Protein AF-0000000080269666 (afdb_homodimer)

Sequence (1486 aa):
MLEKVKRIFARDCSRVKVPTILQMEATECGAAALAMVLAHYGLWIPLEKLRAECGVNRDGSKASCVIRAARNRKCQADGYRWSTDDLLELLPENPFPLIIHWEFNHFVVLEGIKNGKAYLNDPAMGRRTVPLEEFRTSYTGVSLYIEPGEDFVKAGHRYNVFKDLGKKLMEDHWAALFILILEFCAIIPGLAGPVMSQIFLDEILTRKHLNWMTSFCMAMTASFILSGIMTWLRAVVLTQWQRKLTLADSSSYFWHLLKLPMQFFHQRYAAEVAGRVGFNESIAGVLSGPAATAVLDFFVALFYLLLLLQYNVTLTIIGVLFSSVEIVLFLAMRRHLTDLNMRIQQDAGKAYGVAMNGLRMIETIKANGDESDFFTKWAGYQTKVLTASQETALWAMSVKMLPTLLSGINGALIMTIGGFSIMEGAMTAGMFMAFQHLMHSFEAPVNALVGLGSTLQTTEMQMQRLNDVRCYEVDSLNFPADEEEKSKKFPMDRLSGEVTLDDVSFGYSPLEPPLLEHFNLHASPGDWVAVVGASGSGKSTFAKIITGLYEEWSGTLAFDGTPRRQVPRQVITSSLAAVDQDIFLITGTVAENIALFDSTVRKSDIIAAAKDACIHEDILQLDGGYEAQVAEGGVNFSGGQRQRLEIARALAVNPSILVLDEATSALDPITEKKVLENIRHRGCTCLIVAHRLSTIRDCDEIIVLSHGKIVERGIHREMVQHDGPYRRLIEEREKEEMETMDEMLEKVKRIFARDCSRVKVPTILQMEATECGAAALAMVLAHYGLWIPLEKLRAECGVNRDGSKASCVIRAARNRKCQADGYRWSTDDLLELLPENPFPLIIHWEFNHFVVLEGIKNGKAYLNDPAMGRRTVPLEEFRTSYTGVSLYIEPGEDFVKAGHRYNVFKDLGKKLMEDHWAALFILILEFCAIIPGLAGPVMSQIFLDEILTRKHLNWMTSFCMAMTASFILSGIMTWLRAVVLTQWQRKLTLADSSSYFWHLLKLPMQFFHQRYAAEVAGRVGFNESIAGVLSGPAATAVLDFFVALFYLLLLLQYNVTLTIIGVLFSSVEIVLFLAMRRHLTDLNMRIQQDAGKAYGVAMNGLRMIETIKANGDESDFFTKWAGYQTKVLTASQETALWAMSVKMLPTLLSGINGALIMTIGGFSIMEGAMTAGMFMAFQHLMHSFEAPVNALVGLGSTLQTTEMQMQRLNDVRCYEVDSLNFPADEEEKSKKFPMDRLSGEVTLDDVSFGYSPLEPPLLEHFNLHASPGDWVAVVGASGSGKSTFAKIITGLYEEWSGTLAFDGTPRRQVPRQVITSSLAAVDQDIFLITGTVAENIALFDSTVRKSDIIAAAKDACIHEDILQLDGGYEAQVAEGGVNFSGGQRQRLEIARALAVNPSILVLDEATSALDPITEKKVLENIRHRGCTCLIVAHRLSTIRDCDEIIVLSHGKIVERGIHREMVQHDGPYRRLIEEREKEEMETMDE

Structure (mmCIF, N/CA/C/O backbone):
data_AF-0000000080269666-model_v1
#
loop_
_entity.id
_entity.type
_entity.pdbx_description
1 polymer 'NHLM bacteriocin system ABC transporter, peptidase/ATP-binding protein'
#
loop_
_atom_site.group_PDB
_atom_site.id
_atom_site.type_symbol
_atom_site.label_atom_id
_atom_site.label_alt_id
_atom_site.label_comp_id
_atom_site.label_asym_id
_atom_site.label_entity_id
_atom_site.label_seq_id
_atom_site.pdbx_PDB_ins_code
_atom_site.Cartn_x
_atom_site.Cartn_y
_atom_site.Cartn_z
_atom_site.occupancy
_atom_site.B_iso_or_equiv
_atom_site.auth_seq_id
_atom_site.auth_comp_id
_atom_site.auth_asym_id
_atom_site.auth_atom_id
_atom_site.pdbx_PDB_model_num
ATOM 1 N N . MET A 1 1 ? -31.109 5.383 -41.25 1 32.97 1 MET A N 1
ATOM 2 C CA . MET A 1 1 ? -31.125 5.316 -39.781 1 32.97 1 MET A CA 1
ATOM 3 C C . MET A 1 1 ? -30.906 6.695 -39.188 1 32.97 1 MET A C 1
ATOM 5 O O . MET A 1 1 ? -31.609 7.078 -38.25 1 32.97 1 MET A O 1
ATOM 9 N N . LEU A 1 2 ? -29.875 7.348 -39.844 1 42.03 2 LEU A N 1
ATOM 10 C CA . LEU A 1 2 ? -29.578 8.711 -39.406 1 42.03 2 LEU A CA 1
ATOM 11 C C . LEU A 1 2 ? -30.781 9.625 -39.656 1 42.03 2 LEU A C 1
ATOM 13 O O . LEU A 1 2 ? -31.062 10.508 -38.844 1 42.03 2 LEU A O 1
ATOM 17 N N . GLU A 1 3 ? -31.438 9.297 -40.75 1 44.5 3 GLU A N 1
ATOM 18 C CA . GLU A 1 3 ? -32.562 10.164 -41.125 1 44.5 3 GLU A CA 1
ATOM 19 C C . GLU A 1 3 ? -33.688 10.109 -40.094 1 44.5 3 GLU A C 1
ATOM 21 O O . GLU A 1 3 ? -34.344 11.117 -39.875 1 44.5 3 GLU A O 1
ATOM 26 N N . LYS A 1 4 ? -33.844 8.906 -39.594 1 42.91 4 LYS A N 1
ATOM 27 C CA . LYS A 1 4 ? -34.969 8.766 -38.656 1 42.91 4 LYS A CA 1
ATOM 28 C C . LYS A 1 4 ? -34.75 9.586 -37.375 1 42.91 4 LYS A C 1
ATOM 30 O O . LYS A 1 4 ? -35.688 10.133 -36.812 1 42.91 4 LYS A O 1
ATOM 35 N N . VAL A 1 5 ? -33.531 9.641 -37.031 1 44.91 5 VAL A N 1
ATOM 36 C CA . VAL A 1 5 ? -33.219 10.344 -35.781 1 44.91 5 VAL A CA 1
ATOM 37 C C . VAL A 1 5 ? -33.438 11.844 -35.969 1 44.91 5 VAL A C 1
ATOM 39 O O . VAL A 1 5 ? -33.844 12.547 -35.062 1 44.91 5 VAL A O 1
ATOM 42 N N . LYS A 1 6 ? -33.406 12.375 -37.281 1 48.12 6 LYS A N 1
ATOM 43 C CA . LYS A 1 6 ? -33.5 13.805 -37.562 1 48.12 6 LYS A CA 1
ATOM 44 C C . LYS A 1 6 ? -34.906 14.328 -37.281 1 48.12 6 LYS A C 1
ATOM 46 O O . LYS A 1 6 ? -35.062 15.484 -36.906 1 48.12 6 LYS A O 1
ATOM 51 N N . ARG A 1 7 ? -35.812 13.562 -37.781 1 40.69 7 ARG A N 1
ATOM 52 C CA . ARG A 1 7 ? -37.188 14.062 -37.719 1 40.69 7 ARG A CA 1
ATOM 53 C C . ARG A 1 7 ? -37.625 14.328 -36.25 1 40.69 7 ARG A C 1
ATOM 55 O O . ARG A 1 7 ? -38.531 15.109 -36 1 40.69 7 ARG A O 1
ATOM 62 N N . ILE A 1 8 ? -37.062 13.453 -35.375 1 39.69 8 ILE A N 1
ATOM 63 C CA . ILE A 1 8 ? -37.625 13.539 -34.031 1 39.69 8 ILE A CA 1
ATOM 64 C C . ILE A 1 8 ? -37 14.727 -33.312 1 39.69 8 ILE A C 1
ATOM 66 O O . ILE A 1 8 ? -37.625 15.289 -32.406 1 39.69 8 ILE A O 1
ATOM 70 N N . PHE A 1 9 ? -35.75 15.203 -33.719 1 43.53 9 PHE A N 1
ATOM 71 C CA . PHE A 1 9 ? -35 15.969 -32.75 1 43.53 9 PHE A CA 1
ATOM 72 C C . PHE A 1 9 ? -34.875 17.422 -33.156 1 43.53 9 PHE A C 1
ATOM 74 O O . PHE A 1 9 ? -33.875 17.828 -33.781 1 43.53 9 PHE A O 1
ATOM 81 N N . ALA A 1 10 ? -35.781 18.203 -33.531 1 36.75 10 ALA A N 1
ATOM 82 C CA . ALA A 1 10 ? -35.625 19.594 -33.938 1 36.75 10 ALA A CA 1
ATOM 83 C C . ALA A 1 10 ? -35.188 20.453 -32.781 1 36.75 10 ALA A C 1
ATOM 85 O O . ALA A 1 10 ? -35.281 21.688 -32.844 1 36.75 10 ALA A O 1
ATOM 86 N N . ARG A 1 11 ? -35 20 -31.484 1 41.25 11 ARG A N 1
ATOM 87 C CA . ARG A 1 11 ? -34.969 21.031 -30.453 1 41.25 11 ARG A CA 1
ATOM 88 C C . ARG A 1 11 ? -33.594 21.688 -30.359 1 41.25 11 ARG A C 1
ATOM 90 O O . ARG A 1 11 ? -32.625 21.125 -30.844 1 41.25 11 ARG A O 1
ATOM 97 N N . ASP A 1 12 ? -33.312 22.891 -29.547 1 44.03 12 ASP A N 1
ATOM 98 C CA . ASP A 1 12 ? -32.25 23.812 -29.234 1 44.03 12 ASP A CA 1
ATOM 99 C C . ASP A 1 12 ? -31.047 23.078 -28.625 1 44.03 12 ASP A C 1
ATOM 101 O O . ASP A 1 12 ? -31.234 22.172 -27.812 1 44.03 12 ASP A O 1
ATOM 105 N N . CYS A 1 13 ? -29.812 23.016 -29.141 1 51.44 13 CYS A N 1
ATOM 106 C CA . CYS A 1 13 ? -28.516 22.406 -28.891 1 51.44 13 CYS A CA 1
ATOM 107 C C . CYS A 1 13 ? -27.969 22.797 -27.516 1 51.44 13 CYS A C 1
ATOM 109 O O . CYS A 1 13 ? -26.844 23.266 -27.406 1 51.44 13 CYS A O 1
ATOM 111 N N . SER A 1 14 ? -28.656 23.094 -26.469 1 66.88 14 SER A N 1
ATOM 112 C CA . SER A 1 14 ? -28.141 23.578 -25.203 1 66.88 14 SER A CA 1
ATOM 113 C C . SER A 1 14 ? -27.688 22.438 -24.297 1 66.88 14 SER A C 1
ATOM 115 O O . SER A 1 14 ? -28.203 21.328 -24.406 1 66.88 14 SER A O 1
ATOM 117 N N . ARG A 1 15 ? -26.484 22.625 -23.609 1 81.06 15 ARG A N 1
ATOM 118 C CA . ARG A 1 15 ? -25.953 21.703 -22.594 1 81.06 15 ARG A CA 1
ATOM 119 C C . ARG A 1 15 ? -27.016 21.391 -21.547 1 81.06 15 ARG A C 1
ATOM 121 O O . ARG A 1 15 ? -27.688 22.281 -21.031 1 81.06 15 ARG A O 1
ATOM 128 N N . VAL A 1 16 ? -27.297 20.094 -21.406 1 87 16 VAL A N 1
ATOM 129 C CA . VAL A 1 16 ? -28.234 19.656 -20.375 1 87 16 VAL A CA 1
ATOM 130 C C . VAL A 1 16 ? -27.469 19.25 -19.109 1 87 16 VAL A C 1
ATOM 132 O O . VAL A 1 16 ? -26.484 18.516 -19.203 1 87 16 VAL A O 1
ATOM 135 N N . LYS A 1 17 ? -27.844 19.844 -18.047 1 87.38 17 LYS A N 1
ATOM 136 C CA . LYS A 1 17 ? -27.172 19.516 -16.781 1 87.38 17 LYS A CA 1
ATOM 137 C C . LYS A 1 17 ? -27.938 18.406 -16.047 1 87.38 17 LYS A C 1
ATOM 139 O O . LYS A 1 17 ? -29.078 18.594 -15.656 1 87.38 17 LYS A O 1
ATOM 144 N N . VAL A 1 18 ? -27.281 17.219 -16 1 90.19 18 VAL A N 1
ATOM 145 C CA . VAL A 1 18 ? -27.859 16.078 -15.289 1 90.19 18 VAL A CA 1
ATOM 146 C C . VAL A 1 18 ? -27.297 16.016 -13.875 1 90.19 18 VAL A C 1
ATOM 148 O O . VAL A 1 18 ? -26.156 16.422 -13.641 1 90.19 18 VAL A O 1
ATOM 151 N N . PRO A 1 19 ? -28.094 15.562 -12.945 1 87.38 19 PRO A N 1
ATOM 152 C CA . PRO A 1 19 ? -27.578 15.414 -11.586 1 87.38 19 PRO A CA 1
ATOM 153 C C . PRO A 1 19 ? -26.438 14.391 -11.508 1 87.38 19 PRO A C 1
ATOM 155 O O . PRO A 1 19 ? -26.453 13.383 -12.211 1 87.38 19 PRO A O 1
ATOM 158 N N . THR A 1 20 ? -25.5 14.758 -10.664 1 84.38 20 THR A N 1
ATOM 159 C CA . THR A 1 20 ? -24.344 13.875 -10.523 1 84.38 20 THR A CA 1
ATOM 160 C C . THR A 1 20 ? -24.609 12.812 -9.469 1 84.38 20 THR A C 1
ATOM 162 O O . THR A 1 20 ? -24.984 13.125 -8.336 1 84.38 20 THR A O 1
ATOM 165 N N . ILE A 1 21 ? -24.562 11.531 -9.906 1 81.12 21 ILE A N 1
ATOM 166 C CA . ILE A 1 21 ? -24.641 10.383 -9.008 1 81.12 21 ILE A CA 1
ATOM 167 C C . ILE A 1 21 ? -23.359 9.562 -9.102 1 81.12 21 ILE A C 1
ATOM 169 O O . ILE A 1 21 ? -23.078 8.977 -10.148 1 81.12 21 ILE A O 1
ATOM 173 N N . LEU A 1 22 ? -22.656 9.555 -8.094 1 73.88 22 LEU A N 1
ATOM 174 C CA . LEU A 1 22 ? -21.359 8.883 -8.117 1 73.88 22 LEU A CA 1
ATOM 175 C C . LEU A 1 22 ? -21.531 7.383 -7.883 1 73.88 22 LEU A C 1
ATOM 177 O O . LEU A 1 22 ? -22.375 6.965 -7.09 1 73.88 22 LEU A O 1
ATOM 181 N N . GLN A 1 23 ? -20.688 6.656 -8.594 1 75.19 23 GLN A N 1
ATOM 182 C CA . GLN A 1 23 ? -20.719 5.207 -8.422 1 75.19 23 GLN A CA 1
ATOM 183 C C . GLN A 1 23 ? -20.109 4.797 -7.086 1 75.19 23 GLN A C 1
ATOM 185 O O . GLN A 1 23 ? -19.25 5.504 -6.551 1 75.19 23 GLN A O 1
ATOM 190 N N . MET A 1 24 ? -20.688 3.723 -6.609 1 66.88 24 MET A N 1
ATOM 191 C CA . MET A 1 24 ? -20.188 3.217 -5.332 1 66.88 24 MET A CA 1
ATOM 192 C C . MET A 1 24 ? -19.172 2.104 -5.551 1 66.88 24 MET A C 1
ATOM 194 O O . MET A 1 24 ? -18.25 1.935 -4.746 1 66.88 24 MET A O 1
ATOM 198 N N . GLU A 1 25 ? -19.375 1.366 -6.594 1 64.88 25 GLU A N 1
ATOM 199 C CA . GLU A 1 25 ? -18.484 0.297 -7.016 1 64.88 25 GLU A CA 1
ATOM 200 C C . GLU A 1 25 ? -17.984 0.528 -8.438 1 64.88 25 GLU A C 1
ATOM 202 O O . GLU A 1 25 ? -18.656 1.156 -9.25 1 64.88 25 GLU A O 1
ATOM 207 N N . ALA A 1 26 ? -16.844 -0.005 -8.719 1 61.53 26 ALA A N 1
ATOM 208 C CA . ALA A 1 26 ? -16.234 0.201 -10.023 1 61.53 26 ALA A CA 1
ATOM 209 C C . ALA A 1 26 ? -17.094 -0.384 -11.141 1 61.53 26 ALA A C 1
ATOM 211 O O . ALA A 1 26 ? -17.094 0.123 -12.266 1 61.53 26 ALA A O 1
ATOM 212 N N . THR A 1 27 ? -17.844 -1.375 -10.773 1 64.81 27 THR A N 1
ATOM 213 C CA . THR A 1 27 ? -18.562 -2.104 -11.812 1 64.81 27 THR A CA 1
ATOM 214 C C . THR A 1 27 ? -19.938 -1.509 -12.023 1 64.81 27 THR A C 1
ATOM 216 O O . THR A 1 27 ? -20.688 -1.969 -12.891 1 64.81 27 THR A O 1
ATOM 219 N N . GLU A 1 28 ? -20.25 -0.4 -11.32 1 77.06 28 GLU A N 1
ATOM 220 C CA . GLU A 1 28 ? -21.625 0.077 -11.359 1 77.06 28 GLU A CA 1
ATOM 221 C C . GLU A 1 28 ? -21.75 1.34 -12.211 1 77.06 28 GLU A C 1
ATOM 223 O O . GLU A 1 28 ? -22.672 2.137 -12.023 1 77.06 28 GLU A O 1
ATOM 228 N N . CYS A 1 29 ? -20.812 1.573 -13.102 1 82.94 29 CYS A N 1
ATOM 229 C CA . CYS A 1 29 ? -20.828 2.814 -13.867 1 82.94 29 CYS A CA 1
ATOM 230 C C . CYS A 1 29 ? -22.062 2.895 -14.758 1 82.94 29 CYS A C 1
ATOM 232 O O . CYS A 1 29 ? -22.641 3.963 -14.914 1 82.94 29 CYS A O 1
ATOM 234 N N . GLY A 1 30 ? -22.484 1.762 -15.336 1 87.56 30 GLY A N 1
ATOM 235 C CA . GLY A 1 30 ? -23.672 1.752 -16.172 1 87.56 30 GLY A CA 1
ATOM 236 C C . GLY A 1 30 ? -24.938 2.084 -15.406 1 87.56 30 GLY A C 1
ATOM 237 O O . GLY A 1 30 ? -25.734 2.908 -15.844 1 87.56 30 GLY A O 1
ATOM 238 N N . ALA A 1 31 ? -25.062 1.508 -14.273 1 88.81 31 ALA A N 1
ATOM 239 C CA . ALA A 1 31 ? -26.219 1.754 -13.438 1 88.81 31 ALA A CA 1
ATOM 240 C C . ALA A 1 31 ? -26.25 3.195 -12.938 1 88.81 31 ALA A C 1
ATOM 242 O O . ALA A 1 31 ? -27.312 3.828 -12.891 1 88.81 31 ALA A O 1
ATOM 243 N N . ALA A 1 32 ? -25.094 3.672 -12.633 1 89 32 ALA A N 1
ATOM 244 C CA . ALA A 1 32 ? -24.984 5.043 -12.141 1 89 32 ALA A CA 1
ATOM 245 C C . ALA A 1 32 ? -25.328 6.043 -13.242 1 89 32 ALA A C 1
ATOM 247 O O . ALA A 1 32 ? -26.016 7.043 -12.992 1 89 32 ALA A O 1
ATOM 248 N N . ALA A 1 33 ? -24.891 5.82 -14.406 1 93.06 33 ALA A N 1
ATOM 249 C CA . ALA A 1 33 ? -25.219 6.68 -15.547 1 93.06 33 ALA A CA 1
ATOM 250 C C . ALA A 1 33 ? -26.719 6.688 -15.82 1 93.06 33 ALA A C 1
ATOM 252 O O . ALA A 1 33 ? -27.297 7.738 -16.078 1 93.06 33 ALA A O 1
ATOM 253 N N . LEU A 1 34 ? -27.266 5.512 -15.742 1 93.62 34 LEU A N 1
ATOM 254 C CA . LEU A 1 34 ? -28.703 5.418 -15.93 1 93.62 34 LEU A CA 1
ATOM 255 C C . LEU A 1 34 ? -29.453 6.188 -14.836 1 93.62 34 LEU A C 1
ATOM 257 O O . LEU A 1 34 ? -30.422 6.879 -15.117 1 93.62 34 LEU A O 1
ATOM 261 N N . ALA A 1 35 ? -28.984 6.027 -13.664 1 91.88 35 ALA A N 1
ATOM 262 C CA . ALA A 1 35 ? -29.594 6.742 -12.547 1 91.88 35 ALA A CA 1
ATOM 263 C C . ALA A 1 35 ? -29.547 8.25 -12.773 1 91.88 35 ALA A C 1
ATOM 265 O O . ALA A 1 35 ? -30.516 8.961 -12.469 1 91.88 35 ALA A O 1
ATOM 266 N N . MET A 1 36 ? -28.5 8.742 -13.289 1 92.94 36 MET A N 1
ATOM 267 C CA . MET A 1 36 ? -28.344 10.164 -13.57 1 92.94 36 MET A CA 1
ATOM 268 C C . MET A 1 36 ? -29.375 10.633 -14.594 1 92.94 36 MET A C 1
ATOM 270 O O . MET A 1 36 ? -30 11.672 -14.414 1 92.94 36 MET A O 1
ATOM 274 N N . VAL A 1 37 ? -29.531 9.898 -15.602 1 94.12 37 VAL A N 1
ATOM 275 C CA . VAL A 1 37 ? -30.453 10.266 -16.672 1 94.12 37 VAL A CA 1
ATOM 276 C C . VAL A 1 37 ? -31.891 10.188 -16.172 1 94.12 37 VAL A C 1
ATOM 278 O O . VAL A 1 37 ? -32.719 11.07 -16.469 1 94.12 37 VAL A O 1
ATOM 281 N N . LEU A 1 38 ? -32.188 9.156 -15.438 1 93.62 38 LEU A N 1
ATOM 282 C CA . LEU A 1 38 ? -33.531 9.031 -14.867 1 93.62 38 LEU A CA 1
ATOM 283 C C . LEU A 1 38 ? -33.844 10.18 -13.922 1 93.62 38 LEU A C 1
ATOM 285 O O . LEU A 1 38 ? -34.938 10.727 -13.922 1 93.62 38 LEU A O 1
ATOM 289 N N . ALA A 1 39 ? -32.875 10.477 -13.172 1 91.94 39 ALA A N 1
ATOM 290 C CA . ALA A 1 39 ? -33.031 11.586 -12.234 1 91.94 39 ALA A CA 1
ATOM 291 C C . ALA A 1 39 ? -33.281 12.891 -12.977 1 91.94 39 ALA A C 1
ATOM 293 O O . ALA A 1 39 ? -34.062 13.742 -12.508 1 91.94 39 ALA A O 1
ATOM 294 N N . HIS A 1 40 ? -32.625 13.086 -14.039 1 92.31 40 HIS A N 1
ATOM 295 C CA . HIS A 1 40 ? -32.844 14.258 -14.883 1 92.31 40 HIS A CA 1
ATOM 296 C C . HIS A 1 40 ? -34.281 14.367 -15.312 1 92.31 40 HIS A C 1
ATOM 298 O O . HIS A 1 40 ? -34.844 15.469 -15.383 1 92.31 40 HIS A O 1
ATOM 304 N N . TYR A 1 41 ? -34.875 13.266 -15.508 1 92.62 41 TYR A N 1
ATOM 305 C CA . TYR A 1 41 ? -36.281 13.25 -15.938 1 92.62 41 TYR A CA 1
ATOM 306 C C . TYR A 1 41 ? -37.219 13.195 -14.742 1 92.62 41 TYR A C 1
ATOM 308 O O . TYR A 1 41 ? -38.438 13.109 -14.906 1 92.62 41 TYR A O 1
ATOM 316 N N . GLY A 1 42 ? -36.562 13.109 -13.539 1 90.19 42 GLY A N 1
ATOM 317 C CA . GLY A 1 42 ? -37.375 13.266 -12.344 1 90.19 42 GLY A CA 1
ATOM 318 C C . GLY A 1 42 ? -37.562 11.969 -11.57 1 90.19 42 GLY A C 1
ATOM 319 O O . GLY A 1 42 ? -38.312 11.93 -10.586 1 90.19 42 GLY A O 1
ATOM 320 N N . LEU A 1 43 ? -37.031 10.945 -12.023 1 91.81 43 LEU A N 1
ATOM 321 C CA . LEU A 1 43 ? -37.125 9.672 -11.32 1 91.81 43 LEU A CA 1
ATOM 322 C C . LEU A 1 43 ? -35.844 9.391 -10.539 1 91.81 43 LEU A C 1
ATOM 324 O O . LEU A 1 43 ? -34.812 9.07 -11.133 1 91.81 43 LEU A O 1
ATOM 328 N N . TRP A 1 44 ? -36.031 9.445 -9.297 1 90.25 44 TRP A N 1
ATOM 329 C CA . TRP A 1 44 ? -34.875 9.203 -8.43 1 90.25 44 TRP A CA 1
ATOM 330 C C . TRP A 1 44 ? -34.906 7.797 -7.844 1 90.25 44 TRP A C 1
ATOM 332 O O . TRP A 1 44 ? -35.781 7.488 -7.023 1 90.25 44 TRP A O 1
ATOM 342 N N . ILE A 1 45 ? -34.031 6.973 -8.328 1 86.69 45 ILE A N 1
ATOM 343 C CA . ILE A 1 45 ? -33.938 5.594 -7.859 1 86.69 45 ILE A CA 1
ATOM 344 C C . ILE A 1 45 ? -32.594 5.355 -7.172 1 86.69 45 ILE A C 1
ATOM 346 O O . ILE A 1 45 ? -31.547 5.754 -7.691 1 86.69 45 ILE A O 1
ATOM 350 N N . PRO A 1 46 ? -32.719 4.75 -6.031 1 79.44 46 PRO A N 1
ATOM 351 C CA . PRO A 1 46 ? -31.453 4.402 -5.387 1 79.44 46 PRO A CA 1
ATOM 352 C C . PRO A 1 46 ? -30.594 3.459 -6.23 1 79.44 46 PRO A C 1
ATOM 354 O O . PRO A 1 46 ? -31.125 2.576 -6.906 1 79.44 46 PRO A O 1
ATOM 357 N N . LEU A 1 47 ? -29.297 3.674 -6.23 1 79.88 47 LEU A N 1
ATOM 358 C CA . LEU A 1 47 ? -28.359 2.943 -7.086 1 79.88 47 LEU A CA 1
ATOM 359 C C . LEU A 1 47 ? -28.406 1.45 -6.785 1 79.88 47 LEU A C 1
ATOM 361 O O . LEU A 1 47 ? -28.188 0.625 -7.676 1 79.88 47 LEU A O 1
ATOM 365 N N . GLU A 1 48 ? -28.781 1.127 -5.598 1 75.06 48 GLU A N 1
ATOM 366 C CA . GLU A 1 48 ? -28.828 -0.283 -5.223 1 75.06 48 GLU A CA 1
ATOM 367 C C . GLU A 1 48 ? -29.906 -1.026 -6.004 1 75.06 48 GLU A C 1
ATOM 369 O O . GLU A 1 48 ? -29.719 -2.18 -6.391 1 75.06 48 GLU A O 1
ATOM 374 N N . LYS A 1 49 ? -30.953 -0.389 -6.16 1 78.25 49 LYS A N 1
ATOM 375 C CA . LYS A 1 49 ? -32.062 -0.988 -6.914 1 78.25 49 LYS A CA 1
ATOM 376 C C . LYS A 1 49 ? -31.719 -1.077 -8.398 1 78.25 49 LYS A C 1
ATOM 378 O O . LYS A 1 49 ? -32 -2.088 -9.047 1 78.25 49 LYS A O 1
ATOM 383 N N . LEU A 1 50 ? -31.109 -0.079 -8.867 1 85 50 LEU A N 1
ATOM 384 C CA . LEU A 1 50 ? -30.781 -0.06 -10.289 1 85 50 LEU A CA 1
ATOM 385 C C . LEU A 1 50 ? -29.672 -1.057 -10.602 1 85 50 LEU A C 1
ATOM 387 O O . LEU A 1 50 ? -29.609 -1.598 -11.703 1 85 50 LEU A O 1
ATOM 391 N N . ARG A 1 51 ? -28.812 -1.287 -9.703 1 81.19 51 ARG A N 1
ATOM 392 C CA . ARG A 1 51 ? -27.766 -2.291 -9.875 1 81.19 51 ARG A CA 1
ATOM 393 C C . ARG A 1 51 ? -28.375 -3.674 -10.109 1 81.19 51 ARG A C 1
ATOM 395 O O . ARG A 1 51 ? -27.906 -4.426 -10.969 1 81.19 51 ARG A O 1
ATOM 402 N N . ALA A 1 52 ? -29.344 -3.893 -9.289 1 75.56 52 ALA A N 1
ATOM 403 C CA . ALA A 1 52 ? -30.031 -5.176 -9.414 1 75.56 52 ALA A CA 1
ATOM 404 C C . ALA A 1 52 ? -30.766 -5.281 -10.75 1 75.56 52 ALA A C 1
ATOM 406 O O . ALA A 1 52 ? -30.734 -6.324 -11.398 1 75.56 52 ALA A O 1
ATOM 407 N N . GLU A 1 53 ? -31.312 -4.223 -11.133 1 82.38 53 GLU A N 1
ATOM 408 C CA . GLU A 1 53 ? -32.094 -4.215 -12.367 1 82.38 53 GLU A CA 1
ATOM 409 C C . GLU A 1 53 ? -31.203 -4.309 -13.594 1 82.38 53 GLU A C 1
ATOM 411 O O . GLU A 1 53 ? -31.594 -4.879 -14.617 1 82.38 53 GLU A O 1
ATOM 416 N N . CYS A 1 54 ? -30.031 -3.756 -13.461 1 83 54 CYS A N 1
ATOM 417 C CA . CYS A 1 54 ? -29.109 -3.775 -14.586 1 83 54 CYS A CA 1
ATOM 418 C C . CYS A 1 54 ? -28.281 -5.062 -14.594 1 83 54 CYS A C 1
ATOM 420 O O . CYS A 1 54 ? -27.484 -5.289 -15.5 1 83 54 CYS A O 1
ATOM 422 N N . GLY A 1 55 ? -28.469 -5.867 -13.648 1 74.12 55 GLY A N 1
ATOM 423 C CA . GLY A 1 55 ? -27.75 -7.129 -13.578 1 74.12 55 GLY A CA 1
ATOM 424 C C . GLY A 1 55 ? -26.25 -6.961 -13.461 1 74.12 55 GLY A C 1
ATOM 425 O O . GLY A 1 55 ? -25.484 -7.645 -14.141 1 74.12 55 GLY A O 1
ATOM 426 N N . VAL A 1 56 ? -25.906 -5.961 -12.719 1 72.12 56 VAL A N 1
ATOM 427 C CA . VAL A 1 56 ? -24.484 -5.676 -12.562 1 72.12 56 VAL A CA 1
ATOM 428 C C . VAL A 1 56 ? -23.781 -6.836 -11.859 1 72.12 56 VAL A C 1
ATOM 430 O O . VAL A 1 56 ? -24.266 -7.305 -10.82 1 72.12 56 VAL A O 1
ATOM 433 N N . ASN A 1 57 ? -22.812 -7.453 -12.508 1 65.19 57 ASN A N 1
ATOM 434 C CA . ASN A 1 57 ? -21.969 -8.484 -11.906 1 65.19 57 ASN A CA 1
ATOM 435 C C . ASN A 1 57 ? -20.547 -7.996 -11.688 1 65.19 57 ASN A C 1
ATOM 437 O O . ASN A 1 57 ? -20.266 -6.809 -11.852 1 65.19 57 ASN A O 1
ATOM 441 N N . ARG A 1 58 ? -19.719 -8.883 -11.227 1 58.84 58 ARG A N 1
ATOM 442 C CA . ARG A 1 58 ? -18.328 -8.523 -10.945 1 58.84 58 ARG A CA 1
ATOM 443 C C . ARG A 1 58 ? -17.641 -8.008 -12.203 1 58.84 58 ARG A C 1
ATOM 445 O O . ARG A 1 58 ? -16.672 -7.238 -12.125 1 58.84 58 ARG A O 1
ATOM 452 N N . ASP A 1 59 ? -18.281 -8.398 -13.32 1 57.91 59 ASP A N 1
ATOM 453 C CA . ASP A 1 59 ? -17.688 -7.98 -14.586 1 57.91 59 ASP A CA 1
ATOM 454 C C . ASP A 1 59 ? -18.344 -6.703 -15.102 1 57.91 59 ASP A C 1
ATOM 456 O O . ASP A 1 59 ? -17.938 -6.18 -16.141 1 57.91 59 ASP A O 1
ATOM 460 N N . GLY A 1 60 ? -19.156 -6.184 -14.414 1 64.38 60 GLY A N 1
ATOM 461 C CA . GLY A 1 60 ? -19.859 -4.973 -14.812 1 64.38 60 GLY A CA 1
ATOM 462 C C . GLY A 1 60 ? -21.188 -5.242 -15.484 1 64.38 60 GLY A C 1
ATOM 463 O O . GLY A 1 60 ? -21.797 -6.289 -15.266 1 64.38 60 GLY A O 1
ATOM 464 N N . SER A 1 61 ? -21.75 -4.141 -16.078 1 71.81 61 SER A N 1
ATOM 465 C CA . SER A 1 61 ? -23.031 -4.242 -16.781 1 71.81 61 SER A CA 1
ATOM 466 C C . SER A 1 61 ? -22.859 -4.031 -18.281 1 71.81 61 SER A C 1
ATOM 468 O O . SER A 1 61 ? -22.062 -3.199 -18.719 1 71.81 61 SER A O 1
ATOM 470 N N . LYS A 1 62 ? -23.484 -4.926 -19.047 1 78 62 LYS A N 1
ATOM 471 C CA . LYS A 1 62 ? -23.5 -4.754 -20.5 1 78 62 LYS A CA 1
ATOM 472 C C . LYS A 1 62 ? -24.453 -3.629 -20.906 1 78 62 LYS A C 1
ATOM 474 O O . LYS A 1 62 ? -25.391 -3.303 -20.172 1 78 62 LYS A O 1
ATOM 479 N N . ALA A 1 63 ? -24.125 -2.994 -22.047 1 86.5 63 ALA A N 1
ATOM 480 C CA . ALA A 1 63 ? -24.984 -1.936 -22.578 1 86.5 63 ALA A CA 1
ATOM 481 C C . ALA A 1 63 ? -26.422 -2.428 -22.766 1 86.5 63 ALA A C 1
ATOM 483 O O . ALA A 1 63 ? -27.375 -1.69 -22.5 1 86.5 63 ALA A O 1
ATOM 484 N N . SER A 1 64 ? -26.5 -3.691 -23.078 1 86.31 64 SER A N 1
ATOM 485 C CA . SER A 1 64 ? -27.828 -4.273 -23.312 1 86.31 64 SER A CA 1
ATOM 486 C C . SER A 1 64 ? -28.625 -4.355 -22.016 1 86.31 64 SER A C 1
ATOM 488 O O . SER A 1 64 ? -29.844 -4.145 -22.031 1 86.31 64 SER A O 1
ATOM 490 N N . CYS A 1 65 ? -27.953 -4.57 -21 1 84.62 65 CYS A N 1
ATOM 491 C CA . CYS A 1 65 ? -28.625 -4.672 -19.719 1 84.62 65 CYS A CA 1
ATOM 492 C C . CYS A 1 65 ? -29.109 -3.309 -19.234 1 84.62 65 CYS A C 1
ATOM 494 O O . CYS A 1 65 ? -30.172 -3.199 -18.641 1 84.62 65 CYS A O 1
ATOM 496 N N . VAL A 1 66 ? -28.359 -2.324 -19.578 1 90.12 66 VAL A N 1
ATOM 497 C CA . VAL A 1 66 ? -28.734 -0.966 -19.188 1 90.12 66 VAL A CA 1
ATOM 498 C C . VAL A 1 66 ? -29.984 -0.545 -19.953 1 90.12 66 VAL A C 1
ATOM 500 O O . VAL A 1 66 ? -30.906 0.041 -19.375 1 90.12 66 VAL A O 1
ATOM 503 N N . ILE A 1 67 ? -30.047 -0.884 -21.203 1 92.25 67 ILE A N 1
ATOM 504 C CA . ILE A 1 67 ? -31.188 -0.548 -22.047 1 92.25 67 ILE A CA 1
ATOM 505 C C . ILE A 1 67 ? -32.438 -1.286 -21.547 1 92.25 67 ILE A C 1
ATOM 507 O O . ILE A 1 67 ? -33.531 -0.7 -21.453 1 92.25 67 ILE A O 1
ATOM 511 N N . ARG A 1 68 ? -32.25 -2.504 -21.234 1 89.44 68 ARG A N 1
ATOM 512 C CA . ARG A 1 68 ? -33.344 -3.297 -20.734 1 89.44 68 ARG A CA 1
ATOM 513 C C . ARG A 1 68 ? -33.875 -2.742 -19.422 1 89.44 68 ARG A C 1
ATOM 515 O O . ARG A 1 68 ? -35.094 -2.703 -19.188 1 89.44 68 ARG A O 1
ATOM 522 N N . ALA A 1 69 ? -32.969 -2.389 -18.625 1 90.12 69 ALA A N 1
ATOM 523 C CA . ALA A 1 69 ? -33.375 -1.803 -17.344 1 90.12 69 ALA A CA 1
ATOM 524 C C . ALA A 1 69 ? -34.156 -0.505 -17.547 1 90.12 69 ALA A C 1
ATOM 526 O O . ALA A 1 69 ? -35.125 -0.245 -16.844 1 90.12 69 ALA A O 1
ATOM 527 N N . ALA A 1 70 ? -33.75 0.311 -18.453 1 93.19 70 ALA A N 1
ATOM 528 C CA . ALA A 1 70 ? -34.438 1.559 -18.781 1 93.19 70 ALA A CA 1
ATOM 529 C C . ALA A 1 70 ? -35.844 1.289 -19.312 1 93.19 70 ALA A C 1
ATOM 531 O O . ALA A 1 70 ? -36.812 1.983 -18.953 1 93.19 70 ALA A O 1
ATOM 532 N N . ARG A 1 71 ? -35.969 0.28 -20.078 1 92 71 ARG A N 1
ATOM 533 C CA . ARG A 1 71 ? -37.25 -0.078 -20.641 1 92 71 ARG A CA 1
ATOM 534 C C . ARG A 1 71 ? -38.188 -0.603 -19.562 1 92 71 ARG A C 1
ATOM 536 O O . ARG A 1 71 ? -39.406 -0.348 -19.609 1 92 71 ARG A O 1
ATOM 543 N N . ASN A 1 72 ? -37.594 -1.25 -18.672 1 88.62 72 ASN A N 1
ATOM 544 C CA . ASN A 1 72 ? -38.375 -1.741 -17.547 1 88.62 72 ASN A CA 1
ATOM 545 C C . ASN A 1 72 ? -38.938 -0.594 -16.703 1 88.62 72 ASN A C 1
ATOM 547 O O . ASN A 1 72 ? -39.969 -0.739 -16.062 1 88.62 72 ASN A O 1
ATOM 551 N N . ARG A 1 73 ? -38.25 0.443 -16.781 1 91.25 73 ARG A N 1
ATOM 552 C CA . ARG A 1 73 ? -38.719 1.624 -16.047 1 91.25 73 ARG A CA 1
ATOM 553 C C . ARG A 1 73 ? -39.562 2.525 -16.953 1 91.25 73 ARG A C 1
ATOM 555 O O . ARG A 1 73 ? -39.656 3.73 -16.703 1 91.25 73 ARG A O 1
ATOM 562 N N . LYS A 1 74 ? -40.031 1.97 -17.953 1 92.25 74 LYS A N 1
ATOM 563 C CA . LYS A 1 74 ? -41 2.594 -18.844 1 92.25 74 LYS A CA 1
ATOM 564 C C . LYS A 1 74 ? -40.375 3.723 -19.641 1 92.25 74 LYS A C 1
ATOM 566 O O . LYS A 1 74 ? -41 4.758 -19.875 1 92.25 74 LYS A O 1
ATOM 571 N N . CYS A 1 75 ? -39.125 3.578 -19.922 1 93.12 75 CYS A N 1
ATOM 572 C CA . CYS A 1 75 ? -38.469 4.504 -20.828 1 93.12 75 CYS A CA 1
ATOM 573 C C . CYS A 1 75 ? -38.344 3.898 -22.219 1 93.12 75 CYS A C 1
ATOM 575 O O . CYS A 1 75 ? -38.469 2.688 -22.391 1 93.12 75 CYS A O 1
ATOM 577 N N . GLN A 1 76 ? -38.25 4.758 -23.125 1 92.62 76 GLN A N 1
ATOM 578 C CA . GLN A 1 76 ? -37.812 4.355 -24.453 1 92.62 76 GLN A CA 1
ATOM 579 C C . GLN A 1 76 ? -36.281 4.441 -24.578 1 92.62 76 GLN A C 1
ATOM 581 O O . GLN A 1 76 ? -35.719 5.531 -24.5 1 92.62 76 GLN A O 1
ATOM 586 N N . ALA A 1 77 ? -35.719 3.311 -24.609 1 92.88 77 ALA A N 1
ATOM 587 C CA . ALA A 1 77 ? -34.25 3.27 -24.609 1 92.88 77 ALA A CA 1
ATOM 588 C C . ALA A 1 77 ? -33.719 2.467 -25.781 1 92.88 77 ALA A C 1
ATOM 590 O O . ALA A 1 77 ? -34.219 1.377 -26.078 1 92.88 77 ALA A O 1
ATOM 591 N N . ASP A 1 78 ? -32.719 3.059 -26.516 1 91.88 78 ASP A N 1
ATOM 592 C CA . ASP A 1 78 ? -32.094 2.381 -27.641 1 91.88 78 ASP A CA 1
ATOM 593 C C . ASP A 1 78 ? -30.594 2.615 -27.656 1 91.88 78 ASP A C 1
ATOM 595 O O . ASP A 1 78 ? -30.125 3.646 -27.172 1 91.88 78 ASP A O 1
ATOM 599 N N . GLY A 1 79 ? -29.922 1.577 -28.062 1 91.31 79 GLY A N 1
ATOM 600 C CA . GLY A 1 79 ? -28.484 1.683 -28.234 1 91.31 79 GLY A CA 1
ATOM 601 C C . GLY A 1 79 ? -28.078 1.966 -29.672 1 91.31 79 GLY A C 1
ATOM 602 O O . GLY A 1 79 ? -28.688 1.438 -30.609 1 91.31 79 GLY A O 1
ATOM 603 N N . TYR A 1 80 ? -27.125 2.924 -29.812 1 88.94 80 TYR A N 1
ATOM 604 C CA . TYR A 1 80 ? -26.641 3.297 -31.125 1 88.94 80 TYR A CA 1
ATOM 605 C C . TYR A 1 80 ? -25.125 3.18 -31.203 1 88.94 80 TYR A C 1
ATOM 607 O O . TYR A 1 80 ? -24.422 3.338 -30.188 1 88.94 80 TYR A O 1
ATOM 615 N N . ARG A 1 81 ? -24.609 2.771 -32.312 1 88.94 81 ARG A N 1
ATOM 616 C CA . ARG A 1 81 ? -23.172 2.846 -32.625 1 88.94 81 ARG A CA 1
ATOM 617 C C . ARG A 1 81 ? -22.859 4.066 -33.469 1 88.94 81 ARG A C 1
ATOM 619 O O . ARG A 1 81 ? -22.984 4.027 -34.688 1 88.94 81 ARG A O 1
ATOM 626 N N . TRP A 1 82 ? -22.578 5.164 -32.812 1 87.38 82 TRP A N 1
ATOM 627 C CA . TRP A 1 82 ? -22.25 6.422 -33.469 1 87.38 82 TRP A CA 1
ATOM 628 C C . TRP A 1 82 ? -20.75 6.723 -33.375 1 87.38 82 TRP A C 1
ATOM 630 O O . TRP A 1 82 ? -20.172 6.582 -32.281 1 87.38 82 TRP A O 1
ATOM 640 N N . SER A 1 83 ? -20.141 7.023 -34.469 1 86.19 83 SER A N 1
ATOM 641 C CA . SER A 1 83 ? -18.781 7.566 -34.406 1 86.19 83 SER A CA 1
ATOM 642 C C . SER A 1 83 ? -18.781 8.992 -33.875 1 86.19 83 SER A C 1
ATOM 644 O O . SER A 1 83 ? -19.844 9.594 -33.688 1 86.19 83 SER A O 1
ATOM 646 N N . THR A 1 84 ? -17.641 9.477 -33.531 1 87.25 84 THR A N 1
ATOM 647 C CA . THR A 1 84 ? -17.547 10.844 -33.031 1 87.25 84 THR A CA 1
ATOM 648 C C . THR A 1 84 ? -18.109 11.836 -34.062 1 87.25 84 THR A C 1
ATOM 650 O O . THR A 1 84 ? -18.781 12.797 -33.688 1 87.25 84 THR A O 1
ATOM 653 N N . ASP A 1 85 ? -17.766 11.578 -35.281 1 84.44 85 ASP A N 1
ATOM 654 C CA . ASP A 1 85 ? -18.234 12.453 -36.344 1 84.44 85 ASP A CA 1
ATOM 655 C C . ASP A 1 85 ? -19.75 12.367 -36.469 1 84.44 85 ASP A C 1
ATOM 657 O O . ASP A 1 85 ? -20.406 13.375 -36.75 1 84.44 85 ASP A O 1
ATOM 661 N N . ASP A 1 86 ? -20.266 11.219 -36.312 1 85.88 86 ASP A N 1
ATOM 662 C CA . ASP A 1 86 ? -21.719 11.047 -36.344 1 85.88 86 ASP A CA 1
ATOM 663 C C . ASP A 1 86 ? -22.391 11.852 -35.219 1 85.88 86 ASP A C 1
ATOM 665 O O . ASP A 1 86 ? -23.422 12.477 -35.438 1 85.88 86 ASP A O 1
ATOM 669 N N . LEU A 1 87 ? -21.781 11.773 -34.094 1 85.81 87 LEU A N 1
ATOM 670 C CA . LEU A 1 87 ? -22.328 12.469 -32.938 1 85.81 87 LEU A CA 1
ATOM 671 C C . LEU A 1 87 ? -22.312 13.984 -33.156 1 85.81 87 LEU A C 1
ATOM 673 O O . LEU A 1 87 ? -23.234 14.68 -32.75 1 85.81 87 LEU A O 1
ATOM 677 N N . LEU A 1 88 ? -21.25 14.492 -33.812 1 84.19 88 LEU A N 1
ATOM 678 C CA . LEU A 1 88 ? -21.125 15.922 -34.062 1 84.19 88 LEU A CA 1
ATOM 679 C C . LEU A 1 88 ? -22.172 16.375 -35.062 1 84.19 88 LEU A C 1
ATOM 681 O O . LEU A 1 88 ? -22.641 17.516 -35.031 1 84.19 88 LEU A O 1
ATOM 685 N N . GLU A 1 89 ? -22.5 15.492 -35.969 1 80.75 89 GLU A N 1
ATOM 686 C CA . GLU A 1 89 ? -23.516 15.805 -36.969 1 80.75 89 GLU A CA 1
ATOM 687 C C . GLU A 1 89 ? -24.906 15.836 -36.344 1 80.75 89 GLU A C 1
ATOM 689 O O . GLU A 1 89 ? -25.812 16.531 -36.812 1 80.75 89 GLU A O 1
ATOM 694 N N . LEU A 1 90 ? -25 15.102 -35.281 1 80.12 90 LEU A N 1
ATOM 695 C CA . LEU A 1 90 ? -26.281 14.992 -34.594 1 80.12 90 LEU A CA 1
ATOM 696 C C . LEU A 1 90 ? -26.469 16.125 -33.562 1 80.12 90 LEU A C 1
ATOM 698 O O . LEU A 1 90 ? -27.531 16.25 -32.969 1 80.12 90 LEU A O 1
ATOM 702 N N . LEU A 1 91 ? -25.531 16.906 -33.406 1 77.38 91 LEU A N 1
ATOM 703 C CA . LEU A 1 91 ? -25.516 17.922 -32.344 1 77.38 91 LEU A CA 1
ATOM 704 C C . LEU A 1 91 ? -26.719 18.859 -32.5 1 77.38 91 LEU A C 1
ATOM 706 O O . LEU A 1 91 ? -27.344 19.219 -31.5 1 77.38 91 LEU A O 1
ATOM 710 N N . PRO A 1 92 ? -27.094 19.203 -33.75 1 72.5 92 PRO A N 1
ATOM 711 C CA . PRO A 1 92 ? -28.234 20.109 -33.906 1 72.5 92 PRO A CA 1
ATOM 712 C C . PRO A 1 92 ? -29.547 19.5 -33.406 1 72.5 92 PRO A C 1
ATOM 714 O O . PRO A 1 92 ? -30.484 20.234 -33.062 1 72.5 92 PRO A O 1
ATOM 717 N N . GLU A 1 93 ? -29.547 18.203 -33.156 1 75.38 93 GLU A N 1
ATOM 718 C CA . GLU A 1 93 ? -30.75 17.516 -32.719 1 75.38 93 GLU A CA 1
ATOM 719 C C . GLU A 1 93 ? -30.781 17.391 -31.188 1 75.38 93 GLU A C 1
ATOM 721 O O . GLU A 1 93 ? -31.766 16.938 -30.609 1 75.38 93 GLU A O 1
ATOM 726 N N . ASN A 1 94 ? -29.953 17.844 -30.516 1 75 94 ASN A N 1
ATOM 727 C CA . ASN A 1 94 ? -29.797 17.859 -29.062 1 75 94 ASN A CA 1
ATOM 728 C C . ASN A 1 94 ? -30.125 16.516 -28.438 1 75 94 ASN A C 1
ATOM 730 O O . ASN A 1 94 ? -31.062 16.391 -27.656 1 75 94 ASN A O 1
ATOM 734 N N . PRO A 1 95 ? -29.406 15.531 -28.766 1 79.75 95 PRO A N 1
ATOM 735 C CA . PRO A 1 95 ? -29.641 14.188 -28.234 1 79.75 95 PRO A CA 1
ATOM 736 C C . PRO A 1 95 ? -29.219 14.039 -26.781 1 79.75 95 PRO A C 1
ATOM 738 O O . PRO A 1 95 ? -29.047 12.922 -26.281 1 79.75 95 PRO A O 1
ATOM 741 N N . PHE A 1 96 ? -29.172 15.086 -26.094 1 87.5 96 PHE A N 1
ATOM 742 C CA . PHE A 1 96 ? -28.656 15.016 -24.734 1 87.5 96 PHE A CA 1
ATOM 743 C C . PHE A 1 96 ? -29.797 14.953 -23.719 1 87.5 96 PHE A C 1
ATOM 745 O O . PHE A 1 96 ? -30.891 15.445 -23.984 1 87.5 96 PHE A O 1
ATOM 752 N N . PRO A 1 97 ? -29.547 14.164 -22.625 1 92.19 97 PRO A N 1
ATOM 753 C CA . PRO A 1 97 ? -28.312 13.492 -22.172 1 92.19 97 PRO A CA 1
ATOM 754 C C . PRO A 1 97 ? -28.125 12.125 -22.812 1 92.19 97 PRO A C 1
ATOM 756 O O . PRO A 1 97 ? -29.109 11.43 -23.094 1 92.19 97 PRO A O 1
ATOM 759 N N . LEU A 1 98 ? -26.859 11.805 -23.078 1 92.88 98 LEU A N 1
ATOM 760 C CA . LEU A 1 98 ? -26.5 10.539 -23.688 1 92.88 98 LEU A CA 1
ATOM 761 C C . LEU A 1 98 ? -25.547 9.75 -22.797 1 92.88 98 LEU A C 1
ATOM 763 O O . LEU A 1 98 ? -24.578 10.305 -22.266 1 92.88 98 LEU A O 1
ATOM 767 N N . ILE A 1 99 ? -25.906 8.469 -22.594 1 94.88 99 ILE A N 1
ATOM 768 C CA . ILE A 1 99 ? -24.938 7.598 -21.938 1 94.88 99 ILE A CA 1
ATOM 769 C C . ILE A 1 99 ? -23.953 7.047 -22.969 1 94.88 99 ILE A C 1
ATOM 771 O O . ILE A 1 99 ? -24.375 6.469 -23.984 1 94.88 99 ILE A O 1
ATOM 775 N N . ILE A 1 100 ? -22.703 7.258 -22.75 1 93.5 100 ILE A N 1
ATOM 776 C CA . ILE A 1 100 ? -21.719 6.805 -23.719 1 93.5 100 ILE A CA 1
ATOM 777 C C . ILE A 1 100 ? -20.734 5.859 -23.062 1 93.5 100 ILE A C 1
ATOM 779 O O . ILE A 1 100 ? -20.516 5.93 -21.844 1 93.5 100 ILE A O 1
ATOM 783 N N . HIS A 1 101 ? -20.281 4.992 -23.828 1 90.38 101 HIS A N 1
ATOM 784 C CA . HIS A 1 101 ? -19.234 4.086 -23.375 1 90.38 101 HIS A CA 1
ATOM 785 C C . HIS A 1 101 ? -17.859 4.73 -23.5 1 90.38 101 HIS A C 1
ATOM 787 O O . HIS A 1 101 ? -17.531 5.309 -24.547 1 90.38 101 HIS A O 1
ATOM 793 N N . TRP A 1 102 ? -17.156 4.676 -22.391 1 85.31 102 TRP A N 1
ATOM 794 C CA . TRP A 1 102 ? -15.914 5.43 -22.234 1 85.31 102 TRP A CA 1
ATOM 795 C C . TRP A 1 102 ? -14.734 4.492 -22 1 85.31 102 TRP A C 1
ATOM 797 O O . TRP A 1 102 ? -14.781 3.656 -21.094 1 85.31 102 TRP A O 1
ATOM 807 N N . GLU A 1 103 ? -13.727 4.527 -22.797 1 75.56 103 GLU A N 1
ATOM 808 C CA . GLU A 1 103 ? -12.469 3.811 -22.656 1 75.56 103 GLU A CA 1
ATOM 809 C C . GLU A 1 103 ? -12.695 2.312 -22.484 1 75.56 103 GLU A C 1
ATOM 811 O O . GLU A 1 103 ? -12.039 1.668 -21.672 1 75.56 103 GLU A O 1
ATOM 816 N N . PHE A 1 104 ? -13.719 1.813 -23.062 1 65.62 104 PHE A N 1
ATOM 817 C CA . PHE A 1 104 ? -14.062 0.403 -23.203 1 65.62 104 PHE A CA 1
ATOM 818 C C . PHE A 1 104 ? -14.32 -0.231 -21.828 1 65.62 104 PHE A C 1
ATOM 820 O O . PHE A 1 104 ? -14.312 -1.457 -21.703 1 65.62 104 PHE A O 1
ATOM 827 N N . ASN A 1 105 ? -14.312 0.494 -20.812 1 68.88 105 ASN A N 1
ATOM 828 C CA . ASN A 1 105 ? -14.547 -0.137 -19.516 1 68.88 105 ASN A CA 1
ATOM 829 C C . ASN A 1 105 ? -15.383 0.751 -18.609 1 68.88 105 ASN A C 1
ATOM 831 O O . ASN A 1 105 ? -15.414 0.542 -17.391 1 68.88 105 ASN A O 1
ATOM 835 N N . HIS A 1 106 ? -15.969 1.783 -19.266 1 80.44 106 HIS A N 1
ATOM 836 C CA . HIS A 1 106 ? -16.625 2.771 -18.422 1 80.44 106 HIS A CA 1
ATOM 837 C C . HIS A 1 106 ? -17.797 3.418 -19.141 1 80.44 106 HIS A C 1
ATOM 839 O O . HIS A 1 106 ? -17.828 3.471 -20.375 1 80.44 106 HIS A O 1
ATOM 845 N N . PHE A 1 107 ? -18.906 3.691 -18.484 1 89.62 107 PHE A N 1
ATOM 846 C CA . PHE A 1 107 ? -20.016 4.465 -19.016 1 89.62 107 PHE A CA 1
ATOM 847 C C . PHE A 1 107 ? -20.047 5.859 -18.391 1 89.62 107 PHE A C 1
ATOM 849 O O . PHE A 1 107 ? -19.797 6.016 -17.188 1 89.62 107 PHE A O 1
ATOM 856 N N . VAL A 1 108 ? -20.266 6.828 -19.172 1 93.06 108 VAL A N 1
ATOM 857 C CA . VAL A 1 108 ? -20.391 8.211 -18.719 1 93.06 108 VAL A CA 1
ATOM 858 C C . VAL A 1 108 ? -21.578 8.883 -19.406 1 93.06 108 VAL A C 1
ATOM 860 O O . VAL A 1 108 ? -22.094 8.375 -20.391 1 93.06 108 VAL A O 1
ATOM 863 N N . VAL A 1 109 ? -22.047 10.008 -18.797 1 94.62 109 VAL A N 1
ATOM 864 C CA . VAL A 1 109 ? -23.156 10.758 -19.375 1 94.62 109 VAL A CA 1
ATOM 865 C C . VAL A 1 109 ? -22.625 11.992 -20.094 1 94.62 109 VAL A C 1
ATOM 867 O O . VAL A 1 109 ? -21.906 12.797 -19.5 1 94.62 109 VAL A O 1
ATOM 870 N N . LEU A 1 110 ? -22.938 12.039 -21.359 1 94 110 LEU A N 1
ATOM 871 C CA . LEU A 1 110 ? -22.609 13.211 -22.156 1 94 110 LEU A CA 1
ATOM 872 C C . LEU A 1 110 ? -23.703 14.266 -22.062 1 94 110 LEU A C 1
ATOM 874 O O . LEU A 1 110 ? -24.844 14.023 -22.469 1 94 110 LEU A O 1
ATOM 878 N N . GLU A 1 111 ? -23.297 15.375 -21.516 1 93.06 111 GLU A N 1
ATOM 879 C CA . GLU A 1 111 ? -24.266 16.438 -21.281 1 93.06 111 GLU A CA 1
ATOM 880 C C . GLU A 1 111 ? -24.344 17.391 -22.484 1 93.06 111 GLU A C 1
ATOM 882 O O . GLU A 1 111 ? -25.328 18.109 -22.641 1 93.06 111 GLU A O 1
ATOM 887 N N . GLY A 1 112 ? -23.312 17.516 -23.219 1 90.12 112 GLY A N 1
ATOM 888 C CA . GLY A 1 112 ? -23.297 18.391 -24.391 1 90.12 112 GLY A CA 1
ATOM 889 C C . GLY A 1 112 ? -21.906 18.641 -24.922 1 90.12 112 GLY A C 1
ATOM 890 O O . GLY A 1 112 ? -20.906 18.297 -24.266 1 90.12 112 GLY A O 1
ATOM 891 N N . ILE A 1 113 ? -21.812 19.016 -26.109 1 87.81 113 ILE A N 1
ATOM 892 C CA . ILE A 1 113 ? -20.562 19.422 -26.734 1 87.81 113 ILE A CA 1
ATOM 893 C C . ILE A 1 113 ? -20.672 20.875 -27.219 1 87.81 113 ILE A C 1
ATOM 895 O O . ILE A 1 113 ? -21.578 21.219 -27.969 1 87.81 113 ILE A O 1
ATOM 899 N N . LYS A 1 114 ? -19.812 21.703 -26.547 1 84.75 114 LYS A N 1
ATOM 900 C CA . LYS A 1 114 ? -19.828 23.109 -26.922 1 84.75 114 LYS A CA 1
ATOM 901 C C . LYS A 1 114 ? -18.406 23.672 -27.016 1 84.75 114 LYS A C 1
ATOM 903 O O . LYS A 1 114 ? -17.547 23.344 -26.188 1 84.75 114 LYS A O 1
ATOM 908 N N . ASN A 1 115 ? -18.094 24.5 -28.016 1 82.31 115 ASN A N 1
ATOM 909 C CA . ASN A 1 115 ? -16.844 25.219 -28.188 1 82.31 115 ASN A CA 1
ATOM 910 C C . ASN A 1 115 ? -15.641 24.281 -28.141 1 82.31 115 ASN A C 1
ATOM 912 O O . ASN A 1 115 ? -14.648 24.578 -27.484 1 82.31 115 ASN A O 1
ATOM 916 N N . GLY A 1 116 ? -15.805 23.141 -28.719 1 82.56 116 GLY A N 1
ATOM 917 C CA . GLY A 1 116 ? -14.688 22.203 -28.797 1 82.56 116 GLY A CA 1
ATOM 918 C C . GLY A 1 116 ? -14.43 21.453 -27.516 1 82.56 116 GLY A C 1
ATOM 919 O O . GLY A 1 116 ? -13.359 20.875 -27.328 1 82.56 116 GLY A O 1
ATOM 920 N N . LYS A 1 117 ? -15.406 21.594 -26.688 1 89.56 117 LYS A N 1
ATOM 921 C CA . LYS A 1 117 ? -15.289 20.875 -25.422 1 89.56 117 LYS A CA 1
ATOM 922 C C . LYS A 1 117 ? -16.516 20 -25.172 1 89.56 117 LYS A C 1
ATOM 924 O O . LYS A 1 117 ? -17.641 20.375 -25.516 1 89.56 117 LYS A O 1
ATOM 929 N N . ALA A 1 118 ? -16.219 18.828 -24.672 1 90.94 118 ALA A N 1
ATOM 930 C CA . ALA A 1 118 ? -17.297 17.922 -24.281 1 90.94 118 ALA A CA 1
ATOM 931 C C . ALA A 1 118 ? -17.516 17.938 -22.781 1 90.94 118 ALA A C 1
ATOM 933 O O . ALA A 1 118 ? -16.562 17.875 -22 1 90.94 118 ALA A O 1
ATOM 934 N N . TYR A 1 119 ? -18.797 18.109 -22.422 1 90.31 119 TYR A N 1
ATOM 935 C CA . TYR A 1 119 ? -19.172 18.125 -21.016 1 90.31 119 TYR A CA 1
ATOM 936 C C . TYR A 1 119 ? -19.672 16.75 -20.578 1 90.31 119 TYR A C 1
ATOM 938 O O . TYR A 1 119 ? -20.688 16.25 -21.062 1 90.31 119 TYR A O 1
ATOM 946 N N . LEU A 1 120 ? -18.891 16.156 -19.656 1 90.38 120 LEU A N 1
ATOM 947 C CA . LEU A 1 120 ? -19.188 14.797 -19.219 1 90.38 120 LEU A CA 1
ATOM 948 C C . LEU A 1 120 ? -19.562 14.789 -17.734 1 90.38 120 LEU A C 1
ATOM 950 O O . LEU A 1 120 ? -19.078 15.617 -16.953 1 90.38 120 LEU A O 1
ATOM 954 N N . ASN A 1 121 ? -20.5 13.969 -17.391 1 90.19 121 ASN A N 1
ATOM 955 C CA . ASN A 1 121 ? -20.797 13.609 -16.016 1 90.19 121 ASN A CA 1
ATOM 956 C C . ASN A 1 121 ? -20.391 12.164 -15.719 1 90.19 121 ASN A C 1
ATOM 958 O O . ASN A 1 121 ? -21.109 11.227 -16.078 1 90.19 121 ASN A O 1
ATOM 962 N N . ASP A 1 122 ? -19.281 12.062 -15.055 1 86.06 122 ASP A N 1
ATOM 963 C CA . ASP A 1 122 ? -18.641 10.773 -14.82 1 86.06 122 ASP A CA 1
ATOM 964 C C . ASP A 1 122 ? -19.047 10.195 -13.461 1 86.06 122 ASP A C 1
ATOM 966 O O . ASP A 1 122 ? -18.859 10.836 -12.43 1 86.06 122 ASP A O 1
ATOM 970 N N . PRO A 1 123 ? -19.641 8.961 -13.57 1 82.5 123 PRO A N 1
ATOM 971 C CA . PRO A 1 123 ? -20.016 8.32 -12.305 1 82.5 123 PRO A CA 1
ATOM 972 C C . PRO A 1 123 ? -18.828 8.141 -11.359 1 82.5 123 PRO A C 1
ATOM 974 O O . PRO A 1 123 ? -19.016 8.062 -10.141 1 82.5 123 PRO A O 1
ATOM 977 N N . ALA A 1 124 ? -17.781 8.062 -11.945 1 70.44 124 ALA A N 1
ATOM 978 C CA . ALA A 1 124 ? -16.594 7.84 -11.117 1 70.44 124 ALA A CA 1
ATOM 979 C C . ALA A 1 124 ? -16.016 9.164 -10.625 1 70.44 124 ALA A C 1
ATOM 981 O O . ALA A 1 124 ? -15.516 9.242 -9.5 1 70.44 124 ALA A O 1
ATOM 982 N N . MET A 1 125 ? -16.125 10.273 -11.5 1 68.31 125 MET A N 1
ATOM 983 C CA . MET A 1 125 ? -15.359 11.477 -11.234 1 68.31 125 MET A CA 1
ATOM 984 C C . MET A 1 125 ? -16.266 12.695 -11.117 1 68.31 125 MET A C 1
ATOM 986 O O . MET A 1 125 ? -15.836 13.766 -10.688 1 68.31 125 MET A O 1
ATOM 990 N N . GLY A 1 126 ? -17.438 12.547 -11.414 1 75.62 126 GLY A N 1
ATOM 991 C CA . GLY A 1 126 ? -18.328 13.695 -11.453 1 75.62 126 GLY A CA 1
ATOM 992 C C . GLY A 1 126 ? -18.25 14.469 -12.75 1 75.62 126 GLY A C 1
ATOM 993 O O . GLY A 1 126 ? -17.891 13.914 -13.789 1 75.62 126 GLY A O 1
ATOM 994 N N . ARG A 1 127 ? -18.578 15.758 -12.664 1 80.81 127 ARG A N 1
ATOM 995 C CA . ARG A 1 127 ? -18.641 16.578 -13.875 1 80.81 127 ARG A CA 1
ATOM 996 C C . ARG A 1 127 ? -17.234 16.984 -14.328 1 80.81 127 ARG A C 1
ATOM 998 O O . ARG A 1 127 ? -16.406 17.375 -13.508 1 80.81 127 ARG A O 1
ATOM 1005 N N . ARG A 1 128 ? -16.984 16.688 -15.5 1 77.81 128 ARG A N 1
ATOM 1006 C CA . ARG A 1 128 ? -15.688 17.094 -16.047 1 77.81 128 ARG A CA 1
ATOM 1007 C C . ARG A 1 128 ? -15.82 17.531 -17.5 1 77.81 128 ARG A C 1
ATOM 1009 O O . ARG A 1 128 ? -16.766 17.156 -18.188 1 77.81 128 ARG A O 1
ATOM 1016 N N . THR A 1 129 ? -14.922 18.391 -17.844 1 82.5 129 THR A N 1
ATOM 1017 C CA . THR A 1 129 ? -14.867 18.875 -19.219 1 82.5 129 THR A CA 1
ATOM 1018 C C . THR A 1 129 ? -13.625 18.344 -19.938 1 82.5 129 THR A C 1
ATOM 1020 O O . THR A 1 129 ? -12.523 18.375 -19.375 1 82.5 129 THR A O 1
ATOM 1023 N N . VAL A 1 130 ? -13.836 17.719 -21.047 1 84.56 130 VAL A N 1
ATOM 1024 C CA . VAL A 1 130 ? -12.719 17.156 -21.812 1 84.56 130 VAL A CA 1
ATOM 1025 C C . VAL A 1 130 ? -12.656 17.812 -23.188 1 84.56 130 VAL A C 1
ATOM 1027 O O . VAL A 1 130 ? -13.688 18.109 -23.781 1 84.56 130 VAL A O 1
ATOM 1030 N N . PRO A 1 131 ? -11.406 18.062 -23.594 1 85.19 131 PRO A N 1
ATOM 1031 C CA . PRO A 1 131 ? -11.281 18.562 -24.969 1 85.19 131 PRO A CA 1
ATOM 1032 C C . PRO A 1 131 ? -11.773 17.562 -26.016 1 85.19 131 PRO A C 1
ATOM 1034 O O . PRO A 1 131 ? -11.75 16.344 -25.766 1 85.19 131 PRO A O 1
ATOM 1037 N N . LEU A 1 132 ? -12.156 18.031 -27.156 1 88.12 132 LEU A N 1
ATOM 1038 C CA . LEU A 1 132 ? -12.734 17.203 -28.203 1 88.12 132 LEU A CA 1
ATOM 1039 C C . LEU A 1 132 ? -11.734 16.172 -28.688 1 88.12 132 LEU A C 1
ATOM 1041 O O . LEU A 1 132 ? -12.125 15.055 -29.062 1 88.12 132 LEU A O 1
ATOM 1045 N N . GLU A 1 133 ? -10.492 16.484 -28.547 1 84 133 GLU A N 1
ATOM 1046 C CA . GLU A 1 133 ? -9.469 15.539 -28.984 1 84 133 GLU A CA 1
ATOM 1047 C C . GLU A 1 133 ? -9.414 14.32 -28.062 1 84 133 GLU A C 1
ATOM 1049 O O . GLU A 1 133 ? -9.305 13.188 -28.531 1 84 133 GLU A O 1
ATOM 1054 N N . GLU A 1 134 ? -9.57 14.609 -26.922 1 84.38 134 GLU A N 1
ATOM 1055 C CA . GLU A 1 134 ? -9.594 13.516 -25.953 1 84.38 134 GLU A CA 1
ATOM 1056 C C . GLU A 1 134 ? -10.891 12.711 -26.062 1 84.38 134 GLU A C 1
ATOM 1058 O O . GLU A 1 134 ? -10.883 11.492 -25.891 1 84.38 134 GLU A O 1
ATOM 1063 N N . PHE A 1 135 ? -11.906 13.406 -26.359 1 89.25 135 PHE A N 1
ATOM 1064 C CA . PHE A 1 135 ? -13.195 12.75 -26.531 1 89.25 135 PHE A CA 1
ATOM 1065 C C . PHE A 1 135 ? -13.133 11.742 -27.688 1 89.25 135 PHE A C 1
ATOM 1067 O O . PHE A 1 135 ? -13.648 10.633 -27.562 1 89.25 135 PHE A O 1
ATOM 1074 N N . ARG A 1 136 ? -12.383 12.039 -28.672 1 84.88 136 ARG A N 1
ATOM 1075 C CA . ARG A 1 136 ? -12.289 11.188 -29.859 1 84.88 136 ARG A CA 1
ATOM 1076 C C . ARG A 1 136 ? -11.523 9.906 -29.547 1 84.88 136 ARG A C 1
ATOM 1078 O O . ARG A 1 136 ? -11.852 8.836 -30.078 1 84.88 136 ARG A O 1
ATOM 1085 N N . THR A 1 137 ? -10.711 10.047 -28.641 1 80.19 137 THR A N 1
ATOM 1086 C CA . THR A 1 137 ? -9.859 8.906 -28.328 1 80.19 137 THR A CA 1
ATOM 1087 C C . THR A 1 137 ? -10.516 8.008 -27.281 1 80.19 137 THR A C 1
ATOM 1089 O O . THR A 1 137 ? -10.375 6.785 -27.344 1 80.19 137 THR A O 1
ATOM 1092 N N . SER A 1 138 ? -11.258 8.602 -26.484 1 85.31 138 SER A N 1
ATOM 1093 C CA . SER A 1 138 ? -11.766 7.855 -25.328 1 85.31 138 SER A CA 1
ATOM 1094 C C . SER A 1 138 ? -13.172 7.32 -25.594 1 85.31 138 SER A C 1
ATOM 1096 O O . SER A 1 138 ? -13.562 6.301 -25.031 1 85.31 138 SER A O 1
ATOM 1098 N N . TYR A 1 139 ? -13.906 7.93 -26.516 1 89.69 139 TYR A N 1
ATOM 1099 C CA . TYR A 1 139 ? -15.25 7.496 -26.875 1 89.69 139 TYR A CA 1
ATOM 1100 C C . TYR A 1 139 ? -15.203 6.254 -27.766 1 89.69 139 TYR A C 1
ATOM 1102 O O . TYR A 1 139 ? -14.516 6.238 -28.781 1 89.69 139 TYR A O 1
ATOM 1110 N N . THR A 1 140 ? -15.875 5.129 -27.266 1 82.06 140 THR A N 1
ATOM 1111 C CA . THR A 1 140 ? -15.766 3.844 -27.953 1 82.06 140 THR A CA 1
ATOM 1112 C C . THR A 1 140 ? -16.734 3.768 -29.125 1 82.06 140 THR A C 1
ATOM 1114 O O . THR A 1 140 ? -16.625 2.887 -29.984 1 82.06 140 THR A O 1
ATOM 1117 N N . GLY A 1 141 ? -17.766 4.613 -29.266 1 85.75 141 GLY A N 1
ATOM 1118 C CA . GLY A 1 141 ? -18.719 4.586 -30.359 1 85.75 141 GLY A CA 1
ATOM 1119 C C . GLY A 1 141 ? -20.094 4.094 -29.938 1 85.75 141 GLY A C 1
ATOM 1120 O O . GLY A 1 141 ? -21.031 4.094 -30.734 1 85.75 141 GLY A O 1
ATOM 1121 N N . VAL A 1 142 ? -20.188 3.648 -28.719 1 90 142 VAL A N 1
ATOM 1122 C CA . VAL A 1 142 ? -21.469 3.137 -28.234 1 90 142 VAL A CA 1
ATOM 1123 C C . VAL A 1 142 ? -22.203 4.227 -27.453 1 90 142 VAL A C 1
ATOM 1125 O O . VAL A 1 142 ? -21.641 4.82 -26.531 1 90 142 VAL A O 1
ATOM 1128 N N . SER A 1 143 ? -23.375 4.496 -27.906 1 92.25 143 SER A N 1
ATOM 1129 C CA . SER A 1 143 ? -24.203 5.504 -27.25 1 92.25 143 SER A CA 1
ATOM 1130 C C . SER A 1 143 ? -25.594 4.945 -26.906 1 92.25 143 SER A C 1
ATOM 1132 O O . SER A 1 143 ? -26.172 4.199 -27.703 1 92.25 143 SER A O 1
ATOM 1134 N N . LEU A 1 144 ? -26 5.238 -25.734 1 93.69 144 LEU A N 1
ATOM 1135 C CA . LEU A 1 144 ? -27.328 4.844 -25.281 1 93.69 144 LEU A CA 1
ATOM 1136 C C . LEU A 1 144 ? -28.234 6.059 -25.156 1 93.69 144 LEU A C 1
ATOM 1138 O O . LEU A 1 144 ? -27.969 6.965 -24.359 1 93.69 144 LEU A O 1
ATOM 1142 N N . TYR A 1 145 ? -29.234 6.035 -25.922 1 92.5 145 TYR A N 1
ATOM 1143 C CA . TYR A 1 145 ? -30.234 7.109 -25.891 1 92.5 145 TYR A CA 1
ATOM 1144 C C . TYR A 1 145 ? -31.469 6.68 -25.125 1 92.5 145 TYR A C 1
ATOM 1146 O O . TYR A 1 145 ? -32.125 5.691 -25.469 1 92.5 145 TYR A O 1
ATOM 1154 N N . ILE A 1 146 ? -31.734 7.422 -24.078 1 93.5 146 ILE A N 1
ATOM 1155 C CA . ILE A 1 146 ? -32.844 7.082 -23.203 1 93.5 146 ILE A CA 1
ATOM 1156 C C . ILE A 1 146 ? -33.781 8.281 -23.078 1 93.5 146 ILE A C 1
ATOM 1158 O O . ILE A 1 146 ? -33.344 9.391 -22.797 1 93.5 146 ILE A O 1
ATOM 1162 N N . GLU A 1 147 ? -35.094 8.078 -23.297 1 91.62 147 GLU A N 1
ATOM 1163 C CA . GLU A 1 147 ? -36.125 9.094 -23.141 1 91.62 147 GLU A CA 1
ATOM 1164 C C . GLU A 1 147 ? -37.344 8.516 -22.422 1 91.62 147 GLU A C 1
ATOM 1166 O O . GLU A 1 147 ? -37.625 7.32 -22.516 1 91.62 147 GLU A O 1
ATOM 1171 N N . PRO A 1 148 ? -38 9.422 -21.641 1 93 148 PRO A N 1
ATOM 1172 C CA . PRO A 1 148 ? -39.188 8.938 -20.953 1 93 148 PRO A CA 1
ATOM 1173 C C . PRO A 1 148 ? -40.281 8.469 -21.922 1 93 148 PRO A C 1
ATOM 1175 O O . PRO A 1 148 ? -40.531 9.125 -22.938 1 93 148 PRO A O 1
ATOM 1178 N N . GLY A 1 149 ? -40.781 7.316 -21.625 1 89.81 149 GLY A N 1
ATOM 1179 C CA . GLY A 1 149 ? -41.938 6.82 -22.391 1 89.81 149 GLY A CA 1
ATOM 1180 C C . GLY A 1 149 ? -43.25 7.418 -21.953 1 89.81 149 GLY A C 1
ATOM 1181 O O . GLY A 1 149 ? -43.281 8.32 -21.109 1 89.81 149 GLY A O 1
ATOM 1182 N N . GLU A 1 150 ? -44.312 7 -22.547 1 88 150 GLU A N 1
ATOM 1183 C CA . GLU A 1 150 ? -45.656 7.512 -22.25 1 88 150 GLU A CA 1
ATOM 1184 C C . GLU A 1 150 ? -46.062 7.168 -20.828 1 88 150 GLU A C 1
ATOM 1186 O O . GLU A 1 150 ? -46.75 7.961 -20.156 1 88 150 GLU A O 1
ATOM 1191 N N . ASP A 1 151 ? -45.594 6.145 -20.281 1 90.12 151 ASP A N 1
ATOM 1192 C CA . ASP A 1 151 ? -46 5.68 -18.953 1 90.12 151 ASP A CA 1
ATOM 1193 C C . ASP A 1 151 ? -44.938 5.984 -17.906 1 90.12 151 ASP A C 1
ATOM 1195 O O . ASP A 1 151 ? -44.938 5.402 -16.828 1 90.12 151 ASP A O 1
ATOM 1199 N N . PHE A 1 152 ? -44.094 6.801 -18.281 1 92 152 PHE A N 1
ATOM 1200 C CA . PHE A 1 152 ? -43 7.145 -17.375 1 92 152 PHE A CA 1
ATOM 1201 C C . PHE A 1 152 ? -43.531 7.887 -16.156 1 92 152 PHE A C 1
ATOM 1203 O O . PHE A 1 152 ? -44.344 8.812 -16.281 1 92 152 PHE A O 1
ATOM 1210 N N . VAL A 1 153 ? -43.25 7.504 -14.914 1 89.25 153 VAL A N 1
ATOM 1211 C CA . VAL A 1 153 ? -43.719 8.109 -13.68 1 89.25 153 VAL A CA 1
ATOM 1212 C C . VAL A 1 153 ? -42.562 8.719 -12.906 1 89.25 153 VAL A C 1
ATOM 1214 O O . VAL A 1 153 ? -41.594 8.023 -12.602 1 89.25 153 VAL A O 1
ATOM 1217 N N . LYS A 1 154 ? -42.656 9.969 -12.688 1 89.5 154 LYS A N 1
ATOM 1218 C CA . LYS A 1 154 ? -41.656 10.633 -11.844 1 89.5 154 LYS A CA 1
ATOM 1219 C C . LYS A 1 154 ? -41.812 10.227 -10.383 1 89.5 154 LYS A C 1
ATOM 1221 O O . LYS A 1 154 ? -42.938 10.086 -9.891 1 89.5 154 LYS A O 1
ATOM 1226 N N . ALA A 1 155 ? -40.844 9.734 -9.781 1 86.5 155 ALA A N 1
ATOM 1227 C CA . ALA A 1 155 ? -40.906 9.297 -8.391 1 86.5 155 ALA A CA 1
ATOM 1228 C C . ALA A 1 155 ? -39.562 9.438 -7.711 1 86.5 155 ALA A C 1
ATOM 1230 O O . ALA A 1 155 ? -38.531 9.562 -8.383 1 86.5 155 ALA A O 1
ATOM 1231 N N . GLY A 1 156 ? -39.656 9.633 -6.418 1 80.25 156 GLY A N 1
ATOM 1232 C CA . GLY A 1 156 ? -38.438 9.633 -5.625 1 80.25 156 GLY A CA 1
ATOM 1233 C C . GLY A 1 156 ? -37.906 11.031 -5.344 1 80.25 156 GLY A C 1
ATOM 1234 O O . GLY A 1 156 ? -38.406 12.008 -5.895 1 80.25 156 GLY A O 1
ATOM 1235 N N . HIS A 1 157 ? -37.062 11.086 -4.324 1 79.5 157 HIS A N 1
ATOM 1236 C CA . HIS A 1 157 ? -36.406 12.352 -3.969 1 79.5 157 HIS A CA 1
ATOM 1237 C C . HIS A 1 157 ? -34.906 12.195 -3.852 1 79.5 157 HIS A C 1
ATOM 1239 O O . HIS A 1 157 ? -34.406 11.086 -3.633 1 79.5 157 HIS A O 1
ATOM 1245 N N . ARG A 1 158 ? -34.312 13.352 -4.121 1 77.38 158 ARG A N 1
ATOM 1246 C CA . ARG A 1 158 ? -32.875 13.383 -4 1 77.38 158 ARG A CA 1
ATOM 1247 C C . ARG A 1 158 ? -32.438 13.086 -2.57 1 77.38 158 ARG A C 1
ATOM 1249 O O . ARG A 1 158 ? -33.094 13.531 -1.616 1 77.38 158 ARG A O 1
ATOM 1256 N N . TYR A 1 159 ? -31.469 12.336 -2.473 1 75.19 159 TYR A N 1
ATOM 1257 C CA . TYR A 1 159 ? -30.922 12.031 -1.155 1 75.19 159 TYR A CA 1
ATOM 1258 C C . TYR A 1 159 ? -30.422 13.297 -0.469 1 75.19 159 TYR A C 1
ATOM 1260 O O . TYR A 1 159 ? -29.734 14.109 -1.089 1 75.19 159 TYR A O 1
ATOM 1268 N N . ASN A 1 160 ? -31 13.562 0.704 1 77.94 160 ASN A N 1
ATOM 1269 C CA . ASN A 1 160 ? -30.594 14.719 1.5 1 77.94 160 ASN A CA 1
ATOM 1270 C C . ASN A 1 160 ? -29.844 14.297 2.766 1 77.94 160 ASN A C 1
ATOM 1272 O O . ASN A 1 160 ? -30.469 13.805 3.715 1 77.94 160 ASN A O 1
ATOM 1276 N N . VAL A 1 161 ? -28.578 14.555 2.738 1 79.25 161 VAL A N 1
ATOM 1277 C CA . VAL A 1 161 ? -27.719 14.141 3.84 1 79.25 161 VAL A CA 1
ATOM 1278 C C . VAL A 1 161 ? -28.062 14.922 5.102 1 79.25 161 VAL A C 1
ATOM 1280 O O . VAL A 1 161 ? -28.016 14.391 6.211 1 79.25 161 VAL A O 1
ATOM 1283 N N . PHE A 1 162 ? -28.562 16.203 4.93 1 82.12 162 PHE A N 1
ATOM 1284 C CA . PHE A 1 162 ? -28.891 17.062 6.07 1 82.12 162 PHE A CA 1
ATOM 1285 C C . PHE A 1 162 ? -30.094 16.5 6.824 1 82.12 162 PHE A C 1
ATOM 1287 O O . PHE A 1 162 ? -30.109 16.516 8.055 1 82.12 162 PHE A O 1
ATOM 1294 N N . LYS A 1 163 ? -30.938 16.016 6.055 1 81.69 163 LYS A N 1
ATOM 1295 C CA . LYS A 1 163 ? -32.156 15.461 6.664 1 81.69 163 LYS A CA 1
ATOM 1296 C C . LYS A 1 163 ? -31.844 14.172 7.43 1 81.69 163 LYS A C 1
ATOM 1298 O O . LYS A 1 163 ? -32.312 13.977 8.547 1 81.69 163 LYS A O 1
ATOM 1303 N N . ASP A 1 164 ? -31 13.406 6.867 1 83.06 164 ASP A N 1
ATOM 1304 C CA . ASP A 1 164 ? -30.672 12.125 7.492 1 83.06 164 ASP A CA 1
ATOM 1305 C C . ASP A 1 164 ? -29.828 12.328 8.742 1 83.06 164 ASP A C 1
ATOM 1307 O O . ASP A 1 164 ? -30.047 11.656 9.758 1 83.06 164 ASP A O 1
ATOM 1311 N N . LEU A 1 165 ? -28.906 13.18 8.648 1 84.75 165 LEU A N 1
ATOM 1312 C CA . LEU A 1 165 ? -28.047 13.461 9.805 1 84.75 165 LEU A CA 1
ATOM 1313 C C . LEU A 1 165 ? -28.844 14.133 10.914 1 84.75 165 LEU A C 1
ATOM 1315 O O . LEU A 1 165 ? -28.625 13.852 12.094 1 84.75 165 LEU A O 1
ATOM 1319 N N . GLY A 1 166 ? -29.734 15.078 10.492 1 84.25 166 GLY A N 1
ATOM 1320 C CA . GLY A 1 166 ? -30.594 15.734 11.469 1 84.25 166 GLY A CA 1
ATOM 1321 C C . GLY A 1 166 ? -31.484 14.773 12.219 1 84.25 166 GLY A C 1
ATOM 1322 O O . GLY A 1 166 ? -31.672 14.898 13.43 1 84.25 166 GLY A O 1
ATOM 1323 N N . LYS A 1 167 ? -31.969 13.805 11.477 1 84 167 LYS A N 1
ATOM 1324 C CA . LYS A 1 167 ? -32.812 12.797 12.094 1 84 167 LYS A CA 1
ATOM 1325 C C . LYS A 1 167 ? -32.031 11.953 13.094 1 84 167 LYS A C 1
ATOM 1327 O O . LYS A 1 167 ? -32.531 11.664 14.188 1 84 167 LYS A O 1
ATOM 1332 N N . LYS A 1 168 ? -30.844 11.617 12.789 1 82.75 168 LYS A N 1
ATOM 1333 C CA . LYS A 1 168 ? -30.016 10.789 13.656 1 82.75 168 LYS A CA 1
ATOM 1334 C C . LYS A 1 168 ? -29.609 11.555 14.914 1 82.75 168 LYS A C 1
ATOM 1336 O O . LYS A 1 168 ? -29.5 10.977 16 1 82.75 168 LYS A O 1
ATOM 1341 N N . LEU A 1 169 ? -29.344 12.812 14.672 1 83.94 169 LEU A N 1
ATOM 1342 C CA . LEU A 1 169 ? -28.953 13.664 15.797 1 83.94 169 LEU A CA 1
ATOM 1343 C C . LEU A 1 169 ? -30.109 13.82 16.781 1 83.94 169 LEU A C 1
ATOM 1345 O O . LEU A 1 169 ? -29.891 13.867 18 1 83.94 169 LEU A O 1
ATOM 1349 N N . MET A 1 170 ? -31.344 13.797 16.25 1 82.44 170 MET A N 1
ATOM 1350 C CA . MET A 1 170 ? -32.531 14.023 17.078 1 82.44 170 MET A CA 1
ATOM 1351 C C . MET A 1 170 ? -32.969 12.734 17.734 1 82.44 170 MET A C 1
ATOM 1353 O O . MET A 1 170 ? -33.781 12.766 18.688 1 82.44 170 MET A O 1
ATOM 1357 N N . GLU A 1 171 ? -32.406 11.68 17.203 1 81.5 171 GLU A N 1
ATOM 1358 C CA . GLU A 1 171 ? -32.75 10.398 17.812 1 81.5 171 GLU A CA 1
ATOM 1359 C C . GLU A 1 171 ? -32.25 10.328 19.266 1 81.5 171 GLU A C 1
ATOM 1361 O O . GLU A 1 171 ? -32.938 9.805 20.141 1 81.5 171 GLU A O 1
ATOM 1366 N N . ASP A 1 172 ? -31.031 10.906 19.469 1 80.88 172 ASP A N 1
ATOM 1367 C CA . ASP A 1 172 ? -30.531 11.023 20.844 1 80.88 172 ASP A CA 1
ATOM 1368 C C . ASP A 1 172 ? -30.688 12.453 21.359 1 80.88 172 ASP A C 1
ATOM 1370 O O . ASP A 1 172 ? -29.688 13.156 21.547 1 80.88 172 ASP A O 1
ATOM 1374 N N . HIS A 1 173 ? -31.875 12.875 21.688 1 81.94 173 HIS A N 1
ATOM 1375 C CA . HIS A 1 173 ? -32.219 14.258 22 1 81.94 173 HIS A CA 1
ATOM 1376 C C . HIS A 1 173 ? -31.594 14.695 23.312 1 81.94 173 HIS A C 1
ATOM 1378 O O . HIS A 1 173 ? -31.219 15.859 23.469 1 81.94 173 HIS A O 1
ATOM 1384 N N . TRP A 1 174 ? -31.359 13.75 24.156 1 81.06 174 TRP A N 1
ATOM 1385 C CA . TRP A 1 174 ? -30.781 14.117 25.453 1 81.06 174 TRP A CA 1
ATOM 1386 C C . TRP A 1 174 ? -29.312 14.492 25.312 1 81.06 174 TRP A C 1
ATOM 1388 O O . TRP A 1 174 ? -28.859 15.461 25.922 1 81.06 174 TRP A O 1
ATOM 1398 N N . ALA A 1 175 ? -28.672 13.703 24.562 1 81.56 175 ALA A N 1
ATOM 1399 C CA . ALA A 1 175 ? -27.266 14.016 24.344 1 81.56 175 ALA A CA 1
ATOM 1400 C C . ALA A 1 175 ? -27.109 15.344 23.609 1 81.56 175 ALA A C 1
ATOM 1402 O O . ALA A 1 175 ? -26.25 16.156 23.953 1 81.56 175 ALA A O 1
ATOM 1403 N N . ALA A 1 176 ? -27.969 15.617 22.719 1 81.69 176 ALA A N 1
ATOM 1404 C CA . ALA A 1 176 ? -27.938 16.859 21.953 1 81.69 176 ALA A CA 1
ATOM 1405 C C . ALA A 1 176 ? -28.234 18.062 22.844 1 81.69 176 ALA A C 1
ATOM 1407 O O . ALA A 1 176 ? -27.578 19.109 22.75 1 81.69 176 ALA A O 1
ATOM 1408 N N . LEU A 1 177 ? -29.156 17.922 23.703 1 83.25 177 LEU A N 1
ATOM 1409 C CA . LEU A 1 177 ? -29.547 18.984 24.609 1 83.25 177 LEU A CA 1
ATOM 1410 C C . LEU A 1 177 ? -28.438 19.297 25.609 1 83.25 177 LEU A C 1
ATOM 1412 O O . LEU A 1 177 ? -28.172 20.453 25.922 1 83.25 177 LEU A O 1
ATOM 1416 N N . PHE A 1 178 ? -27.844 18.281 26.047 1 84.06 178 PHE A N 1
ATOM 1417 C CA . PHE A 1 178 ? -26.781 18.469 27.016 1 84.06 178 PHE A CA 1
ATOM 1418 C C . PHE A 1 178 ? -25.609 19.203 26.391 1 84.06 178 PHE A C 1
ATOM 1420 O O . PHE A 1 178 ? -25 20.078 27.016 1 84.06 178 PHE A O 1
ATOM 1427 N N . ILE A 1 179 ? -25.359 18.906 25.219 1 82.5 179 ILE A N 1
ATOM 1428 C CA . ILE A 1 179 ? -24.266 19.578 24.516 1 82.5 179 ILE A CA 1
ATOM 1429 C C . ILE A 1 179 ? -24.625 21.047 24.281 1 82.5 179 ILE A C 1
ATOM 1431 O O . ILE A 1 179 ? -23.781 21.922 24.391 1 82.5 179 ILE A O 1
ATOM 1435 N N . LEU A 1 180 ? -25.859 21.281 24.016 1 81.81 180 LEU A N 1
ATOM 1436 C CA . LEU A 1 180 ? -26.328 22.641 23.797 1 81.81 180 LEU A CA 1
ATOM 1437 C C . LEU A 1 180 ? -26.188 23.469 25.078 1 81.81 180 LEU A C 1
ATOM 1439 O O . LEU A 1 180 ? -25.75 24.625 25.016 1 81.81 180 LEU A O 1
ATOM 1443 N N . ILE A 1 181 ? -26.438 22.891 26.125 1 85.38 181 ILE A N 1
ATOM 1444 C CA . ILE A 1 181 ? -26.359 23.578 27.406 1 85.38 181 ILE A CA 1
ATOM 1445 C C . ILE A 1 181 ? -24.891 23.859 27.766 1 85.38 181 ILE A C 1
ATOM 1447 O O . ILE A 1 181 ? -24.547 24.953 28.203 1 85.38 181 ILE A O 1
ATOM 1451 N N . LEU A 1 182 ? -24.125 22.922 27.516 1 82 182 LEU A N 1
ATOM 1452 C CA . LEU A 1 182 ? -22.719 23.094 27.812 1 82 182 LEU A CA 1
ATOM 1453 C C . LEU A 1 182 ? -22.109 24.188 26.938 1 82 182 LEU A C 1
ATOM 1455 O O . LEU A 1 182 ? -21.266 24.953 27.406 1 82 182 LEU A O 1
ATOM 1459 N N . GLU A 1 183 ? -22.5 24.297 25.781 1 78.19 183 GLU A N 1
ATOM 1460 C CA . GLU A 1 183 ? -21.984 25.312 24.859 1 78.19 183 GLU A CA 1
ATOM 1461 C C . GLU A 1 183 ? -22.453 26.703 25.25 1 78.19 183 GLU A C 1
ATOM 1463 O O . GLU A 1 183 ? -21.703 27.672 25.109 1 78.19 183 GLU A O 1
ATOM 1468 N N . PHE A 1 184 ? -23.672 26.781 25.703 1 80.25 184 PHE A N 1
ATOM 1469 C CA . PHE A 1 184 ? -24.188 28.078 26.156 1 80.25 184 PHE A CA 1
ATOM 1470 C C . PHE A 1 184 ? -23.453 28.562 27.391 1 80.25 184 PHE A C 1
ATOM 1472 O O . PHE A 1 184 ? -23.172 29.75 27.531 1 80.25 184 PHE A O 1
ATOM 1479 N N . CYS A 1 185 ? -23.094 27.625 28.156 1 83 185 CYS A N 1
ATOM 1480 C CA . CYS A 1 185 ? -22.359 27.969 29.375 1 83 185 CYS A CA 1
ATOM 1481 C C . CYS A 1 185 ? -20.938 28.375 29.047 1 83 185 CYS A C 1
ATOM 1483 O O . CYS A 1 185 ? -20.344 29.188 29.766 1 83 185 CYS A O 1
ATOM 1485 N N . ALA A 1 186 ? -20.453 27.938 27.953 1 79.5 186 ALA A N 1
ATOM 1486 C CA . ALA A 1 186 ? -19.078 28.219 27.578 1 79.5 186 ALA A CA 1
ATOM 1487 C C . ALA A 1 186 ? -18.953 29.625 26.984 1 79.5 186 ALA A C 1
ATOM 1489 O O . ALA A 1 186 ? -17.859 30.172 26.906 1 79.5 186 ALA A O 1
ATOM 1490 N N . ILE A 1 187 ? -20.062 30.234 26.641 1 77.5 187 ILE A N 1
ATOM 1491 C CA . ILE A 1 187 ? -20.062 31.594 26.094 1 77.5 187 ILE A CA 1
ATOM 1492 C C . ILE A 1 187 ? -19.625 32.594 27.156 1 77.5 187 ILE A C 1
ATOM 1494 O O . ILE A 1 187 ? -18.891 33.531 26.875 1 77.5 187 ILE A O 1
ATOM 1498 N N . ILE A 1 188 ? -19.891 32.312 28.344 1 78.81 188 ILE A N 1
ATOM 1499 C CA . ILE A 1 188 ? -19.625 33.25 29.438 1 78.81 188 ILE A CA 1
ATOM 1500 C C . ILE A 1 188 ? -18.125 33.375 29.672 1 78.81 188 ILE A C 1
ATOM 1502 O O . ILE A 1 188 ? -17.578 34.469 29.625 1 78.81 188 ILE A O 1
ATOM 1506 N N . PRO A 1 189 ? -17.531 32.281 29.875 1 77.38 189 PRO A N 1
ATOM 1507 C CA . PRO A 1 189 ? -16.078 32.406 30.016 1 77.38 189 PRO A CA 1
ATOM 1508 C C . PRO A 1 189 ? -15.398 32.906 28.734 1 77.38 189 PRO A C 1
ATOM 1510 O O . PRO A 1 189 ? -14.352 33.531 28.797 1 77.38 189 PRO A O 1
ATOM 1513 N N . GLY A 1 190 ? -16.031 32.688 27.641 1 74.88 190 GLY A N 1
ATOM 1514 C CA . GLY A 1 190 ? -15.5 33.156 26.375 1 74.88 190 GLY A CA 1
ATOM 1515 C C . GLY A 1 190 ? -15.516 34.656 26.25 1 74.88 190 GLY A C 1
ATOM 1516 O O . GLY A 1 190 ? -14.672 35.219 25.547 1 74.88 190 GLY A O 1
ATOM 1517 N N . LEU A 1 191 ? -16.406 35.344 26.984 1 76.06 191 LEU A N 1
ATOM 1518 C CA . LEU A 1 191 ? -16.531 36.781 26.969 1 76.06 191 LEU A CA 1
ATOM 1519 C C . LEU A 1 191 ? -15.516 37.438 27.906 1 76.06 191 LEU A C 1
ATOM 1521 O O . LEU A 1 191 ? -15.32 38.656 27.875 1 76.06 191 LEU A O 1
ATOM 1525 N N . ALA A 1 192 ? -14.906 36.594 28.672 1 73.31 192 ALA A N 1
ATOM 1526 C CA . ALA A 1 192 ? -13.945 37.125 29.625 1 73.31 192 ALA A CA 1
ATOM 1527 C C . ALA A 1 192 ? -12.797 37.844 28.922 1 73.31 192 ALA A C 1
ATOM 1529 O O . ALA A 1 192 ? -12.367 38.938 29.359 1 73.31 192 ALA A O 1
ATOM 1530 N N . GLY A 1 193 ? -12.375 37.312 27.766 1 72.5 193 GLY A N 1
ATOM 1531 C CA . GLY A 1 193 ? -11.266 37.938 27.047 1 72.5 193 GLY A CA 1
ATOM 1532 C C . GLY A 1 193 ? -11.531 39.344 26.625 1 72.5 193 GLY A C 1
ATOM 1533 O O . GLY A 1 193 ? -10.875 40.281 27.125 1 72.5 193 GLY A O 1
ATOM 1534 N N . PRO A 1 194 ? -12.578 39.562 25.891 1 72.38 194 PRO A N 1
ATOM 1535 C CA . PRO A 1 194 ? -12.883 40.938 25.422 1 72.38 194 PRO A CA 1
ATOM 1536 C C . PRO A 1 194 ? -13.289 41.875 26.547 1 72.38 194 PRO A C 1
ATOM 1538 O O . PRO A 1 194 ? -12.82 43 26.609 1 72.38 194 PRO A O 1
ATOM 1541 N N . VAL A 1 195 ? -14.117 41.469 27.484 1 76 195 VAL A N 1
ATOM 1542 C CA . VAL A 1 195 ? -14.633 42.344 28.547 1 76 195 VAL A CA 1
ATOM 1543 C C . VAL A 1 195 ? -13.508 42.688 29.516 1 76 195 VAL A C 1
ATOM 1545 O O . VAL A 1 195 ? -13.391 43.844 29.938 1 76 195 VAL A O 1
ATOM 1548 N N . MET A 1 196 ? -12.766 41.719 29.734 1 76.94 196 MET A N 1
ATOM 1549 C CA . MET A 1 196 ? -11.688 41.969 30.688 1 76.94 196 MET A CA 1
ATOM 1550 C C . MET A 1 196 ? -10.617 42.875 30.094 1 76.94 196 MET A C 1
ATOM 1552 O O . MET A 1 196 ? -10.039 43.719 30.781 1 76.94 196 MET A O 1
ATOM 1556 N N . SER A 1 197 ? -10.344 42.719 28.844 1 75.62 197 SER A N 1
ATOM 1557 C CA . SER A 1 197 ? -9.398 43.594 28.172 1 75.62 197 SER A CA 1
ATOM 1558 C C . SER A 1 197 ? -9.883 45.031 28.188 1 75.62 197 SER A C 1
ATOM 1560 O O . SER A 1 197 ? -9.086 45.969 28.328 1 75.62 197 SER A O 1
ATOM 1562 N N . GLN A 1 198 ? -11.18 45.281 28.047 1 76.56 198 GLN A N 1
ATOM 1563 C CA . GLN A 1 198 ? -11.766 46.625 28.094 1 76.56 198 GLN A CA 1
ATOM 1564 C C . GLN A 1 198 ? -11.625 47.219 29.484 1 76.56 198 GLN A C 1
ATOM 1566 O O . GLN A 1 198 ? -11.203 48.375 29.625 1 76.56 198 GLN A O 1
ATOM 1571 N N . ILE A 1 199 ? -11.984 46.438 30.469 1 76.69 199 ILE A N 1
ATOM 1572 C CA . ILE A 1 199 ? -11.922 46.906 31.844 1 76.69 199 ILE A CA 1
ATOM 1573 C C . ILE A 1 199 ? -10.477 47.25 32.219 1 76.69 199 ILE A C 1
ATOM 1575 O O . ILE A 1 199 ? -10.211 48.219 32.875 1 76.69 199 ILE A O 1
ATOM 1579 N N . PHE A 1 200 ? -9.617 46.469 31.75 1 76.19 200 PHE A N 1
ATOM 1580 C CA . PHE A 1 200 ? -8.195 46.656 32.031 1 76.19 200 PHE A CA 1
ATOM 1581 C C . PHE A 1 200 ? -7.699 48 31.469 1 76.19 200 PHE A C 1
ATOM 1583 O O . PHE A 1 200 ? -7.082 48.781 32.188 1 76.19 200 PHE A O 1
ATOM 1590 N N . LEU A 1 201 ? -8.023 48.312 30.25 1 73.75 201 LEU A N 1
ATOM 1591 C CA . LEU A 1 201 ? -7.496 49.5 29.594 1 73.75 201 LEU A CA 1
ATOM 1592 C C . LEU A 1 201 ? -8.25 50.75 30.047 1 73.75 201 LEU A C 1
ATOM 1594 O O . LEU A 1 201 ? -7.645 51.781 30.312 1 73.75 201 LEU A O 1
ATOM 1598 N N . ASP A 1 202 ? -9.547 50.625 30.156 1 74.94 202 ASP A N 1
ATOM 1599 C CA . ASP A 1 202 ? -10.359 51.812 30.391 1 74.94 202 ASP A CA 1
ATOM 1600 C C . ASP A 1 202 ? -10.414 52.156 31.891 1 74.94 202 ASP A C 1
ATOM 1602 O O . ASP A 1 202 ? -10.469 53.312 32.25 1 74.94 202 ASP A O 1
ATOM 1606 N N . GLU A 1 203 ? -10.477 51.125 32.656 1 76.88 203 GLU A N 1
ATOM 1607 C CA . GLU A 1 203 ? -10.727 51.406 34.062 1 76.88 203 GLU A CA 1
ATOM 1608 C C . GLU A 1 203 ? -9.453 51.25 34.875 1 76.88 203 GLU A C 1
ATOM 1610 O O . GLU A 1 203 ? -9.07 52.156 35.625 1 76.88 203 GLU A O 1
ATOM 1615 N N . ILE A 1 204 ? -8.812 50.25 34.719 1 71.81 204 ILE A N 1
ATOM 1616 C CA . ILE A 1 204 ? -7.707 49.969 35.625 1 71.81 204 ILE A CA 1
ATOM 1617 C C . ILE A 1 204 ? -6.5 50.812 35.25 1 71.81 204 ILE A C 1
ATOM 1619 O O . ILE A 1 204 ? -5.891 51.438 36.125 1 71.81 204 ILE A O 1
ATOM 1623 N N . LEU A 1 205 ? -6.223 50.906 33.969 1 69.19 205 LEU A N 1
ATOM 1624 C CA . LEU A 1 205 ? -5.035 51.656 33.562 1 69.19 205 LEU A CA 1
ATOM 1625 C C . LEU A 1 205 ? -5.266 53.156 33.656 1 69.19 205 LEU A C 1
ATOM 1627 O O . LEU A 1 205 ? -4.367 53.906 34.062 1 69.19 205 LEU A O 1
ATOM 1631 N N . THR A 1 206 ? -6.441 53.531 33.281 1 67.12 206 THR A N 1
ATOM 1632 C CA . THR A 1 206 ? -6.719 54.969 33.281 1 67.12 206 THR A CA 1
ATOM 1633 C C . THR A 1 206 ? -6.887 55.5 34.688 1 67.12 206 THR A C 1
ATOM 1635 O O . THR A 1 206 ? -6.406 56.594 35 1 67.12 206 THR A O 1
ATOM 1638 N N . ARG A 1 207 ? -7.504 54.688 35.531 1 68.12 207 ARG A N 1
ATOM 1639 C CA . ARG A 1 207 ? -7.785 55.188 36.875 1 68.12 207 ARG A CA 1
ATOM 1640 C C . ARG A 1 207 ? -6.699 54.75 37.875 1 68.12 207 ARG A C 1
ATOM 1642 O O . ARG A 1 207 ? -6.699 55.188 39.031 1 68.12 207 ARG A O 1
ATOM 1649 N N . LYS A 1 208 ? -5.645 54.031 37.438 1 67.38 208 LYS A N 1
ATOM 1650 C CA . LYS A 1 208 ? -4.488 53.594 38.219 1 67.38 208 LYS A CA 1
ATOM 1651 C C . LYS A 1 208 ? -4.922 52.906 39.5 1 67.38 208 LYS A C 1
ATOM 1653 O O . LYS A 1 208 ? -4.398 53.188 40.562 1 67.38 208 LYS A O 1
ATOM 1658 N N . HIS A 1 209 ? -6.012 52.219 39.469 1 71.81 209 HIS A N 1
ATOM 1659 C CA . HIS A 1 209 ? -6.473 51.5 40.656 1 71.81 209 HIS A CA 1
ATOM 1660 C C . HIS A 1 209 ? -5.723 50.188 40.844 1 71.81 209 HIS A C 1
ATOM 1662 O O . HIS A 1 209 ? -6.113 49.156 40.25 1 71.81 209 HIS A O 1
ATOM 1668 N N . LEU A 1 210 ? -4.668 50.156 41.625 1 71.62 210 LEU A N 1
ATOM 1669 C CA . LEU A 1 210 ? -3.799 49 41.875 1 71.62 210 LEU A CA 1
ATOM 1670 C C . LEU A 1 210 ? -4.559 47.875 42.562 1 71.62 210 LEU A C 1
ATOM 1672 O O . LEU A 1 210 ? -4.312 46.688 42.281 1 71.62 210 LEU A O 1
ATOM 1676 N N . ASN A 1 211 ? -5.406 48.219 43.438 1 72.12 211 ASN A N 1
ATOM 1677 C CA . ASN A 1 211 ? -6.113 47.219 44.219 1 72.12 211 ASN A CA 1
ATOM 1678 C C . ASN A 1 211 ? -7 46.312 43.375 1 72.12 211 ASN A C 1
ATOM 1680 O O . ASN A 1 211 ? -7.246 45.156 43.719 1 72.12 211 ASN A O 1
ATOM 1684 N N . TRP A 1 212 ? -7.359 46.781 42.25 1 76.31 212 TRP A N 1
ATOM 1685 C CA . TRP A 1 212 ? -8.281 46.031 41.375 1 76.31 212 TRP A CA 1
ATOM 1686 C C . TRP A 1 212 ? -7.52 45.094 40.469 1 76.31 212 TRP A C 1
ATOM 1688 O O . TRP A 1 212 ? -8.102 44.156 39.875 1 76.31 212 TRP A O 1
ATOM 1698 N N . MET A 1 213 ? -6.191 45.281 40.5 1 79.44 213 MET A N 1
ATOM 1699 C CA . MET A 1 213 ? -5.387 44.5 39.562 1 79.44 213 MET A CA 1
ATOM 1700 C C . MET A 1 213 ? -5.328 43.062 39.969 1 79.44 213 MET A C 1
ATOM 1702 O O . MET A 1 213 ? -5.449 42.156 39.125 1 79.44 213 MET A O 1
ATOM 1706 N N . THR A 1 214 ? -5.156 42.844 41.25 1 76.75 214 THR A N 1
ATOM 1707 C CA . THR A 1 214 ? -5.07 41.469 41.719 1 76.75 214 THR A CA 1
ATOM 1708 C C . THR A 1 214 ? -6.41 40.75 41.562 1 76.75 214 THR A C 1
ATOM 1710 O O . THR A 1 214 ? -6.453 39.562 41.188 1 76.75 214 THR A O 1
ATOM 1713 N N . SER A 1 215 ? -7.457 41.469 41.875 1 79.12 215 SER A N 1
ATOM 1714 C CA . SER A 1 215 ? -8.789 40.906 41.688 1 79.12 215 SER A CA 1
ATOM 1715 C C . SER A 1 215 ? -9.094 40.625 40.219 1 79.12 215 SER A C 1
ATOM 1717 O O . SER A 1 215 ? -9.758 39.625 39.906 1 79.12 215 SER A O 1
ATOM 1719 N N . PHE A 1 216 ? -8.562 41.438 39.438 1 81 216 PHE A N 1
ATOM 1720 C CA . PHE A 1 216 ? -8.742 41.281 38 1 81 216 PHE A CA 1
ATOM 1721 C C . PHE A 1 216 ? -8.016 40.062 37.5 1 81 216 PHE A C 1
ATOM 1723 O O . PHE A 1 216 ? -8.57 39.281 36.75 1 81 216 PHE A O 1
ATOM 1730 N N . CYS A 1 217 ? -6.82 39.844 37.906 1 79.75 217 CYS A N 1
ATOM 1731 C CA . CYS A 1 217 ? -6.02 38.688 37.531 1 79.75 217 CYS A CA 1
ATOM 1732 C C . CYS A 1 217 ? -6.68 37.375 37.969 1 79.75 217 CYS A C 1
ATOM 1734 O O . CYS A 1 217 ? -6.699 36.406 37.219 1 79.75 217 CYS A O 1
ATOM 1736 N N . MET A 1 218 ? -7.18 37.375 39.125 1 82.88 218 MET A N 1
ATOM 1737 C CA . MET A 1 218 ? -7.824 36.188 39.656 1 82.88 218 MET A CA 1
ATOM 1738 C C . MET A 1 218 ? -9.102 35.875 38.875 1 82.88 218 MET A C 1
ATOM 1740 O O . MET A 1 218 ? -9.391 34.688 38.594 1 82.88 218 MET A O 1
ATOM 1744 N N . ALA A 1 219 ? -9.812 36.875 38.562 1 82.81 219 ALA A N 1
ATOM 1745 C CA . ALA A 1 219 ? -11.047 36.688 37.781 1 82.81 219 ALA A CA 1
ATOM 1746 C C . ALA A 1 219 ? -10.75 36.125 36.406 1 82.81 219 ALA A C 1
ATOM 1748 O O . ALA A 1 219 ? -11.477 35.281 35.875 1 82.81 219 ALA A O 1
ATOM 1749 N N . MET A 1 220 ? -9.75 36.625 35.812 1 81.38 220 MET A N 1
ATOM 1750 C CA . MET A 1 220 ? -9.375 36.188 34.469 1 81.38 220 MET A CA 1
ATOM 1751 C C . MET A 1 220 ? -8.898 34.719 34.5 1 81.38 220 MET A C 1
ATOM 1753 O O . MET A 1 220 ? -9.289 33.938 33.656 1 81.38 220 MET A O 1
ATOM 1757 N N . THR A 1 221 ? -8.031 34.469 35.469 1 83.12 221 THR A N 1
ATOM 1758 C CA . THR A 1 221 ? -7.516 33.094 35.625 1 83.12 221 THR A CA 1
ATOM 1759 C C . THR A 1 221 ? -8.656 32.125 35.875 1 83.12 221 THR A C 1
ATOM 1761 O O . THR A 1 221 ? -8.688 31.031 35.312 1 83.12 221 THR A O 1
ATOM 1764 N N . ALA A 1 222 ? -9.562 32.531 36.719 1 85.62 222 ALA A N 1
ATOM 1765 C CA . ALA A 1 222 ? -10.711 31.703 37.031 1 85.62 222 ALA A CA 1
ATOM 1766 C C . ALA A 1 222 ? -11.57 31.453 35.812 1 85.62 222 ALA A C 1
ATOM 1768 O O . ALA A 1 222 ? -12.102 30.344 35.625 1 85.62 222 ALA A O 1
ATOM 1769 N N . SER A 1 223 ? -11.727 32.438 34.938 1 84.94 223 SER A N 1
ATOM 1770 C CA . SER A 1 223 ? -12.523 32.281 33.75 1 84.94 223 SER A CA 1
ATOM 1771 C C . SER A 1 223 ? -11.883 31.312 32.75 1 84.94 223 SER A C 1
ATOM 1773 O O . SER A 1 223 ? -12.578 30.531 32.125 1 84.94 223 SER A O 1
ATOM 1775 N N . PHE A 1 224 ? -10.625 31.312 32.688 1 82.38 224 PHE A N 1
ATOM 1776 C CA . PHE A 1 224 ? -9.938 30.422 31.781 1 82.38 224 PHE A CA 1
ATOM 1777 C C . PHE A 1 224 ? -9.977 28.984 32.281 1 82.38 224 PHE A C 1
ATOM 1779 O O . PHE A 1 224 ? -10.094 28.047 31.516 1 82.38 224 PHE A O 1
ATOM 1786 N N . ILE A 1 225 ? -9.859 28.844 33.562 1 84.19 225 ILE A N 1
ATOM 1787 C CA . ILE A 1 225 ? -9.961 27.516 34.156 1 84.19 225 ILE A CA 1
ATOM 1788 C C . ILE A 1 225 ? -11.359 26.953 33.906 1 84.19 225 ILE A C 1
ATOM 1790 O O . ILE A 1 225 ? -11.516 25.781 33.562 1 84.19 225 ILE A O 1
ATOM 1794 N N . LEU A 1 226 ? -12.328 27.828 34.125 1 85.81 226 LEU A N 1
ATOM 1795 C CA . LEU A 1 226 ? -13.703 27.406 33.906 1 85.81 226 LEU A CA 1
ATOM 1796 C C . LEU A 1 226 ? -13.93 27.031 32.438 1 85.81 226 LEU A C 1
ATOM 1798 O O . LEU A 1 226 ? -14.609 26.047 32.156 1 85.81 226 LEU A O 1
ATOM 1802 N N . SER A 1 227 ? -13.398 27.812 31.594 1 82.5 227 SER A N 1
ATOM 1803 C CA . SER A 1 227 ? -13.492 27.5 30.172 1 82.5 227 SER A CA 1
ATOM 1804 C C . SER A 1 227 ? -12.828 26.172 29.844 1 82.5 227 SER A C 1
ATOM 1806 O O . SER A 1 227 ? -13.328 25.406 29.016 1 82.5 227 SER A O 1
ATOM 1808 N N . GLY A 1 228 ? -11.703 25.891 30.484 1 80.44 228 GLY A N 1
ATOM 1809 C CA . GLY A 1 228 ? -11.016 24.625 30.297 1 80.44 228 GLY A CA 1
ATOM 1810 C C . GLY A 1 228 ? -11.82 23.438 30.781 1 80.44 228 GLY A C 1
ATOM 1811 O O . GLY A 1 228 ? -11.883 22.406 30.094 1 80.44 228 GLY A O 1
ATOM 1812 N N . ILE A 1 229 ? -12.422 23.609 31.875 1 83.31 229 ILE A N 1
ATOM 1813 C CA . ILE A 1 229 ? -13.234 22.531 32.438 1 83.31 229 ILE A CA 1
ATOM 1814 C C . ILE A 1 229 ? -14.438 22.266 31.547 1 83.31 229 ILE A C 1
ATOM 1816 O O . ILE A 1 229 ? -14.789 21.094 31.297 1 83.31 229 ILE A O 1
ATOM 1820 N N . MET A 1 230 ? -15.023 23.281 31.109 1 83 230 MET A N 1
ATOM 1821 C CA . MET A 1 230 ? -16.188 23.125 30.25 1 83 230 MET A CA 1
ATOM 1822 C C . MET A 1 230 ? -15.812 22.453 28.938 1 83 230 MET A C 1
ATOM 1824 O O . MET A 1 230 ? -16.562 21.625 28.422 1 83 230 MET A O 1
ATOM 1828 N N . THR A 1 231 ? -14.758 22.828 28.422 1 80.19 231 THR A N 1
ATOM 1829 C CA . THR A 1 231 ? -14.281 22.219 27.172 1 80.19 231 THR A CA 1
ATOM 1830 C C . THR A 1 231 ? -13.969 20.75 27.391 1 80.19 231 THR A C 1
ATOM 1832 O O . THR A 1 231 ? -14.25 19.922 26.516 1 80.19 231 THR A O 1
ATOM 1835 N N . TRP A 1 232 ? -13.422 20.469 28.531 1 81.62 232 TRP A N 1
ATOM 1836 C CA . TRP A 1 232 ? -13.109 19.094 28.859 1 81.62 232 TRP A CA 1
ATOM 1837 C C . TRP A 1 232 ? -14.391 18.266 29.031 1 81.62 232 TRP A C 1
ATOM 1839 O O . TRP A 1 232 ? -14.477 17.141 28.547 1 81.62 232 TRP A O 1
ATOM 1849 N N . LEU A 1 233 ? -15.289 18.828 29.703 1 83.94 233 LEU A N 1
ATOM 1850 C CA . LEU A 1 233 ? -16.562 18.141 29.906 1 83.94 233 LEU A CA 1
ATOM 1851 C C . LEU A 1 233 ? -17.266 17.906 28.578 1 83.94 233 LEU A C 1
ATOM 1853 O O . LEU A 1 233 ? -17.859 16.844 28.359 1 83.94 233 LEU A O 1
ATOM 1857 N N . ARG A 1 234 ? -17.25 18.844 27.781 1 81.31 234 ARG A N 1
ATOM 1858 C CA . ARG A 1 234 ? -17.828 18.703 26.453 1 81.31 234 ARG A CA 1
ATOM 1859 C C . ARG A 1 234 ? -17.156 17.578 25.672 1 81.31 234 ARG A C 1
ATOM 1861 O O . ARG A 1 234 ? -17.828 16.781 25.016 1 81.31 234 ARG A O 1
ATOM 1868 N N . ALA A 1 235 ? -15.906 17.5 25.734 1 81.25 235 ALA A N 1
ATOM 1869 C CA . ALA A 1 235 ? -15.148 16.484 25.016 1 81.25 235 ALA A CA 1
ATOM 1870 C C . ALA A 1 235 ? -15.5 15.086 25.516 1 81.25 235 ALA A C 1
ATOM 1872 O O . ALA A 1 235 ? -15.625 14.148 24.719 1 81.25 235 ALA A O 1
ATOM 1873 N N . VAL A 1 236 ? -15.68 14.961 26.812 1 84 236 VAL A N 1
ATOM 1874 C CA . VAL A 1 236 ? -16.016 13.672 27.406 1 84 236 VAL A CA 1
ATOM 1875 C C . VAL A 1 236 ? -17.406 13.227 26.938 1 84 236 VAL A C 1
ATOM 1877 O O . VAL A 1 236 ? -17.594 12.062 26.578 1 84 236 VAL A O 1
ATOM 1880 N N . VAL A 1 237 ? -18.281 14.133 26.922 1 85.62 237 VAL A N 1
ATOM 1881 C CA . VAL A 1 237 ? -19.656 13.812 26.547 1 85.62 237 VAL A CA 1
ATOM 1882 C C . VAL A 1 237 ? -19.719 13.469 25.062 1 85.62 237 VAL A C 1
ATOM 1884 O O . VAL A 1 237 ? -20.391 12.508 24.672 1 85.62 237 VAL A O 1
ATOM 1887 N N . LEU A 1 238 ? -19.078 14.234 24.297 1 85.12 238 LEU A N 1
ATOM 1888 C CA . LEU A 1 238 ? -19.094 13.992 22.859 1 85.12 238 LEU A CA 1
ATOM 1889 C C . LEU A 1 238 ? -18.438 12.656 22.531 1 85.12 238 LEU A C 1
ATOM 1891 O O . LEU A 1 238 ? -18.922 11.93 21.656 1 85.12 238 LEU A O 1
ATOM 1895 N N . THR A 1 239 ? -17.391 12.32 23.203 1 85.56 239 THR A N 1
ATOM 1896 C CA . THR A 1 239 ? -16.688 11.062 22.953 1 85.56 239 THR A CA 1
ATOM 1897 C C . THR A 1 239 ? -17.547 9.875 23.375 1 85.56 239 THR A C 1
ATOM 1899 O O . THR A 1 239 ? -17.578 8.852 22.688 1 85.56 239 THR A O 1
ATOM 1902 N N . GLN A 1 240 ? -18.203 9.977 24.469 1 85.62 240 GLN A N 1
ATOM 1903 C CA . GLN A 1 240 ? -19.094 8.914 24.922 1 85.62 240 GLN A CA 1
ATOM 1904 C C . GLN A 1 240 ? -20.281 8.75 23.953 1 85.62 240 GLN A C 1
ATOM 1906 O O . GLN A 1 240 ? -20.734 7.633 23.703 1 85.62 240 GLN A O 1
ATOM 1911 N N . TRP A 1 241 ? -20.719 9.852 23.547 1 86.88 241 TRP A N 1
ATOM 1912 C CA . TRP A 1 241 ? -21.812 9.812 22.562 1 86.88 241 TRP A CA 1
ATOM 1913 C C . TRP A 1 241 ? -21.359 9.156 21.266 1 86.88 241 TRP A C 1
ATOM 1915 O O . TRP A 1 241 ? -22.109 8.383 20.656 1 86.88 241 TRP A O 1
ATOM 1925 N N . GLN A 1 242 ? -20.25 9.477 20.797 1 88 242 GLN A N 1
ATOM 1926 C CA . GLN A 1 242 ? -19.688 8.867 19.594 1 88 242 GLN A CA 1
ATOM 1927 C C . GLN A 1 242 ? -19.578 7.355 19.75 1 88 242 GLN A C 1
ATOM 1929 O O . GLN A 1 242 ? -19.875 6.605 18.812 1 88 242 GLN A O 1
ATOM 1934 N N . ARG A 1 243 ? -19.172 6.941 20.891 1 86.06 243 ARG A N 1
ATOM 1935 C CA . ARG A 1 243 ? -19.031 5.512 21.172 1 86.06 243 ARG A CA 1
ATOM 1936 C C . ARG A 1 243 ? -20.375 4.809 21.094 1 86.06 243 ARG A C 1
ATOM 1938 O O . ARG A 1 243 ? -20.484 3.746 20.469 1 86.06 243 ARG A O 1
ATOM 1945 N N . LYS A 1 244 ? -21.281 5.379 21.688 1 87.06 244 LYS A N 1
ATOM 1946 C CA . LYS A 1 244 ? -22.625 4.801 21.703 1 87.06 244 LYS A CA 1
ATOM 1947 C C . LYS A 1 244 ? -23.188 4.711 20.281 1 87.06 244 LYS A C 1
ATOM 1949 O O . LYS A 1 244 ? -23.734 3.678 19.891 1 87.06 244 LYS A O 1
ATOM 1954 N N . LEU A 1 245 ? -23.047 5.742 19.594 1 87.38 245 LEU A N 1
ATOM 1955 C CA . LEU A 1 245 ? -23.547 5.777 18.219 1 87.38 245 LEU A CA 1
ATOM 1956 C C . LEU A 1 245 ? -22.828 4.762 17.344 1 87.38 245 LEU A C 1
ATOM 1958 O O . LEU A 1 245 ? -23.453 4.059 16.547 1 87.38 245 LEU A O 1
ATOM 1962 N N . THR A 1 246 ? -21.531 4.715 17.453 1 87.88 246 THR A N 1
ATOM 1963 C CA . THR A 1 246 ? -20.734 3.814 16.641 1 87.88 246 THR A CA 1
ATOM 1964 C C . THR A 1 246 ? -21.109 2.359 16.922 1 87.88 246 THR A C 1
ATOM 1966 O O . THR A 1 246 ? -21.281 1.568 15.984 1 87.88 246 THR A O 1
ATOM 1969 N N . LEU A 1 247 ? -21.188 2.006 18.172 1 87.19 247 LEU A N 1
ATOM 1970 C CA . LEU A 1 247 ? -21.484 0.627 18.547 1 87.19 247 LEU A CA 1
ATOM 1971 C C . LEU A 1 247 ? -22.875 0.223 18.062 1 87.19 247 LEU A C 1
ATOM 1973 O O . LEU A 1 247 ? -23.047 -0.855 17.484 1 87.19 247 LEU A O 1
ATOM 1977 N N . ALA A 1 248 ? -23.781 1.029 18.266 1 87.69 248 ALA A N 1
ATOM 1978 C CA . ALA A 1 248 ? -25.156 0.732 17.875 1 87.69 248 ALA A CA 1
ATOM 1979 C C . ALA A 1 248 ? -25.281 0.623 16.359 1 87.69 248 ALA A C 1
ATOM 1981 O O . ALA A 1 248 ? -25.844 -0.343 15.836 1 87.69 248 ALA A O 1
ATOM 1982 N N . ASP A 1 249 ? -24.719 1.486 15.656 1 89.5 249 ASP A N 1
ATOM 1983 C CA . ASP A 1 249 ? -24.875 1.542 14.203 1 89.5 249 ASP A CA 1
ATOM 1984 C C . ASP A 1 249 ? -24.031 0.46 13.523 1 89.5 249 ASP A C 1
ATOM 1986 O O . ASP A 1 249 ? -24.484 -0.153 12.547 1 89.5 249 ASP A O 1
ATOM 1990 N N . SER A 1 250 ? -22.766 0.296 13.992 1 91.38 250 SER A N 1
ATOM 1991 C CA . SER A 1 250 ? -21.922 -0.727 13.383 1 91.38 250 SER A CA 1
ATOM 1992 C C . SER A 1 250 ? -22.5 -2.121 13.594 1 91.38 250 SER A C 1
ATOM 1994 O O . SER A 1 250 ? -22.484 -2.951 12.688 1 91.38 250 SER A O 1
ATOM 1996 N N . SER A 1 251 ? -23.016 -2.375 14.797 1 92.44 251 SER A N 1
ATOM 1997 C CA . SER A 1 251 ? -23.594 -3.68 15.102 1 92.44 251 SER A CA 1
ATOM 1998 C C . SER A 1 251 ? -24.875 -3.918 14.297 1 92.44 251 SER A C 1
ATOM 2000 O O . SER A 1 251 ? -25.047 -4.984 13.711 1 92.44 251 SER A O 1
ATOM 2002 N N . SER A 1 252 ? -25.719 -2.959 14.289 1 92.12 252 SER A N 1
ATOM 2003 C CA . SER A 1 252 ? -26.953 -3.09 13.531 1 92.12 252 SER A CA 1
ATOM 2004 C C . SER A 1 252 ? -26.688 -3.248 12.039 1 92.12 252 SER A C 1
ATOM 2006 O O . SER A 1 252 ? -27.344 -4.047 11.367 1 92.12 252 SER A O 1
ATOM 2008 N N . TYR A 1 253 ? -25.781 -2.516 11.609 1 91.94 253 TYR A N 1
ATOM 2009 C CA . TYR A 1 253 ? -25.406 -2.572 10.203 1 91.94 253 TYR A CA 1
ATOM 2010 C C . TYR A 1 253 ? -24.859 -3.947 9.844 1 91.94 253 TYR A C 1
ATOM 2012 O O . TYR A 1 253 ? -25.297 -4.551 8.852 1 91.94 253 TYR A O 1
ATOM 2020 N N . PHE A 1 254 ? -23.922 -4.406 10.633 1 93.12 254 PHE A N 1
ATOM 2021 C CA . PHE A 1 254 ? -23.281 -5.676 10.312 1 93.12 254 PHE A CA 1
ATOM 2022 C C . PHE A 1 254 ? -24.266 -6.832 10.43 1 93.12 254 PHE A C 1
ATOM 2024 O O . PHE A 1 254 ? -24.219 -7.777 9.641 1 93.12 254 PHE A O 1
ATOM 2031 N N . TRP A 1 255 ? -25.094 -6.801 11.367 1 93.5 255 TRP A N 1
ATOM 2032 C CA . TRP A 1 255 ? -26.125 -7.824 11.508 1 93.5 255 TRP A CA 1
ATOM 2033 C C . TRP A 1 255 ? -27.078 -7.812 10.312 1 93.5 255 TRP A C 1
ATOM 2035 O O . TRP A 1 255 ? -27.422 -8.867 9.781 1 93.5 255 TRP A O 1
ATOM 2045 N N . HIS A 1 256 ? -27.484 -6.637 9.922 1 93.75 256 HIS A N 1
ATOM 2046 C CA . HIS A 1 256 ? -28.328 -6.516 8.727 1 93.75 256 HIS A CA 1
ATOM 2047 C C . HIS A 1 256 ? -27.609 -7.051 7.496 1 93.75 256 HIS A C 1
ATOM 2049 O O . HIS A 1 256 ? -28.219 -7.719 6.66 1 93.75 256 HIS A O 1
ATOM 2055 N N . LEU A 1 257 ? -26.375 -6.773 7.434 1 93.62 257 LEU A N 1
ATOM 2056 C CA . LEU A 1 257 ? -25.547 -7.23 6.32 1 93.62 257 LEU A CA 1
ATOM 2057 C C . LEU A 1 257 ? -25.562 -8.75 6.219 1 93.62 257 LEU A C 1
ATOM 2059 O O . LEU A 1 257 ? -25.703 -9.305 5.125 1 93.62 257 LEU A O 1
ATOM 2063 N N . LEU A 1 258 ? -25.5 -9.445 7.336 1 93.69 258 LEU A N 1
ATOM 2064 C CA . LEU A 1 258 ? -25.438 -10.898 7.359 1 93.69 258 LEU A CA 1
ATOM 2065 C C . LEU A 1 258 ? -26.797 -11.5 6.98 1 93.69 258 LEU A C 1
ATOM 2067 O O . LEU A 1 258 ? -26.875 -12.664 6.582 1 93.69 258 LEU A O 1
ATOM 2071 N N . LYS A 1 259 ? -27.844 -10.719 7.035 1 93.88 259 LYS A N 1
ATOM 2072 C CA . LYS A 1 259 ? -29.188 -11.211 6.742 1 93.88 259 LYS A CA 1
ATOM 2073 C C . LYS A 1 259 ? -29.547 -11 5.277 1 93.88 259 LYS A C 1
ATOM 2075 O O . LYS A 1 259 ? -30.609 -11.422 4.824 1 93.88 259 LYS A O 1
ATOM 2080 N N . LEU A 1 260 ? -28.656 -10.43 4.562 1 92.81 260 LEU A N 1
ATOM 2081 C CA . LEU A 1 260 ? -28.938 -10.156 3.156 1 92.81 260 LEU A CA 1
ATOM 2082 C C . LEU A 1 260 ? -28.812 -11.422 2.316 1 92.81 260 LEU A C 1
ATOM 2084 O O . LEU A 1 260 ? -28.172 -12.391 2.734 1 92.81 260 LEU A O 1
ATOM 2088 N N . PRO A 1 261 ? -29.484 -11.453 1.186 1 91.81 261 PRO A N 1
ATOM 2089 C CA . PRO A 1 261 ? -29.422 -12.633 0.323 1 91.81 261 PRO A CA 1
ATOM 2090 C C . PRO A 1 261 ? -28.062 -12.82 -0.332 1 91.81 261 PRO A C 1
ATOM 2092 O O . PRO A 1 261 ? -27.297 -11.867 -0.452 1 91.81 261 PRO A O 1
ATOM 2095 N N . MET A 1 262 ? -27.812 -14.016 -0.756 1 89.5 262 MET A N 1
ATOM 2096 C CA . MET A 1 262 ? -26.531 -14.391 -1.349 1 89.5 262 MET A CA 1
ATOM 2097 C C . MET A 1 262 ? -26.266 -13.586 -2.615 1 89.5 262 MET A C 1
ATOM 2099 O O . MET A 1 262 ? -25.109 -13.336 -2.969 1 89.5 262 MET A O 1
ATOM 2103 N N . GLN A 1 263 ? -27.281 -13.195 -3.256 1 83.19 263 GLN A N 1
ATOM 2104 C CA . GLN A 1 263 ? -27.172 -12.414 -4.48 1 83.19 263 GLN A CA 1
ATOM 2105 C C . GLN A 1 263 ? -26.391 -11.125 -4.238 1 83.19 263 GLN A C 1
ATOM 2107 O O . GLN A 1 263 ? -25.609 -10.695 -5.082 1 83.19 263 GLN A O 1
ATOM 2112 N N . PHE A 1 264 ? -26.688 -10.555 -3.131 1 85.56 264 PHE A N 1
ATOM 2113 C CA . PHE A 1 264 ? -26 -9.32 -2.754 1 85.56 264 PHE A CA 1
ATOM 2114 C C . PHE A 1 264 ? -24.5 -9.539 -2.699 1 85.56 264 PHE A C 1
ATOM 2116 O O . PHE A 1 264 ? -23.719 -8.719 -3.203 1 85.56 264 PHE A O 1
ATOM 2123 N N . PHE A 1 265 ? -24.062 -10.625 -2.125 1 84.75 265 PHE A N 1
ATOM 2124 C CA . PHE A 1 265 ? -22.656 -10.891 -1.868 1 84.75 265 PHE A CA 1
ATOM 2125 C C . PHE A 1 265 ? -21.953 -11.344 -3.141 1 84.75 265 PHE A C 1
ATOM 2127 O O . PHE A 1 265 ? -20.75 -11.094 -3.318 1 84.75 265 PHE A O 1
ATOM 2134 N N . HIS A 1 266 ? -22.656 -11.984 -3.977 1 76.81 266 HIS A N 1
ATOM 2135 C CA . HIS A 1 266 ? -22.078 -12.469 -5.227 1 76.81 266 HIS A CA 1
ATOM 2136 C C . HIS A 1 266 ? -21.766 -11.312 -6.168 1 76.81 266 HIS A C 1
ATOM 2138 O O . HIS A 1 266 ? -20.875 -11.422 -7.016 1 76.81 266 HIS A O 1
ATOM 2144 N N . GLN A 1 267 ? -22.484 -10.273 -5.98 1 71 267 GLN A N 1
ATOM 2145 C CA . GLN A 1 267 ? -22.359 -9.133 -6.883 1 71 267 GLN A CA 1
ATOM 2146 C C . GLN A 1 267 ? -21.312 -8.141 -6.379 1 71 267 GLN A C 1
ATOM 2148 O O . GLN A 1 267 ? -20.969 -7.184 -7.074 1 71 267 GLN A O 1
ATOM 2153 N N . ARG A 1 268 ? -20.812 -8.461 -5.199 1 73.62 268 ARG A N 1
ATOM 2154 C CA . ARG A 1 268 ? -19.922 -7.484 -4.582 1 73.62 268 ARG A CA 1
ATOM 2155 C C . ARG A 1 268 ? -18.641 -8.148 -4.074 1 73.62 268 ARG A C 1
ATOM 2157 O O . ARG A 1 268 ? -18.625 -9.352 -3.805 1 73.62 268 ARG A O 1
ATOM 2164 N N . TYR A 1 269 ? -17.609 -7.324 -3.947 1 67.69 269 TYR A N 1
ATOM 2165 C CA . TYR A 1 269 ? -16.359 -7.824 -3.387 1 67.69 269 TYR A CA 1
ATOM 2166 C C . TYR A 1 269 ? -16.391 -7.797 -1.863 1 67.69 269 TYR A C 1
ATOM 2168 O O . TYR A 1 269 ? -16.812 -6.805 -1.262 1 67.69 269 TYR A O 1
ATOM 2176 N N . ALA A 1 270 ? -15.945 -8.945 -1.31 1 76.94 270 ALA A N 1
ATOM 2177 C CA . ALA A 1 270 ? -15.977 -9.102 0.142 1 76.94 270 ALA A CA 1
ATOM 2178 C C . ALA A 1 270 ? -15.188 -7.992 0.833 1 76.94 270 ALA A C 1
ATOM 2180 O O . ALA A 1 270 ? -15.625 -7.457 1.855 1 76.94 270 ALA A O 1
ATOM 2181 N N . ALA A 1 271 ? -14.07 -7.609 0.29 1 66.75 271 ALA A N 1
ATOM 2182 C CA . ALA A 1 271 ? -13.211 -6.594 0.891 1 66.75 271 ALA A CA 1
ATOM 2183 C C . ALA A 1 271 ? -13.898 -5.23 0.913 1 66.75 271 ALA A C 1
ATOM 2185 O O . ALA A 1 271 ? -13.789 -4.484 1.889 1 66.75 271 ALA A O 1
ATOM 2186 N N . GLU A 1 272 ? -14.617 -4.898 -0.093 1 71.88 272 GLU A N 1
ATOM 2187 C CA . GLU A 1 272 ? -15.328 -3.623 -0.178 1 71.88 272 GLU A CA 1
ATOM 2188 C C . GLU A 1 272 ? -16.469 -3.562 0.827 1 71.88 272 GLU A C 1
ATOM 2190 O O . GLU A 1 272 ? -16.688 -2.533 1.472 1 71.88 272 GLU A O 1
ATOM 2195 N N . VAL A 1 273 ? -17.141 -4.652 0.9 1 83.06 273 VAL A N 1
ATOM 2196 C CA . VAL A 1 273 ? -18.281 -4.711 1.822 1 83.06 273 VAL A CA 1
ATOM 2197 C C . VAL A 1 273 ? -17.766 -4.625 3.262 1 83.06 273 VAL A C 1
ATOM 2199 O O . VAL A 1 273 ? -18.359 -3.928 4.09 1 83.06 273 VAL A O 1
ATOM 2202 N N . ALA A 1 274 ? -16.672 -5.309 3.506 1 84.38 274 ALA A N 1
ATOM 2203 C CA . ALA A 1 274 ? -16.094 -5.281 4.844 1 84.38 274 ALA A CA 1
ATOM 2204 C C . ALA A 1 274 ? -15.586 -3.885 5.195 1 84.38 274 ALA A C 1
ATOM 2206 O O . ALA A 1 274 ? -15.711 -3.445 6.344 1 84.38 274 ALA A O 1
ATOM 2207 N N . GLY A 1 275 ? -15.031 -3.168 4.254 1 80.5 275 GLY A N 1
ATOM 2208 C CA . GLY A 1 275 ? -14.508 -1.83 4.469 1 80.5 275 GLY A CA 1
ATOM 2209 C C . GLY A 1 275 ? -15.586 -0.812 4.789 1 80.5 275 GLY A C 1
ATOM 2210 O O . GLY A 1 275 ? -15.336 0.16 5.504 1 80.5 275 GLY A O 1
ATOM 2211 N N . ARG A 1 276 ? -16.781 -0.988 4.348 1 82 276 ARG A N 1
ATOM 2212 C CA . ARG A 1 276 ? -17.875 -0.053 4.547 1 82 276 ARG A CA 1
ATOM 2213 C C . ARG A 1 276 ? -18.297 0 6.012 1 82 276 ARG A C 1
ATOM 2215 O O . ARG A 1 276 ? -18.922 0.969 6.449 1 82 276 ARG A O 1
ATOM 2222 N N . VAL A 1 277 ? -17.922 -1.062 6.734 1 85.19 277 VAL A N 1
ATOM 2223 C CA . VAL A 1 277 ? -18.281 -1.092 8.148 1 85.19 277 VAL A CA 1
ATOM 2224 C C . VAL A 1 277 ? -17.594 0.066 8.875 1 85.19 277 VAL A C 1
ATOM 2226 O O . VAL A 1 277 ? -18.172 0.643 9.805 1 85.19 277 VAL A O 1
ATOM 2229 N N . GLY A 1 278 ? -16.469 0.452 8.383 1 85.12 278 GLY A N 1
ATOM 2230 C CA . GLY A 1 278 ? -15.711 1.542 8.984 1 85.12 278 GLY A CA 1
ATOM 2231 C C . GLY A 1 278 ? -16.359 2.898 8.789 1 85.12 278 GLY A C 1
ATOM 2232 O O . GLY A 1 278 ? -16.125 3.828 9.555 1 85.12 278 GLY A O 1
ATOM 2233 N N . PHE A 1 279 ? -17.266 3.025 7.859 1 83.62 279 PHE A N 1
ATOM 2234 C CA . PHE A 1 279 ? -17.953 4.285 7.598 1 83.62 279 PHE A CA 1
ATOM 2235 C C . PHE A 1 279 ? -18.875 4.652 8.758 1 83.62 279 PHE A C 1
ATOM 2237 O O . PHE A 1 279 ? -19.141 5.832 9 1 83.62 279 PHE A O 1
ATOM 2244 N N . ASN A 1 280 ? -19.266 3.637 9.516 1 88 280 ASN A N 1
ATOM 2245 C CA . ASN A 1 280 ? -20.125 3.91 10.664 1 88 280 ASN A CA 1
ATOM 2246 C C . ASN A 1 280 ? -19.391 4.723 11.727 1 88 280 ASN A C 1
ATOM 2248 O O . ASN A 1 280 ? -19.969 5.625 12.336 1 88 280 ASN A O 1
ATOM 2252 N N . GLU A 1 281 ? -18.172 4.414 11.859 1 86.06 281 GLU A N 1
ATOM 2253 C CA . GLU A 1 281 ? -17.375 5.152 12.828 1 86.06 281 GLU A CA 1
ATOM 2254 C C . GLU A 1 281 ? -17.125 6.582 12.359 1 86.06 281 GLU A C 1
ATOM 2256 O O . GLU A 1 281 ? -17.172 7.523 13.156 1 86.06 281 GLU A O 1
ATOM 2261 N N . SER A 1 282 ? -16.828 6.742 11.172 1 85.88 282 SER A N 1
ATOM 2262 C CA . SER A 1 282 ? -16.594 8.062 10.602 1 85.88 282 SER A CA 1
ATOM 2263 C C . SER A 1 282 ? -17.828 8.945 10.711 1 85.88 282 SER A C 1
ATOM 2265 O O . SER A 1 282 ? -17.734 10.117 11.086 1 85.88 282 SER A O 1
ATOM 2267 N N . ILE A 1 283 ? -19 8.414 10.414 1 87.88 283 ILE A N 1
ATOM 2268 C CA . ILE A 1 283 ? -20.25 9.156 10.461 1 87.88 283 ILE A CA 1
ATOM 2269 C C . ILE A 1 283 ? -20.594 9.508 11.906 1 87.88 283 ILE A C 1
ATOM 2271 O O . ILE A 1 283 ? -21.047 10.617 12.195 1 87.88 283 ILE A O 1
ATOM 2275 N N . ALA A 1 284 ? -20.344 8.555 12.789 1 87.88 284 ALA A N 1
ATOM 2276 C CA . ALA A 1 284 ? -20.562 8.836 14.211 1 87.88 284 ALA A CA 1
ATOM 2277 C C . ALA A 1 284 ? -19.656 9.977 14.688 1 87.88 284 ALA A C 1
ATOM 2279 O O . ALA A 1 284 ? -20.078 10.789 15.516 1 87.88 284 ALA A O 1
ATOM 2280 N N . GLY A 1 285 ? -18.5 10.055 14.133 1 86.94 285 GLY A N 1
ATOM 2281 C CA . GLY A 1 285 ? -17.594 11.141 14.461 1 86.94 285 GLY A CA 1
ATOM 2282 C C . GLY A 1 285 ? -18.094 12.492 13.992 1 86.94 285 GLY A C 1
ATOM 2283 O O . GLY A 1 285 ? -17.922 13.5 14.688 1 86.94 285 GLY A O 1
ATOM 2284 N N . VAL A 1 286 ? -18.688 12.5 12.906 1 85.88 286 VAL A N 1
ATOM 2285 C CA . VAL A 1 286 ? -19.25 13.734 12.367 1 85.88 286 VAL A CA 1
ATOM 2286 C C . VAL A 1 286 ? -20.469 14.141 13.18 1 85.88 286 VAL A C 1
ATOM 2288 O O . VAL A 1 286 ? -20.641 15.312 13.516 1 85.88 286 VAL A O 1
ATOM 2291 N N . LEU A 1 287 ? -21.281 13.148 13.492 1 86.12 287 LEU A N 1
ATOM 2292 C CA . LEU A 1 287 ? -22.5 13.391 14.234 1 86.12 287 LEU A CA 1
ATOM 2293 C C . LEU A 1 287 ? -22.203 13.898 15.641 1 86.12 287 LEU A C 1
ATOM 2295 O O . LEU A 1 287 ? -22.875 14.797 16.141 1 86.12 287 LEU A O 1
ATOM 2299 N N . SER A 1 288 ? -21.156 13.336 16.219 1 85.81 288 SER A N 1
ATOM 2300 C CA . SER A 1 288 ? -20.812 13.695 17.594 1 85.81 288 SER A CA 1
ATOM 2301 C C . SER A 1 288 ? -19.703 14.75 17.625 1 85.81 288 SER A C 1
ATOM 2303 O O . SER A 1 288 ? -19.094 14.977 18.672 1 85.81 288 SER A O 1
ATOM 2305 N N . GLY A 1 289 ? -19.406 15.312 16.5 1 84.38 289 GLY A N 1
ATOM 2306 C CA . GLY A 1 289 ? -18.375 16.328 16.438 1 84.38 289 GLY A CA 1
ATOM 2307 C C . GLY A 1 289 ? -18.828 17.609 15.75 1 84.38 289 GLY A C 1
ATOM 2308 O O . GLY A 1 289 ? -19.547 18.406 16.344 1 84.38 289 GLY A O 1
ATOM 2309 N N . PRO A 1 290 ? -18.422 17.719 14.531 1 82.06 290 PRO A N 1
ATOM 2310 C CA . PRO A 1 290 ? -18.719 18.984 13.844 1 82.06 290 PRO A CA 1
ATOM 2311 C C . PRO A 1 290 ? -20.219 19.203 13.641 1 82.06 290 PRO A C 1
ATOM 2313 O O . PRO A 1 290 ? -20.703 20.328 13.734 1 82.06 290 PRO A O 1
ATOM 2316 N N . ALA A 1 291 ? -20.969 18.203 13.422 1 83.94 291 ALA A N 1
ATOM 2317 C CA . ALA A 1 291 ? -22.406 18.359 13.188 1 83.94 291 ALA A CA 1
ATOM 2318 C C . ALA A 1 291 ? -23.141 18.688 14.484 1 83.94 291 ALA A C 1
ATOM 2320 O O . ALA A 1 291 ? -24.094 19.469 14.477 1 83.94 291 ALA A O 1
ATOM 2321 N N . ALA A 1 292 ? -22.719 18.094 15.516 1 82.44 292 ALA A N 1
ATOM 2322 C CA . ALA A 1 292 ? -23.359 18.328 16.812 1 82.44 292 ALA A CA 1
ATOM 2323 C C . ALA A 1 292 ? -23.125 19.766 17.281 1 82.44 292 ALA A C 1
ATOM 2325 O O . ALA A 1 292 ? -23.984 20.359 17.938 1 82.44 292 ALA A O 1
ATOM 2326 N N . THR A 1 293 ? -21.969 20.312 16.891 1 82.25 293 THR A N 1
ATOM 2327 C CA . THR A 1 293 ? -21.609 21.625 17.391 1 82.25 293 THR A CA 1
ATOM 2328 C C . THR A 1 293 ? -22 22.719 16.391 1 82.25 293 THR A C 1
ATOM 2330 O O . THR A 1 293 ? -21.875 23.906 16.688 1 82.25 293 THR A O 1
ATOM 2333 N N . ALA A 1 294 ? -22.469 22.281 15.234 1 83.94 294 ALA A N 1
ATOM 2334 C CA . ALA A 1 294 ? -22.781 23.234 14.172 1 83.94 294 ALA A CA 1
ATOM 2335 C C . ALA A 1 294 ? -23.891 24.188 14.594 1 83.94 294 ALA A C 1
ATOM 2337 O O . ALA A 1 294 ? -23.812 25.391 14.367 1 83.94 294 ALA A O 1
ATOM 2338 N N . VAL A 1 295 ? -24.906 23.672 15.195 1 77.5 295 VAL A N 1
ATOM 2339 C CA . VAL A 1 295 ? -26.031 24.484 15.625 1 77.5 295 VAL A CA 1
ATOM 2340 C C . VAL A 1 295 ? -25.562 25.5 16.672 1 77.5 295 VAL A C 1
ATOM 2342 O O . VAL A 1 295 ? -25.953 26.672 16.625 1 77.5 295 VAL A O 1
ATOM 2345 N N . LEU A 1 296 ? -24.766 25.062 17.406 1 79.12 296 LEU A N 1
ATOM 2346 C CA . LEU A 1 296 ? -24.25 25.938 18.453 1 79.12 296 LEU A CA 1
ATOM 2347 C C . LEU A 1 296 ? -23.312 27 17.875 1 79.12 296 LEU A C 1
ATOM 2349 O O . LEU A 1 296 ? -23.375 28.156 18.281 1 79.12 296 LEU A O 1
ATOM 2353 N N . ASP A 1 297 ? -22.438 26.5 17.062 1 84.38 297 ASP A N 1
ATOM 2354 C CA . ASP A 1 297 ? -21.531 27.453 16.422 1 84.38 297 ASP A CA 1
ATOM 2355 C C . ASP A 1 297 ? -22.312 28.547 15.703 1 84.38 297 ASP A C 1
ATOM 2357 O O . ASP A 1 297 ? -21.875 29.703 15.688 1 84.38 297 ASP A O 1
ATOM 2361 N N . PHE A 1 298 ? -23.406 28.234 15.242 1 85 298 PHE A N 1
ATOM 2362 C CA . PHE A 1 298 ? -24.266 29.219 14.578 1 85 298 PHE A CA 1
ATOM 2363 C C . PHE A 1 298 ? -24.781 30.25 15.586 1 85 298 PHE A C 1
ATOM 2365 O O . PHE A 1 298 ? -24.719 31.453 15.336 1 85 298 PHE A O 1
ATOM 2372 N N . PHE A 1 299 ? -25.188 29.828 16.734 1 83.75 299 PHE A N 1
ATOM 2373 C CA . PHE A 1 299 ? -25.734 30.719 17.75 1 83.75 299 PHE A CA 1
ATOM 2374 C C . PHE A 1 299 ? -24.625 31.547 18.391 1 83.75 299 PHE A C 1
ATOM 2376 O O . PHE A 1 299 ? -24.828 32.719 18.703 1 83.75 299 PHE A O 1
ATOM 2383 N N . VAL A 1 300 ? -23.516 30.906 18.578 1 83.81 300 VAL A N 1
ATOM 2384 C CA . VAL A 1 300 ? -22.391 31.625 19.141 1 83.81 300 VAL A CA 1
ATOM 2385 C C . VAL A 1 300 ? -21.953 32.719 18.172 1 83.81 300 VAL A C 1
ATOM 2387 O O . VAL A 1 300 ? -21.672 33.875 18.594 1 83.81 300 VAL A O 1
ATOM 2390 N N . ALA A 1 301 ? -21.922 32.406 16.938 1 87.06 301 ALA A N 1
ATOM 2391 C CA . ALA A 1 301 ? -21.578 33.406 15.914 1 87.06 301 ALA A CA 1
ATOM 2392 C C . ALA A 1 301 ? -22.594 34.562 15.914 1 87.06 301 ALA A C 1
ATOM 2394 O O . ALA A 1 301 ? -22.219 35.719 15.82 1 87.06 301 ALA A O 1
ATOM 2395 N N . LEU A 1 302 ? -23.844 34.219 16.047 1 88.25 302 LEU A N 1
ATOM 2396 C CA . LEU A 1 302 ? -24.906 35.219 16.078 1 88.25 302 LEU A CA 1
ATOM 2397 C C . LEU A 1 302 ? -24.781 36.125 17.328 1 88.25 302 LEU A C 1
ATOM 2399 O O . LEU A 1 302 ? -24.969 37.344 17.25 1 88.25 302 LEU A O 1
ATOM 2403 N N . PHE A 1 303 ? -24.438 35.531 18.422 1 86.44 303 PHE A N 1
ATOM 2404 C CA . PHE A 1 303 ? -24.266 36.25 19.672 1 86.44 303 PHE A CA 1
ATOM 2405 C C . PHE A 1 303 ? -23.125 37.25 19.578 1 86.44 303 PHE A C 1
ATOM 2407 O O . PHE A 1 303 ? -23.281 38.438 19.922 1 86.44 303 PHE A O 1
ATOM 2414 N N . TYR A 1 304 ? -22 36.781 19.109 1 87.88 304 TYR A N 1
ATOM 2415 C CA . TYR A 1 304 ? -20.859 37.688 18.953 1 87.88 304 TYR A CA 1
ATOM 2416 C C . TYR A 1 304 ? -21.172 38.781 17.953 1 87.88 304 TYR A C 1
ATOM 2418 O O . TYR A 1 304 ? -20.734 39.938 18.109 1 87.88 304 TYR A O 1
ATOM 2426 N N . LEU A 1 305 ? -21.906 38.438 16.969 1 91.12 305 LEU A N 1
ATOM 2427 C CA . LEU A 1 305 ? -22.297 39.438 15.969 1 91.12 305 LEU A CA 1
ATOM 2428 C C . LEU A 1 305 ? -23.156 40.531 16.609 1 91.12 305 LEU A C 1
ATOM 2430 O O . LEU A 1 305 ? -22.953 41.719 16.344 1 91.12 305 LEU A O 1
ATOM 2434 N N . LEU A 1 306 ? -24.109 40.188 17.469 1 90.88 306 LEU A N 1
ATOM 2435 C CA . LEU A 1 306 ? -24.984 41.125 18.156 1 90.88 306 LEU A CA 1
ATOM 2436 C C . LEU A 1 306 ? -24.172 42.031 19.094 1 90.88 306 LEU A C 1
ATOM 2438 O O . LEU A 1 306 ? -24.422 43.219 19.172 1 90.88 306 LEU A O 1
ATOM 2442 N N . LEU A 1 307 ? -23.188 41.469 19.75 1 89.75 307 LEU A N 1
ATOM 2443 C CA . LEU A 1 307 ? -22.328 42.25 20.625 1 89.75 307 LEU A CA 1
ATOM 2444 C C . LEU A 1 307 ? -21.484 43.25 19.828 1 89.75 307 LEU A C 1
ATOM 2446 O O . LEU A 1 307 ? -21.281 44.375 20.25 1 89.75 307 LEU A O 1
ATOM 2450 N N . LEU A 1 308 ? -20.984 42.781 18.734 1 91.94 308 LEU A N 1
ATOM 2451 C CA . LEU A 1 308 ? -20.188 43.656 17.859 1 91.94 308 LEU A CA 1
ATOM 2452 C C . LEU A 1 308 ? -21.016 44.844 17.375 1 91.94 308 LEU A C 1
ATOM 2454 O O . LEU A 1 308 ? -20.516 45.969 17.328 1 91.94 308 LEU A O 1
ATOM 2458 N N . LEU A 1 309 ? -22.297 44.656 17.125 1 92.56 309 LEU A N 1
ATOM 2459 C CA . LEU A 1 309 ? -23.188 45.719 16.672 1 92.56 309 LEU A CA 1
ATOM 2460 C C . LEU A 1 309 ? -23.438 46.719 17.781 1 92.56 309 LEU A C 1
ATOM 2462 O O . LEU A 1 309 ? -23.641 47.906 17.516 1 92.56 309 LEU A O 1
ATOM 2466 N N . GLN A 1 310 ? -23.375 46.312 18.984 1 89.44 310 GLN A N 1
ATOM 2467 C CA . GLN A 1 310 ? -23.578 47.188 20.125 1 89.44 310 GLN A CA 1
ATOM 2468 C C . GLN A 1 310 ? -22.359 48.094 20.359 1 89.44 310 GLN A C 1
ATOM 2470 O O . GLN A 1 310 ? -22.5 49.219 20.828 1 89.44 310 GLN A O 1
ATOM 2475 N N . TYR A 1 311 ? -21.219 47.5 20.094 1 87.62 311 TYR A N 1
ATOM 2476 C CA . TYR A 1 311 ? -20 48.312 20.281 1 87.62 311 TYR A CA 1
ATOM 2477 C C . TYR A 1 311 ? -19.875 49.375 19.203 1 87.62 311 TYR A C 1
ATOM 2479 O O . TYR A 1 311 ? -19.766 50.562 19.5 1 87.62 311 TYR A O 1
ATOM 2487 N N . ASN A 1 312 ? -19.906 48.938 17.875 1 91 312 ASN A N 1
ATOM 2488 C CA . ASN A 1 312 ? -19.812 49.875 16.75 1 91 312 ASN A CA 1
ATOM 2489 C C . ASN A 1 312 ? -20.375 49.25 15.469 1 91 312 ASN A C 1
ATOM 2491 O O . ASN A 1 312 ? -19.812 48.281 14.953 1 91 312 ASN A O 1
ATOM 2495 N N . VAL A 1 313 ? -21.312 49.812 14.906 1 91.06 313 VAL A N 1
ATOM 2496 C CA . VAL A 1 313 ? -22.031 49.281 13.75 1 91.06 313 VAL A CA 1
ATOM 2497 C C . VAL A 1 313 ? -21.156 49.375 12.5 1 91.06 313 VAL A C 1
ATOM 2499 O O . VAL A 1 313 ? -21.125 48.469 11.68 1 91.06 313 VAL A O 1
ATOM 2502 N N . THR A 1 314 ? -20.469 50.5 12.406 1 90.62 314 THR A N 1
ATOM 2503 C CA . THR A 1 314 ? -19.656 50.719 11.219 1 90.62 314 THR A CA 1
ATOM 2504 C C . THR A 1 314 ? -18.531 49.688 11.133 1 90.62 314 THR A C 1
ATOM 2506 O O . THR A 1 314 ? -18.312 49.094 10.078 1 90.62 314 THR A O 1
ATOM 2509 N N . LEU A 1 315 ? -17.875 49.406 12.227 1 92.25 315 LEU A N 1
ATOM 2510 C CA . LEU A 1 315 ? -16.781 48.469 12.266 1 92.25 315 LEU A CA 1
ATOM 2511 C C . LEU A 1 315 ? -17.297 47.031 12.047 1 92.25 315 LEU A C 1
ATOM 2513 O O . LEU A 1 315 ? -16.641 46.219 11.414 1 92.25 315 LEU A O 1
ATOM 2517 N N . THR A 1 316 ? -18.422 46.75 12.531 1 93.25 316 THR A N 1
ATOM 2518 C CA . THR A 1 316 ? -19.031 45.438 12.398 1 93.25 316 THR A CA 1
ATOM 2519 C C . THR A 1 316 ? -19.359 45.125 10.945 1 93.25 316 THR A C 1
ATOM 2521 O O . THR A 1 316 ? -19.125 44.031 10.469 1 93.25 316 THR A O 1
ATOM 2524 N N . ILE A 1 317 ? -19.875 46.031 10.266 1 92.81 317 ILE A N 1
ATOM 2525 C CA . ILE A 1 317 ? -20.234 45.875 8.859 1 92.81 317 ILE A CA 1
ATOM 2526 C C . ILE A 1 317 ? -18.984 45.594 8.039 1 92.81 317 ILE A C 1
ATOM 2528 O O . ILE A 1 317 ? -18.984 44.719 7.156 1 92.81 317 ILE A O 1
ATOM 2532 N N . ILE A 1 318 ? -17.938 46.219 8.352 1 89.81 318 ILE A N 1
ATOM 2533 C CA . ILE A 1 318 ? -16.672 46 7.645 1 89.81 318 ILE A CA 1
ATOM 2534 C C . ILE A 1 318 ? -16.156 44.594 7.934 1 89.81 318 ILE A C 1
ATOM 2536 O O . ILE A 1 318 ? -15.75 43.875 7.016 1 89.81 318 ILE A O 1
ATOM 2540 N N . GLY A 1 319 ? -16.188 44.219 9.188 1 88.62 319 GLY A N 1
ATOM 2541 C CA . GLY A 1 319 ? -15.734 42.875 9.562 1 88.62 319 GLY A CA 1
ATOM 2542 C C . GLY A 1 319 ? -16.547 41.781 8.922 1 88.62 319 GLY A C 1
ATOM 2543 O O . GLY A 1 319 ? -15.992 40.781 8.422 1 88.62 319 GLY A O 1
ATOM 2544 N N . VAL A 1 320 ? -17.781 41.938 8.883 1 89.25 320 VAL A N 1
ATOM 2545 C CA . VAL A 1 320 ? -18.688 40.906 8.344 1 89.25 320 VAL A CA 1
ATOM 2546 C C . VAL A 1 320 ? -18.531 40.844 6.832 1 89.25 320 VAL A C 1
ATOM 2548 O O . VAL A 1 320 ? -18.609 39.75 6.246 1 89.25 320 VAL A O 1
ATOM 2551 N N . LEU A 1 321 ? -18.359 41.969 6.273 1 89.25 321 LEU A N 1
ATOM 2552 C CA . LEU A 1 321 ? -18.172 42 4.824 1 89.25 321 LEU A CA 1
ATOM 2553 C C . LEU A 1 321 ? -16.922 41.219 4.418 1 89.25 321 LEU A C 1
ATOM 2555 O O . LEU A 1 321 ? -16.969 40.406 3.492 1 89.25 321 LEU A O 1
ATOM 2559 N N . PHE A 1 322 ? -15.859 41.438 5.148 1 86.38 322 PHE A N 1
ATOM 2560 C CA . PHE A 1 322 ? -14.617 40.719 4.832 1 86.38 322 PHE A CA 1
ATOM 2561 C C . PHE A 1 322 ? -14.742 39.25 5.137 1 86.38 322 PHE A C 1
ATOM 2563 O O . PHE A 1 322 ? -14.234 38.406 4.391 1 86.38 322 PHE A O 1
ATOM 2570 N N . SER A 1 323 ? -15.422 38.906 6.191 1 84.56 323 SER A N 1
ATOM 2571 C CA . SER A 1 323 ? -15.656 37.531 6.523 1 84.56 323 SER A CA 1
ATOM 2572 C C . SER A 1 323 ? -16.5 36.812 5.457 1 84.56 323 SER A C 1
ATOM 2574 O O . SER A 1 323 ? -16.25 35.656 5.113 1 84.56 323 SER A O 1
ATOM 2576 N N . SER A 1 324 ? -17.484 37.5 4.969 1 87.69 324 SER A N 1
ATOM 2577 C CA . SER A 1 324 ? -18.344 36.969 3.93 1 87.69 324 SER A CA 1
ATOM 2578 C C . SER A 1 324 ? -17.578 36.719 2.637 1 87.69 324 SER A C 1
ATOM 2580 O O . SER A 1 324 ? -17.766 35.719 1.97 1 87.69 324 SER A O 1
ATOM 2582 N N . VAL A 1 325 ? -16.688 37.625 2.316 1 86.12 325 VAL A N 1
ATOM 2583 C CA . VAL A 1 325 ? -15.867 37.469 1.125 1 86.12 325 VAL A CA 1
ATOM 2584 C C . VAL A 1 325 ? -14.953 36.25 1.28 1 86.12 325 VAL A C 1
ATOM 2586 O O . VAL A 1 325 ? -14.75 35.5 0.331 1 86.12 325 VAL A O 1
ATOM 2589 N N . GLU A 1 326 ? -14.461 36.125 2.445 1 80.12 326 GLU A N 1
ATOM 2590 C CA . GLU A 1 326 ? -13.594 34.969 2.742 1 80.12 326 GLU A CA 1
ATOM 2591 C C . GLU A 1 326 ? -14.344 33.656 2.555 1 80.12 326 GLU A C 1
ATOM 2593 O O . GLU A 1 326 ? -13.805 32.719 1.974 1 80.12 326 GLU A O 1
ATOM 2598 N N . ILE A 1 327 ? -15.539 33.594 2.957 1 80.75 327 ILE A N 1
ATOM 2599 C CA . ILE A 1 327 ? -16.344 32.375 2.893 1 80.75 327 ILE A CA 1
ATOM 2600 C C . ILE A 1 327 ? -16.672 32.062 1.438 1 80.75 327 ILE A C 1
ATOM 2602 O O . ILE A 1 327 ? -16.594 30.906 1.015 1 80.75 327 ILE A O 1
ATOM 2606 N N . VAL A 1 328 ? -17.078 33.031 0.729 1 81.19 328 VAL A N 1
ATOM 2607 C CA . VAL A 1 328 ? -17.453 32.844 -0.666 1 81.19 328 VAL A CA 1
ATOM 2608 C C . VAL A 1 328 ? -16.25 32.375 -1.474 1 81.19 328 VAL A C 1
ATOM 2610 O O . VAL A 1 328 ? -16.375 31.469 -2.303 1 81.19 328 VAL A O 1
ATOM 2613 N N . LEU A 1 329 ? -15.141 32.969 -1.238 1 77.06 329 LEU A N 1
ATOM 2614 C CA . LEU A 1 329 ? -13.93 32.594 -1.938 1 77.06 329 LEU A CA 1
ATOM 2615 C C . LEU A 1 329 ? -13.523 31.156 -1.562 1 77.06 329 LEU A C 1
ATOM 2617 O O . LEU A 1 329 ? -13.086 30.391 -2.416 1 77.06 329 LEU A O 1
ATOM 2621 N N . PHE A 1 330 ? -13.711 30.859 -0.333 1 74.69 330 PHE A N 1
ATOM 2622 C CA . PHE A 1 330 ? -13.383 29.516 0.144 1 74.69 330 PHE A CA 1
ATOM 2623 C C . PHE A 1 330 ? -14.273 28.469 -0.515 1 74.69 330 PHE A C 1
ATOM 2625 O O . PHE A 1 330 ? -13.797 27.438 -0.974 1 74.69 330 PHE A O 1
ATOM 2632 N N . LEU A 1 331 ? -15.547 28.734 -0.629 1 73.5 331 LEU A N 1
ATOM 2633 C CA . LEU A 1 331 ? -16.5 27.797 -1.2 1 73.5 331 LEU A CA 1
ATOM 2634 C C . LEU A 1 331 ? -16.25 27.609 -2.693 1 73.5 331 LEU A C 1
ATOM 2636 O O . LEU A 1 331 ? -16.359 26.484 -3.209 1 73.5 331 LEU A O 1
ATOM 2640 N N . ALA A 1 332 ? -15.898 28.625 -3.336 1 73.56 332 ALA A N 1
ATOM 2641 C CA . ALA A 1 332 ? -15.617 28.562 -4.766 1 73.56 332 ALA A CA 1
ATOM 2642 C C . ALA A 1 332 ? -14.352 27.766 -5.043 1 73.56 332 ALA A C 1
ATOM 2644 O O . ALA A 1 332 ? -14.297 26.984 -5.992 1 73.56 332 ALA A O 1
ATOM 2645 N N . MET A 1 333 ? -13.391 27.938 -4.25 1 74.62 333 MET A N 1
ATOM 2646 C CA . MET A 1 333 ? -12.094 27.297 -4.457 1 74.62 333 MET A CA 1
ATOM 2647 C C . MET A 1 333 ? -12.141 25.828 -4.004 1 74.62 333 MET A C 1
ATOM 2649 O O . MET A 1 333 ? -11.422 24.984 -4.547 1 74.62 333 MET A O 1
ATOM 2653 N N . ARG A 1 334 ? -12.898 25.594 -3.098 1 70.38 334 ARG A N 1
ATOM 2654 C CA . ARG A 1 334 ? -12.992 24.25 -2.545 1 70.38 334 ARG A CA 1
ATOM 2655 C C . ARG A 1 334 ? -13.547 23.266 -3.58 1 70.38 334 ARG A C 1
ATOM 2657 O O . ARG A 1 334 ? -13.094 22.125 -3.662 1 70.38 334 ARG A O 1
ATOM 2664 N N . ARG A 1 335 ? -14.523 23.703 -4.359 1 66.06 335 ARG A N 1
ATOM 2665 C CA . ARG A 1 335 ? -15.086 22.844 -5.398 1 66.06 335 ARG A CA 1
ATOM 2666 C C . ARG A 1 335 ? -14.023 22.484 -6.43 1 66.06 335 ARG A C 1
ATOM 2668 O O . ARG A 1 335 ? -13.938 21.328 -6.848 1 66.06 335 ARG A O 1
ATOM 2675 N N . HIS A 1 336 ? -13.281 23.422 -6.734 1 70.44 336 HIS A N 1
ATOM 2676 C CA . HIS A 1 336 ? -12.219 23.188 -7.707 1 70.44 336 HIS A CA 1
ATOM 2677 C C . HIS A 1 336 ? -11.141 22.266 -7.129 1 70.44 336 HIS A C 1
ATOM 2679 O O . HIS A 1 336 ? -10.633 21.391 -7.82 1 70.44 336 HIS A O 1
ATOM 2685 N N . LEU A 1 337 ? -10.883 22.391 -5.945 1 72.69 337 LEU A N 1
ATOM 2686 C CA . LEU A 1 337 ? -9.867 21.578 -5.281 1 72.69 337 LEU A CA 1
ATOM 2687 C C . LEU A 1 337 ? -10.312 20.125 -5.18 1 72.69 337 LEU A C 1
ATOM 2689 O O . LEU A 1 337 ? -9.484 19.219 -5.305 1 72.69 337 LEU A O 1
ATOM 2693 N N . THR A 1 338 ? -11.516 19.984 -4.953 1 67.5 338 THR A N 1
ATOM 2694 C CA . THR A 1 338 ? -12.047 18.625 -4.859 1 67.5 338 THR A CA 1
ATOM 2695 C C . THR A 1 338 ? -11.906 17.906 -6.195 1 67.5 338 THR A C 1
ATOM 2697 O O . THR A 1 338 ? -11.547 16.719 -6.227 1 67.5 338 THR A O 1
ATOM 2700 N N . ASP A 1 339 ? -12.156 18.609 -7.258 1 62.94 339 ASP A N 1
ATOM 2701 C CA . ASP A 1 339 ? -12.023 18.031 -8.594 1 62.94 339 ASP A CA 1
ATOM 2702 C C . ASP A 1 339 ? -10.578 17.656 -8.891 1 62.94 339 ASP A C 1
ATOM 2704 O O . ASP A 1 339 ? -10.312 16.609 -9.477 1 62.94 339 ASP A O 1
ATOM 2708 N N . LEU A 1 340 ? -9.727 18.516 -8.555 1 70.62 340 LEU A N 1
ATOM 2709 C CA . LEU A 1 340 ? -8.305 18.266 -8.789 1 70.62 340 LEU A CA 1
ATOM 2710 C C . LEU A 1 340 ? -7.816 17.078 -7.957 1 70.62 340 LEU A C 1
ATOM 2712 O O . LEU A 1 340 ? -7.039 16.25 -8.445 1 70.62 340 LEU A O 1
ATOM 2716 N N . ASN A 1 341 ? -8.305 16.938 -6.801 1 73.5 341 ASN A N 1
ATOM 2717 C CA . ASN A 1 341 ? -7.906 15.844 -5.922 1 73.5 341 ASN A CA 1
ATOM 2718 C C . ASN A 1 341 ? -8.414 14.5 -6.441 1 73.5 341 ASN A C 1
ATOM 2720 O O . ASN A 1 341 ? -7.727 13.484 -6.312 1 73.5 341 ASN A O 1
ATOM 2724 N N . MET A 1 342 ? -9.555 14.547 -7.004 1 62.69 342 MET A N 1
ATOM 2725 C CA . MET A 1 342 ? -10.094 13.32 -7.602 1 62.69 342 MET A CA 1
ATOM 2726 C C . MET A 1 342 ? -9.234 12.867 -8.781 1 62.69 342 MET A C 1
ATOM 2728 O O . MET A 1 342 ? -9.008 11.672 -8.961 1 62.69 342 MET A O 1
ATOM 2732 N N . ARG A 1 343 ? -8.805 13.812 -9.492 1 67 343 ARG A N 1
ATOM 2733 C CA . ARG A 1 343 ? -7.922 13.508 -10.617 1 67 343 ARG A CA 1
ATOM 2734 C C . ARG A 1 343 ? -6.617 12.883 -10.133 1 67 343 ARG A C 1
ATOM 2736 O O . ARG A 1 343 ? -6.117 11.93 -10.727 1 67 343 ARG A O 1
ATOM 2743 N N . ILE A 1 344 ? -6.07 13.406 -9.125 1 78.88 344 ILE A N 1
ATOM 2744 C CA . ILE A 1 344 ? -4.836 12.875 -8.555 1 78.88 344 ILE A CA 1
ATOM 2745 C C . ILE A 1 344 ? -5.051 11.438 -8.094 1 78.88 344 ILE A C 1
ATOM 2747 O O . ILE A 1 344 ? -4.215 10.57 -8.336 1 78.88 344 ILE A O 1
ATOM 2751 N N . GLN A 1 345 ? -6.113 11.18 -7.461 1 70.75 345 GLN A N 1
ATOM 2752 C CA . GLN A 1 345 ? -6.398 9.844 -6.945 1 70.75 345 GLN A CA 1
ATOM 2753 C C . GLN A 1 345 ? -6.508 8.828 -8.078 1 70.75 345 GLN A C 1
ATOM 2755 O O . GLN A 1 345 ? -6.02 7.703 -7.957 1 70.75 345 GLN A O 1
ATOM 2760 N N . GLN A 1 346 ? -7.098 9.258 -9.164 1 64.56 346 GLN A N 1
ATOM 2761 C CA . GLN A 1 346 ? -7.238 8.375 -10.32 1 64.56 346 GLN A CA 1
ATOM 2762 C C . GLN A 1 346 ? -5.883 8.078 -10.953 1 64.56 346 GLN A C 1
ATOM 2764 O O . GLN A 1 346 ? -5.562 6.922 -11.227 1 64.56 346 GLN A O 1
ATOM 2769 N N . ASP A 1 347 ? -5.203 9.18 -11.156 1 75.75 347 ASP A N 1
ATOM 2770 C CA . ASP A 1 347 ? -3.887 9.031 -11.773 1 75.75 347 ASP A CA 1
ATOM 2771 C C . ASP A 1 347 ? -2.949 8.234 -10.859 1 75.75 347 ASP A C 1
ATOM 2773 O O . ASP A 1 347 ? -2.141 7.438 -11.344 1 75.75 347 ASP A O 1
ATOM 2777 N N . ALA A 1 348 ? -3.025 8.461 -9.633 1 81.06 348 ALA A N 1
ATOM 2778 C CA . ALA A 1 348 ? -2.211 7.723 -8.672 1 81.06 348 ALA A CA 1
ATOM 2779 C C . ALA A 1 348 ? -2.602 6.25 -8.633 1 81.06 348 ALA A C 1
ATOM 2781 O O . ALA A 1 348 ? -1.744 5.375 -8.477 1 81.06 348 ALA A O 1
ATOM 2782 N N . GLY A 1 349 ? -3.875 6.027 -8.781 1 73.19 349 GLY A N 1
ATOM 2783 C CA . GLY A 1 349 ? -4.344 4.652 -8.867 1 73.19 349 GLY A CA 1
A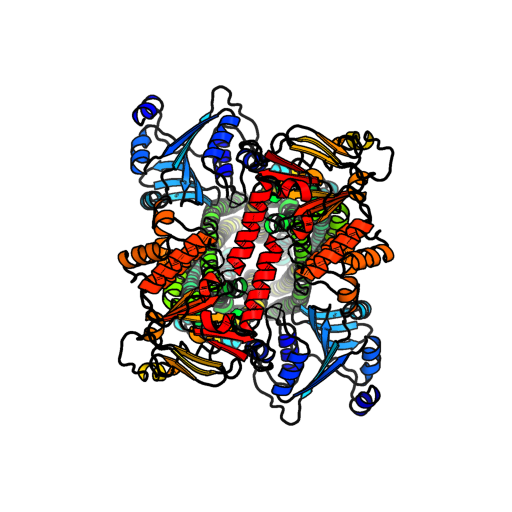TOM 2784 C C . GLY A 1 349 ? -3.787 3.908 -10.07 1 73.19 349 GLY A C 1
ATOM 2785 O O . GLY A 1 349 ? -3.387 2.748 -9.961 1 73.19 349 GLY A O 1
ATOM 2786 N N . LYS A 1 350 ? -3.803 4.574 -11.156 1 74.56 350 LYS A N 1
ATOM 2787 C CA . LYS A 1 350 ? -3.258 3.977 -12.375 1 74.56 350 LYS A CA 1
ATOM 2788 C C . LYS A 1 350 ? -1.765 3.697 -12.227 1 74.56 350 LYS A C 1
ATOM 2790 O O . LYS A 1 350 ? -1.285 2.635 -12.625 1 74.56 350 LYS A O 1
ATOM 2795 N N . ALA A 1 351 ? -1.064 4.711 -11.742 1 83.5 351 ALA A N 1
ATOM 2796 C CA . ALA A 1 351 ? 0.369 4.535 -11.531 1 83.5 351 ALA A CA 1
ATOM 2797 C C . ALA A 1 351 ? 0.64 3.369 -10.578 1 83.5 351 ALA A C 1
ATOM 2799 O O . ALA A 1 351 ? 1.546 2.566 -10.812 1 83.5 351 ALA A O 1
ATOM 2800 N N . TYR A 1 352 ? -0.078 3.205 -9.578 1 81.12 352 TYR A N 1
ATOM 2801 C CA . TYR A 1 352 ? 0.045 2.104 -8.625 1 81.12 352 TYR A CA 1
ATOM 2802 C C . TYR A 1 352 ? -0.295 0.774 -9.289 1 81.12 352 TYR A C 1
ATOM 2804 O O . TYR A 1 352 ? 0.383 -0.231 -9.062 1 81.12 352 TYR A O 1
ATOM 2812 N N . GLY A 1 353 ? -1.372 0.838 -10.047 1 75.44 353 GLY A N 1
ATOM 2813 C CA . GLY A 1 353 ? -1.754 -0.37 -10.758 1 75.44 353 GLY A CA 1
ATOM 2814 C C . GLY A 1 353 ? -0.666 -0.889 -11.68 1 75.44 353 GLY A C 1
ATOM 2815 O O . GLY A 1 353 ? -0.389 -2.09 -11.711 1 75.44 353 GLY A O 1
ATOM 2816 N N . VAL A 1 354 ? -0.069 0.022 -12.398 1 80.81 354 VAL A N 1
ATOM 2817 C CA . VAL A 1 354 ? 1.006 -0.348 -13.312 1 80.81 354 VAL A CA 1
ATOM 2818 C C . VAL A 1 354 ? 2.182 -0.922 -12.523 1 80.81 354 VAL A C 1
ATOM 2820 O O . VAL A 1 354 ? 2.754 -1.943 -12.914 1 80.81 354 VAL A O 1
ATOM 2823 N N . ALA A 1 355 ? 2.508 -0.288 -11.484 1 86.56 355 ALA A N 1
ATOM 2824 C CA . ALA A 1 355 ? 3.609 -0.772 -10.656 1 86.56 355 ALA A CA 1
ATOM 2825 C C . ALA A 1 355 ? 3.297 -2.148 -10.078 1 86.56 355 ALA A C 1
ATOM 2827 O O . ALA A 1 355 ? 4.137 -3.051 -10.109 1 86.56 355 ALA A O 1
ATOM 2828 N N . MET A 1 356 ? 2.205 -2.324 -9.594 1 81.25 356 MET A N 1
ATOM 2829 C CA . MET A 1 356 ? 1.789 -3.582 -8.984 1 81.25 356 MET A CA 1
ATOM 2830 C C . MET A 1 356 ? 1.773 -4.711 -10.008 1 81.25 356 MET A C 1
ATOM 2832 O O . MET A 1 356 ? 2.283 -5.801 -9.742 1 81.25 356 MET A O 1
ATOM 2836 N N . ASN A 1 357 ? 1.164 -4.453 -11.117 1 76.69 357 ASN A N 1
ATOM 2837 C CA . ASN A 1 357 ? 1.128 -5.449 -12.18 1 76.69 357 ASN A CA 1
ATOM 2838 C C . ASN A 1 357 ? 2.533 -5.824 -12.648 1 76.69 357 ASN A C 1
ATOM 2840 O O . ASN A 1 357 ? 2.818 -6.996 -12.891 1 76.69 357 ASN A O 1
ATOM 2844 N N . GLY A 1 358 ? 3.354 -4.816 -12.844 1 84.81 358 GLY A N 1
ATOM 2845 C CA . GLY A 1 358 ? 4.73 -5.082 -13.227 1 84.81 358 GLY A CA 1
ATOM 2846 C C . GLY A 1 358 ? 5.484 -5.918 -12.219 1 84.81 358 GLY A C 1
ATOM 2847 O O . GLY A 1 358 ? 6.242 -6.816 -12.586 1 84.81 358 GLY A O 1
ATOM 2848 N N . LEU A 1 359 ? 5.262 -5.715 -10.961 1 86.12 359 LEU A N 1
ATOM 2849 C CA . LEU A 1 359 ? 5.973 -6.449 -9.914 1 86.12 359 LEU A CA 1
ATOM 2850 C C . LEU A 1 359 ? 5.422 -7.867 -9.781 1 86.12 359 LEU A C 1
ATOM 2852 O O . LEU A 1 359 ? 6.16 -8.789 -9.43 1 86.12 359 LEU A O 1
ATOM 2856 N N . ARG A 1 360 ? 4.176 -7.988 -10.172 1 77.31 360 ARG A N 1
ATOM 2857 C CA . ARG A 1 360 ? 3.611 -9.336 -10.203 1 77.31 360 ARG A CA 1
ATOM 2858 C C . ARG A 1 360 ? 4.223 -10.156 -11.336 1 77.31 360 ARG A C 1
ATOM 2860 O O . ARG A 1 360 ? 4.371 -11.375 -11.211 1 77.31 360 ARG A O 1
ATOM 2867 N N . MET A 1 361 ? 4.613 -9.406 -12.297 1 82.19 361 MET A N 1
ATOM 2868 C CA . MET A 1 361 ? 5.207 -10.07 -13.453 1 82.19 361 MET A CA 1
ATOM 2869 C C . MET A 1 361 ? 6.719 -9.898 -13.461 1 82.19 361 MET A C 1
ATOM 2871 O O . MET A 1 361 ? 7.344 -9.906 -14.523 1 82.19 361 MET A O 1
ATOM 2875 N N . ILE A 1 362 ? 7.227 -9.664 -12.414 1 88.69 362 ILE A N 1
ATOM 2876 C CA . ILE A 1 362 ? 8.641 -9.305 -12.336 1 88.69 362 ILE A CA 1
ATOM 2877 C C . ILE A 1 362 ? 9.492 -10.438 -12.906 1 88.69 362 ILE A C 1
ATOM 2879 O O . ILE A 1 362 ? 10.539 -10.188 -13.516 1 88.69 362 ILE A O 1
ATOM 2883 N N . GLU A 1 363 ? 9.102 -11.727 -12.672 1 86.69 363 GLU A N 1
ATOM 2884 C CA . GLU A 1 363 ? 9.828 -12.867 -13.219 1 86.69 363 GLU A CA 1
ATOM 2885 C C . GLU A 1 363 ? 9.891 -12.812 -14.742 1 86.69 363 GLU A C 1
ATOM 2887 O O . GLU A 1 363 ? 10.953 -13.008 -15.336 1 86.69 363 GLU A O 1
ATOM 2892 N N . THR A 1 364 ? 8.789 -12.508 -15.359 1 83.5 364 THR A N 1
ATOM 2893 C CA . THR A 1 364 ? 8.711 -12.414 -16.812 1 83.5 364 THR A CA 1
ATOM 2894 C C . THR A 1 364 ? 9.516 -11.219 -17.328 1 83.5 364 THR A C 1
ATOM 2896 O O . THR A 1 364 ? 10.234 -11.32 -18.312 1 83.5 364 THR A O 1
ATOM 2899 N N . ILE A 1 365 ? 9.391 -10.141 -16.609 1 87.62 365 ILE A N 1
ATOM 2900 C CA . ILE A 1 365 ? 10.07 -8.914 -17.016 1 87.62 365 ILE A CA 1
ATOM 2901 C C . ILE A 1 365 ? 11.586 -9.117 -16.969 1 87.62 365 ILE A C 1
ATOM 2903 O O . ILE A 1 365 ? 12.297 -8.734 -17.891 1 87.62 365 ILE A O 1
ATOM 2907 N N . LYS A 1 366 ? 12.078 -9.758 -15.969 1 90.44 366 LYS A N 1
ATOM 2908 C CA . LYS A 1 366 ? 13.516 -9.977 -15.805 1 90.44 366 LYS A CA 1
ATOM 2909 C C . LYS A 1 366 ? 14.023 -11.047 -16.766 1 90.44 366 LYS A C 1
ATOM 2911 O O . LYS A 1 366 ? 15.125 -10.938 -17.297 1 90.44 366 LYS A O 1
ATOM 2916 N N . ALA A 1 367 ? 13.203 -12.109 -16.953 1 86.94 367 ALA A N 1
ATOM 2917 C CA . ALA A 1 367 ? 13.594 -13.18 -17.859 1 86.94 367 ALA A CA 1
ATOM 2918 C C . ALA A 1 367 ? 13.734 -12.664 -19.297 1 86.94 367 ALA A C 1
ATOM 2920 O O . ALA A 1 367 ? 14.625 -13.094 -20.031 1 86.94 367 ALA A O 1
ATOM 2921 N N . ASN A 1 368 ? 12.984 -11.633 -19.594 1 85.06 368 ASN A N 1
ATOM 2922 C CA . ASN A 1 368 ? 12.969 -11.102 -20.953 1 85.06 368 ASN A CA 1
ATOM 2923 C C . ASN A 1 368 ? 13.812 -9.836 -21.078 1 85.06 368 ASN A C 1
ATOM 2925 O O . ASN A 1 368 ? 14.016 -9.32 -22.172 1 85.06 368 ASN A O 1
ATOM 2929 N N . GLY A 1 369 ? 14.25 -9.273 -19.984 1 86.06 369 GLY A N 1
ATOM 2930 C CA . GLY A 1 369 ? 15.055 -8.062 -20.016 1 86.06 369 GLY A CA 1
ATOM 2931 C C . GLY A 1 369 ? 14.242 -6.82 -20.328 1 86.06 369 GLY A C 1
ATOM 2932 O O . GLY A 1 369 ? 14.719 -5.914 -21 1 86.06 369 GLY A O 1
ATOM 2933 N N . ASP A 1 370 ? 12.992 -6.75 -19.906 1 87.75 370 ASP A N 1
ATOM 2934 C CA . ASP A 1 370 ? 12.078 -5.66 -20.234 1 87.75 370 ASP A CA 1
ATOM 2935 C C . ASP A 1 370 ? 12.023 -4.633 -19.109 1 87.75 370 ASP A C 1
ATOM 2937 O O . ASP A 1 370 ? 11.062 -3.867 -19 1 87.75 370 ASP A O 1
ATOM 2941 N N . GLU A 1 371 ? 13.023 -4.551 -18.266 1 90.81 371 GLU A N 1
ATOM 2942 C CA . GLU A 1 371 ? 13.008 -3.646 -17.125 1 90.81 371 GLU A CA 1
ATOM 2943 C C . GLU A 1 371 ? 12.961 -2.189 -17.562 1 90.81 371 GLU A C 1
ATOM 2945 O O . GLU A 1 371 ? 12.219 -1.386 -17 1 90.81 371 GLU A O 1
ATOM 2950 N N . SER A 1 372 ? 13.695 -1.758 -18.609 1 88.62 372 SER A N 1
ATOM 2951 C CA . SER A 1 372 ? 13.781 -0.376 -19.062 1 88.62 372 SER A CA 1
ATOM 2952 C C . SER A 1 372 ? 12.461 0.09 -19.672 1 88.62 372 SER A C 1
ATOM 2954 O O . SER A 1 372 ? 12.023 1.214 -19.422 1 88.62 372 SER A O 1
ATOM 2956 N N . ASP A 1 373 ? 11.836 -0.808 -20.406 1 86.06 373 ASP A N 1
ATOM 2957 C CA . ASP A 1 373 ? 10.562 -0.461 -21.031 1 86.06 373 ASP A CA 1
ATOM 2958 C C . ASP A 1 373 ? 9.461 -0.319 -19.969 1 86.06 373 ASP A C 1
ATOM 2960 O O . ASP A 1 373 ? 8.633 0.59 -20.047 1 86.06 373 ASP A O 1
ATOM 2964 N N . PHE A 1 374 ? 9.531 -1.206 -19.141 1 89.06 374 PHE A N 1
ATOM 2965 C CA . PHE A 1 374 ? 8.57 -1.142 -18.047 1 89.06 374 PHE A CA 1
ATOM 2966 C C . PHE A 1 374 ? 8.758 0.132 -17.234 1 89.06 374 PHE A C 1
ATOM 2968 O O . PHE A 1 374 ? 7.785 0.781 -16.859 1 89.06 374 PHE A O 1
ATOM 2975 N N . PHE A 1 375 ? 9.953 0.477 -16.969 1 92.25 375 PHE A N 1
ATOM 2976 C CA . PHE A 1 375 ? 10.281 1.688 -16.234 1 92.25 375 PHE A CA 1
ATOM 2977 C C . PHE A 1 375 ? 9.742 2.924 -16.938 1 92.25 375 PHE A C 1
ATOM 2979 O O . PHE A 1 375 ? 9.18 3.818 -16.312 1 92.25 375 PHE A O 1
ATOM 2986 N N . THR A 1 376 ? 9.938 3.029 -18.188 1 89.12 376 THR A N 1
ATOM 2987 C CA . THR A 1 376 ? 9.516 4.184 -18.984 1 89.12 376 THR A CA 1
ATOM 2988 C C . THR A 1 376 ? 7.992 4.328 -18.953 1 89.12 376 THR A C 1
ATOM 2990 O O . THR A 1 376 ? 7.473 5.438 -18.844 1 89.12 376 THR A O 1
ATOM 2993 N N . LYS A 1 377 ? 7.309 3.172 -19 1 84.88 377 LYS A N 1
ATOM 2994 C CA . LYS A 1 377 ? 5.848 3.195 -18.938 1 84.88 377 LYS A CA 1
ATOM 2995 C C . LYS A 1 377 ? 5.375 3.684 -17.562 1 84.88 377 LYS A C 1
ATOM 2997 O O . LYS A 1 377 ? 4.496 4.547 -17.484 1 84.88 377 LYS A O 1
ATOM 3002 N N . TRP A 1 378 ? 5.965 3.156 -16.531 1 89.5 378 TRP A N 1
ATOM 3003 C CA . TRP A 1 378 ? 5.613 3.559 -15.164 1 89.5 378 TRP A CA 1
ATOM 3004 C C . TRP A 1 378 ? 5.938 5.031 -14.938 1 89.5 378 TRP A C 1
ATOM 3006 O O . TRP A 1 378 ? 5.145 5.758 -14.328 1 89.5 378 TRP A O 1
ATOM 3016 N N . ALA A 1 379 ? 7.105 5.445 -15.422 1 90.69 379 ALA A N 1
ATOM 3017 C CA . ALA A 1 379 ? 7.555 6.824 -15.25 1 90.69 379 ALA A CA 1
ATOM 3018 C C . ALA A 1 379 ? 6.574 7.805 -15.891 1 90.69 379 ALA A C 1
ATOM 3020 O O . ALA A 1 379 ? 6.375 8.906 -15.383 1 90.69 379 ALA A O 1
ATOM 3021 N N . GLY A 1 380 ? 6.023 7.402 -16.969 1 86.62 380 GLY A N 1
ATOM 3022 C CA . GLY A 1 380 ? 5.02 8.227 -17.609 1 86.62 380 GLY A CA 1
ATOM 3023 C C . GLY A 1 380 ? 3.787 8.453 -16.75 1 86.62 380 GLY A C 1
ATOM 3024 O O . GLY A 1 380 ? 3.309 9.578 -16.625 1 86.62 380 GLY A O 1
ATOM 3025 N N . TYR A 1 381 ? 3.311 7.418 -16.141 1 85 381 TYR A N 1
ATOM 3026 C CA . TYR A 1 381 ? 2.146 7.52 -15.258 1 85 381 TYR A CA 1
ATOM 3027 C C . TYR A 1 381 ? 2.48 8.305 -14 1 85 381 TYR A C 1
ATOM 3029 O O . TYR A 1 381 ? 1.673 9.109 -13.531 1 85 381 TYR A O 1
ATOM 3037 N N . GLN A 1 382 ? 3.617 8.102 -13.516 1 88.94 382 GLN A N 1
ATOM 3038 C CA . GLN A 1 382 ? 4.051 8.797 -12.312 1 88.94 382 GLN A CA 1
ATOM 3039 C C . GLN A 1 382 ? 4.199 10.297 -12.555 1 88.94 382 GLN A C 1
ATOM 3041 O O . GLN A 1 382 ? 3.896 11.109 -11.68 1 88.94 382 GLN A O 1
ATOM 3046 N N . THR A 1 383 ? 4.711 10.688 -13.688 1 86.94 383 THR A N 1
ATOM 3047 C CA . THR A 1 383 ? 4.867 12.094 -14.055 1 86.94 383 THR A CA 1
ATOM 3048 C C . THR A 1 383 ? 3.512 12.789 -14.125 1 86.94 383 THR A C 1
ATOM 3050 O O . THR A 1 383 ? 3.381 13.945 -13.719 1 86.94 383 THR A O 1
ATOM 3053 N N . LYS A 1 384 ? 2.547 12.094 -14.539 1 83.5 384 LYS A N 1
ATOM 3054 C CA . LYS A 1 384 ? 1.199 12.648 -14.602 1 83.5 384 LYS A CA 1
ATOM 3055 C C . LYS A 1 384 ? 0.648 12.922 -13.203 1 83.5 384 LYS A C 1
ATOM 3057 O O . LYS A 1 384 ? 0.001 13.945 -12.977 1 83.5 384 LYS A O 1
ATOM 3062 N N . VAL A 1 385 ? 0.888 12.008 -12.289 1 85.06 385 VAL A N 1
ATOM 3063 C CA . VAL A 1 385 ? 0.451 12.172 -10.906 1 85.06 385 VAL A CA 1
ATOM 3064 C C . VAL A 1 385 ? 1.132 13.398 -10.297 1 85.06 385 VAL A C 1
ATOM 3066 O O . VAL A 1 385 ? 0.483 14.211 -9.633 1 85.06 385 VAL A O 1
ATOM 3069 N N . LEU A 1 386 ? 2.352 13.555 -10.586 1 86.88 386 LEU A N 1
ATOM 3070 C CA . LEU A 1 386 ? 3.133 14.633 -9.984 1 86.88 386 LEU A CA 1
ATOM 3071 C C . LEU A 1 386 ? 2.719 15.984 -10.547 1 86.88 386 LEU A C 1
ATOM 3073 O O . LEU A 1 386 ? 2.682 16.984 -9.812 1 86.88 386 LEU A O 1
ATOM 3077 N N . THR A 1 387 ? 2.453 16.047 -11.773 1 83.88 387 THR A N 1
ATOM 3078 C CA . THR A 1 387 ? 2.004 17.297 -12.391 1 83.88 387 THR A CA 1
ATOM 3079 C C . THR A 1 387 ? 0.654 17.719 -11.828 1 83.88 387 THR A C 1
ATOM 3081 O O . THR A 1 387 ? 0.449 18.906 -11.516 1 83.88 387 THR A O 1
ATOM 3084 N N . ALA A 1 388 ? -0.198 16.766 -11.672 1 80.94 388 ALA A N 1
ATOM 3085 C CA . ALA A 1 388 ? -1.505 17.062 -11.086 1 80.94 388 ALA A CA 1
ATOM 3086 C C . ALA A 1 388 ? -1.375 17.469 -9.625 1 80.94 388 ALA A C 1
ATOM 3088 O O . ALA A 1 388 ? -2.084 18.359 -9.156 1 80.94 388 ALA A O 1
ATOM 3089 N N . SER A 1 389 ? -0.526 16.797 -8.906 1 85.31 389 SER A N 1
ATOM 3090 C CA . SER A 1 389 ? -0.29 17.094 -7.496 1 85.31 389 SER A CA 1
ATOM 3091 C C . SER A 1 389 ? 0.257 18.5 -7.316 1 85.31 389 SER A C 1
ATOM 3093 O O . SER A 1 389 ? -0.093 19.188 -6.355 1 85.31 389 SER A O 1
ATOM 3095 N N . GLN A 1 390 ? 1.063 18.984 -8.234 1 82.44 390 GLN A N 1
ATOM 3096 C CA . GLN A 1 390 ? 1.635 20.328 -8.18 1 82.44 390 GLN A CA 1
ATOM 3097 C C . GLN A 1 390 ? 0.571 21.391 -8.438 1 82.44 390 GLN A C 1
ATOM 3099 O O . GLN A 1 390 ? 0.54 22.422 -7.762 1 82.44 390 GLN A O 1
ATOM 3104 N N . GLU A 1 391 ? -0.207 21.141 -9.344 1 80.94 391 GLU A N 1
ATOM 3105 C CA . GLU A 1 391 ? -1.292 22.062 -9.633 1 80.94 391 GLU A CA 1
ATOM 3106 C C . GLU A 1 391 ? -2.236 22.203 -8.438 1 80.94 391 GLU A C 1
ATOM 3108 O O . GLU A 1 391 ? -2.641 23.312 -8.086 1 80.94 391 GLU A O 1
ATOM 3113 N N . THR A 1 392 ? -2.434 21.094 -7.859 1 82.44 392 THR A N 1
ATOM 3114 C CA . THR A 1 392 ? -3.338 21.078 -6.715 1 82.44 392 THR A CA 1
ATOM 3115 C C . THR A 1 392 ? -2.695 21.75 -5.508 1 82.44 392 THR A C 1
ATOM 3117 O O . THR A 1 392 ? -3.363 22.484 -4.766 1 82.44 392 THR A O 1
ATOM 3120 N N . ALA A 1 393 ? -1.467 21.547 -5.395 1 81.69 393 ALA A N 1
ATOM 3121 C CA . ALA A 1 393 ? -0.752 22.141 -4.273 1 81.69 393 ALA A CA 1
ATOM 3122 C C . ALA A 1 393 ? -0.75 23.672 -4.383 1 81.69 393 ALA A C 1
ATOM 3124 O O . ALA A 1 393 ? -0.927 24.375 -3.381 1 81.69 393 ALA A O 1
ATOM 3125 N N . LEU A 1 394 ? -0.538 24.234 -5.527 1 80.88 394 LEU A N 1
ATOM 3126 C CA . LEU A 1 394 ? -0.531 25.688 -5.742 1 80.88 394 LEU A CA 1
ATOM 3127 C C . LEU A 1 394 ? -1.918 26.266 -5.508 1 80.88 394 LEU A C 1
ATOM 3129 O O . LEU A 1 394 ? -2.051 27.344 -4.906 1 80.88 394 LEU A O 1
ATOM 3133 N N . TRP A 1 395 ? -2.922 25.516 -5.902 1 78.56 395 TRP A N 1
ATOM 3134 C CA . TRP A 1 395 ? -4.289 25.984 -5.676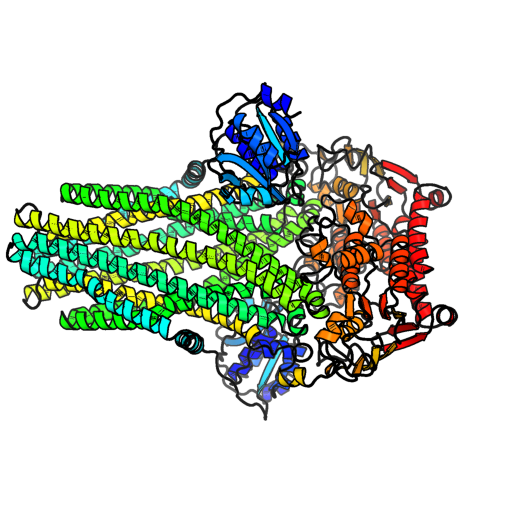 1 78.56 395 TRP A CA 1
ATOM 3135 C C . TRP A 1 395 ? -4.648 25.922 -4.195 1 78.56 395 TRP A C 1
ATOM 3137 O O . TRP A 1 395 ? -5.297 26.828 -3.668 1 78.56 395 TRP A O 1
ATOM 3147 N N . ALA A 1 396 ? -4.184 24.828 -3.574 1 77.62 396 ALA A N 1
ATOM 3148 C CA . ALA A 1 396 ? -4.457 24.672 -2.148 1 77.62 396 ALA A CA 1
ATOM 3149 C C . ALA A 1 396 ? -3.76 25.75 -1.331 1 77.62 396 ALA A C 1
ATOM 3151 O O . ALA A 1 396 ? -4.324 26.281 -0.365 1 77.62 396 ALA A O 1
ATOM 3152 N N . MET A 1 397 ? -2.678 26.125 -1.738 1 76.69 397 MET A N 1
ATOM 3153 C CA . MET A 1 397 ? -1.933 27.172 -1.05 1 76.69 397 MET A CA 1
ATOM 3154 C C . MET A 1 397 ? -2.598 28.531 -1.248 1 76.69 397 MET A C 1
ATOM 3156 O O . MET A 1 397 ? -2.641 29.344 -0.325 1 76.69 397 MET A O 1
ATOM 3160 N N . SER A 1 398 ? -3.074 28.75 -2.402 1 76.94 398 SER A N 1
ATOM 3161 C CA . SER A 1 398 ? -3.773 30 -2.678 1 76.94 398 SER A CA 1
ATOM 3162 C C . SER A 1 398 ? -5.035 30.125 -1.834 1 76.94 398 SER A C 1
ATOM 3164 O O . SER A 1 398 ? -5.355 31.203 -1.341 1 76.94 398 SER A O 1
ATOM 3166 N N . VAL A 1 399 ? -5.645 29.016 -1.641 1 74.31 399 VAL A N 1
ATOM 3167 C CA . VAL A 1 399 ? -6.867 29 -0.84 1 74.31 399 VAL A CA 1
ATOM 3168 C C . VAL A 1 399 ? -6.527 29.25 0.627 1 74.31 399 VAL A C 1
ATOM 3170 O O . VAL A 1 399 ? -7.285 29.906 1.343 1 74.31 399 VAL A O 1
ATOM 3173 N N . LYS A 1 400 ? -5.355 28.828 1.051 1 71.12 400 LYS A N 1
ATOM 3174 C CA . LYS A 1 400 ? -4.941 28.969 2.443 1 71.12 400 LYS A CA 1
ATOM 3175 C C . LYS A 1 400 ? -4.449 30.391 2.725 1 71.12 400 LYS A C 1
ATOM 3177 O O . LYS A 1 400 ? -4.621 30.906 3.832 1 71.12 400 LYS A O 1
ATOM 3182 N N . MET A 1 401 ? -3.93 31.094 1.731 1 74.56 401 MET A N 1
ATOM 3183 C CA . MET A 1 401 ? -3.303 32.406 1.908 1 74.56 401 MET A CA 1
ATOM 3184 C C . MET A 1 401 ? -4.34 33.531 1.828 1 74.56 401 MET A C 1
ATOM 3186 O O . MET A 1 401 ? -4.18 34.562 2.455 1 74.56 401 MET A O 1
ATOM 3190 N N . LEU A 1 402 ? -5.336 33.281 1.139 1 76.06 402 LEU A N 1
ATOM 3191 C CA . LEU A 1 402 ? -6.297 34.344 0.86 1 76.06 402 LEU A CA 1
ATOM 3192 C C . LEU A 1 402 ? -6.977 34.812 2.143 1 76.06 402 LEU A C 1
ATOM 3194 O O . LEU A 1 402 ? -7.113 36.031 2.375 1 76.06 402 LEU A O 1
ATOM 3198 N N . PRO A 1 403 ? -7.336 33.812 3.033 1 72.31 403 PRO A N 1
ATOM 3199 C CA . PRO A 1 403 ? -7.941 34.281 4.285 1 72.31 403 PRO A CA 1
ATOM 3200 C C . PRO A 1 403 ? -6.977 35.125 5.137 1 72.31 403 PRO A C 1
ATOM 3202 O O . PRO A 1 403 ? -7.383 36.094 5.758 1 72.31 403 PRO A O 1
ATOM 3205 N N . THR A 1 404 ? -5.766 34.781 5.125 1 71.31 404 THR A N 1
ATOM 3206 C CA . THR A 1 404 ? -4.777 35.5 5.906 1 71.31 404 THR A CA 1
ATOM 3207 C C . THR A 1 404 ? -4.605 36.938 5.363 1 71.31 404 THR A C 1
ATOM 3209 O O . THR A 1 404 ? -4.504 37.875 6.133 1 71.31 404 THR A O 1
ATOM 3212 N N . LEU A 1 405 ? -4.617 37.062 4.078 1 76.88 405 LEU A N 1
ATOM 3213 C CA . LEU A 1 405 ? -4.5 38.375 3.438 1 76.88 405 LEU A CA 1
ATOM 3214 C C . LEU A 1 405 ? -5.723 39.25 3.736 1 76.88 405 LEU A C 1
ATOM 3216 O O . LEU A 1 405 ? -5.586 40.406 4.102 1 76.88 405 LEU A O 1
ATOM 3220 N N . LEU A 1 406 ? -6.828 38.688 3.621 1 81 406 LEU A N 1
ATOM 3221 C CA . LEU A 1 406 ? -8.062 39.406 3.854 1 81 406 LEU A CA 1
ATOM 3222 C C . LEU A 1 406 ? -8.195 39.812 5.32 1 81 406 LEU A C 1
ATOM 3224 O O . LEU A 1 406 ? -8.672 40.906 5.641 1 81 406 LEU A O 1
ATOM 3228 N N . SER A 1 407 ? -7.738 38.906 6.199 1 77 407 SER A N 1
ATOM 3229 C CA . SER A 1 407 ? -7.777 39.188 7.625 1 77 407 SER A CA 1
ATOM 3230 C C . SER A 1 407 ? -6.824 40.344 7.977 1 77 407 SER A C 1
ATOM 3232 O O . SER A 1 407 ? -7.109 41.125 8.867 1 77 407 SER A O 1
ATOM 3234 N N . GLY A 1 408 ? -5.688 40.406 7.309 1 74.75 408 GLY A N 1
ATOM 3235 C CA . GLY A 1 408 ? -4.754 41.5 7.516 1 74.75 408 GLY A CA 1
ATOM 3236 C C . GLY A 1 408 ? -5.301 42.844 7.066 1 74.75 408 GLY A C 1
ATOM 3237 O O . GLY A 1 408 ? -5.195 43.844 7.785 1 74.75 408 GLY A O 1
ATOM 3238 N N . ILE A 1 409 ? -5.957 42.812 5.977 1 80.81 409 ILE A N 1
ATOM 3239 C CA . ILE A 1 409 ? -6.555 44.031 5.445 1 80.81 409 ILE A CA 1
ATOM 3240 C C . ILE A 1 409 ? -7.707 44.469 6.348 1 80.81 409 ILE A C 1
ATOM 3242 O O . ILE A 1 409 ? -7.855 45.656 6.637 1 80.81 409 ILE A O 1
ATOM 3246 N N . ASN A 1 410 ? -8.477 43.5 6.723 1 83.31 410 ASN A N 1
ATOM 3247 C CA . ASN A 1 410 ? -9.562 43.781 7.648 1 83.31 410 ASN A CA 1
ATOM 3248 C C . ASN A 1 410 ? -9.047 44.406 8.953 1 83.31 410 ASN A C 1
ATOM 3250 O O . ASN A 1 410 ? -9.617 45.375 9.461 1 83.31 410 ASN A O 1
ATOM 3254 N N . GLY A 1 411 ? -7.98 43.844 9.484 1 79.25 411 GLY A N 1
ATOM 3255 C CA . GLY A 1 411 ? -7.375 44.375 10.703 1 79.25 411 GLY A CA 1
ATOM 3256 C C . GLY A 1 411 ? -6.895 45.781 10.555 1 79.25 411 GLY A C 1
ATOM 3257 O O . GLY A 1 411 ? -7.086 46.625 11.453 1 79.25 411 GLY A O 1
ATOM 3258 N N . ALA A 1 412 ? -6.328 46.094 9.414 1 78.5 412 ALA A N 1
ATOM 3259 C CA . ALA A 1 412 ? -5.84 47.469 9.133 1 78.5 412 ALA A CA 1
ATOM 3260 C C . ALA A 1 412 ? -6.996 48.438 9.023 1 78.5 412 ALA A C 1
ATOM 3262 O O . ALA A 1 412 ? -6.914 49.562 9.531 1 78.5 412 ALA A O 1
ATOM 3263 N N . LEU A 1 413 ? -8 48.031 8.367 1 83.5 413 LEU A N 1
ATOM 3264 C CA . LEU A 1 413 ? -9.156 48.906 8.18 1 83.5 413 LEU A CA 1
ATOM 3265 C C . LEU A 1 413 ? -9.859 49.156 9.508 1 83.5 413 LEU A C 1
ATOM 3267 O O . LEU A 1 413 ? -10.273 50.312 9.781 1 83.5 413 LEU A O 1
ATOM 3271 N N . ILE A 1 414 ? -9.992 48.156 10.289 1 84.19 414 ILE A N 1
ATOM 3272 C CA . ILE A 1 414 ? -10.641 48.281 11.586 1 84.19 414 ILE A CA 1
ATOM 3273 C C . ILE A 1 414 ? -9.812 49.219 12.484 1 84.19 414 ILE A C 1
ATOM 3275 O O . ILE A 1 414 ? -10.359 50.031 13.211 1 84.19 414 ILE A O 1
ATOM 3279 N N . MET A 1 415 ? -8.586 49.031 12.438 1 80.62 415 MET A N 1
ATOM 3280 C CA . MET A 1 415 ? -7.711 49.875 13.242 1 80.62 415 MET A CA 1
ATOM 3281 C C . MET A 1 415 ? -7.82 51.344 12.812 1 80.62 415 MET A C 1
ATOM 3283 O O . MET A 1 415 ? -7.844 52.219 13.656 1 80.62 415 MET A O 1
ATOM 3287 N N . THR A 1 416 ? -7.895 51.625 11.516 1 81.38 416 THR A N 1
ATOM 3288 C CA . THR A 1 416 ? -7.953 53 10.992 1 81.38 416 THR A CA 1
ATOM 3289 C C . THR A 1 416 ? -9.297 53.625 11.32 1 81.38 416 THR A C 1
ATOM 3291 O O . THR A 1 416 ? -9.344 54.719 11.883 1 81.38 416 THR A O 1
ATOM 3294 N N . ILE A 1 417 ? -10.258 52.906 11.031 1 85.5 417 ILE A N 1
ATOM 3295 C CA . ILE A 1 417 ? -11.586 53.469 11.273 1 85.5 417 ILE A CA 1
ATOM 3296 C C . ILE A 1 417 ? -11.859 53.5 12.773 1 85.5 417 ILE A C 1
ATOM 3298 O O . ILE A 1 417 ? -12.477 54.438 13.266 1 85.5 417 ILE A O 1
ATOM 3302 N N . GLY A 1 418 ? -11.453 52.469 13.5 1 83.19 418 GLY A N 1
ATOM 3303 C CA . GLY A 1 418 ? -11.547 52.5 14.953 1 83.19 418 GLY A CA 1
ATOM 3304 C C . GLY A 1 418 ? -10.781 53.656 15.578 1 83.19 418 GLY A C 1
ATOM 3305 O O . GLY A 1 418 ? -11.25 54.281 16.531 1 83.19 418 GLY A O 1
ATOM 3306 N N . GLY A 1 419 ? -9.602 53.969 15.078 1 80.94 419 GLY A N 1
ATOM 3307 C CA . GLY A 1 419 ? -8.82 55.094 15.539 1 80.94 419 GLY A CA 1
ATOM 3308 C C . GLY A 1 419 ? -9.539 56.406 15.375 1 80.94 419 GLY A C 1
ATOM 3309 O O . GLY A 1 419 ? -9.508 57.25 16.266 1 80.94 419 GLY A O 1
ATOM 3310 N N . PHE A 1 420 ? -10.172 56.562 14.195 1 83.06 420 PHE A N 1
ATOM 3311 C CA . PHE A 1 420 ? -10.953 57.781 13.961 1 83.06 420 PHE A CA 1
ATOM 3312 C C . PHE A 1 420 ? -12.109 57.875 14.945 1 83.06 420 PHE A C 1
ATOM 3314 O O . PHE A 1 420 ? -12.414 58.969 15.445 1 83.06 420 PHE A O 1
ATOM 3321 N N . SER A 1 421 ? -12.664 56.781 15.281 1 84.94 421 SER A N 1
ATOM 3322 C CA . SER A 1 421 ? -13.789 56.781 16.219 1 84.94 421 SER A CA 1
ATOM 3323 C C . SER A 1 421 ? -13.336 57.094 17.625 1 84.94 421 SER A C 1
ATOM 3325 O O . SER A 1 421 ? -14.078 57.719 18.391 1 84.94 421 SER A O 1
ATOM 3327 N N . ILE A 1 422 ? -12.219 56.719 17.984 1 82.69 422 ILE A N 1
ATOM 3328 C CA . ILE A 1 422 ? -11.664 57 19.312 1 82.69 422 ILE A CA 1
ATOM 3329 C C . ILE A 1 422 ? -11.352 58.5 19.406 1 82.69 422 ILE A C 1
ATOM 3331 O O . ILE A 1 422 ? -11.648 59.156 20.406 1 82.69 422 ILE A O 1
ATOM 3335 N N . MET A 1 423 ? -10.75 59.094 18.375 1 81.31 423 MET A N 1
ATOM 3336 C CA . MET A 1 423 ? -10.359 60.5 18.375 1 81.31 423 MET A CA 1
ATOM 3337 C C . MET A 1 423 ? -11.586 61.438 18.391 1 81.31 423 MET A C 1
ATOM 3339 O O . MET A 1 423 ? -11.539 62.5 18.969 1 81.31 423 MET A O 1
ATOM 3343 N N . GLU A 1 424 ? -12.555 60.938 17.781 1 82.75 424 GLU A N 1
ATOM 3344 C CA . GLU A 1 424 ? -13.797 61.719 17.766 1 82.75 424 GLU A CA 1
ATOM 3345 C C . GLU A 1 424 ? -14.57 61.531 19.062 1 82.75 424 GLU A C 1
ATOM 3347 O O . GLU A 1 424 ? -15.523 62.25 19.344 1 82.75 424 GLU A O 1
ATOM 3352 N N . GLY A 1 425 ? -14.172 60.562 19.938 1 80.12 425 GLY A N 1
ATOM 3353 C CA . GLY A 1 425 ? -14.789 60.344 21.234 1 80.12 425 GLY A CA 1
ATOM 3354 C C . GLY A 1 425 ? -15.93 59.344 21.188 1 80.12 425 GLY A C 1
ATOM 3355 O O . GLY A 1 425 ? -16.641 59.156 22.188 1 80.12 425 GLY A O 1
ATOM 3356 N N . ALA A 1 426 ? -16.062 58.781 20.156 1 81.56 426 ALA A N 1
ATOM 3357 C CA . ALA A 1 426 ? -17.172 57.844 20 1 81.56 426 ALA A CA 1
ATOM 3358 C C . ALA A 1 426 ? -16.844 56.5 20.625 1 81.56 426 ALA A C 1
ATOM 3360 O O . ALA A 1 426 ? -17.734 55.719 20.984 1 81.56 426 ALA A O 1
ATOM 3361 N N . MET A 1 427 ? -15.57 56.156 20.703 1 83.56 427 MET A N 1
ATOM 3362 C CA . MET A 1 427 ? -15.117 54.875 21.266 1 83.56 427 MET A CA 1
ATOM 3363 C C . MET A 1 427 ? -13.875 55.094 22.141 1 83.56 427 MET A C 1
ATOM 3365 O O . MET A 1 427 ? -13.094 56.031 21.891 1 83.56 427 MET A O 1
ATOM 3369 N N . THR A 1 428 ? -13.844 54.312 23.188 1 81.12 428 THR A N 1
ATOM 3370 C CA . THR A 1 428 ? -12.641 54.375 24.016 1 81.12 428 THR A CA 1
ATOM 3371 C C . THR A 1 428 ? -11.609 53.344 23.547 1 81.12 428 THR A C 1
ATOM 3373 O O . THR A 1 428 ? -11.914 52.5 22.719 1 81.12 428 THR A O 1
ATOM 3376 N N . ALA A 1 429 ? -10.352 53.5 23.969 1 75.56 429 ALA A N 1
ATOM 3377 C CA . ALA A 1 429 ? -9.289 52.531 23.625 1 75.56 429 ALA A CA 1
ATOM 3378 C C . ALA A 1 429 ? -9.633 51.125 24.109 1 75.56 429 ALA A C 1
ATOM 3380 O O . ALA A 1 429 ? -9.312 50.156 23.438 1 75.56 429 ALA A O 1
ATOM 3381 N N . GLY A 1 430 ? -10.273 51.062 25.219 1 75.56 430 GLY A N 1
ATOM 3382 C CA . GLY A 1 430 ? -10.695 49.75 25.75 1 75.56 430 GLY A CA 1
ATOM 3383 C C . GLY A 1 430 ? -11.781 49.094 24.906 1 75.56 430 GLY A C 1
ATOM 3384 O O . GLY A 1 430 ? -11.75 47.906 24.688 1 75.56 430 GLY A O 1
ATOM 3385 N N . MET A 1 431 ? -12.672 49.969 24.453 1 81.62 431 MET A N 1
ATOM 3386 C CA . MET A 1 431 ? -13.742 49.469 23.609 1 81.62 431 MET A CA 1
ATOM 3387 C C . MET A 1 431 ? -13.188 48.938 22.281 1 81.62 431 MET A C 1
ATOM 3389 O O . MET A 1 431 ? -13.68 47.938 21.75 1 81.62 431 MET A O 1
ATOM 3393 N N . PHE A 1 432 ? -12.234 49.562 21.812 1 82.12 432 PHE A N 1
ATOM 3394 C CA . PHE A 1 432 ? -11.602 49.125 20.562 1 82.12 432 PHE A CA 1
ATOM 3395 C C . PHE A 1 432 ? -10.906 47.781 20.75 1 82.12 432 PHE A C 1
ATOM 3397 O O . PHE A 1 432 ? -11.016 46.906 19.891 1 82.12 432 PHE A O 1
ATOM 3404 N N . MET A 1 433 ? -10.156 47.562 21.781 1 75.62 433 MET A N 1
ATOM 3405 C CA . MET A 1 433 ? -9.484 46.312 22.062 1 75.62 433 MET A CA 1
ATOM 3406 C C . MET A 1 433 ? -10.5 45.188 22.219 1 75.62 433 MET A C 1
ATOM 3408 O O . MET A 1 433 ? -10.273 44.062 21.75 1 75.62 433 MET A O 1
ATOM 3412 N N . ALA A 1 434 ? -11.547 45.531 22.906 1 80.38 434 ALA A N 1
ATOM 3413 C CA . ALA A 1 434 ? -12.617 44.531 23.062 1 80.38 434 ALA A CA 1
ATOM 3414 C C . ALA A 1 434 ? -13.219 44.156 21.703 1 80.38 434 ALA A C 1
ATOM 3416 O O . ALA A 1 434 ? -13.531 43 21.469 1 80.38 434 ALA A O 1
ATOM 3417 N N . PHE A 1 435 ? -13.383 45.156 20.906 1 84.94 435 PHE A N 1
ATOM 3418 C CA . PHE A 1 435 ? -13.938 44.938 19.578 1 84.94 435 PHE A CA 1
ATOM 3419 C C . PHE A 1 435 ? -13.047 44 18.766 1 84.94 435 PHE A C 1
ATOM 3421 O O . PHE A 1 435 ? -13.531 43.094 18.094 1 84.94 435 PHE A O 1
ATOM 3428 N N . GLN A 1 436 ? -11.789 44.156 18.828 1 79.12 436 GLN A N 1
ATOM 3429 C CA . GLN A 1 436 ? -10.844 43.312 18.109 1 79.12 436 GLN A CA 1
ATOM 3430 C C . GLN A 1 436 ? -10.914 41.875 18.594 1 79.12 436 GLN A C 1
ATOM 3432 O O . GLN A 1 436 ? -10.891 40.938 17.797 1 79.12 436 GLN A O 1
ATOM 3437 N N . HIS A 1 437 ? -10.945 41.688 19.859 1 77.69 437 HIS A N 1
ATOM 3438 C CA . HIS A 1 437 ? -11.047 40.344 20.438 1 77.69 437 HIS A CA 1
ATOM 3439 C C . HIS A 1 437 ? -12.352 39.656 20.016 1 77.69 437 HIS A C 1
ATOM 3441 O O . HIS A 1 437 ? -12.367 38.469 19.719 1 77.69 437 HIS A O 1
ATOM 3447 N N . LEU A 1 438 ? -13.406 40.469 20.031 1 83.81 438 LEU A N 1
ATOM 3448 C CA . LEU A 1 438 ? -14.719 39.938 19.672 1 83.81 438 LEU A CA 1
ATOM 3449 C C . LEU A 1 438 ? -14.758 39.531 18.203 1 83.81 438 LEU A C 1
ATOM 3451 O O . LEU A 1 438 ? -15.406 38.562 17.844 1 83.81 438 LEU A O 1
ATOM 3455 N N . MET A 1 439 ? -14.094 40.344 17.453 1 84.69 439 MET A N 1
ATOM 3456 C CA . MET A 1 439 ? -14.031 40 16.031 1 84.69 439 MET A CA 1
ATOM 3457 C C . MET A 1 439 ? -13.336 38.656 15.812 1 84.69 439 MET A C 1
ATOM 3459 O O . MET A 1 439 ? -13.781 37.875 14.992 1 84.69 439 MET A O 1
ATOM 3463 N N . HIS A 1 440 ? -12.305 38.406 16.516 1 77.75 440 HIS A N 1
ATOM 3464 C CA . HIS A 1 440 ? -11.594 37.156 16.438 1 77.75 440 HIS A CA 1
ATOM 3465 C C . HIS A 1 440 ? -12.469 36 16.938 1 77.75 440 HIS A C 1
ATOM 3467 O O . HIS A 1 440 ? -12.469 34.906 16.344 1 77.75 440 HIS A O 1
ATOM 3473 N N . SER A 1 441 ? -13.195 36.219 18 1 81.12 441 SER A N 1
ATOM 3474 C CA . SER A 1 441 ? -14.094 35.219 18.562 1 81.12 441 SER A CA 1
ATOM 3475 C C . SER A 1 441 ? -15.234 34.906 17.609 1 81.12 441 SER A C 1
ATOM 3477 O O . SER A 1 441 ? -15.758 33.781 17.625 1 81.12 441 SER A O 1
ATOM 3479 N N . PHE A 1 442 ? -15.617 35.875 16.766 1 83.69 442 PHE A N 1
ATOM 3480 C CA . PHE A 1 442 ? -16.672 35.719 15.781 1 83.69 442 PHE A CA 1
ATOM 3481 C C . PHE A 1 442 ? -16.188 34.844 14.625 1 83.69 442 PHE A C 1
ATOM 3483 O O . PHE A 1 442 ? -16.953 34.031 14.086 1 83.69 442 PHE A O 1
ATOM 3490 N N . GLU A 1 443 ? -14.977 34.875 14.32 1 80.94 443 GLU A N 1
ATOM 3491 C CA . GLU A 1 443 ? -14.43 34.188 13.164 1 80.94 443 GLU A CA 1
ATOM 3492 C C . GLU A 1 443 ? -14.328 32.688 13.422 1 80.94 443 GLU A C 1
ATOM 3494 O O . GLU A 1 443 ? -14.484 31.875 12.5 1 80.94 443 GLU A O 1
ATOM 3499 N N . ALA A 1 444 ? -14.078 32.25 14.633 1 80 444 ALA A N 1
ATOM 3500 C CA . ALA A 1 444 ? -13.836 30.859 14.961 1 80 444 ALA A CA 1
ATOM 3501 C C . ALA A 1 444 ? -15.062 30 14.641 1 80 444 ALA A C 1
ATOM 3503 O O . ALA A 1 444 ? -14.969 29.016 13.906 1 80 444 ALA A O 1
ATOM 3504 N N . PRO A 1 445 ? -16.266 30.391 15.148 1 81.94 445 PRO A N 1
ATOM 3505 C CA . PRO A 1 445 ? -17.453 29.609 14.812 1 81.94 445 PRO A CA 1
ATOM 3506 C C . PRO A 1 445 ? -17.797 29.672 13.328 1 81.94 445 PRO A C 1
ATOM 3508 O O . PRO A 1 445 ? -18.312 28.703 12.766 1 81.94 445 PRO A O 1
ATOM 3511 N N . VAL A 1 446 ? -17.578 30.734 12.695 1 81.81 446 VAL A N 1
ATOM 3512 C CA . VAL A 1 446 ? -17.875 30.875 11.273 1 81.81 446 VAL A CA 1
ATOM 3513 C C . VAL A 1 446 ? -16.984 29.922 10.477 1 81.81 446 VAL A C 1
ATOM 3515 O O . VAL A 1 446 ? -17.453 29.25 9.555 1 81.81 446 VAL A O 1
ATOM 3518 N N . ASN A 1 447 ? -15.742 29.859 10.844 1 78.06 447 ASN A N 1
ATOM 3519 C CA . ASN A 1 447 ? -14.82 28.938 10.18 1 78.06 447 ASN A CA 1
ATOM 3520 C C . ASN A 1 447 ? -15.195 27.484 10.414 1 78.06 447 ASN A C 1
ATOM 3522 O O . ASN A 1 447 ? -15.031 26.641 9.531 1 78.06 447 ASN A O 1
ATOM 3526 N N . ALA A 1 448 ? -15.602 27.188 11.57 1 82.06 448 ALA A N 1
ATOM 3527 C CA . ALA A 1 448 ? -16.062 25.844 11.891 1 82.06 448 ALA A CA 1
ATOM 3528 C C . ALA A 1 448 ? -17.234 25.422 11.008 1 82.06 448 ALA A C 1
ATOM 3530 O O . ALA A 1 448 ? -17.297 24.281 10.547 1 82.06 448 ALA A O 1
ATOM 3531 N N . LEU A 1 449 ? -18.109 26.359 10.734 1 80.25 449 LEU A N 1
ATOM 3532 C CA . LEU A 1 449 ? -19.281 26.094 9.914 1 80.25 449 LEU A CA 1
ATOM 3533 C C . LEU A 1 449 ? -18.891 25.875 8.453 1 80.25 449 LEU A C 1
ATOM 3535 O O . LEU A 1 449 ? -19.438 25 7.777 1 80.25 449 LEU A O 1
ATOM 3539 N N . VAL A 1 450 ? -18.016 26.609 8.047 1 75.06 450 VAL A N 1
ATOM 3540 C CA . VAL A 1 450 ? -17.531 26.453 6.68 1 75.06 450 VAL A CA 1
ATOM 3541 C C . VAL A 1 450 ? -16.828 25.109 6.527 1 75.06 450 VAL A C 1
ATOM 3543 O O . VAL A 1 450 ? -16.969 24.438 5.504 1 75.06 450 VAL A O 1
ATOM 3546 N N . GLY A 1 451 ? -16.078 24.688 7.527 1 74.88 451 GLY A N 1
ATOM 3547 C CA . GLY A 1 451 ? -15.406 23.391 7.535 1 74.88 451 GLY A CA 1
ATOM 3548 C C . GLY A 1 451 ? -16.375 22.234 7.523 1 74.88 451 GLY A C 1
ATOM 3549 O O . GLY A 1 451 ? -16.109 21.203 6.895 1 74.88 451 GLY A O 1
ATOM 3550 N N . LEU A 1 452 ? -17.453 22.344 8.156 1 78.88 452 LEU A N 1
ATOM 3551 C CA . LEU A 1 452 ? -18.5 21.328 8.188 1 78.88 452 LEU A CA 1
ATOM 3552 C C . LEU A 1 452 ? -19.016 21.047 6.781 1 78.88 452 LEU A C 1
ATOM 3554 O O . LEU A 1 452 ? -19.344 19.906 6.453 1 78.88 452 LEU A O 1
ATOM 3558 N N . GLY A 1 453 ? -19.062 22.047 6.008 1 73.25 453 GLY A N 1
ATOM 3559 C CA . GLY A 1 453 ? -19.516 21.844 4.641 1 73.25 453 GLY A CA 1
ATOM 3560 C C . GLY A 1 453 ? -18.688 20.844 3.871 1 73.25 453 GLY A C 1
ATOM 3561 O O . GLY A 1 453 ? -19.234 19.984 3.168 1 73.25 453 GLY A O 1
ATOM 3562 N N . SER A 1 454 ? -17.453 20.891 4.066 1 69.94 454 SER A N 1
ATOM 3563 C CA . SER A 1 454 ? -16.547 19.953 3.393 1 69.94 454 SER A CA 1
ATOM 3564 C C . SER A 1 454 ? -16.688 18.547 3.959 1 69.94 454 SER A C 1
ATOM 3566 O O . SER A 1 454 ? -16.688 17.562 3.211 1 69.94 454 SER A O 1
ATOM 3568 N N . THR A 1 455 ? -16.766 18.453 5.223 1 76.75 455 THR A N 1
ATOM 3569 C CA . THR A 1 455 ? -16.922 17.172 5.895 1 76.75 455 THR A CA 1
ATOM 3570 C C . THR A 1 455 ? -18.234 16.5 5.496 1 76.75 455 THR A C 1
ATOM 3572 O O . THR A 1 455 ? -18.297 15.281 5.352 1 76.75 455 THR A O 1
ATOM 3575 N N . LEU A 1 456 ? -19.219 17.281 5.215 1 78.38 456 LEU A N 1
ATOM 3576 C CA . LEU A 1 456 ? -20.547 16.75 4.898 1 78.38 456 LEU A CA 1
ATOM 3577 C C . LEU A 1 456 ? -20.547 16.109 3.518 1 78.38 456 LEU A C 1
ATOM 3579 O O . LEU A 1 456 ? -21.297 15.148 3.279 1 78.38 456 LEU A O 1
ATOM 3583 N N . GLN A 1 457 ? -19.844 16.625 2.656 1 68.31 457 GLN A N 1
ATOM 3584 C CA . GLN A 1 457 ? -19.781 16.016 1.331 1 68.31 457 GLN A CA 1
ATOM 3585 C C . GLN A 1 457 ? -19.234 14.586 1.403 1 68.31 457 GLN A C 1
ATOM 3587 O O . GLN A 1 457 ? -19.797 13.672 0.792 1 68.31 457 GLN A O 1
ATOM 3592 N N . THR A 1 458 ? -18.172 14.422 2.139 1 70.56 458 THR A N 1
ATOM 3593 C CA . THR A 1 458 ? -17.609 13.086 2.324 1 70.56 458 THR A CA 1
ATOM 3594 C C . THR A 1 458 ? -18.578 12.195 3.086 1 70.56 458 THR A C 1
ATOM 3596 O O . THR A 1 458 ? -18.734 11.016 2.764 1 70.56 458 THR A O 1
ATOM 3599 N N . THR A 1 459 ? -19.188 12.773 4.055 1 81 459 THR A N 1
ATOM 3600 C CA . THR A 1 459 ? -20.156 12.031 4.855 1 81 459 THR A CA 1
ATOM 3601 C C . THR A 1 459 ? -21.328 11.578 3.998 1 81 459 THR A C 1
ATOM 3603 O O . THR A 1 459 ? -21.859 10.484 4.195 1 81 459 THR A O 1
ATOM 3606 N N . GLU A 1 460 ? -21.719 12.398 3.113 1 77.75 460 GLU A N 1
ATOM 3607 C CA . GLU A 1 460 ? -22.812 12.047 2.213 1 77.75 460 GLU A CA 1
ATOM 3608 C C . GLU A 1 460 ? -22.469 10.82 1.373 1 77.75 460 GLU A C 1
ATOM 3610 O O . GLU A 1 460 ? -23.297 9.922 1.208 1 77.75 460 GLU A O 1
ATOM 3615 N N . MET A 1 461 ? -21.344 10.742 0.877 1 69.06 461 MET A N 1
ATOM 3616 C CA . MET A 1 461 ? -20.891 9.602 0.084 1 69.06 461 MET A CA 1
ATOM 3617 C C . MET A 1 461 ? -20.859 8.328 0.926 1 69.06 461 MET A C 1
ATOM 3619 O O . MET A 1 461 ? -21.297 7.27 0.472 1 69.06 461 MET A O 1
ATOM 3623 N N . GLN A 1 462 ? -20.312 8.469 2.152 1 79.19 462 GLN A N 1
ATOM 3624 C CA . GLN A 1 462 ? -20.25 7.32 3.047 1 79.19 462 GLN A CA 1
ATOM 3625 C C . GLN A 1 462 ? -21.641 6.836 3.434 1 79.19 462 GLN A C 1
ATOM 3627 O O . GLN A 1 462 ? -21.891 5.629 3.492 1 79.19 462 GLN A O 1
ATOM 3632 N N . MET A 1 463 ? -22.516 7.75 3.648 1 82.19 463 MET A N 1
ATOM 3633 C CA . MET A 1 463 ? -23.875 7.414 4.039 1 82.19 463 MET A CA 1
ATOM 3634 C C . MET A 1 463 ? -24.609 6.707 2.9 1 82.19 463 MET A C 1
ATOM 3636 O O . MET A 1 463 ? -25.391 5.785 3.137 1 82.19 463 MET A O 1
ATOM 3640 N N . GLN A 1 464 ? -24.391 7.109 1.753 1 74.56 464 GLN A N 1
ATOM 3641 C CA . GLN A 1 464 ? -25.016 6.461 0.601 1 74.56 464 GLN A CA 1
ATOM 3642 C C . GLN A 1 464 ? -24.562 5.012 0.469 1 74.56 464 GLN A C 1
ATOM 3644 O O . GLN A 1 464 ? -25.359 4.129 0.148 1 74.56 464 GLN A O 1
ATOM 3649 N N . ARG A 1 465 ? -23.281 4.836 0.707 1 75.31 465 ARG A N 1
ATOM 3650 C CA . ARG A 1 465 ? -22.75 3.477 0.651 1 75.31 465 ARG A CA 1
ATOM 3651 C C . ARG A 1 465 ? -23.344 2.611 1.76 1 75.31 465 ARG A C 1
ATOM 3653 O O . ARG A 1 465 ? -23.625 1.431 1.548 1 75.31 465 ARG A O 1
ATOM 3660 N N . LEU A 1 466 ? -23.5 3.184 2.861 1 84.62 466 LEU A N 1
ATOM 3661 C CA . LEU A 1 466 ? -24.109 2.449 3.967 1 84.62 466 LEU A CA 1
ATOM 3662 C C . LEU A 1 466 ? -25.578 2.164 3.682 1 84.62 466 LEU A C 1
ATOM 3664 O O . LEU A 1 466 ? -26.078 1.085 4.004 1 84.62 466 LEU A O 1
ATOM 3668 N N . ASN A 1 467 ? -26.281 3.115 3.082 1 80 467 ASN A N 1
ATOM 3669 C CA . ASN A 1 467 ? -27.703 2.975 2.793 1 80 467 ASN A CA 1
ATOM 3670 C C . ASN A 1 467 ? -27.953 1.907 1.731 1 80 467 ASN A C 1
ATOM 3672 O O . ASN A 1 467 ? -29.016 1.294 1.705 1 80 467 ASN A O 1
ATOM 3676 N N . ASP A 1 468 ? -26.984 1.725 0.922 1 76.25 468 ASP A N 1
ATOM 3677 C CA . ASP A 1 468 ? -27.078 0.648 -0.059 1 76.25 468 ASP A CA 1
ATOM 3678 C C . ASP A 1 468 ? -27.328 -0.697 0.623 1 76.25 468 ASP A C 1
ATOM 3680 O O . ASP A 1 468 ? -28.109 -1.517 0.131 1 76.25 468 ASP A O 1
ATOM 3684 N N . VAL A 1 469 ? -26.656 -0.862 1.72 1 85.31 469 VAL A N 1
ATOM 3685 C CA . VAL A 1 469 ? -26.797 -2.1 2.48 1 85.31 469 VAL A CA 1
ATOM 3686 C C . VAL A 1 469 ? -28.062 -2.031 3.344 1 85.31 469 VAL A C 1
ATOM 3688 O O . VAL A 1 469 ? -28.859 -2.967 3.355 1 85.31 469 VAL A O 1
ATOM 3691 N N . ARG A 1 470 ? -28.312 -0.949 3.988 1 86.44 470 ARG A N 1
ATOM 3692 C CA . ARG A 1 470 ? -29.391 -0.799 4.953 1 86.44 470 ARG A CA 1
ATOM 3693 C C . ARG A 1 470 ? -30.75 -0.888 4.266 1 86.44 470 ARG A C 1
ATOM 3695 O O . ARG A 1 470 ? -31.719 -1.403 4.844 1 86.44 470 ARG A O 1
ATOM 3702 N N . CYS A 1 471 ? -30.812 -0.443 3.006 1 81.44 471 CYS A N 1
ATOM 3703 C CA . CYS A 1 471 ? -32.094 -0.395 2.307 1 81.44 471 CYS A CA 1
ATOM 3704 C C . CYS A 1 471 ? -32.312 -1.654 1.477 1 81.44 471 CYS A C 1
ATOM 3706 O O . CYS A 1 471 ? -33.375 -1.857 0.919 1 81.44 471 CYS A O 1
ATOM 3708 N N . TYR A 1 472 ? -31.266 -2.484 1.429 1 85.25 472 TYR A N 1
ATOM 3709 C CA . TYR A 1 472 ? -31.438 -3.746 0.716 1 85.25 472 TYR A CA 1
ATOM 3710 C C . TYR A 1 472 ? -32.375 -4.684 1.479 1 85.25 472 TYR A C 1
ATOM 3712 O O . TYR A 1 472 ? -32.312 -4.766 2.707 1 85.25 472 TYR A O 1
ATOM 3720 N N . GLU A 1 473 ? -33.25 -5.281 0.759 1 86.75 473 GLU A N 1
ATOM 3721 C CA . GLU A 1 473 ? -34.219 -6.156 1.394 1 86.75 473 GLU A CA 1
ATOM 3722 C C . GLU A 1 473 ? -33.562 -7.414 1.956 1 86.75 473 GLU A C 1
ATOM 3724 O O . GLU A 1 473 ? -32.656 -7.977 1.336 1 86.75 473 GLU A O 1
ATOM 3729 N N . VAL A 1 474 ? -33.969 -7.844 3.129 1 91.31 474 VAL A N 1
ATOM 3730 C CA . VAL A 1 474 ? -33.438 -9.016 3.814 1 91.31 474 VAL A CA 1
ATOM 3731 C C . VAL A 1 474 ? -33.875 -10.281 3.092 1 91.31 474 VAL A C 1
ATOM 3733 O O . VAL A 1 474 ? -34.844 -10.266 2.342 1 91.31 474 VAL A O 1
ATOM 3736 N N . ASP A 1 475 ? -33.062 -11.367 3.264 1 92.69 475 ASP A N 1
ATOM 3737 C CA . ASP A 1 475 ? -33.375 -12.68 2.715 1 92.69 475 ASP A CA 1
ATOM 3738 C C . ASP A 1 475 ? -34.656 -13.234 3.348 1 92.69 475 ASP A C 1
ATOM 3740 O O . ASP A 1 475 ? -34.625 -13.781 4.449 1 92.69 475 ASP A O 1
ATOM 3744 N N . SER A 1 476 ? -35.781 -13.195 2.592 1 90.38 476 SER A N 1
ATOM 3745 C CA . SER A 1 476 ? -37.062 -13.609 3.143 1 90.38 476 SER A CA 1
ATOM 3746 C C . SER A 1 476 ? -37.125 -15.125 3.297 1 90.38 476 SER A C 1
ATOM 3748 O O . SER A 1 476 ? -37.938 -15.633 4.07 1 90.38 476 SER A O 1
ATOM 3750 N N . LEU A 1 477 ? -36.281 -15.797 2.543 1 90.12 477 LEU A N 1
ATOM 3751 C CA . LEU A 1 477 ? -36.281 -17.25 2.609 1 90.12 477 LEU A CA 1
ATOM 3752 C C . LEU A 1 477 ? -35.75 -17.75 3.945 1 90.12 477 LEU A C 1
ATOM 3754 O O . LEU A 1 477 ? -36.344 -18.594 4.594 1 90.12 477 LEU A O 1
ATOM 3758 N N . ASN A 1 478 ? -34.656 -17.188 4.359 1 90.44 478 ASN A N 1
ATOM 3759 C CA . ASN A 1 478 ? -33.969 -17.656 5.559 1 90.44 478 ASN A CA 1
ATOM 3760 C C . ASN A 1 478 ? -34.281 -16.781 6.766 1 90.44 478 ASN A C 1
ATOM 3762 O O . ASN A 1 478 ? -34.094 -17.203 7.91 1 90.44 478 ASN A O 1
ATOM 3766 N N . PHE A 1 479 ? -34.656 -15.57 6.484 1 90 479 PHE A N 1
ATOM 3767 C CA . PHE A 1 479 ? -35.031 -14.648 7.551 1 90 479 PHE A CA 1
ATOM 3768 C C . PHE A 1 479 ? -36.406 -14.055 7.289 1 90 479 PHE A C 1
ATOM 3770 O O . PHE A 1 479 ? -36.531 -12.852 7.062 1 90 479 PHE A O 1
ATOM 3777 N N . PRO A 1 480 ? -37.344 -14.906 7.445 1 87.12 480 PRO A N 1
ATOM 3778 C CA . PRO A 1 480 ? -38.688 -14.414 7.242 1 87.12 480 PRO A CA 1
ATOM 3779 C C . PRO A 1 480 ? -39.156 -13.484 8.359 1 87.12 480 PRO A C 1
ATOM 3781 O O . PRO A 1 480 ? -38.5 -13.383 9.398 1 87.12 480 PRO A O 1
ATOM 3784 N N . ALA A 1 481 ? -40.25 -12.805 8.039 1 85.75 481 ALA A N 1
ATOM 3785 C CA . ALA A 1 481 ? -40.844 -11.938 9.055 1 85.75 481 ALA A CA 1
ATOM 3786 C C . ALA A 1 481 ? -41.25 -12.742 10.289 1 85.75 481 ALA A C 1
ATOM 3788 O O . ALA A 1 481 ? -41.531 -13.938 10.188 1 85.75 481 ALA A O 1
ATOM 3789 N N . ASP A 1 482 ? -41.156 -12.172 11.383 1 82.5 482 ASP A N 1
ATOM 3790 C CA . ASP A 1 482 ? -41.438 -12.828 12.664 1 82.5 482 ASP A CA 1
ATOM 3791 C C . ASP A 1 482 ? -42.75 -13.57 12.625 1 82.5 482 ASP A C 1
ATOM 3793 O O . ASP A 1 482 ? -42.875 -14.703 13.109 1 82.5 482 ASP A O 1
ATOM 3797 N N . GLU A 1 483 ? -43.719 -13.023 11.992 1 77.94 483 GLU A N 1
ATOM 3798 C CA . GLU A 1 483 ? -45.031 -13.633 11.938 1 77.94 483 GLU A CA 1
ATOM 3799 C C . GLU A 1 483 ? -45.031 -14.906 11.094 1 77.94 483 GLU A C 1
ATOM 3801 O O . GLU A 1 483 ? -45.688 -15.891 11.438 1 77.94 483 GLU A O 1
ATOM 3806 N N . GLU A 1 484 ? -44.25 -14.922 10.07 1 81.75 484 GLU A N 1
ATOM 3807 C CA . GLU A 1 484 ? -44.156 -16.078 9.18 1 81.75 484 GLU A CA 1
ATOM 3808 C C . GLU A 1 484 ? -43.375 -17.203 9.82 1 81.75 484 GLU A C 1
ATOM 3810 O O . GLU A 1 484 ? -43.719 -18.375 9.656 1 81.75 484 GLU A O 1
ATOM 3815 N N . GLU A 1 485 ? -42.406 -16.922 10.547 1 83.38 485 GLU A N 1
ATOM 3816 C CA . GLU A 1 485 ? -41.562 -17.938 11.18 1 83.38 485 GLU A CA 1
ATOM 3817 C C . GLU A 1 485 ? -42.312 -18.672 12.297 1 83.38 485 GLU A C 1
ATOM 3819 O O . GLU A 1 485 ? -42.188 -19.891 12.445 1 83.38 485 GLU A O 1
ATOM 3824 N N . LYS A 1 486 ? -43.156 -17.953 13.047 1 78.06 486 LYS A N 1
ATOM 3825 C CA . LYS A 1 486 ? -43.906 -18.531 14.156 1 78.06 486 LYS A CA 1
ATOM 3826 C C . LYS A 1 486 ? -44.969 -19.469 13.641 1 78.06 486 LYS A C 1
ATOM 3828 O O . LYS A 1 486 ? -45.375 -20.422 14.344 1 78.06 486 LYS A O 1
ATOM 3833 N N . SER A 1 487 ? -45.344 -19.219 12.43 1 80 487 SER A N 1
ATOM 3834 C CA . SER A 1 487 ? -46.406 -20.031 11.859 1 80 487 SER A CA 1
ATOM 3835 C C . SER A 1 487 ? -45.906 -21.359 11.32 1 80 487 SER A C 1
ATOM 3837 O O . SER A 1 487 ? -46.656 -22.297 11.125 1 80 487 SER A O 1
ATOM 3839 N N . LYS A 1 488 ? -44.625 -21.438 11.242 1 81.19 488 LYS A N 1
ATOM 3840 C CA . LYS A 1 488 ? -44.031 -22.656 10.695 1 81.19 488 LYS A CA 1
ATOM 3841 C C . LYS A 1 488 ? -44 -23.766 11.758 1 81.19 488 LYS A C 1
ATOM 3843 O O . LYS A 1 488 ? -43.562 -23.531 12.891 1 81.19 488 LYS A O 1
ATOM 3848 N N . LYS A 1 489 ? -44.719 -24.875 11.555 1 78.88 489 LYS A N 1
ATOM 3849 C CA . LYS A 1 489 ? -44.719 -26.016 12.469 1 78.88 489 LYS A CA 1
ATOM 3850 C C . LYS A 1 489 ? -44.156 -27.266 11.797 1 78.88 489 LYS A C 1
ATOM 3852 O O . LYS A 1 489 ? -44.531 -27.594 10.672 1 78.88 489 LYS A O 1
ATOM 3857 N N . PHE A 1 490 ? -43.062 -27.719 12.242 1 82.56 490 PHE A N 1
ATOM 3858 C CA . PHE A 1 490 ? -42.5 -28.984 11.812 1 82.56 490 PHE A CA 1
ATOM 3859 C C . PHE A 1 490 ? -42.469 -29.984 12.953 1 82.56 490 PHE A C 1
ATOM 3861 O O . PHE A 1 490 ? -42.094 -29.641 14.078 1 82.56 490 PHE A O 1
ATOM 3868 N N . PRO A 1 491 ? -42.969 -31.078 12.672 1 79.19 491 PRO A N 1
ATOM 3869 C CA . PRO A 1 491 ? -43.188 -32.031 13.758 1 79.19 491 PRO A CA 1
ATOM 3870 C C . PRO A 1 491 ? -41.906 -32.531 14.406 1 79.19 491 PRO A C 1
ATOM 3872 O O . PRO A 1 491 ? -41.906 -32.875 15.586 1 79.19 491 PRO A O 1
ATOM 3875 N N . MET A 1 492 ? -40.844 -32.562 13.734 1 84.62 492 MET A N 1
ATOM 3876 C CA . MET A 1 492 ? -39.594 -33.125 14.258 1 84.62 492 MET A CA 1
ATOM 3877 C C . MET A 1 492 ? -38.531 -32.031 14.398 1 84.62 492 MET A C 1
ATOM 3879 O O . MET A 1 492 ? -38.625 -30.984 13.766 1 84.62 492 MET A O 1
ATOM 3883 N N . ASP A 1 493 ? -37.562 -32.344 15.273 1 87.94 493 ASP A N 1
ATOM 3884 C CA . ASP A 1 493 ? -36.5 -31.391 15.508 1 87.94 493 ASP A CA 1
ATOM 3885 C C . ASP A 1 493 ? -35.406 -31.484 14.422 1 87.94 493 ASP A C 1
ATOM 3887 O O . ASP A 1 493 ? -34.625 -30.547 14.227 1 87.94 493 ASP A O 1
ATOM 3891 N N . ARG A 1 494 ? -35.438 -32.594 13.688 1 93.12 494 ARG A N 1
ATOM 3892 C CA . ARG A 1 494 ? -34.469 -32.812 12.625 1 93.12 494 ARG A CA 1
ATOM 3893 C C . ARG A 1 494 ? -35.125 -33.438 11.398 1 93.12 494 ARG A C 1
ATOM 3895 O O . ARG A 1 494 ? -36.188 -34.094 11.508 1 93.12 494 ARG A O 1
ATOM 3902 N N . LEU A 1 495 ? -34.562 -33.25 10.352 1 95.44 495 LEU A N 1
ATOM 3903 C CA . LEU A 1 495 ? -35.031 -33.875 9.117 1 95.44 495 LEU A CA 1
ATOM 3904 C C . LEU A 1 495 ? -34.656 -35.344 9.055 1 95.44 495 LEU A C 1
ATOM 3906 O O . LEU A 1 495 ? -33.625 -35.75 9.586 1 95.44 495 LEU A O 1
ATOM 3910 N N . SER A 1 496 ? -35.5 -36.094 8.438 1 94.62 496 SER A N 1
ATOM 3911 C CA . SER A 1 496 ? -35.219 -37.5 8.258 1 94.62 496 SER A CA 1
ATOM 3912 C C . SER A 1 496 ? -34.188 -37.719 7.141 1 94.62 496 SER A C 1
ATOM 3914 O O . SER A 1 496 ? -33.469 -38.719 7.152 1 94.62 496 SER A O 1
ATOM 3916 N N . GLY A 1 497 ? -34.156 -36.812 6.184 1 95.31 497 GLY A N 1
ATOM 3917 C CA . GLY A 1 497 ? -33.188 -36.938 5.125 1 95.31 497 GLY A CA 1
ATOM 3918 C C . GLY A 1 497 ? -33.781 -37.062 3.742 1 95.31 497 GLY A C 1
ATOM 3919 O O . GLY A 1 497 ? -33.062 -37.188 2.748 1 95.31 497 GLY A O 1
ATOM 3920 N N . GLU A 1 498 ? -35.094 -37 3.645 1 97.19 498 GLU A N 1
ATOM 3921 C CA . GLU A 1 498 ? -35.75 -37.031 2.346 1 97.19 498 GLU A CA 1
ATOM 3922 C C . GLU A 1 498 ? -35.688 -35.688 1.644 1 97.19 498 GLU A C 1
ATOM 3924 O O . GLU A 1 498 ? -35.938 -34.656 2.26 1 97.19 498 GLU A O 1
ATOM 3929 N N . VAL A 1 499 ? -35.312 -35.656 0.407 1 97.62 499 VAL A N 1
ATOM 3930 C CA . VAL A 1 499 ? -35.188 -34.438 -0.396 1 97.62 499 VAL A CA 1
ATOM 3931 C C . VAL A 1 499 ? -35.969 -34.625 -1.709 1 97.62 499 VAL A C 1
ATOM 3933 O O . VAL A 1 499 ? -35.781 -35.625 -2.404 1 97.62 499 VAL A O 1
ATOM 3936 N N . THR A 1 500 ? -36.812 -33.688 -2.041 1 97.69 500 THR A N 1
ATOM 3937 C CA . THR A 1 500 ? -37.594 -33.75 -3.277 1 97.69 500 THR A CA 1
ATOM 3938 C C . THR A 1 500 ? -37.531 -32.406 -4.02 1 97.69 500 THR A C 1
ATOM 3940 O O . THR A 1 500 ? -37.844 -31.375 -3.436 1 97.69 500 THR A O 1
ATOM 3943 N N . LEU A 1 501 ? -37.125 -32.438 -5.207 1 97.19 501 LEU A N 1
ATOM 3944 C CA . LEU A 1 501 ? -37.25 -31.328 -6.141 1 97.19 501 LEU A CA 1
ATOM 3945 C C . LEU A 1 501 ? -38.281 -31.641 -7.207 1 97.19 501 LEU A C 1
ATOM 3947 O O . LEU A 1 501 ? -38.156 -32.625 -7.941 1 97.19 501 LEU A O 1
ATOM 3951 N N . ASP A 1 502 ? -39.281 -30.781 -7.227 1 96.56 502 ASP A N 1
ATOM 3952 C CA . ASP A 1 502 ? -40.375 -30.969 -8.172 1 96.56 502 ASP A CA 1
ATOM 3953 C C . ASP A 1 502 ? -40.406 -29.844 -9.211 1 96.56 502 ASP A C 1
ATOM 3955 O O . ASP A 1 502 ? -40.844 -28.719 -8.906 1 96.56 502 ASP A O 1
ATOM 3959 N N . ASP A 1 503 ? -39.938 -30.141 -10.422 1 96.38 503 ASP A N 1
ATOM 3960 C CA . ASP A 1 503 ? -40 -29.25 -11.57 1 96.38 503 ASP A CA 1
ATOM 3961 C C . ASP A 1 503 ? -39.344 -27.906 -11.258 1 96.38 503 ASP A C 1
ATOM 3963 O O . ASP A 1 503 ? -39.938 -26.844 -11.477 1 96.38 503 ASP A O 1
ATOM 3967 N N . VAL A 1 504 ? -38.219 -28 -10.727 1 95.69 504 VAL A N 1
ATOM 3968 C CA . VAL A 1 504 ? -37.531 -26.797 -10.25 1 95.69 504 VAL A CA 1
ATOM 3969 C C . VAL A 1 504 ? -36.812 -26.125 -11.398 1 95.69 504 VAL A C 1
ATOM 3971 O O . VAL A 1 504 ? -36.094 -26.797 -12.164 1 95.69 504 VAL A O 1
ATOM 3974 N N . SER A 1 505 ? -37.031 -24.828 -11.547 1 96 505 SER A N 1
ATOM 3975 C CA . SER A 1 505 ? -36.281 -23.984 -12.484 1 96 505 SER A CA 1
ATOM 3976 C C . SER A 1 505 ? -35.625 -22.797 -11.773 1 96 505 SER A C 1
ATOM 3978 O O . SER A 1 505 ? -36.219 -22.234 -10.852 1 96 505 SER A O 1
ATOM 3980 N N . PHE A 1 506 ? -34.438 -22.516 -12.156 1 93.75 506 PHE A N 1
ATOM 3981 C CA . PHE A 1 506 ? -33.688 -21.453 -11.5 1 93.75 506 PHE A CA 1
ATOM 3982 C C . PHE A 1 506 ? -32.688 -20.828 -12.445 1 93.75 506 PHE A C 1
ATOM 3984 O O . PHE A 1 506 ? -32.125 -21.516 -13.305 1 93.75 506 PHE A O 1
ATOM 3991 N N . GLY A 1 507 ? -32.5 -19.5 -12.219 1 87.44 507 GLY A N 1
ATOM 3992 C CA . GLY A 1 507 ? -31.453 -18.719 -12.859 1 87.44 507 GLY A CA 1
ATOM 3993 C C . GLY A 1 507 ? -30.938 -17.594 -11.992 1 87.44 507 GLY A C 1
ATOM 3994 O O . GLY A 1 507 ? -31.531 -17.25 -10.977 1 87.44 507 GLY A O 1
ATOM 3995 N N . TYR A 1 508 ? -29.734 -17.078 -12.312 1 77.31 508 TYR A N 1
ATOM 3996 C CA . TYR A 1 508 ? -29.125 -16.016 -11.516 1 77.31 508 TYR A CA 1
ATOM 3997 C C . TYR A 1 508 ? -29.641 -14.641 -11.953 1 77.31 508 TYR A C 1
ATOM 3999 O O . TYR A 1 508 ? -29.688 -13.711 -11.148 1 77.31 508 TYR A O 1
ATOM 4007 N N . SER A 1 509 ? -29.859 -14.508 -13.211 1 72.81 509 SER A N 1
ATOM 4008 C CA . SER A 1 509 ? -30.422 -13.266 -13.734 1 72.81 509 SER A CA 1
ATOM 4009 C C . SER A 1 509 ? -31.797 -13.484 -14.328 1 72.81 509 SER A C 1
ATOM 4011 O O . SER A 1 509 ? -32 -14.398 -15.133 1 72.81 509 SER A O 1
ATOM 4013 N N . PRO A 1 510 ? -32.688 -12.664 -13.883 1 71.62 510 PRO A N 1
ATOM 4014 C CA . PRO A 1 510 ? -34.031 -12.812 -14.422 1 71.62 510 PRO A CA 1
ATOM 4015 C C . PRO A 1 510 ? -34.125 -12.469 -15.906 1 71.62 510 PRO A C 1
ATOM 4017 O O . PRO A 1 510 ? -35.094 -12.82 -16.578 1 71.62 510 PRO A O 1
ATOM 4020 N N . LEU A 1 511 ? -33.062 -11.781 -16.328 1 66.38 511 LEU A N 1
ATOM 4021 C CA . LEU A 1 511 ? -33.062 -11.352 -17.719 1 66.38 511 LEU A CA 1
ATOM 4022 C C . LEU A 1 511 ? -32.469 -12.422 -18.625 1 66.38 511 LEU A C 1
ATOM 4024 O O . LEU A 1 511 ? -32.562 -12.328 -19.844 1 66.38 511 LEU A O 1
ATOM 4028 N N . GLU A 1 512 ? -32 -13.516 -18.047 1 71.81 512 GLU A N 1
ATOM 4029 C CA . GLU A 1 512 ? -31.391 -14.617 -18.797 1 71.81 512 GLU A CA 1
ATOM 4030 C C . GLU A 1 512 ? -32.188 -15.906 -18.609 1 71.81 512 GLU A C 1
ATOM 4032 O O . GLU A 1 512 ? -33 -16.016 -17.672 1 71.81 512 GLU A O 1
ATOM 4037 N N . PRO A 1 513 ? -32.031 -16.781 -19.609 1 81.12 513 PRO A N 1
ATOM 4038 C CA . PRO A 1 513 ? -32.688 -18.078 -19.422 1 81.12 513 PRO A CA 1
ATOM 4039 C C . PRO A 1 513 ? -32.25 -18.797 -18.156 1 81.12 513 PRO A C 1
ATOM 4041 O O . PRO A 1 513 ? -31.125 -18.562 -17.672 1 81.12 513 PRO A O 1
ATOM 4044 N N . PRO A 1 514 ? -33.156 -19.609 -17.672 1 88.56 514 PRO A N 1
ATOM 4045 C CA . PRO A 1 514 ? -32.781 -20.344 -16.453 1 88.56 514 PRO A CA 1
ATOM 4046 C C . PRO A 1 514 ? -31.609 -21.281 -16.672 1 88.56 514 PRO A C 1
ATOM 4048 O O . PRO A 1 514 ? -31.453 -21.859 -17.75 1 88.56 514 PRO A O 1
ATOM 4051 N N . LEU A 1 515 ? -30.812 -21.328 -15.719 1 86.94 515 LEU A N 1
ATOM 4052 C CA . LEU A 1 515 ? -29.656 -22.219 -15.742 1 86.94 515 LEU A CA 1
ATOM 4053 C C . LEU A 1 515 ? -30.078 -23.656 -15.492 1 86.94 515 LEU A C 1
ATOM 4055 O O . LEU A 1 515 ? -29.5 -24.594 -16.062 1 86.94 515 LEU A O 1
ATOM 4059 N N . LEU A 1 516 ? -31.016 -23.906 -14.586 1 92.44 516 LEU A N 1
ATOM 4060 C CA . LEU A 1 516 ? -31.656 -25.188 -14.352 1 92.44 516 LEU A CA 1
ATOM 4061 C C . LEU A 1 516 ? -33.125 -25.141 -14.805 1 92.44 516 LEU A C 1
ATOM 4063 O O . LEU A 1 516 ? -33.875 -24.25 -14.414 1 92.44 516 LEU A O 1
ATOM 4067 N N . GLU A 1 517 ? -33.406 -26.125 -15.641 1 94 517 GLU A N 1
ATOM 4068 C CA . GLU A 1 517 ? -34.75 -26.141 -16.188 1 94 517 GLU A CA 1
ATOM 4069 C C . GLU A 1 517 ? -35.469 -27.453 -15.859 1 94 517 GLU A C 1
ATOM 4071 O O . GLU A 1 517 ? -35 -28.531 -16.219 1 94 517 GLU A O 1
ATOM 4076 N N . HIS A 1 518 ? -36.594 -27.312 -15.273 1 94.06 518 HIS A N 1
ATOM 4077 C CA . HIS A 1 518 ? -37.5 -28.406 -14.969 1 94.06 518 HIS A CA 1
ATOM 4078 C C . HIS A 1 518 ? -36.75 -29.578 -14.336 1 94.06 518 HIS A C 1
ATOM 4080 O O . HIS A 1 518 ? -36.844 -30.719 -14.812 1 94.06 518 HIS A O 1
ATOM 4086 N N . PHE A 1 519 ? -36.031 -29.328 -13.312 1 95.12 519 PHE A N 1
ATOM 4087 C CA . PHE A 1 519 ? -35.188 -30.328 -12.617 1 95.12 519 PHE A CA 1
ATOM 4088 C C . PHE A 1 519 ? -36.031 -31.109 -11.609 1 95.12 519 PHE A C 1
ATOM 4090 O O . PHE A 1 519 ? -36.656 -30.516 -10.734 1 95.12 519 PHE A O 1
ATOM 4097 N N . ASN A 1 520 ? -36.062 -32.406 -11.766 1 96.19 520 ASN A N 1
ATOM 4098 C CA . ASN A 1 520 ? -36.781 -33.281 -10.859 1 96.19 520 ASN A CA 1
ATOM 4099 C C . ASN A 1 520 ? -35.812 -34.281 -10.164 1 96.19 520 ASN A C 1
ATOM 4101 O O . ASN A 1 520 ? -34.906 -34.812 -10.789 1 96.19 520 ASN A O 1
ATOM 4105 N N . LEU A 1 521 ? -36.031 -34.406 -8.828 1 95.81 521 LEU A N 1
ATOM 4106 C CA . LEU A 1 521 ? -35.188 -35.312 -8.039 1 95.81 521 LEU A CA 1
ATOM 4107 C C . LEU A 1 521 ? -35.938 -35.781 -6.797 1 95.81 521 LEU A C 1
ATOM 4109 O O . LEU A 1 521 ? -36.656 -35 -6.164 1 95.81 521 LEU A O 1
ATOM 4113 N N . HIS A 1 522 ? -35.844 -37.031 -6.559 1 96.62 522 HIS A N 1
ATOM 4114 C CA . HIS A 1 522 ? -36.344 -37.594 -5.301 1 96.62 522 HIS A CA 1
ATOM 4115 C C . HIS A 1 522 ? -35.281 -38.5 -4.652 1 96.62 522 HIS A C 1
ATOM 4117 O O . HIS A 1 522 ? -34.844 -39.469 -5.238 1 96.62 522 HIS A O 1
ATOM 4123 N N . ALA A 1 523 ? -34.844 -38.125 -3.475 1 97.06 523 ALA A N 1
ATOM 4124 C CA . ALA A 1 523 ? -33.875 -38.906 -2.688 1 97.06 523 ALA A CA 1
ATOM 4125 C C . ALA A 1 523 ? -34.5 -39.344 -1.356 1 97.06 523 ALA A C 1
ATOM 4127 O O . ALA A 1 523 ? -34.938 -38.5 -0.562 1 97.06 523 ALA A O 1
ATOM 4128 N N . SER A 1 524 ? -34.469 -40.625 -1.155 1 96.88 524 SER A N 1
ATOM 4129 C CA . SER A 1 524 ? -34.969 -41.188 0.115 1 96.88 524 SER A CA 1
ATOM 4130 C C . SER A 1 524 ? -33.875 -41.062 1.193 1 96.88 524 SER A C 1
ATOM 4132 O O . SER A 1 524 ? -32.688 -40.906 0.886 1 96.88 524 SER A O 1
ATOM 4134 N N . PRO A 1 525 ? -34.344 -41.156 2.465 1 96.88 525 PRO A N 1
ATOM 4135 C CA . PRO A 1 525 ? -33.344 -41.062 3.539 1 96.88 525 PRO A CA 1
ATOM 4136 C C . PRO A 1 525 ? -32.25 -42.125 3.387 1 96.88 525 PRO A C 1
ATOM 4138 O O . PRO A 1 525 ? -32.531 -43.312 3.193 1 96.88 525 PRO A O 1
ATOM 4141 N N . GLY A 1 526 ? -30.953 -41.594 3.359 1 95.31 526 GLY A N 1
ATOM 4142 C CA . GLY A 1 526 ? -29.812 -42.5 3.275 1 95.31 526 GLY A CA 1
ATOM 4143 C C . GLY A 1 526 ? -29.312 -42.688 1.858 1 95.31 526 GLY A C 1
ATOM 4144 O O . GLY A 1 526 ? -28.234 -43.25 1.647 1 95.31 526 GLY A O 1
ATOM 4145 N N . ASP A 1 527 ? -30.078 -42.156 0.875 1 96 527 ASP A N 1
ATOM 4146 C CA . ASP A 1 527 ? -29.703 -42.312 -0.53 1 96 527 ASP A CA 1
ATOM 4147 C C . ASP A 1 527 ? -28.469 -41.5 -0.872 1 96 527 ASP A C 1
ATOM 4149 O O . ASP A 1 527 ? -28.281 -40.406 -0.314 1 96 527 ASP A O 1
ATOM 4153 N N . TRP A 1 528 ? -27.703 -42.031 -1.777 1 96.5 528 TRP A N 1
ATOM 4154 C CA . TRP A 1 528 ? -26.594 -41.312 -2.385 1 96.5 528 TRP A CA 1
ATOM 4155 C C . TRP A 1 528 ? -26.891 -40.969 -3.842 1 96.5 528 TRP A C 1
ATOM 4157 O O . TRP A 1 528 ? -27.047 -41.875 -4.672 1 96.5 528 TRP A O 1
ATOM 4167 N N . VAL A 1 529 ? -27.047 -39.719 -4.082 1 96.19 529 VAL A N 1
ATOM 4168 C CA . VAL A 1 529 ? -27.359 -39.281 -5.438 1 96.19 529 VAL A CA 1
ATOM 4169 C C . VAL A 1 529 ? -26.203 -38.438 -5.973 1 96.19 529 VAL A C 1
ATOM 4171 O O . VAL A 1 529 ? -25.766 -37.5 -5.312 1 96.19 529 VAL A O 1
ATOM 4174 N N . ALA A 1 530 ? -25.719 -38.75 -7.168 1 94.81 530 ALA A N 1
ATOM 4175 C CA . ALA A 1 530 ? -24.641 -38 -7.797 1 94.81 530 ALA A CA 1
ATOM 4176 C C . ALA A 1 530 ? -25.156 -37.188 -8.992 1 94.81 530 ALA A C 1
ATOM 4178 O O . ALA A 1 530 ? -26 -37.688 -9.758 1 94.81 530 ALA A O 1
ATOM 4179 N N . VAL A 1 531 ? -24.766 -36.031 -9.055 1 92.94 531 VAL A N 1
ATOM 4180 C CA . VAL A 1 531 ? -25.031 -35.156 -10.203 1 92.94 531 VAL A CA 1
ATOM 4181 C C . VAL A 1 531 ? -23.734 -34.906 -10.977 1 92.94 531 VAL A C 1
ATOM 4183 O O . VAL A 1 531 ? -22.766 -34.375 -10.422 1 92.94 531 VAL A O 1
ATOM 4186 N N . VAL A 1 532 ? -23.719 -35.344 -12.242 1 89.81 532 VAL A N 1
ATOM 4187 C CA . VAL A 1 532 ? -22.516 -35.219 -13.062 1 89.81 532 VAL A CA 1
ATOM 4188 C C . VAL A 1 532 ? -22.844 -34.469 -14.344 1 89.81 532 VAL A C 1
ATOM 4190 O O . VAL A 1 532 ? -24 -34.344 -14.727 1 89.81 532 VAL A O 1
ATOM 4193 N N . GLY A 1 533 ? -21.844 -33.938 -14.875 1 83.94 533 GLY A N 1
ATOM 4194 C CA . GLY A 1 533 ? -22 -33.156 -16.094 1 83.94 533 GLY A CA 1
ATOM 4195 C C . GLY A 1 533 ? -20.781 -32.312 -16.438 1 83.94 533 GLY A C 1
ATOM 4196 O O . GLY A 1 533 ? -19.828 -32.281 -15.656 1 83.94 533 GLY A O 1
ATOM 4197 N N . ALA A 1 534 ? -20.922 -31.719 -17.562 1 75.88 534 ALA A N 1
ATOM 4198 C CA . ALA A 1 534 ? -19.828 -30.844 -18 1 75.88 534 ALA A CA 1
ATOM 4199 C C . ALA A 1 534 ? -19.766 -29.578 -17.156 1 75.88 534 ALA A C 1
ATOM 4201 O O . ALA A 1 534 ? -20.688 -29.281 -16.391 1 75.88 534 ALA A O 1
ATOM 4202 N N . SER A 1 535 ? -18.625 -28.922 -17.156 1 70.38 535 SER A N 1
ATOM 4203 C CA . SER A 1 535 ? -18.484 -27.656 -16.453 1 70.38 535 SER A CA 1
ATOM 4204 C C . SER A 1 535 ? -19.531 -26.641 -16.922 1 70.38 535 SER A C 1
ATOM 4206 O O . SER A 1 535 ? -19.797 -26.531 -18.109 1 70.38 535 SER A O 1
ATOM 4208 N N . GLY A 1 536 ? -20.188 -26.062 -16.031 1 72.62 536 GLY A N 1
ATOM 4209 C CA . GLY A 1 536 ? -21.203 -25.062 -16.375 1 72.62 536 GLY A CA 1
ATOM 4210 C C . GLY A 1 536 ? -22.578 -25.656 -16.578 1 72.62 536 GLY A C 1
ATOM 4211 O O . GLY A 1 536 ? -23.516 -24.938 -16.922 1 72.62 536 GLY A O 1
ATOM 4212 N N . SER A 1 537 ? -22.672 -26.891 -16.359 1 78.44 537 SER A N 1
ATOM 4213 C CA . SER A 1 537 ? -23.953 -27.547 -16.625 1 78.44 537 SER A CA 1
ATOM 4214 C C . SER A 1 537 ? -24.953 -27.25 -15.523 1 78.44 537 SER A C 1
ATOM 4216 O O . SER A 1 537 ? -26.141 -27.547 -15.664 1 78.44 537 SER A O 1
ATOM 4218 N N . GLY A 1 538 ? -24.516 -26.625 -14.43 1 83.69 538 GLY A N 1
ATOM 4219 C CA . GLY A 1 538 ? -25.438 -26.234 -13.375 1 83.69 538 GLY A CA 1
ATOM 4220 C C . GLY A 1 538 ? -25.297 -27.078 -12.117 1 83.69 538 GLY A C 1
ATOM 4221 O O . GLY A 1 538 ? -26.109 -26.984 -11.195 1 83.69 538 GLY A O 1
ATOM 4222 N N . LYS A 1 539 ? -24.344 -27.844 -12 1 87.56 539 LYS A N 1
ATOM 4223 C CA . LYS A 1 539 ? -24.125 -28.75 -10.875 1 87.56 539 LYS A CA 1
ATOM 4224 C C . LYS A 1 539 ? -24.031 -27.984 -9.555 1 87.56 539 LYS A C 1
ATOM 4226 O O . LYS A 1 539 ? -24.734 -28.312 -8.594 1 87.56 539 LYS A O 1
ATOM 4231 N N . SER A 1 540 ? -23.219 -26.953 -9.539 1 86.75 540 SER A N 1
ATOM 4232 C CA . SER A 1 540 ? -23.031 -26.188 -8.32 1 86.75 540 SER A CA 1
ATOM 4233 C C . SER A 1 540 ? -24.281 -25.406 -7.949 1 86.75 540 SER A C 1
ATOM 4235 O O . SER A 1 540 ? -24.578 -25.203 -6.77 1 86.75 540 SER A O 1
ATOM 4237 N N . THR A 1 541 ? -25.016 -25 -8.969 1 89.75 541 THR A N 1
ATOM 4238 C CA . THR A 1 541 ? -26.281 -24.297 -8.75 1 89.75 541 THR A CA 1
ATOM 4239 C C . THR A 1 541 ? -27.281 -25.219 -8.031 1 89.75 541 THR A C 1
ATOM 4241 O O . THR A 1 541 ? -28.016 -24.766 -7.156 1 89.75 541 THR A O 1
ATOM 4244 N N . PHE A 1 542 ? -27.219 -26.469 -8.461 1 92.12 542 PHE A N 1
ATOM 4245 C CA . PHE A 1 542 ? -28.031 -27.5 -7.809 1 92.12 542 PHE A CA 1
ATOM 4246 C C . PHE A 1 542 ? -27.719 -27.562 -6.32 1 92.12 542 PHE A C 1
ATOM 4248 O O . PHE A 1 542 ? -28.625 -27.516 -5.484 1 92.12 542 PHE A O 1
ATOM 4255 N N . ALA A 1 543 ? -26.516 -27.562 -5.938 1 92.19 543 ALA A N 1
ATOM 4256 C CA . ALA A 1 543 ? -26.078 -27.625 -4.543 1 92.19 543 ALA A CA 1
ATOM 4257 C C . ALA A 1 543 ? -26.516 -26.359 -3.785 1 92.19 543 ALA A C 1
ATOM 4259 O O . ALA A 1 543 ? -26.953 -26.453 -2.639 1 92.19 543 ALA A O 1
ATOM 4260 N N . LYS A 1 544 ? -26.484 -25.234 -4.398 1 92.75 544 LYS A N 1
ATOM 4261 C CA . LYS A 1 544 ? -26.797 -23.953 -3.766 1 92.75 544 LYS A CA 1
ATOM 4262 C C . LYS A 1 544 ? -28.297 -23.812 -3.508 1 92.75 544 LYS A C 1
ATOM 4264 O O . LYS A 1 544 ? -28.703 -23.203 -2.525 1 92.75 544 LYS A O 1
ATOM 4269 N N . ILE A 1 545 ? -29.062 -24.422 -4.328 1 94.25 545 ILE A N 1
ATOM 4270 C CA . ILE A 1 545 ? -30.5 -24.391 -4.145 1 94.25 545 ILE A CA 1
ATOM 4271 C C . ILE A 1 545 ? -30.891 -25.281 -2.961 1 94.25 545 ILE A C 1
ATOM 4273 O O . ILE A 1 545 ? -31.688 -24.875 -2.115 1 94.25 545 ILE A O 1
ATOM 4277 N N . ILE A 1 546 ? -30.281 -26.391 -2.891 1 95 546 ILE A N 1
ATOM 4278 C CA . ILE A 1 546 ? -30.609 -27.328 -1.831 1 95 546 ILE A CA 1
ATOM 4279 C C . ILE A 1 546 ? -30.234 -26.734 -0.474 1 95 546 ILE A C 1
ATOM 4281 O O . ILE A 1 546 ? -30.953 -26.938 0.511 1 95 546 ILE A O 1
ATOM 4285 N N . THR A 1 547 ? -29.156 -25.984 -0.451 1 94.12 547 THR A N 1
ATOM 4286 C CA . THR A 1 547 ? -28.656 -25.438 0.804 1 94.12 547 THR A CA 1
ATOM 4287 C C . THR A 1 547 ? -29.391 -24.141 1.159 1 94.12 547 THR A C 1
ATOM 4289 O O . THR A 1 547 ? -29.188 -23.578 2.24 1 94.12 547 THR A O 1
ATOM 4292 N N . GLY A 1 548 ? -30.141 -23.625 0.335 1 93.38 548 GLY A N 1
ATOM 4293 C CA . GLY A 1 548 ? -30.969 -22.453 0.624 1 93.38 548 GLY A CA 1
ATOM 4294 C C . GLY A 1 548 ? -30.25 -21.156 0.335 1 93.38 548 GLY A C 1
ATOM 4295 O O . GLY A 1 548 ? -30.688 -20.094 0.787 1 93.38 548 GLY A O 1
ATOM 4296 N N . LEU A 1 549 ? -29.172 -21.219 -0.341 1 92.81 549 LEU A N 1
ATOM 4297 C CA . LEU A 1 549 ? -28.469 -20 -0.723 1 92.81 549 LEU A CA 1
ATOM 4298 C C . LEU A 1 549 ? -29.25 -19.219 -1.77 1 92.81 549 LEU A C 1
ATOM 4300 O O . LEU A 1 549 ? -29.156 -18 -1.834 1 92.81 549 LEU A O 1
ATOM 4304 N N . TYR A 1 550 ? -29.984 -19.969 -2.605 1 92.88 550 TYR A N 1
ATOM 4305 C CA . TYR A 1 550 ? -30.875 -19.375 -3.596 1 92.88 550 TYR A CA 1
ATOM 4306 C C . TYR A 1 550 ? -32.25 -20.047 -3.557 1 92.88 550 TYR A C 1
ATOM 4308 O O . TYR A 1 550 ? -32.344 -21.234 -3.244 1 92.88 550 TYR A O 1
ATOM 4316 N N . GLU A 1 551 ? -33.188 -19.219 -3.867 1 93.38 551 GLU A N 1
ATOM 4317 C CA . GLU A 1 551 ? -34.562 -19.75 -3.973 1 93.38 551 GLU A CA 1
ATOM 4318 C C . GLU A 1 551 ? -34.938 -20.031 -5.426 1 93.38 551 GLU A C 1
ATOM 4320 O O . GLU A 1 551 ? -34.594 -19.25 -6.32 1 93.38 551 GLU A O 1
ATOM 4325 N N . GLU A 1 552 ? -35.625 -21.125 -5.594 1 93.38 552 GLU A N 1
ATOM 4326 C CA . GLU A 1 552 ? -36.062 -21.5 -6.934 1 93.38 552 GLU A CA 1
ATOM 4327 C C . GLU A 1 552 ? -37.031 -20.469 -7.508 1 93.38 552 GLU A C 1
ATOM 4329 O O . GLU A 1 552 ? -37.781 -19.844 -6.766 1 93.38 552 GLU A O 1
ATOM 4334 N N . TRP A 1 553 ? -37 -20.375 -8.859 1 92.56 553 TRP A N 1
ATOM 4335 C CA . TRP A 1 553 ? -37.906 -19.5 -9.562 1 92.56 553 TRP A CA 1
ATOM 4336 C C . TRP A 1 553 ? -39.312 -20.125 -9.648 1 92.56 553 TRP A C 1
ATOM 4338 O O . TRP A 1 553 ? -40.312 -19.438 -9.477 1 92.56 553 TRP A O 1
ATOM 4348 N N . SER A 1 554 ? -39.281 -21.266 -10.086 1 94.25 554 SER A N 1
ATOM 4349 C CA . SER A 1 554 ? -40.5 -22.062 -10.188 1 94.25 554 SER A CA 1
ATOM 4350 C C . SER A 1 554 ? -40.25 -23.5 -9.727 1 94.25 554 SER A C 1
ATOM 4352 O O . SER A 1 554 ? -39.094 -23.938 -9.625 1 94.25 554 SER A O 1
ATOM 4354 N N . GLY A 1 555 ? -41.312 -24.156 -9.367 1 95.25 555 GLY A N 1
ATOM 4355 C CA . GLY A 1 555 ? -41.188 -25.484 -8.766 1 95.25 555 GLY A CA 1
ATOM 4356 C C . GLY A 1 555 ? -41.094 -25.438 -7.254 1 95.25 555 GLY A C 1
ATOM 4357 O O . GLY A 1 555 ? -41.344 -24.406 -6.637 1 95.25 555 GLY A O 1
ATOM 4358 N N . THR A 1 556 ? -40.812 -26.672 -6.742 1 95.75 556 THR A N 1
ATOM 4359 C CA . THR A 1 556 ? -40.812 -26.688 -5.285 1 95.75 556 THR A CA 1
ATOM 4360 C C . THR A 1 556 ? -39.688 -27.609 -4.77 1 95.75 556 THR A C 1
ATOM 4362 O O . THR A 1 556 ? -39.5 -28.703 -5.297 1 95.75 556 THR A O 1
ATOM 4365 N N . LEU A 1 557 ? -39 -27.078 -3.84 1 96.12 557 LEU A N 1
ATOM 4366 C CA . LEU A 1 557 ? -38.062 -27.859 -3.045 1 96.12 557 LEU A CA 1
ATOM 4367 C C . LEU A 1 557 ? -38.656 -28.25 -1.702 1 96.12 557 LEU A C 1
ATOM 4369 O O . LEU A 1 557 ? -39.125 -27.375 -0.955 1 96.12 557 LEU A O 1
ATOM 4373 N N . ALA A 1 558 ? -38.688 -29.562 -1.457 1 96.62 558 ALA A N 1
ATOM 4374 C CA . ALA A 1 558 ? -39.312 -30.031 -0.222 1 96.62 558 ALA A CA 1
ATOM 4375 C C . ALA A 1 558 ? -38.375 -30.969 0.545 1 96.62 558 ALA A C 1
ATOM 4377 O O . ALA A 1 558 ? -37.594 -31.703 -0.057 1 96.62 558 ALA A O 1
ATOM 4378 N N . PHE A 1 559 ? -38.5 -30.891 1.853 1 96.06 559 PHE A N 1
ATOM 4379 C CA . PHE A 1 559 ? -37.844 -31.797 2.775 1 96.06 559 PHE A CA 1
ATOM 4380 C C . PHE A 1 559 ? -38.844 -32.625 3.555 1 96.06 559 PHE A C 1
ATOM 4382 O O . PHE A 1 559 ? -39.719 -32.062 4.211 1 96.06 559 PHE A O 1
ATOM 4389 N N . ASP A 1 560 ? -38.688 -33.938 3.49 1 95.88 560 ASP A N 1
ATOM 4390 C CA . ASP A 1 560 ? -39.625 -34.812 4.176 1 95.88 560 ASP A CA 1
ATOM 4391 C C . ASP A 1 560 ? -41.062 -34.5 3.818 1 95.88 560 ASP A C 1
ATOM 4393 O O . ASP A 1 560 ? -41.938 -34.406 4.699 1 95.88 560 ASP A O 1
ATOM 4397 N N . GLY A 1 561 ? -41.219 -34.094 2.621 1 93.38 561 GLY A N 1
ATOM 4398 C CA . GLY A 1 561 ? -42.562 -33.875 2.107 1 93.38 561 GLY A CA 1
ATOM 4399 C C . GLY A 1 561 ? -43.062 -32.438 2.369 1 93.38 561 GLY A C 1
ATOM 4400 O O . GLY A 1 561 ? -44.125 -32.062 1.9 1 93.38 561 GLY A O 1
ATOM 4401 N N . THR A 1 562 ? -42.406 -31.672 3.096 1 94.12 562 THR A N 1
ATOM 4402 C CA . THR A 1 562 ? -42.781 -30.297 3.414 1 94.12 562 THR A CA 1
ATOM 4403 C C . THR A 1 562 ? -41.969 -29.297 2.609 1 94.12 562 THR A C 1
ATOM 4405 O O . THR A 1 562 ? -40.75 -29.359 2.596 1 94.12 562 THR A O 1
ATOM 4408 N N . PRO A 1 563 ? -42.688 -28.375 1.998 1 93.94 563 PRO A N 1
ATOM 4409 C CA . PRO A 1 563 ? -41.938 -27.359 1.271 1 93.94 563 PRO A CA 1
ATOM 4410 C C . PRO A 1 563 ? -40.938 -26.594 2.166 1 93.94 563 PRO A C 1
ATOM 4412 O O . PRO A 1 563 ? -41.25 -26.312 3.326 1 93.94 563 PRO A O 1
ATOM 4415 N N . ARG A 1 564 ? -39.781 -26.281 1.635 1 93.44 564 ARG A N 1
ATOM 4416 C CA . ARG A 1 564 ? -38.719 -25.672 2.404 1 93.44 564 ARG A CA 1
ATOM 4417 C C . ARG A 1 564 ? -39.219 -24.422 3.148 1 93.44 564 ARG A C 1
ATOM 4419 O O . ARG A 1 564 ? -38.844 -24.219 4.312 1 93.44 564 ARG A O 1
ATOM 4426 N N . ARG A 1 565 ? -40 -23.609 2.521 1 91.31 565 ARG A N 1
ATOM 4427 C CA . ARG A 1 565 ? -40.469 -22.344 3.078 1 91.31 565 ARG A CA 1
ATOM 4428 C C . ARG A 1 565 ? -41.312 -22.578 4.332 1 91.31 565 ARG A C 1
ATOM 4430 O O . ARG A 1 565 ? -41.438 -21.672 5.16 1 91.31 565 ARG A O 1
ATOM 4437 N N . GLN A 1 566 ? -41.812 -23.719 4.465 1 91.5 566 GLN A N 1
ATOM 4438 C CA . GLN A 1 566 ? -42.656 -24.031 5.598 1 91.5 566 GLN A CA 1
ATOM 4439 C C . GLN A 1 566 ? -41.875 -24.75 6.703 1 91.5 566 GLN A C 1
ATOM 4441 O O . GLN A 1 566 ? -42.406 -24.984 7.789 1 91.5 566 GLN A O 1
ATOM 4446 N N . VAL A 1 567 ? -40.688 -25.062 6.492 1 93.31 567 VAL A N 1
ATOM 4447 C CA . VAL A 1 567 ? -39.844 -25.688 7.496 1 93.31 567 VAL A CA 1
ATOM 4448 C C . VAL A 1 567 ? -39.031 -24.609 8.242 1 93.31 567 VAL A C 1
ATOM 4450 O O . VAL A 1 567 ? -38.438 -23.734 7.617 1 93.31 567 VAL A O 1
ATOM 4453 N N . PRO A 1 568 ? -39.125 -24.625 9.523 1 91.44 568 PRO A N 1
ATOM 4454 C CA . PRO A 1 568 ? -38.312 -23.656 10.266 1 91.44 568 PRO A CA 1
ATOM 4455 C C . PRO A 1 568 ? -36.844 -23.75 9.93 1 91.44 568 PRO A C 1
ATOM 4457 O O . PRO A 1 568 ? -36.312 -24.859 9.75 1 91.44 568 PRO A O 1
ATOM 4460 N N . ARG A 1 569 ? -36.156 -22.672 9.836 1 90.12 569 ARG A N 1
ATOM 4461 C CA . ARG A 1 569 ? -34.75 -22.594 9.414 1 90.12 569 ARG A CA 1
ATOM 4462 C C . ARG A 1 569 ? -33.875 -23.375 10.352 1 90.12 569 ARG A C 1
ATOM 4464 O O . ARG A 1 569 ? -32.906 -24.031 9.914 1 90.12 569 ARG A O 1
ATOM 4471 N N . GLN A 1 570 ? -34.219 -23.328 11.648 1 88.88 570 GLN A N 1
ATOM 4472 C CA . GLN A 1 570 ? -33.406 -24.031 12.641 1 88.88 570 GLN A CA 1
ATOM 4473 C C . GLN A 1 570 ? -33.375 -25.531 12.383 1 88.88 570 GLN A C 1
ATOM 4475 O O . GLN A 1 570 ? -32.344 -26.188 12.586 1 88.88 570 GLN A O 1
ATOM 4480 N N . VAL A 1 571 ? -34.469 -26.031 11.938 1 92.5 571 VAL A N 1
ATOM 4481 C CA . VAL A 1 571 ? -34.562 -27.453 11.641 1 92.5 571 VAL A CA 1
ATOM 4482 C C . VAL A 1 571 ? -33.688 -27.797 10.438 1 92.5 571 VAL A C 1
ATOM 4484 O O . VAL A 1 571 ? -33 -28.812 10.43 1 92.5 571 VAL A O 1
ATOM 4487 N N . ILE A 1 572 ? -33.656 -26.969 9.516 1 93.38 572 ILE A N 1
ATOM 4488 C CA . ILE A 1 572 ? -32.875 -27.203 8.297 1 93.38 572 ILE A CA 1
ATOM 4489 C C . ILE A 1 572 ? -31.391 -27.094 8.594 1 93.38 572 ILE A C 1
ATOM 4491 O O . ILE A 1 572 ? -30.609 -27.984 8.219 1 93.38 572 ILE A O 1
ATOM 4495 N N . THR A 1 573 ? -31.031 -26.078 9.297 1 90.31 573 THR A N 1
ATOM 4496 C CA . THR A 1 573 ? -29.609 -25.812 9.508 1 90.31 573 THR A CA 1
ATOM 4497 C C . THR A 1 573 ? -29.016 -26.812 10.492 1 90.31 573 THR A C 1
ATOM 4499 O O . THR A 1 573 ? -27.797 -27.047 10.492 1 90.31 573 THR A O 1
ATOM 4502 N N . SER A 1 574 ? -29.844 -27.422 11.305 1 90.19 574 SER A N 1
ATOM 4503 C CA . SER A 1 574 ? -29.359 -28.453 12.227 1 90.19 574 SER A CA 1
ATOM 4504 C C . SER A 1 574 ? -29.281 -29.812 11.547 1 90.19 574 SER A C 1
ATOM 4506 O O . SER A 1 574 ? -28.672 -30.75 12.086 1 90.19 574 SER A O 1
ATOM 4508 N N . SER A 1 575 ? -29.812 -29.906 10.352 1 94.88 575 SER A N 1
ATOM 4509 C CA . SER A 1 575 ? -29.938 -31.203 9.711 1 94.88 575 SER A CA 1
ATOM 4510 C C . SER A 1 575 ? -29.156 -31.25 8.406 1 94.88 575 SER A C 1
ATOM 4512 O O . SER A 1 575 ? -28.844 -32.344 7.898 1 94.88 575 SER A O 1
ATOM 4514 N N . LEU A 1 576 ? -28.922 -30.141 7.871 1 95.12 576 LEU A N 1
ATOM 4515 C CA . LEU A 1 576 ? -28.297 -30.062 6.555 1 95.12 576 LEU A CA 1
ATOM 4516 C C . LEU A 1 576 ? -26.906 -29.422 6.645 1 95.12 576 LEU A C 1
ATOM 4518 O O . LEU A 1 576 ? -26.75 -28.375 7.273 1 95.12 576 LEU A O 1
ATOM 4522 N N . ALA A 1 577 ? -25.906 -30.094 6.113 1 93.5 577 ALA A N 1
ATOM 4523 C CA . ALA A 1 577 ? -24.547 -29.562 6.043 1 93.5 577 ALA A CA 1
ATOM 4524 C C . ALA A 1 577 ? -24.016 -29.578 4.609 1 93.5 577 ALA A C 1
ATOM 4526 O O . ALA A 1 577 ? -24.453 -30.406 3.799 1 93.5 577 ALA A O 1
ATOM 4527 N N . ALA A 1 578 ? -23.188 -28.625 4.336 1 93.25 578 ALA A N 1
ATOM 4528 C CA . ALA A 1 578 ? -22.672 -28.531 2.977 1 93.25 578 ALA A CA 1
ATOM 4529 C C . ALA A 1 578 ? -21.156 -28.328 2.98 1 93.25 578 ALA A C 1
ATOM 4531 O O . ALA A 1 578 ? -20.609 -27.688 3.877 1 93.25 578 ALA A O 1
ATOM 4532 N N . VAL A 1 579 ? -20.531 -28.984 2.055 1 91.12 579 VAL A N 1
ATOM 4533 C CA . VAL A 1 579 ? -19.125 -28.766 1.765 1 91.12 579 VAL A CA 1
ATOM 4534 C C . VAL A 1 579 ? -18.969 -28.125 0.388 1 91.12 579 VAL A C 1
ATOM 4536 O O . VAL A 1 579 ? -19.375 -28.703 -0.623 1 91.12 579 VAL A O 1
ATOM 4539 N N . ASP A 1 580 ? -18.406 -26.984 0.411 1 84.31 580 ASP A N 1
ATOM 4540 C CA . ASP A 1 580 ? -18.297 -26.203 -0.813 1 84.31 580 ASP A CA 1
ATOM 4541 C C . ASP A 1 580 ? -17.031 -26.547 -1.582 1 84.31 580 ASP A C 1
ATOM 4543 O O . ASP A 1 580 ? -16.125 -27.203 -1.049 1 84.31 580 ASP A O 1
ATOM 4547 N N . GLN A 1 581 ? -17.094 -26.156 -2.793 1 75.19 581 GLN A N 1
ATOM 4548 C CA . GLN A 1 581 ? -15.93 -26.359 -3.666 1 75.19 581 GLN A CA 1
ATOM 4549 C C . GLN A 1 581 ? -14.734 -25.547 -3.184 1 75.19 581 GLN A C 1
ATOM 4551 O O . GLN A 1 581 ? -13.602 -26.031 -3.184 1 75.19 581 GLN A O 1
ATOM 4556 N N . ASP A 1 582 ? -15.031 -24.328 -2.805 1 74.56 582 ASP A N 1
ATOM 4557 C CA . ASP A 1 582 ? -13.969 -23.453 -2.299 1 74.56 582 ASP A CA 1
ATOM 4558 C C . ASP A 1 582 ? -13.844 -23.578 -0.781 1 74.56 582 ASP A C 1
ATOM 4560 O O . ASP A 1 582 ? -14.781 -23.266 -0.046 1 74.56 582 ASP A O 1
ATOM 4564 N N . ILE A 1 583 ? -12.648 -24.047 -0.422 1 76.75 583 ILE A N 1
ATOM 4565 C CA . ILE A 1 583 ? -12.422 -24.328 0.992 1 76.75 583 ILE A CA 1
ATOM 4566 C C . ILE A 1 583 ? -11.875 -23.078 1.681 1 76.75 583 ILE A C 1
ATOM 4568 O O . ILE A 1 583 ? -10.953 -22.438 1.176 1 76.75 583 ILE A O 1
ATOM 4572 N N . PHE A 1 584 ? -12.531 -22.781 2.744 1 77.44 584 PHE A N 1
ATOM 4573 C CA . PHE A 1 584 ? -12.039 -21.641 3.512 1 77.44 584 PHE A CA 1
ATOM 4574 C C . PHE A 1 584 ? -11.93 -22 4.992 1 77.44 584 PHE A C 1
ATOM 4576 O O . PHE A 1 584 ? -12.891 -22.5 5.586 1 77.44 584 PHE A O 1
ATOM 4583 N N . LEU A 1 585 ? -10.797 -21.844 5.52 1 83.75 585 LEU A N 1
ATOM 4584 C CA . LEU A 1 585 ? -10.555 -22.047 6.941 1 83.75 585 LEU A CA 1
ATOM 4585 C C . LEU A 1 585 ? -10.289 -20.719 7.652 1 83.75 585 LEU A C 1
ATOM 4587 O O . LEU A 1 585 ? -9.727 -19.797 7.062 1 83.75 585 LEU A O 1
ATOM 4591 N N . ILE A 1 586 ? -10.75 -20.609 8.852 1 76.88 586 ILE A N 1
ATOM 4592 C CA . ILE A 1 586 ? -10.594 -19.375 9.617 1 76.88 586 ILE A CA 1
ATOM 4593 C C . ILE A 1 586 ? -9.352 -19.469 10.5 1 76.88 586 ILE A C 1
ATOM 4595 O O . ILE A 1 586 ? -8.875 -20.562 10.797 1 76.88 586 ILE A O 1
ATOM 4599 N N . THR A 1 587 ? -8.898 -18.312 10.906 1 73.88 587 THR A N 1
ATOM 4600 C CA . THR A 1 587 ? -7.812 -18.281 11.875 1 73.88 587 THR A CA 1
ATOM 4601 C C . THR A 1 587 ? -8.305 -18.703 13.258 1 73.88 587 THR A C 1
ATOM 4603 O O . THR A 1 587 ? -9.32 -18.203 13.742 1 73.88 587 THR A O 1
ATOM 4606 N N . GLY A 1 588 ? -7.746 -19.656 13.812 1 75.88 588 GLY A N 1
ATOM 4607 C CA . GLY A 1 588 ? -8.117 -20.25 15.086 1 75.88 588 GLY A CA 1
ATOM 4608 C C . GLY A 1 588 ? -7.57 -21.656 15.281 1 75.88 588 GLY A C 1
ATOM 4609 O O . GLY A 1 588 ? -6.605 -22.047 14.617 1 75.88 588 GLY A O 1
ATOM 4610 N N . THR A 1 589 ? -8.164 -22.312 16.188 1 84.81 589 THR A N 1
ATOM 4611 C CA . THR A 1 589 ? -7.715 -23.672 16.438 1 84.81 589 THR A CA 1
ATOM 4612 C C . THR A 1 589 ? -8.383 -24.656 15.477 1 84.81 589 THR A C 1
ATOM 4614 O O . THR A 1 589 ? -9.367 -24.312 14.82 1 84.81 589 THR A O 1
ATOM 4617 N N . VAL A 1 590 ? -7.793 -25.828 15.422 1 91.06 590 VAL A N 1
ATOM 4618 C CA . VAL A 1 590 ? -8.375 -26.891 14.609 1 91.06 590 VAL A CA 1
ATOM 4619 C C . VAL A 1 590 ? -9.789 -27.203 15.102 1 91.06 590 VAL A C 1
ATOM 4621 O O . VAL A 1 590 ? -10.711 -27.359 14.297 1 91.06 590 VAL A O 1
ATOM 4624 N N . ALA A 1 591 ? -9.922 -27.203 16.391 1 91.69 591 ALA A N 1
ATOM 4625 C CA . ALA A 1 591 ? -11.227 -27.5 16.984 1 91.69 591 ALA A CA 1
ATOM 4626 C C . ALA A 1 591 ? -12.25 -26.422 16.609 1 91.69 591 ALA A C 1
ATOM 4628 O O . ALA A 1 591 ? -13.398 -26.734 16.312 1 91.69 591 ALA A O 1
ATOM 4629 N N . GLU A 1 592 ? -11.844 -25.203 16.578 1 87.12 592 GLU A N 1
ATOM 4630 C CA . GLU A 1 592 ? -12.727 -24.094 16.234 1 87.12 592 GLU A CA 1
ATOM 4631 C C . GLU A 1 592 ? -13.133 -24.141 14.773 1 87.12 592 GLU A C 1
ATOM 4633 O O . GLU A 1 592 ? -14.242 -23.75 14.414 1 87.12 592 GLU A O 1
ATOM 4638 N N . ASN A 1 593 ? -12.195 -24.594 13.961 1 89.88 593 ASN A N 1
ATOM 4639 C CA . ASN A 1 593 ? -12.492 -24.703 12.539 1 89.88 593 ASN A CA 1
ATOM 4640 C C . ASN A 1 593 ? -13.492 -25.812 12.258 1 89.88 593 ASN A C 1
ATOM 4642 O O . ASN A 1 593 ? -14.32 -25.703 11.352 1 89.88 593 ASN A O 1
ATOM 4646 N N . ILE A 1 594 ? -13.398 -26.859 13.047 1 93.25 594 ILE A N 1
ATOM 4647 C CA . ILE A 1 594 ? -14.32 -27.969 12.859 1 93.25 594 ILE A CA 1
ATOM 4648 C C . ILE A 1 594 ? -15.688 -27.609 13.438 1 93.25 594 ILE A C 1
ATOM 4650 O O . ILE A 1 594 ? -16.719 -27.922 12.844 1 93.25 594 ILE A O 1
ATOM 4654 N N . ALA A 1 595 ? -15.648 -26.828 14.461 1 89.25 595 ALA A N 1
ATOM 4655 C CA . ALA A 1 595 ? -16.906 -26.422 15.094 1 89.25 595 ALA A CA 1
ATOM 4656 C C . ALA A 1 595 ? -17.453 -25.141 14.484 1 89.25 595 ALA A C 1
ATOM 4658 O O . ALA A 1 595 ? -18.625 -24.797 14.672 1 89.25 595 ALA A O 1
ATOM 4659 N N . LEU A 1 596 ? -16.812 -24.391 13.594 1 79.44 596 LEU A N 1
ATOM 4660 C CA . LEU A 1 596 ? -17.094 -23.141 12.883 1 79.44 596 LEU A CA 1
ATOM 4661 C C . LEU A 1 596 ? -17.828 -22.156 13.797 1 79.44 596 LEU A C 1
ATOM 4663 O O . LEU A 1 596 ? -18.953 -21.75 13.508 1 79.44 596 LEU A O 1
ATOM 4667 N N . PHE A 1 597 ? -17.578 -21.797 14.906 1 73 597 PHE A N 1
ATOM 4668 C CA . PHE A 1 597 ? -18.047 -20.766 15.836 1 73 597 PHE A CA 1
ATOM 4669 C C . PHE A 1 597 ? -19.094 -21.328 16.781 1 73 597 PHE A C 1
ATOM 4671 O O . PHE A 1 597 ? -19.578 -20.625 17.672 1 73 597 PHE A O 1
ATOM 4678 N N . ASP A 1 598 ? -19.609 -22.594 16.469 1 78.06 598 ASP A N 1
ATOM 4679 C CA . ASP A 1 598 ? -20.641 -23.219 17.297 1 78.06 598 ASP A CA 1
ATOM 4680 C C . ASP A 1 598 ? -20.031 -23.844 18.547 1 78.06 598 ASP A C 1
ATOM 4682 O O . ASP A 1 598 ? -19.469 -24.938 18.5 1 78.06 598 ASP A O 1
ATOM 4686 N N . SER A 1 599 ? -20.281 -23.203 19.609 1 75.88 599 SER A N 1
ATOM 4687 C CA . SER A 1 599 ? -19.719 -23.672 20.875 1 75.88 599 SER A CA 1
ATOM 4688 C C . SER A 1 599 ? -20.516 -24.844 21.438 1 75.88 599 SER A C 1
ATOM 4690 O O . SER A 1 599 ? -20.062 -25.516 22.359 1 75.88 599 SER A O 1
ATOM 4692 N N . THR A 1 600 ? -21.594 -25.188 20.797 1 79.88 600 THR A N 1
ATOM 4693 C CA . THR A 1 600 ? -22.453 -26.234 21.328 1 79.88 600 THR A CA 1
ATOM 4694 C C . THR A 1 600 ? -22 -27.609 20.828 1 79.88 600 THR A C 1
ATOM 4696 O O . THR A 1 600 ? -22.438 -28.641 21.344 1 79.88 600 THR A O 1
ATOM 4699 N N . VAL A 1 601 ? -21.078 -27.625 19.844 1 88 601 VAL A N 1
ATOM 4700 C CA . VAL A 1 601 ? -20.594 -28.906 19.312 1 88 601 VAL A CA 1
ATOM 4701 C C . VAL A 1 601 ? -19.719 -29.594 20.359 1 88 601 VAL A C 1
ATOM 4703 O O . VAL A 1 601 ? -18.766 -28.984 20.875 1 88 601 VAL A O 1
ATOM 4706 N N . ARG A 1 602 ? -20.125 -30.891 20.781 1 85.69 602 ARG A N 1
ATOM 4707 C CA . ARG A 1 602 ? -19.391 -31.656 21.781 1 85.69 602 ARG A CA 1
ATOM 4708 C C . ARG A 1 602 ? -18.016 -32.062 21.266 1 85.69 602 ARG A C 1
ATOM 4710 O O . ARG A 1 602 ? -17.859 -32.375 20.078 1 85.69 602 ARG A O 1
ATOM 4717 N N . LYS A 1 603 ? -17.031 -32.094 21.984 1 91.75 603 LYS A N 1
ATOM 4718 C CA . LYS A 1 603 ? -15.664 -32.5 21.641 1 91.75 603 LYS A CA 1
ATOM 4719 C C . LYS A 1 603 ? -15.656 -33.906 21.031 1 91.75 603 LYS A C 1
ATOM 4721 O O . LYS A 1 603 ? -14.883 -34.188 20.109 1 91.75 603 LYS A O 1
ATOM 4726 N N . SER A 1 604 ? -16.5 -34.719 21.578 1 93.31 604 SER A N 1
ATOM 4727 C CA . SER A 1 604 ? -16.594 -36.094 21.078 1 93.31 604 SER A CA 1
ATOM 4728 C C . SER A 1 604 ? -17.031 -36.094 19.609 1 93.31 604 SER A C 1
ATOM 4730 O O . SER A 1 604 ? -16.531 -36.906 18.812 1 93.31 604 SER A O 1
ATOM 4732 N N . ASP A 1 605 ? -17.969 -35.219 19.281 1 94.88 605 ASP A N 1
ATOM 4733 C CA . ASP A 1 605 ? -18.453 -35.156 17.906 1 94.88 605 ASP A CA 1
ATOM 4734 C C . ASP A 1 605 ? -17.359 -34.625 16.984 1 94.88 605 ASP A C 1
ATOM 4736 O O . ASP A 1 605 ? -17.266 -35.031 15.82 1 94.88 605 ASP A O 1
ATOM 4740 N N . ILE A 1 606 ? -16.562 -33.688 17.484 1 95.56 606 ILE A N 1
ATOM 4741 C CA . ILE A 1 606 ? -15.453 -33.156 16.719 1 95.56 606 ILE A CA 1
ATOM 4742 C C . ILE A 1 606 ? -14.445 -34.25 16.391 1 95.56 606 ILE A C 1
ATOM 4744 O O . ILE A 1 606 ? -14.016 -34.375 15.242 1 95.56 606 ILE A O 1
ATOM 4748 N N . ILE A 1 607 ? -14.18 -35.094 17.359 1 96 607 ILE A N 1
ATOM 4749 C CA . ILE A 1 607 ? -13.195 -36.125 17.172 1 96 607 ILE A CA 1
ATOM 4750 C C . ILE A 1 607 ? -13.734 -37.188 16.219 1 96 607 ILE A C 1
ATOM 4752 O O . ILE A 1 607 ? -13.023 -37.656 15.336 1 96 607 ILE A O 1
ATOM 4756 N N . ALA A 1 608 ? -14.961 -37.562 16.438 1 96.31 608 ALA A N 1
ATOM 4757 C CA . ALA A 1 608 ? -15.594 -38.562 15.562 1 96.31 608 ALA A CA 1
ATOM 4758 C C . ALA A 1 608 ? -15.609 -38.062 14.117 1 96.31 608 ALA A C 1
ATOM 4760 O O . ALA A 1 608 ? -15.328 -38.844 13.195 1 96.31 608 ALA A O 1
ATOM 4761 N N . ALA A 1 609 ? -15.984 -36.844 13.945 1 96.88 609 ALA A N 1
ATOM 4762 C CA . ALA A 1 609 ? -16.016 -36.25 12.609 1 96.88 609 ALA A CA 1
ATOM 4763 C C . ALA A 1 609 ? -14.633 -36.219 11.984 1 96.88 609 ALA A C 1
ATOM 4765 O O . ALA A 1 609 ? -14.477 -36.5 10.797 1 96.88 609 ALA A O 1
ATOM 4766 N N . ALA A 1 610 ? -13.656 -35.906 12.781 1 97 610 ALA A N 1
ATOM 4767 C CA . ALA A 1 610 ? -12.281 -35.875 12.297 1 97 610 ALA A CA 1
ATOM 4768 C C . ALA A 1 610 ? -11.812 -37.281 11.883 1 97 610 ALA A C 1
ATOM 4770 O O . ALA A 1 610 ? -11.078 -37.438 10.906 1 97 610 ALA A O 1
ATOM 4771 N N . LYS A 1 611 ? -12.203 -38.25 12.641 1 96.69 611 LYS A N 1
ATOM 4772 C CA . LYS A 1 611 ? -11.867 -39.625 12.305 1 96.69 611 LYS A CA 1
ATOM 4773 C C . LYS A 1 611 ? -12.531 -40.062 10.992 1 96.69 611 LYS A C 1
ATOM 4775 O O . LYS A 1 611 ? -11.883 -40.656 10.125 1 96.69 611 LYS A O 1
ATOM 4780 N N . ASP A 1 612 ? -13.75 -39.719 10.852 1 96.62 612 ASP A N 1
ATOM 4781 C CA . ASP A 1 612 ? -14.484 -40.062 9.641 1 96.62 612 ASP A CA 1
ATOM 4782 C C . ASP A 1 612 ? -13.922 -39.344 8.414 1 96.62 612 ASP A C 1
ATOM 4784 O O . ASP A 1 612 ? -13.938 -39.906 7.309 1 96.62 612 ASP A O 1
ATOM 4788 N N . ALA A 1 613 ? -13.477 -38.156 8.633 1 96.06 613 ALA A N 1
ATOM 4789 C CA . ALA A 1 613 ? -12.883 -37.375 7.543 1 96.06 613 ALA A CA 1
ATOM 4790 C C . ALA A 1 613 ? -11.414 -37.781 7.348 1 96.06 613 ALA A C 1
ATOM 4792 O O . ALA A 1 613 ? -10.719 -37.188 6.516 1 96.06 613 ALA A O 1
ATOM 4793 N N . CYS A 1 614 ? -10.906 -38.688 8.141 1 95.25 614 CYS A N 1
ATOM 4794 C CA . CYS A 1 614 ? -9.555 -39.219 8.047 1 95.25 614 CYS A CA 1
ATOM 4795 C C . CYS A 1 614 ? -8.516 -38.125 8.266 1 95.25 614 CYS A C 1
ATOM 4797 O O . CYS A 1 614 ? -7.508 -38.062 7.555 1 95.25 614 CYS A O 1
ATOM 4799 N N . ILE A 1 615 ? -8.766 -37.25 9.109 1 94.31 615 ILE A N 1
ATOM 4800 C CA . ILE A 1 615 ? -7.805 -36.188 9.359 1 94.31 615 ILE A CA 1
ATOM 4801 C C . ILE A 1 615 ? -7.355 -36.219 10.82 1 94.31 615 ILE A C 1
ATOM 4803 O O . ILE A 1 615 ? -6.438 -35.5 11.219 1 94.31 615 ILE A O 1
ATOM 4807 N N . HIS A 1 616 ? -7.926 -37.125 11.602 1 95.25 616 HIS A N 1
ATOM 4808 C CA . HIS A 1 616 ? -7.648 -37.25 13.031 1 95.25 616 HIS A CA 1
ATOM 4809 C C . HIS A 1 616 ? -6.164 -37.469 13.289 1 95.25 616 HIS A C 1
ATOM 4811 O O . HIS A 1 616 ? -5.57 -36.781 14.141 1 95.25 616 HIS A O 1
ATOM 4817 N N . GLU A 1 617 ? -5.594 -38.312 12.562 1 90.75 617 GLU A N 1
ATOM 4818 C CA . GLU A 1 617 ? -4.184 -38.625 12.758 1 90.75 617 GLU A CA 1
ATOM 4819 C C . GLU A 1 617 ? -3.293 -37.438 12.406 1 90.75 617 GLU A C 1
ATOM 4821 O O . GLU A 1 617 ? -2.285 -37.188 13.07 1 90.75 617 GLU A O 1
ATOM 4826 N N . ASP A 1 618 ? -3.637 -36.812 11.328 1 91.62 618 ASP A N 1
ATOM 4827 C CA . ASP A 1 618 ? -2.885 -35.594 10.945 1 91.62 618 ASP A CA 1
ATOM 4828 C C . ASP A 1 618 ? -2.936 -34.531 12.039 1 91.62 618 ASP A C 1
ATOM 4830 O O . ASP A 1 618 ? -1.941 -33.875 12.297 1 91.62 618 ASP A O 1
ATOM 4834 N N . ILE A 1 619 ? -4.086 -34.406 12.672 1 92.62 619 ILE A N 1
ATOM 4835 C CA . ILE A 1 619 ? -4.305 -33.406 13.711 1 92.62 619 ILE A CA 1
ATOM 4836 C C . ILE A 1 619 ? -3.461 -33.719 14.938 1 92.62 619 ILE A C 1
ATOM 4838 O O . ILE A 1 619 ? -2.869 -32.844 15.562 1 92.62 619 ILE A O 1
ATOM 4842 N N . LEU A 1 620 ? -3.393 -34.969 15.195 1 87.56 620 LEU A N 1
ATOM 4843 C CA . LEU A 1 620 ? -2.645 -35.406 16.359 1 87.56 620 LEU A CA 1
ATOM 4844 C C . LEU A 1 620 ? -1.151 -35.156 16.188 1 87.56 620 LEU A C 1
ATOM 4846 O O . LEU A 1 620 ? -0.416 -35.031 17.172 1 87.56 620 LEU A O 1
ATOM 4850 N N . GLN A 1 621 ? -0.745 -35.062 15 1 81.75 621 GLN A N 1
ATOM 4851 C CA . GLN A 1 621 ? 0.667 -34.812 14.703 1 81.75 621 GLN A CA 1
ATOM 4852 C C . GLN A 1 621 ? 1.018 -33.344 14.82 1 81.75 621 GLN A C 1
ATOM 4854 O O . GLN A 1 621 ? 2.193 -32.969 14.93 1 81.75 621 GLN A O 1
ATOM 4859 N N . LEU A 1 622 ? 0.075 -32.594 14.797 1 81.06 622 LEU A N 1
ATOM 4860 C CA . LEU A 1 622 ? 0.306 -31.156 14.945 1 81.06 622 LEU A CA 1
ATOM 4861 C C . LEU A 1 622 ? 0.63 -30.812 16.391 1 81.06 622 LEU A C 1
ATOM 4863 O O . LEU A 1 622 ? 0.111 -31.438 17.312 1 81.06 622 LEU A O 1
ATOM 4867 N N . ASP A 1 623 ? 1.459 -29.797 16.562 1 73 623 ASP A N 1
ATOM 4868 C CA . ASP A 1 623 ? 1.716 -29.297 17.906 1 73 623 ASP A CA 1
ATOM 4869 C C . ASP A 1 623 ? 0.45 -28.703 18.516 1 73 623 ASP A C 1
ATOM 4871 O O . ASP A 1 623 ? -0.099 -27.719 18 1 73 623 ASP A O 1
ATOM 4875 N N . GLY A 1 624 ? -0.054 -29.344 19.609 1 80.69 624 GLY A N 1
ATOM 4876 C CA . GLY A 1 624 ? -1.266 -28.875 20.266 1 80.69 624 GLY A CA 1
ATOM 4877 C C . GLY A 1 624 ? -2.498 -29.672 19.859 1 80.69 624 GLY A C 1
ATOM 4878 O O . GLY A 1 624 ? -3.566 -29.5 20.453 1 80.69 624 GLY A O 1
ATOM 4879 N N . GLY A 1 625 ? -2.287 -30.469 18.812 1 88.69 625 GLY A N 1
ATOM 4880 C CA . GLY A 1 625 ? -3.404 -31.297 18.391 1 88.69 625 GLY A CA 1
ATOM 4881 C C . GLY A 1 625 ? -4.586 -30.484 17.891 1 88.69 625 GLY A C 1
ATOM 4882 O O . GLY A 1 625 ? -4.434 -29.641 17.016 1 88.69 625 GLY A O 1
ATOM 4883 N N . TYR A 1 626 ? -5.688 -30.688 18.625 1 90.81 626 TYR A N 1
ATOM 4884 C CA . TYR A 1 626 ? -6.914 -30 18.234 1 90.81 626 TYR A CA 1
ATOM 4885 C C . TYR A 1 626 ? -6.855 -28.531 18.609 1 90.81 626 TYR A C 1
ATOM 4887 O O . TYR A 1 626 ? -7.656 -27.734 18.109 1 90.81 626 TYR A O 1
ATOM 4895 N N . GLU A 1 627 ? -5.926 -28.234 19.328 1 85.25 627 GLU A N 1
ATOM 4896 C CA . GLU A 1 627 ? -5.754 -26.844 19.734 1 85.25 627 GLU A CA 1
ATOM 4897 C C . GLU A 1 627 ? -4.672 -26.156 18.891 1 85.25 627 GLU A C 1
ATOM 4899 O O . GLU A 1 627 ? -4.34 -25 19.125 1 85.25 627 GLU A O 1
ATOM 4904 N N . ALA A 1 628 ? -4.281 -26.922 17.922 1 82.06 628 ALA A N 1
ATOM 4905 C CA . ALA A 1 628 ? -3.295 -26.344 17.031 1 82.06 628 ALA A CA 1
ATOM 4906 C C . ALA A 1 628 ? -3.887 -25.172 16.25 1 82.06 628 ALA A C 1
ATOM 4908 O O . ALA A 1 628 ? -5.086 -25.156 15.961 1 82.06 628 ALA A O 1
ATOM 4909 N N . GLN A 1 629 ? -3.109 -24.266 15.969 1 75.62 629 GLN A N 1
ATOM 4910 C CA . GLN A 1 629 ? -3.568 -23.031 15.32 1 75.62 629 GLN A CA 1
ATOM 4911 C C . GLN A 1 629 ? -3.613 -23.203 13.805 1 75.62 629 GLN A C 1
ATOM 4913 O O . GLN A 1 629 ? -2.723 -23.812 13.219 1 75.62 629 GLN A O 1
ATOM 4918 N N . VAL A 1 630 ? -4.691 -22.719 13.242 1 80.62 630 VAL A N 1
ATOM 4919 C CA . VAL A 1 630 ? -4.879 -22.656 11.797 1 80.62 630 VAL A CA 1
ATOM 4920 C C . VAL A 1 630 ? -4.641 -21.234 11.312 1 80.62 630 VAL A C 1
ATOM 4922 O O . VAL A 1 630 ? -5.207 -20.281 11.859 1 80.62 630 VAL A O 1
ATOM 4925 N N . ALA A 1 631 ? -3.762 -21.188 10.398 1 67.62 631 ALA A N 1
ATOM 4926 C CA . ALA A 1 631 ? -3.455 -19.875 9.828 1 67.62 631 ALA A CA 1
ATOM 4927 C C . ALA A 1 631 ? -4.574 -19.391 8.906 1 67.62 631 ALA A C 1
ATOM 4929 O O . ALA A 1 631 ? -5.469 -20.172 8.555 1 67.62 631 ALA A O 1
ATOM 4930 N N . GLU A 1 632 ? -4.453 -18.125 8.555 1 67.12 632 GLU A N 1
ATOM 4931 C CA . GLU A 1 632 ? -5.465 -17.547 7.68 1 67.12 632 GLU A CA 1
ATOM 4932 C C . GLU A 1 632 ? -5.543 -18.297 6.352 1 67.12 632 GLU A C 1
ATOM 4934 O O . GLU A 1 632 ? -4.523 -18.484 5.684 1 67.12 632 GLU A O 1
ATOM 4939 N N . GLY A 1 633 ? -6.727 -18.719 6.047 1 69.44 633 GLY A N 1
ATOM 4940 C CA . GLY A 1 633 ? -6.91 -19.453 4.805 1 69.44 633 GLY A CA 1
ATOM 4941 C C . GLY A 1 633 ? -6.395 -20.875 4.875 1 69.44 633 GLY A C 1
ATOM 4942 O O . GLY A 1 633 ? -6.43 -21.594 3.881 1 69.44 633 GLY A O 1
ATOM 4943 N N . GLY A 1 634 ? -5.918 -21.281 6.008 1 73.5 634 GLY A N 1
ATOM 4944 C CA . GLY A 1 634 ? -5.398 -22.625 6.176 1 73.5 634 GLY A CA 1
ATOM 4945 C C . GLY A 1 634 ? -4.113 -22.875 5.406 1 73.5 634 GLY A C 1
ATOM 4946 O O . GLY A 1 634 ? -3.859 -23.984 4.949 1 73.5 634 GLY A O 1
ATOM 4947 N N . VAL A 1 635 ? -3.385 -21.812 5.273 1 62 635 VAL A N 1
ATOM 4948 C CA . VAL A 1 635 ? -2.199 -21.891 4.43 1 62 635 VAL A CA 1
ATOM 4949 C C . VAL A 1 635 ? -1.201 -22.875 5.031 1 62 635 VAL A C 1
ATOM 4951 O O . VAL A 1 635 ? -0.383 -23.453 4.312 1 62 635 VAL A O 1
ATOM 4954 N N . ASN A 1 636 ? -1.31 -23.172 6.309 1 65.56 636 ASN A N 1
ATOM 4955 C CA . ASN A 1 636 ? -0.386 -24.078 6.973 1 65.56 636 ASN A CA 1
ATOM 4956 C C . ASN A 1 636 ? -0.843 -25.531 6.844 1 65.56 636 ASN A C 1
ATOM 4958 O O . ASN A 1 636 ? -0.242 -26.438 7.434 1 65.56 636 ASN A O 1
ATOM 4962 N N . PHE A 1 637 ? -1.869 -25.766 6.074 1 79 637 PHE A N 1
ATOM 4963 C CA . PHE A 1 637 ? -2.365 -27.094 5.773 1 79 637 PHE A CA 1
ATOM 4964 C C . PHE A 1 637 ? -2.279 -27.391 4.281 1 79 637 PHE A C 1
ATOM 4966 O O . PHE A 1 637 ? -2.363 -26.469 3.459 1 79 637 PHE A O 1
ATOM 4973 N N . SER A 1 638 ? -2.119 -28.641 3.975 1 73.94 638 SER A N 1
ATOM 4974 C CA . SER A 1 638 ? -2.162 -29.031 2.57 1 73.94 638 SER A CA 1
ATOM 4975 C C . SER A 1 638 ? -3.578 -28.953 2.014 1 73.94 638 SER A C 1
ATOM 4977 O O . SER A 1 638 ? -4.543 -28.844 2.773 1 73.94 638 SER A O 1
ATOM 4979 N N . GLY A 1 639 ? -3.699 -28.891 0.717 1 78.44 639 GLY A N 1
ATOM 4980 C CA . GLY A 1 639 ? -5.008 -28.844 0.082 1 78.44 639 GLY A CA 1
ATOM 4981 C C . GLY A 1 639 ? -5.918 -29.984 0.53 1 78.44 639 GLY A C 1
ATOM 4982 O O . GLY A 1 639 ? -7.098 -29.766 0.802 1 78.44 639 GLY A O 1
ATOM 4983 N N . GLY A 1 640 ? -5.352 -31.188 0.602 1 83.38 640 GLY A N 1
ATOM 4984 C CA . GLY A 1 640 ? -6.117 -32.344 1.051 1 83.38 640 GLY A CA 1
ATOM 4985 C C . GLY A 1 640 ? -6.539 -32.25 2.506 1 83.38 640 GLY A C 1
ATOM 4986 O O . GLY A 1 640 ? -7.648 -32.656 2.865 1 83.38 640 GLY A O 1
ATOM 4987 N N . GLN A 1 641 ? -5.645 -31.75 3.309 1 88.06 641 GLN A N 1
ATOM 4988 C CA . GLN A 1 641 ? -5.965 -31.578 4.723 1 88.06 641 GLN A CA 1
ATOM 4989 C C . GLN A 1 641 ? -7.086 -30.562 4.91 1 88.06 641 GLN A C 1
ATOM 4991 O O . GLN A 1 641 ? -7.977 -30.766 5.738 1 88.06 641 GLN A O 1
ATOM 4996 N N . ARG A 1 642 ? -7 -29.5 4.145 1 89.94 642 ARG A N 1
ATOM 4997 C CA . ARG A 1 642 ? -8.031 -28.469 4.234 1 89.94 642 ARG A CA 1
ATOM 4998 C C . ARG A 1 642 ? -9.398 -29.031 3.871 1 89.94 642 ARG A C 1
ATOM 5000 O O . ARG A 1 642 ? -10.398 -28.734 4.523 1 89.94 642 ARG A O 1
ATOM 5007 N N . GLN A 1 643 ? -9.398 -29.844 2.861 1 90 643 GLN A N 1
ATOM 5008 C CA . GLN A 1 643 ? -10.648 -30.469 2.428 1 90 643 GLN A CA 1
ATOM 5009 C C . GLN A 1 643 ? -11.195 -31.406 3.492 1 90 643 GLN A C 1
ATOM 5011 O O . GLN A 1 643 ? -12.398 -31.422 3.758 1 90 643 GLN A O 1
ATOM 5016 N N . ARG A 1 644 ? -10.305 -32.188 4.047 1 94 644 ARG A N 1
ATOM 5017 C CA . ARG A 1 644 ? -10.727 -33.125 5.07 1 94 644 ARG A CA 1
ATOM 5018 C C . ARG A 1 644 ? -11.195 -32.406 6.328 1 94 644 ARG A C 1
ATOM 5020 O O . ARG A 1 644 ? -12.125 -32.844 7.004 1 94 644 ARG A O 1
ATOM 5027 N N . LEU A 1 645 ? -10.609 -31.281 6.59 1 93.56 645 LEU A N 1
ATOM 5028 C CA . LEU A 1 645 ? -11.062 -30.469 7.707 1 93.56 645 LEU A CA 1
ATOM 5029 C C . LEU A 1 645 ? -12.469 -29.922 7.445 1 93.56 645 LEU A C 1
ATOM 5031 O O . LEU A 1 645 ? -13.289 -29.859 8.359 1 93.56 645 LEU A O 1
ATOM 5035 N N . GLU A 1 646 ? -12.672 -29.516 6.242 1 92.44 646 GLU A N 1
ATOM 5036 C CA . GLU A 1 646 ? -14 -29.016 5.887 1 92.44 646 GLU A CA 1
ATOM 5037 C C . GLU A 1 646 ? -15.047 -30.125 5.965 1 92.44 646 GLU A C 1
ATOM 5039 O O . GLU A 1 646 ? -16.172 -29.891 6.406 1 92.44 646 GLU A O 1
ATOM 5044 N N . ILE A 1 647 ? -14.664 -31.266 5.508 1 94.69 647 ILE A N 1
ATOM 5045 C CA . ILE A 1 647 ? -15.57 -32.406 5.594 1 94.69 647 ILE A CA 1
ATOM 5046 C C . ILE A 1 647 ? -15.875 -32.719 7.059 1 94.69 647 ILE A C 1
ATOM 5048 O O . ILE A 1 647 ? -17.031 -32.969 7.418 1 94.69 647 ILE A O 1
ATOM 5052 N N . ALA A 1 648 ? -14.82 -32.656 7.863 1 95.5 648 ALA A N 1
ATOM 5053 C CA . ALA A 1 648 ? -15.023 -32.875 9.297 1 95.5 648 ALA A CA 1
ATOM 5054 C C . ALA A 1 648 ? -15.984 -31.828 9.867 1 95.5 648 ALA A C 1
ATOM 5056 O O . ALA A 1 648 ? -16.812 -32.156 10.727 1 95.5 648 ALA A O 1
ATOM 5057 N N . ARG A 1 649 ? -15.859 -30.641 9.43 1 93.31 649 ARG A N 1
ATOM 5058 C CA . ARG A 1 649 ? -16.75 -29.562 9.859 1 93.31 649 ARG A CA 1
ATOM 5059 C C . ARG A 1 649 ? -18.203 -29.906 9.547 1 93.31 649 ARG A C 1
ATOM 5061 O O . ARG A 1 649 ? -19.078 -29.75 10.398 1 93.31 649 ARG A O 1
ATOM 5068 N N . ALA A 1 650 ? -18.438 -30.328 8.375 1 93.31 650 ALA A N 1
ATOM 5069 C CA . ALA A 1 650 ? -19.781 -30.672 7.949 1 93.31 650 ALA A CA 1
ATOM 5070 C C . ALA A 1 650 ? -20.328 -31.875 8.742 1 93.31 650 ALA A C 1
ATOM 5072 O O . ALA A 1 650 ? -21.516 -31.922 9.07 1 93.31 650 ALA A O 1
ATOM 5073 N N . LEU A 1 651 ? -19.453 -32.781 9.094 1 95.62 651 LEU A N 1
ATOM 5074 C CA . LEU A 1 651 ? -19.859 -34.031 9.758 1 95.62 651 LEU A CA 1
ATOM 5075 C C . LEU A 1 651 ? -20.047 -33.812 11.25 1 95.62 651 LEU A C 1
ATOM 5077 O O . LEU A 1 651 ? -20.75 -34.594 11.914 1 95.62 651 LEU A O 1
ATOM 5081 N N . ALA A 1 652 ? -19.406 -32.812 11.766 1 94.12 652 ALA A N 1
ATOM 5082 C CA . ALA A 1 652 ? -19.422 -32.594 13.211 1 94.12 652 ALA A CA 1
ATOM 5083 C C . ALA A 1 652 ? -20.828 -32.281 13.711 1 94.12 652 ALA A C 1
ATOM 5085 O O . ALA A 1 652 ? -21.141 -32.531 14.875 1 94.12 652 ALA A O 1
ATOM 5086 N N . VAL A 1 653 ? -21.688 -31.812 12.867 1 91.25 653 VAL A N 1
ATOM 5087 C CA . VAL A 1 653 ? -23.047 -31.453 13.281 1 91.25 653 VAL A CA 1
ATOM 5088 C C . VAL A 1 653 ? -23.984 -32.656 13.078 1 91.25 653 VAL A C 1
ATOM 5090 O O . VAL A 1 653 ? -25.188 -32.531 13.32 1 91.25 653 VAL A O 1
ATOM 5093 N N . ASN A 1 654 ? -23.438 -33.812 12.641 1 92.75 654 ASN A N 1
ATOM 5094 C CA . ASN A 1 654 ? -24.203 -35.031 12.43 1 92.75 654 ASN A CA 1
ATOM 5095 C C . ASN A 1 654 ? -25.422 -34.781 11.547 1 92.75 654 ASN A C 1
ATOM 5097 O O . ASN A 1 654 ? -26.562 -35.031 11.961 1 92.75 654 ASN A O 1
ATOM 5101 N N . PRO A 1 655 ? -25.188 -34.406 10.352 1 95.38 655 PRO A N 1
ATOM 5102 C CA . PRO A 1 655 ? -26.281 -34.062 9.453 1 95.38 655 PRO A CA 1
ATOM 5103 C C . PRO A 1 655 ? -27.062 -35.281 8.961 1 95.38 655 PRO A C 1
ATOM 5105 O O . PRO A 1 655 ? -26.5 -36.375 8.891 1 95.38 655 PRO A O 1
ATOM 5108 N N . SER A 1 656 ? -28.359 -35.094 8.664 1 97 656 SER A N 1
ATOM 5109 C CA . SER A 1 656 ? -29.172 -36.094 8 1 97 656 SER A CA 1
ATOM 5110 C C . SER A 1 656 ? -29.062 -36 6.484 1 97 656 SER A C 1
ATOM 5112 O O . SER A 1 656 ? -29.344 -36.938 5.766 1 97 656 SER A O 1
ATOM 5114 N N . ILE A 1 657 ? -28.719 -34.844 6.062 1 97.12 657 ILE A N 1
ATOM 5115 C CA . ILE A 1 657 ? -28.5 -34.562 4.648 1 97.12 657 ILE A CA 1
ATOM 5116 C C . ILE A 1 657 ? -27.141 -33.906 4.449 1 97.12 657 ILE A C 1
ATOM 5118 O O . ILE A 1 657 ? -26.812 -32.938 5.121 1 97.12 657 ILE A O 1
ATOM 5122 N N . LEU A 1 658 ? -26.359 -34.406 3.594 1 96.56 658 LEU A N 1
ATOM 5123 C CA . LEU A 1 658 ? -25.031 -33.906 3.309 1 96.56 658 LEU A CA 1
ATOM 5124 C C . LEU A 1 658 ? -24.875 -33.562 1.827 1 96.56 658 LEU A C 1
ATOM 5126 O O . LEU A 1 658 ? -25.156 -34.406 0.966 1 96.56 658 LEU A O 1
ATOM 5130 N N . VAL A 1 659 ? -24.562 -32.312 1.565 1 95.94 659 VAL A N 1
ATOM 5131 C CA . VAL A 1 659 ? -24.328 -31.875 0.196 1 95.94 659 VAL A CA 1
ATOM 5132 C C . VAL A 1 659 ? -22.828 -31.719 -0.038 1 95.94 659 VAL A C 1
ATOM 5134 O O . VAL A 1 659 ? -22.172 -30.938 0.659 1 95.94 659 VAL A O 1
ATOM 5137 N N . LEU A 1 660 ? -22.312 -32.438 -0.998 1 93.5 660 LEU A N 1
ATOM 5138 C CA . LEU A 1 660 ? -20.875 -32.375 -1.312 1 93.5 660 LEU A CA 1
ATOM 5139 C C . LEU A 1 660 ? -20.656 -31.812 -2.705 1 93.5 660 LEU A C 1
ATOM 5141 O O . LEU A 1 660 ? -20.875 -32.5 -3.707 1 93.5 660 LEU A O 1
ATOM 5145 N N . ASP A 1 661 ? -20.156 -30.641 -2.783 1 90.38 661 ASP A N 1
ATOM 5146 C CA . ASP A 1 661 ? -19.844 -30 -4.062 1 90.38 661 ASP A CA 1
ATOM 5147 C C . ASP A 1 661 ? -18.359 -30.078 -4.371 1 90.38 661 ASP A C 1
ATOM 5149 O O . ASP A 1 661 ? -17.594 -29.188 -4.012 1 90.38 661 ASP A O 1
ATOM 5153 N N . GLU A 1 662 ? -17.953 -31.094 -5.074 1 82.81 662 GLU A N 1
ATOM 5154 C CA . GLU A 1 662 ? -16.562 -31.391 -5.414 1 82.81 662 GLU A CA 1
ATOM 5155 C C . GLU A 1 662 ? -15.68 -31.391 -4.172 1 82.81 662 GLU A C 1
ATOM 5157 O O . GLU A 1 662 ? -14.594 -30.812 -4.18 1 82.81 662 GLU A O 1
ATOM 5162 N N . ALA A 1 663 ? -16.125 -31.984 -3.178 1 84.25 663 ALA A N 1
ATOM 5163 C CA . ALA A 1 663 ? -15.555 -31.891 -1.837 1 84.25 663 ALA A CA 1
ATOM 5164 C C . ALA A 1 663 ? -14.336 -32.812 -1.7 1 84.25 663 ALA A C 1
ATOM 5166 O O . ALA A 1 663 ? -13.609 -32.719 -0.708 1 84.25 663 ALA A O 1
ATOM 5167 N N . THR A 1 664 ? -14.086 -33.656 -2.658 1 78.75 664 THR A N 1
ATOM 5168 C CA . THR A 1 664 ? -12.984 -34.594 -2.527 1 78.75 664 THR A CA 1
ATOM 5169 C C . THR A 1 664 ? -12.008 -34.438 -3.688 1 78.75 664 THR A C 1
ATOM 5171 O O . THR A 1 664 ? -11.242 -35.375 -3.988 1 78.75 664 THR A O 1
ATOM 5174 N N . SER A 1 665 ? -12.102 -33.344 -4.285 1 73.69 665 SER A N 1
ATOM 5175 C CA . SER A 1 665 ? -11.32 -33.125 -5.496 1 73.69 665 SER A CA 1
ATOM 5176 C C . SER A 1 665 ? -9.828 -33.062 -5.188 1 73.69 665 SER A C 1
ATOM 5178 O O . SER A 1 665 ? -9 -33.406 -6.035 1 73.69 665 SER A O 1
ATOM 5180 N N . ALA A 1 666 ? -9.484 -32.656 -3.988 1 70.94 666 ALA A N 1
ATOM 5181 C CA . ALA A 1 666 ? -8.078 -32.5 -3.639 1 70.94 666 ALA A CA 1
ATOM 5182 C C . ALA A 1 666 ? -7.539 -33.719 -2.887 1 70.94 666 ALA A C 1
ATOM 5184 O O . ALA A 1 666 ? -6.375 -33.719 -2.48 1 70.94 666 ALA A O 1
ATOM 5185 N N . LEU A 1 667 ? -8.328 -34.75 -2.76 1 78 667 LEU A N 1
ATOM 5186 C CA . LEU A 1 667 ? -7.918 -35.938 -2.002 1 78 667 LEU A CA 1
ATOM 5187 C C . LEU A 1 667 ? -7.316 -37 -2.922 1 78 667 LEU A C 1
ATOM 5189 O O . LEU A 1 667 ? -7.699 -37.094 -4.09 1 78 667 LEU A O 1
ATOM 5193 N N . ASP A 1 668 ? -6.344 -37.688 -2.352 1 72.25 668 ASP A N 1
ATOM 5194 C CA . ASP A 1 668 ? -5.863 -38.875 -3.055 1 72.25 668 ASP A CA 1
ATOM 5195 C C . ASP A 1 668 ? -6.922 -39.969 -3.066 1 72.25 668 ASP A C 1
ATOM 5197 O O . ASP A 1 668 ? -7.777 -40.031 -2.18 1 72.25 668 ASP A O 1
ATOM 5201 N N . PRO A 1 669 ? -6.824 -40.844 -4.023 1 72.25 669 PRO A N 1
ATOM 5202 C CA . PRO A 1 669 ? -7.879 -41.844 -4.234 1 72.25 669 PRO A CA 1
ATOM 5203 C C . PRO A 1 669 ? -8.086 -42.75 -3.025 1 72.25 669 PRO A C 1
ATOM 5205 O O . PRO A 1 669 ? -9.219 -43.125 -2.701 1 72.25 669 PRO A O 1
ATOM 5208 N N . ILE A 1 670 ? -7.031 -43.062 -2.391 1 76.62 670 ILE A N 1
ATOM 5209 C CA . ILE A 1 670 ? -7.141 -43.969 -1.254 1 76.62 670 ILE A CA 1
ATOM 5210 C C . ILE A 1 670 ? -7.863 -43.281 -0.102 1 76.62 670 ILE A C 1
ATOM 5212 O O . ILE A 1 670 ? -8.789 -43.844 0.491 1 76.62 670 ILE A O 1
ATOM 5216 N N . THR A 1 671 ? -7.406 -42.156 0.185 1 85.06 671 THR A N 1
ATOM 5217 C CA . THR A 1 671 ? -8.031 -41.375 1.253 1 85.06 671 THR A CA 1
ATOM 5218 C C . THR A 1 671 ? -9.477 -41.031 0.899 1 85.06 671 THR A C 1
ATOM 5220 O O . THR A 1 671 ? -10.352 -41.062 1.767 1 85.06 671 THR A O 1
ATOM 5223 N N . GLU A 1 672 ? -9.633 -40.719 -0.356 1 86.56 672 GLU A N 1
ATOM 5224 C CA . GLU A 1 672 ? -10.977 -40.406 -0.825 1 86.56 672 GLU A CA 1
ATOM 5225 C C . GLU A 1 672 ? -11.93 -41.594 -0.582 1 86.56 672 GLU A C 1
ATOM 5227 O O . GLU A 1 672 ? -13.031 -41.406 -0.065 1 86.56 672 GLU A O 1
ATOM 5232 N N . LYS A 1 673 ? -11.508 -42.75 -0.958 1 84.62 673 LYS A N 1
ATOM 5233 C CA . LYS A 1 673 ? -12.328 -43.938 -0.787 1 84.62 673 LYS A CA 1
ATOM 5234 C C . LYS A 1 673 ? -12.664 -44.188 0.683 1 84.62 673 LYS A C 1
ATOM 5236 O O . LYS A 1 673 ? -13.812 -44.469 1.022 1 84.62 673 LYS A O 1
ATOM 5241 N N . LYS A 1 674 ? -11.695 -44.031 1.506 1 90.62 674 LYS A N 1
ATOM 5242 C CA . LYS A 1 674 ? -11.898 -44.219 2.938 1 90.62 674 LYS A CA 1
ATOM 5243 C C . LYS A 1 674 ? -12.891 -43.219 3.504 1 90.62 674 LYS A C 1
ATOM 5245 O O . LYS A 1 674 ? -13.75 -43.562 4.309 1 90.62 674 LYS A O 1
ATOM 5250 N N . VAL A 1 675 ? -12.695 -41.969 3.172 1 93.88 675 VAL A N 1
ATOM 5251 C CA . VAL A 1 675 ? -13.562 -40.906 3.648 1 93.88 675 VAL A CA 1
ATOM 5252 C C . VAL A 1 675 ? -15 -41.156 3.201 1 93.88 675 VAL A C 1
ATOM 5254 O O . VAL A 1 675 ? -15.938 -41.031 3.992 1 93.88 675 VAL A O 1
ATOM 5257 N N . LEU A 1 676 ? -15.156 -41.562 1.991 1 92.06 676 LEU A N 1
ATOM 5258 C CA . LEU A 1 676 ? -16.484 -41.812 1.446 1 92.06 676 LEU A CA 1
ATOM 5259 C C . LEU A 1 676 ? -17.141 -43.031 2.123 1 92.06 676 LEU A C 1
ATOM 5261 O O . LEU A 1 676 ? -18.344 -43.031 2.381 1 92.06 676 LEU A O 1
ATOM 5265 N N . 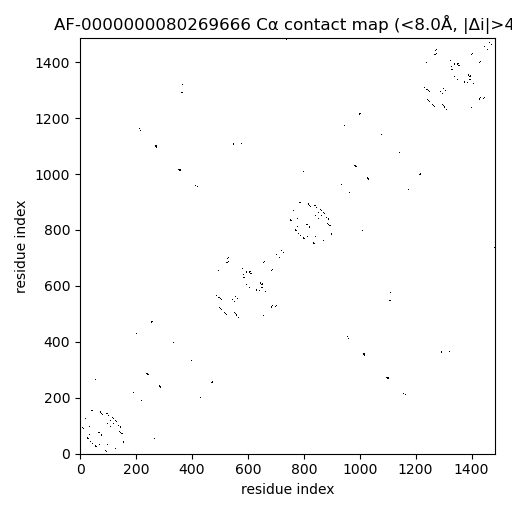GLU A 1 677 ? -16.344 -44 2.371 1 92.25 677 GLU A N 1
ATOM 5266 C CA . GLU A 1 677 ? -16.859 -45.188 3.08 1 92.25 677 GLU A CA 1
ATOM 5267 C C . GLU A 1 677 ? -17.344 -44.812 4.48 1 92.25 677 GLU A C 1
ATOM 5269 O O . GLU A 1 677 ? -18.391 -45.281 4.926 1 92.25 677 GLU A O 1
ATOM 5274 N N . ASN A 1 678 ? -16.531 -44.031 5.098 1 95.25 678 ASN A N 1
ATOM 5275 C CA . ASN A 1 678 ? -16.906 -43.594 6.438 1 95.25 678 ASN A CA 1
ATOM 5276 C C . ASN A 1 678 ? -18.188 -42.781 6.418 1 95.25 678 ASN A C 1
ATOM 5278 O O . ASN A 1 678 ? -19.016 -42.906 7.32 1 95.25 678 ASN A O 1
ATOM 5282 N N . ILE A 1 679 ? -18.328 -41.938 5.465 1 94.88 679 ILE A N 1
ATOM 5283 C CA . ILE A 1 679 ? -19.531 -41.094 5.336 1 94.88 679 ILE A CA 1
ATOM 5284 C C . ILE A 1 679 ? -20.75 -42 5.078 1 94.88 679 ILE A C 1
ATOM 5286 O O . ILE A 1 679 ? -21.828 -41.75 5.613 1 94.88 679 ILE A O 1
ATOM 5290 N N . ARG A 1 680 ? -20.578 -43.031 4.297 1 93.69 680 ARG A N 1
ATOM 5291 C CA . ARG A 1 680 ? -21.656 -43.938 3.986 1 93.69 680 ARG A CA 1
ATOM 5292 C C . ARG A 1 680 ? -22.141 -44.656 5.242 1 93.69 680 ARG A C 1
ATOM 5294 O O . ARG A 1 680 ? -23.344 -44.906 5.395 1 93.69 680 ARG A O 1
ATOM 5301 N N . HIS A 1 681 ? -21.219 -44.938 6.078 1 94.19 681 HIS A N 1
ATOM 5302 C CA . HIS A 1 681 ? -21.547 -45.656 7.312 1 94.19 681 HIS A CA 1
ATOM 5303 C C . HIS A 1 681 ? -22.391 -44.781 8.227 1 94.19 681 HIS A C 1
ATOM 5305 O O . HIS A 1 681 ? -23.125 -45.281 9.07 1 94.19 681 HIS A O 1
ATOM 5311 N N . ARG A 1 682 ? -22.297 -43.531 8.055 1 94 682 ARG A N 1
ATOM 5312 C CA . ARG A 1 682 ? -23.078 -42.625 8.883 1 94 682 ARG A CA 1
ATOM 5313 C C . ARG A 1 682 ? -24.562 -42.656 8.5 1 94 682 ARG A C 1
ATOM 5315 O O . ARG A 1 682 ? -25.422 -42.312 9.305 1 94 682 ARG A O 1
ATOM 5322 N N . GLY A 1 683 ? -24.844 -43.031 7.281 1 93.31 683 GLY A N 1
ATOM 5323 C CA . GLY A 1 683 ? -26.219 -43.281 6.871 1 93.31 683 GLY A CA 1
ATOM 5324 C C . GLY A 1 683 ? -26.969 -42.031 6.484 1 93.31 683 GLY A C 1
ATOM 5325 O O . GLY A 1 683 ? -28.203 -42 6.484 1 93.31 683 GLY A O 1
ATOM 5326 N N . CYS A 1 684 ? -26.344 -40.969 6.32 1 95 684 CYS A N 1
ATOM 5327 C CA . CYS A 1 684 ? -27.016 -39.719 5.93 1 95 684 CYS A CA 1
ATOM 5328 C C . CYS A 1 684 ? -27.281 -39.688 4.43 1 95 684 CYS A C 1
ATOM 5330 O O . CYS A 1 684 ? -26.641 -40.438 3.672 1 95 684 CYS A O 1
ATOM 5332 N N . THR A 1 685 ? -28.312 -38.938 3.98 1 97 685 THR A N 1
ATOM 5333 C CA . THR A 1 685 ? -28.562 -38.719 2.564 1 97 685 THR A CA 1
ATOM 5334 C C . THR A 1 685 ? -27.469 -37.844 1.968 1 97 685 THR A C 1
ATOM 5336 O O . THR A 1 685 ? -27.125 -36.781 2.52 1 97 685 THR A O 1
ATOM 5339 N N . CYS A 1 686 ? -26.891 -38.281 0.892 1 96.38 686 CYS A N 1
ATOM 5340 C CA . CYS A 1 686 ? -25.75 -37.562 0.326 1 96.38 686 CYS A CA 1
ATOM 5341 C C . CYS A 1 686 ? -26.047 -37.094 -1.103 1 96.38 686 CYS A C 1
ATOM 5343 O O . CYS A 1 686 ? -26.391 -37.938 -1.953 1 96.38 686 CYS A O 1
ATOM 5345 N N . LEU A 1 687 ? -26 -35.875 -1.313 1 96.31 687 LEU A N 1
ATOM 5346 C CA . LEU A 1 687 ? -26.062 -35.281 -2.648 1 96.31 687 LEU A CA 1
ATOM 5347 C C . LEU A 1 687 ? -24.688 -34.844 -3.111 1 96.31 687 LEU A C 1
ATOM 5349 O O . LEU A 1 687 ? -24.141 -33.844 -2.598 1 96.31 687 LEU A O 1
ATOM 5353 N N . ILE A 1 688 ? -24.203 -35.469 -4.148 1 94.25 688 ILE A N 1
ATOM 5354 C CA . ILE A 1 688 ? -22.797 -35.281 -4.5 1 94.25 688 ILE A CA 1
ATOM 5355 C C . ILE A 1 688 ? -22.672 -34.719 -5.906 1 94.25 688 ILE A C 1
ATOM 5357 O O . ILE A 1 688 ? -23.266 -35.25 -6.855 1 94.25 688 ILE A O 1
ATOM 5361 N N . VAL A 1 689 ? -22.047 -33.594 -5.965 1 90.19 689 VAL A N 1
ATOM 5362 C CA . VAL A 1 689 ? -21.594 -33.062 -7.242 1 90.19 689 VAL A CA 1
ATOM 5363 C C . VAL A 1 689 ? -20.141 -33.406 -7.484 1 90.19 689 VAL A C 1
ATOM 5365 O O . VAL A 1 689 ? -19.25 -33 -6.742 1 90.19 689 VAL A O 1
ATOM 5368 N N . ALA A 1 690 ? -19.844 -34.281 -8.375 1 80.62 690 ALA A N 1
ATOM 5369 C CA . ALA A 1 690 ? -18.469 -34.781 -8.539 1 80.62 690 ALA A CA 1
ATOM 5370 C C . ALA A 1 690 ? -18.094 -34.906 -10.008 1 80.62 690 ALA A C 1
ATOM 5372 O O . ALA A 1 690 ? -18.969 -34.938 -10.875 1 80.62 690 ALA A O 1
ATOM 5373 N N . HIS A 1 691 ? -16.859 -34.938 -10.164 1 69.56 691 HIS A N 1
ATOM 5374 C CA . HIS A 1 691 ? -16.281 -35.188 -11.484 1 69.56 691 HIS A CA 1
ATOM 5375 C C . HIS A 1 691 ? -15.594 -36.531 -11.539 1 69.56 691 HIS A C 1
ATOM 5377 O O . HIS A 1 691 ? -15.391 -37.094 -12.625 1 69.56 691 HIS A O 1
ATOM 5383 N N . ARG A 1 692 ? -15.289 -37 -10.461 1 72.06 692 ARG A N 1
ATOM 5384 C CA . ARG A 1 692 ? -14.492 -38.219 -10.406 1 72.06 692 ARG A CA 1
ATOM 5385 C C . ARG A 1 692 ? -15.391 -39.469 -10.383 1 72.06 692 ARG A C 1
ATOM 5387 O O . ARG A 1 692 ? -16.406 -39.469 -9.695 1 72.06 692 ARG A O 1
ATOM 5394 N N . LEU A 1 693 ? -14.938 -40.469 -11.055 1 74.19 693 LEU A N 1
ATOM 5395 C CA . LEU A 1 693 ? -15.695 -41.719 -11.18 1 74.19 693 LEU A CA 1
ATOM 5396 C C . LEU A 1 693 ? -15.734 -42.469 -9.859 1 74.19 693 LEU A C 1
ATOM 5398 O O . LEU A 1 693 ? -16.734 -43.125 -9.531 1 74.19 693 LEU A O 1
ATOM 5402 N N . SER A 1 694 ? -14.703 -42.406 -9.148 1 73.25 694 SER A N 1
ATOM 5403 C CA . SER A 1 694 ? -14.617 -43.125 -7.891 1 73.25 694 SER A CA 1
ATOM 5404 C C . SER A 1 694 ? -15.703 -42.688 -6.914 1 73.25 694 SER A C 1
ATOM 5406 O O . SER A 1 694 ? -16.203 -43.5 -6.133 1 73.25 694 SER A O 1
ATOM 5408 N N . THR A 1 695 ? -16.094 -41.531 -6.996 1 79.06 695 THR A N 1
ATOM 5409 C CA . THR A 1 695 ? -17.094 -40.969 -6.094 1 79.06 695 THR A CA 1
ATOM 5410 C C . THR A 1 695 ? -18.5 -41.281 -6.582 1 79.06 695 THR A C 1
ATOM 5412 O O . THR A 1 695 ? -19.438 -41.375 -5.777 1 79.06 695 THR A O 1
ATOM 5415 N N . ILE A 1 696 ? -18.625 -41.531 -7.859 1 85.06 696 ILE A N 1
ATOM 5416 C CA . ILE A 1 696 ? -19.953 -41.594 -8.445 1 85.06 696 ILE A CA 1
ATOM 5417 C C . ILE A 1 696 ? -20.375 -43.031 -8.633 1 85.06 696 ILE A C 1
ATOM 5419 O O . ILE A 1 696 ? -21.562 -43.344 -8.695 1 85.06 696 ILE A O 1
ATOM 5423 N N . ARG A 1 697 ? -19.484 -43.938 -8.742 1 84.38 697 ARG A N 1
ATOM 5424 C CA . ARG A 1 697 ? -19.719 -45.344 -9.141 1 84.38 697 ARG A CA 1
ATOM 5425 C C . ARG A 1 697 ? -20.688 -46.031 -8.188 1 84.38 697 ARG A C 1
ATOM 5427 O O . ARG A 1 697 ? -21.562 -46.781 -8.617 1 84.38 697 ARG A O 1
ATOM 5434 N N . ASP A 1 698 ? -20.594 -45.75 -6.938 1 84.94 698 ASP A N 1
ATOM 5435 C CA . ASP A 1 698 ? -21.344 -46.531 -5.941 1 84.94 698 ASP A CA 1
ATOM 5436 C C . ASP A 1 698 ? -22.609 -45.75 -5.52 1 84.94 698 ASP A C 1
ATOM 5438 O O . ASP A 1 698 ? -23.25 -46.125 -4.531 1 84.94 698 ASP A O 1
ATOM 5442 N N . CYS A 1 699 ? -23 -44.781 -6.195 1 93.19 699 CYS A N 1
ATOM 5443 C CA . CYS A 1 699 ? -24.188 -44 -5.852 1 93.19 699 CYS A CA 1
ATOM 5444 C C . CYS A 1 699 ? -25.453 -44.75 -6.258 1 93.19 699 CYS A C 1
ATOM 5446 O O . CYS A 1 699 ? -25.438 -45.562 -7.188 1 93.19 699 CYS A O 1
ATOM 5448 N N . ASP A 1 700 ? -26.562 -44.469 -5.508 1 94.69 700 ASP A N 1
ATOM 5449 C CA . ASP A 1 700 ? -27.844 -45.094 -5.77 1 94.69 700 ASP A CA 1
ATOM 5450 C C . ASP A 1 700 ? -28.469 -44.562 -7.055 1 94.69 700 ASP A C 1
ATOM 5452 O O . ASP A 1 700 ? -29.234 -45.25 -7.719 1 94.69 700 ASP A O 1
ATOM 5456 N N . GLU A 1 701 ? -28.188 -43.375 -7.309 1 95.25 701 GLU A N 1
ATOM 5457 C CA . GLU A 1 701 ? -28.656 -42.75 -8.539 1 95.25 701 GLU A CA 1
ATOM 5458 C C . GLU A 1 701 ? -27.625 -41.75 -9.062 1 95.25 701 GLU A C 1
ATOM 5460 O O . GLU A 1 701 ? -27 -41.031 -8.281 1 95.25 701 GLU A O 1
ATOM 5465 N N . ILE A 1 702 ? -27.469 -41.781 -10.375 1 94.69 702 ILE A N 1
ATOM 5466 C CA . ILE A 1 702 ? -26.609 -40.812 -11.055 1 94.69 702 ILE A CA 1
ATOM 5467 C C . ILE A 1 702 ? -27.422 -40 -12.055 1 94.69 702 ILE A C 1
ATOM 5469 O O . ILE A 1 702 ? -28.156 -40.562 -12.875 1 94.69 702 ILE A O 1
ATOM 5473 N N . ILE A 1 703 ? -27.297 -38.75 -11.922 1 94.69 703 ILE A N 1
ATOM 5474 C CA . ILE A 1 703 ? -28 -37.812 -12.812 1 94.69 703 ILE A CA 1
ATOM 5475 C C . ILE A 1 703 ? -26.984 -37.062 -13.672 1 94.69 703 ILE A C 1
ATOM 5477 O O . ILE A 1 703 ? -26.078 -36.438 -13.156 1 94.69 703 ILE A O 1
ATOM 5481 N N . VAL A 1 704 ? -27.188 -37.156 -14.969 1 93.69 704 VAL A N 1
ATOM 5482 C CA . VAL A 1 704 ? -26.297 -36.469 -15.906 1 93.69 704 VAL A CA 1
ATOM 5483 C C . VAL A 1 704 ? -26.969 -35.156 -16.359 1 93.69 704 VAL A C 1
ATOM 5485 O O . VAL A 1 704 ? -28.062 -35.188 -16.906 1 93.69 704 VAL A O 1
ATOM 5488 N N . LEU A 1 705 ? -26.25 -34.125 -16.062 1 91.06 705 LEU A N 1
ATOM 5489 C CA . LEU A 1 705 ? -26.75 -32.781 -16.422 1 91.06 705 LEU A CA 1
ATOM 5490 C C . LEU A 1 705 ? -26.016 -32.25 -17.641 1 91.06 705 LEU A C 1
ATOM 5492 O O . LEU A 1 705 ? -24.797 -32.406 -17.766 1 91.06 705 LEU A O 1
ATOM 5496 N N . SER A 1 706 ? -26.781 -31.75 -18.562 1 88.75 706 SER A N 1
ATOM 5497 C CA . SER A 1 706 ? -26.25 -31.062 -19.734 1 88.75 706 SER A CA 1
ATOM 5498 C C . SER A 1 706 ? -27.016 -29.781 -20.016 1 88.75 706 SER A C 1
ATOM 5500 O O . SER A 1 706 ? -28.25 -29.812 -20.172 1 88.75 706 SER A O 1
ATOM 5502 N N . HIS A 1 707 ? -26.344 -28.719 -20.062 1 85.81 707 HIS A N 1
ATOM 5503 C CA . HIS A 1 707 ? -26.906 -27.391 -20.328 1 85.81 707 HIS A CA 1
ATOM 5504 C C . HIS A 1 707 ? -28.156 -27.156 -19.469 1 85.81 707 HIS A C 1
ATOM 5506 O O . HIS A 1 707 ? -29.188 -26.734 -19.984 1 85.81 707 HIS A O 1
ATOM 5512 N N . GLY A 1 708 ? -28.125 -27.609 -18.281 1 89 708 GLY A N 1
ATOM 5513 C CA . GLY A 1 708 ? -29.172 -27.281 -17.312 1 89 708 GLY A CA 1
ATOM 5514 C C . GLY A 1 708 ? -30.312 -28.266 -17.328 1 89 708 GLY A C 1
ATOM 5515 O O . GLY A 1 708 ? -31.281 -28.125 -16.562 1 89 708 GLY A O 1
ATOM 5516 N N . LYS A 1 709 ? -30.234 -29.281 -18.203 1 92.94 709 LYS A N 1
ATOM 5517 C CA . LYS A 1 709 ? -31.312 -30.266 -18.297 1 92.94 709 LYS A CA 1
ATOM 5518 C C . LYS A 1 709 ? -30.797 -31.672 -17.984 1 92.94 709 LYS A C 1
ATOM 5520 O O . LYS A 1 709 ? -29.625 -31.969 -18.234 1 92.94 709 LYS A O 1
ATOM 5525 N N . ILE A 1 710 ? -31.719 -32.438 -17.438 1 94.12 710 ILE A N 1
ATOM 5526 C CA . ILE A 1 710 ? -31.375 -33.844 -17.203 1 94.12 710 ILE A CA 1
ATOM 5527 C C . ILE A 1 710 ? -31.438 -34.625 -18.516 1 94.12 710 ILE A C 1
ATOM 5529 O O . ILE A 1 710 ? -32.5 -34.719 -19.156 1 94.12 710 ILE A O 1
ATOM 5533 N N . VAL A 1 711 ? -30.344 -35.25 -18.844 1 93.31 711 VAL A N 1
ATOM 5534 C CA . VAL A 1 711 ? -30.281 -35.938 -20.125 1 93.31 711 VAL A CA 1
ATOM 5535 C C . VAL A 1 711 ? -30.312 -37.438 -19.906 1 93.31 711 VAL A C 1
ATOM 5537 O O . VAL A 1 711 ? -30.641 -38.219 -20.812 1 93.31 711 VAL A O 1
ATOM 5540 N N . GLU A 1 712 ? -29.75 -37.875 -18.812 1 93.75 712 GLU A N 1
ATOM 5541 C CA . GLU A 1 712 ? -29.734 -39.312 -18.484 1 93.75 712 GLU A CA 1
ATOM 5542 C C . GLU A 1 712 ? -29.75 -39.531 -16.969 1 93.75 712 GLU A C 1
ATOM 5544 O O . GLU A 1 712 ? -29.281 -38.688 -16.219 1 93.75 712 GLU A O 1
ATOM 5549 N N . ARG A 1 713 ? -30.438 -40.531 -16.484 1 93.94 713 ARG A N 1
ATOM 5550 C CA . ARG A 1 713 ? -30.469 -40.906 -15.07 1 93.94 713 ARG A CA 1
ATOM 5551 C C . ARG A 1 713 ? -30.438 -42.438 -14.906 1 93.94 713 ARG A C 1
ATOM 5553 O O . ARG A 1 713 ? -31 -43.156 -15.734 1 93.94 713 ARG A O 1
ATOM 5560 N N . GLY A 1 714 ? -29.734 -42.875 -13.914 1 93.62 714 GLY A N 1
ATOM 5561 C CA . GLY A 1 714 ? -29.641 -44.312 -13.648 1 93.62 714 GLY A CA 1
ATOM 5562 C C . GLY A 1 714 ? -28.484 -44.688 -12.734 1 93.62 714 GLY A C 1
ATOM 5563 O O . GLY A 1 714 ? -28.094 -43.875 -11.875 1 93.62 714 GLY A O 1
ATOM 5564 N N . ILE A 1 715 ? -28.125 -45.875 -12.773 1 93 715 ILE A N 1
ATOM 5565 C CA . ILE A 1 715 ? -27.016 -46.375 -11.969 1 93 715 ILE A CA 1
ATOM 5566 C C . ILE A 1 715 ? -25.797 -46.656 -12.859 1 93 715 ILE A C 1
ATOM 5568 O O . ILE A 1 715 ? -25.938 -46.844 -14.062 1 93 715 ILE A O 1
ATOM 5572 N N . HIS A 1 716 ? -24.625 -46.656 -12.25 1 90.69 716 HIS A N 1
ATOM 5573 C CA . HIS A 1 716 ? -23.375 -46.781 -12.977 1 90.69 716 HIS A CA 1
ATOM 5574 C C . HIS A 1 716 ? -23.344 -48.031 -13.844 1 90.69 716 HIS A C 1
ATOM 5576 O O . HIS A 1 716 ? -23.047 -47.969 -15.039 1 90.69 716 HIS A O 1
ATOM 5582 N N . ARG A 1 717 ? -23.719 -49.156 -13.273 1 87.12 717 ARG A N 1
ATOM 5583 C CA . ARG A 1 717 ? -23.609 -50.469 -13.938 1 87.12 717 ARG A CA 1
ATOM 5584 C C . ARG A 1 717 ? -24.453 -50.5 -15.211 1 87.12 717 ARG A C 1
ATOM 5586 O O . ARG A 1 717 ? -24.047 -51.094 -16.219 1 87.12 717 ARG A O 1
ATOM 5593 N N . GLU A 1 718 ? -25.516 -49.812 -15.164 1 91.19 718 GLU A N 1
ATOM 5594 C CA . GLU A 1 718 ? -26.438 -49.812 -16.297 1 91.19 718 GLU A CA 1
ATOM 5595 C C . GLU A 1 718 ? -26.047 -48.75 -17.312 1 91.19 718 GLU A C 1
ATOM 5597 O O . GLU A 1 718 ? -26.078 -49 -18.531 1 91.19 718 GLU A O 1
ATOM 5602 N N . MET A 1 719 ? -25.594 -47.688 -16.844 1 90.81 719 MET A N 1
ATOM 5603 C CA . MET A 1 719 ? -25.391 -46.531 -17.719 1 90.81 719 MET A CA 1
ATOM 5604 C C . MET A 1 719 ? -24.078 -46.688 -18.5 1 90.81 719 MET A C 1
ATOM 5606 O O . MET A 1 719 ? -23.953 -46.125 -19.594 1 90.81 719 MET A O 1
ATOM 5610 N N . VAL A 1 720 ? -23.219 -47.375 -18.016 1 88.06 720 VAL A N 1
ATOM 5611 C CA . VAL A 1 720 ? -21.938 -47.562 -18.688 1 88.06 720 VAL A CA 1
ATOM 5612 C C . VAL A 1 720 ? -22.125 -48.5 -19.875 1 88.06 720 VAL A C 1
ATOM 5614 O O . VAL A 1 720 ? -21.344 -48.438 -20.844 1 88.06 720 VAL A O 1
ATOM 5617 N N . GLN A 1 721 ? -23.109 -49.344 -19.844 1 85.44 721 GLN A N 1
ATOM 5618 C CA . GLN A 1 721 ? -23.344 -50.344 -20.875 1 85.44 721 GLN A CA 1
ATOM 5619 C C . GLN A 1 721 ? -24.094 -49.719 -22.062 1 85.44 721 GLN A C 1
ATOM 5621 O O . GLN A 1 721 ? -24 -50.25 -23.188 1 85.44 721 GLN A O 1
ATOM 5626 N N . HIS A 1 722 ? -24.75 -48.688 -21.797 1 85.88 722 HIS A N 1
ATOM 5627 C CA . HIS A 1 722 ? -25.531 -48.031 -22.859 1 85.88 722 HIS A CA 1
ATOM 5628 C C . HIS A 1 722 ? -24.797 -46.844 -23.438 1 85.88 722 HIS A C 1
ATOM 5630 O O . HIS A 1 722 ? -24.078 -46.156 -22.719 1 85.88 722 HIS A O 1
ATOM 5636 N N . ASP A 1 723 ? -24.859 -46.719 -24.781 1 85.12 723 ASP A N 1
ATOM 5637 C CA . ASP A 1 723 ? -24.234 -45.594 -25.438 1 85.12 723 ASP A CA 1
ATOM 5638 C C . ASP A 1 723 ? -25.016 -44.312 -25.156 1 85.12 723 ASP A C 1
ATOM 5640 O O . ASP A 1 723 ? -25.844 -43.875 -25.953 1 85.12 723 ASP A O 1
ATOM 5644 N N . GLY A 1 724 ? -24.766 -43.781 -24.062 1 87.88 724 GLY A N 1
ATOM 5645 C CA . GLY A 1 724 ? -25.453 -42.562 -23.656 1 87.88 724 GLY A CA 1
ATOM 5646 C C . GLY A 1 724 ? -24.484 -41.469 -23.234 1 87.88 724 GLY A C 1
ATOM 5647 O O . GLY A 1 724 ? -23.281 -41.594 -23.391 1 87.88 724 GLY A O 1
ATOM 5648 N N . PRO A 1 725 ? -25.094 -40.312 -22.844 1 88.69 725 PRO A N 1
ATOM 5649 C CA . PRO A 1 725 ? -24.281 -39.188 -22.422 1 88.69 725 PRO A CA 1
ATOM 5650 C C . PRO A 1 725 ? -23.344 -39.531 -21.266 1 88.69 725 PRO A C 1
ATOM 5652 O O . PRO A 1 725 ? -22.234 -39 -21.188 1 88.69 725 PRO A O 1
ATOM 5655 N N . TYR A 1 726 ? -23.75 -40.406 -20.453 1 89.5 726 TYR A N 1
ATOM 5656 C CA . TYR A 1 726 ? -22.938 -40.812 -19.312 1 89.5 726 TYR A CA 1
ATOM 5657 C C . TYR A 1 726 ? -21.672 -41.531 -19.781 1 89.5 726 TYR A C 1
ATOM 5659 O O . TYR A 1 726 ? -20.578 -41.219 -19.312 1 89.5 726 TYR A O 1
ATOM 5667 N N . ARG A 1 727 ? -21.891 -42.469 -20.594 1 87.25 727 ARG A N 1
ATOM 5668 C CA . ARG A 1 727 ? -20.75 -43.188 -21.125 1 87.25 727 ARG A CA 1
ATOM 5669 C C . ARG A 1 727 ? -19.781 -42.281 -21.844 1 87.25 727 ARG A C 1
ATOM 5671 O O . ARG A 1 727 ? -18.562 -42.406 -21.703 1 87.25 727 ARG A O 1
ATOM 5678 N N . ARG A 1 728 ? -20.312 -41.406 -22.531 1 82.75 728 ARG A N 1
ATOM 5679 C CA . ARG A 1 728 ? -19.484 -40.438 -23.25 1 82.75 728 ARG A CA 1
ATOM 5680 C C . ARG A 1 728 ? -18.672 -39.594 -22.281 1 82.75 728 ARG A C 1
ATOM 5682 O O . ARG A 1 728 ? -17.516 -39.281 -22.547 1 82.75 728 ARG A O 1
ATOM 5689 N N . LEU A 1 729 ? -19.344 -39.156 -21.266 1 81.12 729 LEU A N 1
ATOM 5690 C CA . LEU A 1 729 ? -18.688 -38.344 -20.25 1 81.12 729 LEU A CA 1
ATOM 5691 C C . LEU A 1 729 ? -17.547 -39.125 -19.609 1 81.12 729 LEU A C 1
ATOM 5693 O O . LEU A 1 729 ? -16.469 -38.562 -19.359 1 81.12 729 LEU A O 1
ATOM 5697 N N . ILE A 1 730 ? -17.812 -40.375 -19.344 1 77.88 730 ILE A N 1
ATOM 5698 C CA . ILE A 1 730 ? -16.812 -41.219 -18.703 1 77.88 730 ILE A CA 1
ATOM 5699 C C . ILE A 1 730 ? -15.648 -41.469 -19.672 1 77.88 730 ILE A C 1
ATOM 5701 O O . ILE A 1 730 ? -14.484 -41.438 -19.266 1 77.88 730 ILE A O 1
ATOM 5705 N N . GLU A 1 731 ? -16.047 -41.656 -20.891 1 72.5 731 GLU A N 1
ATOM 5706 C CA . GLU A 1 731 ? -15.023 -41.906 -21.922 1 72.5 731 GLU A CA 1
ATOM 5707 C C . GLU A 1 731 ? -14.164 -40.656 -22.141 1 72.5 731 GLU A C 1
ATOM 5709 O O . GLU A 1 731 ? -12.945 -40.75 -22.297 1 72.5 731 GLU A O 1
ATOM 5714 N N . GLU A 1 732 ? -14.898 -39.562 -22.219 1 66 732 GLU A N 1
ATOM 5715 C CA . GLU A 1 732 ? -14.18 -38.312 -22.375 1 66 732 GLU A CA 1
ATOM 5716 C C . GLU A 1 732 ? -13.227 -38.062 -21.203 1 66 732 GLU A C 1
ATOM 5718 O O . GLU A 1 732 ? -12.102 -37.594 -21.406 1 66 732 GLU A O 1
ATOM 5723 N N . ARG A 1 733 ? -13.75 -38.375 -20.141 1 64 733 ARG A N 1
ATOM 5724 C CA . ARG A 1 733 ? -12.938 -38.188 -18.953 1 64 733 ARG A CA 1
ATOM 5725 C C . ARG A 1 733 ? -11.805 -39.219 -18.891 1 64 733 ARG A C 1
ATOM 5727 O O . ARG A 1 733 ? -10.688 -38.875 -18.469 1 64 733 ARG A O 1
ATOM 5734 N N . GLU A 1 734 ? -12.242 -40.469 -19.328 1 56.12 734 GLU A N 1
ATOM 5735 C CA . GLU A 1 734 ? -11.234 -41.5 -19.438 1 56.12 734 GLU A CA 1
ATOM 5736 C C . GLU A 1 734 ? -10.18 -41.156 -20.484 1 56.12 734 GLU A C 1
ATOM 5738 O O . GLU A 1 734 ? -8.992 -41.375 -20.281 1 56.12 734 GLU A O 1
ATOM 5743 N N . LYS A 1 735 ? -10.711 -40.719 -21.656 1 55.75 735 LYS A N 1
ATOM 5744 C CA . LYS A 1 735 ? -9.797 -40.281 -22.703 1 55.75 735 LYS A CA 1
ATOM 5745 C C . LYS A 1 735 ? -8.945 -39.094 -22.234 1 55.75 735 LYS A C 1
ATOM 5747 O O . LYS A 1 735 ? -7.758 -39.031 -22.531 1 55.75 735 LYS A O 1
ATOM 5752 N N . GLU A 1 736 ? -9.75 -38.188 -21.672 1 48 736 GLU A N 1
ATOM 5753 C CA . GLU A 1 736 ? -9.023 -37.062 -21.094 1 48 736 GLU A CA 1
ATOM 5754 C C . GLU A 1 736 ? -7.996 -37.531 -20.062 1 48 736 GLU A C 1
ATOM 5756 O O . GLU A 1 736 ? -6.883 -37.031 -20.016 1 48 736 GLU A O 1
ATOM 5761 N N . GLU A 1 737 ? -8.5 -38.562 -19.359 1 44.5 737 GLU A N 1
ATOM 5762 C CA . GLU A 1 737 ? -7.617 -39.188 -18.375 1 44.5 737 GLU A CA 1
ATOM 5763 C C . GLU A 1 737 ? -6.602 -40.125 -19.047 1 44.5 737 GLU A C 1
ATOM 5765 O O . GLU A 1 737 ? -5.438 -40.156 -18.641 1 44.5 737 GLU A O 1
ATOM 5770 N N . MET A 1 738 ? -7.035 -41.031 -20.109 1 42.38 738 MET A N 1
ATOM 5771 C CA . MET A 1 738 ? -6.16 -41.875 -20.922 1 42.38 738 MET A CA 1
ATOM 5772 C C . MET A 1 738 ? -5.242 -41.031 -21.797 1 42.38 738 MET A C 1
ATOM 5774 O O . MET A 1 738 ? -4.07 -41.375 -21.984 1 42.38 738 MET A O 1
ATOM 5778 N N . GLU A 1 739 ? -5.773 -40.219 -22.656 1 38.06 739 GLU A N 1
ATOM 5779 C CA . GLU A 1 739 ? -4.957 -39.375 -23.5 1 38.06 739 GLU A CA 1
ATOM 5780 C C . GLU A 1 739 ? -3.99 -38.531 -22.656 1 38.06 739 GLU A C 1
ATOM 5782 O O . GLU A 1 739 ? -2.875 -38.25 -23.078 1 38.06 739 GLU A O 1
ATOM 5787 N N . THR A 1 740 ? -4.379 -38.281 -21.594 1 35.25 740 THR A N 1
ATOM 5788 C CA . THR A 1 740 ? -3.398 -37.75 -20.656 1 35.25 740 THR A CA 1
ATOM 5789 C C . THR A 1 740 ? -2.447 -38.844 -20.188 1 35.25 740 THR A C 1
ATOM 5791 O O . THR A 1 740 ? -1.321 -38.562 -19.781 1 35.25 740 THR A O 1
ATOM 5794 N N . MET A 1 741 ? -2.816 -40.219 -20.234 1 31.03 741 MET A N 1
ATOM 5795 C CA . MET A 1 741 ? -1.99 -41.375 -19.953 1 31.03 741 MET A CA 1
ATOM 5796 C C . MET A 1 741 ? -1.24 -41.812 -21.203 1 31.03 741 MET A C 1
ATOM 5798 O O . MET A 1 741 ? -0.122 -42.344 -21.125 1 31.03 741 MET A O 1
ATOM 5802 N N . ASP A 1 742 ? -1.817 -42.156 -22.484 1 31.52 742 ASP A N 1
ATOM 5803 C CA . ASP A 1 742 ? -1.097 -42.562 -23.688 1 31.52 742 ASP A CA 1
ATOM 5804 C C . ASP A 1 742 ? -0.167 -41.469 -24.156 1 31.52 742 ASP A C 1
ATOM 5806 O O . ASP A 1 742 ? 0.718 -41.688 -24.984 1 31.52 742 ASP A O 1
ATOM 5810 N N . GLU A 1 743 ? -0.437 -40.25 -24.156 1 29.91 743 GLU A N 1
ATOM 5811 C CA . GLU A 1 743 ? 0.622 -39.312 -24.422 1 29.91 743 GLU A CA 1
ATOM 5812 C C . GLU A 1 743 ? 1.515 -39.094 -23.203 1 29.91 743 GLU A C 1
ATOM 5814 O O . GLU A 1 743 ? 1.02 -38.938 -22.078 1 29.91 743 GLU A O 1
ATOM 5819 N N . MET B 1 1 ? 19.156 -30.031 32.812 1 30.62 1 MET B N 1
ATOM 5820 C CA . MET B 1 1 ? 19.156 -29 31.766 1 30.62 1 MET B CA 1
ATOM 5821 C C . MET B 1 1 ? 18.938 -27.625 32.375 1 30.62 1 MET B C 1
ATOM 5823 O O . MET B 1 1 ? 19.641 -26.672 32.031 1 30.62 1 MET B O 1
ATOM 5827 N N . LEU B 1 2 ? 17.844 -27.688 33.344 1 39.75 2 LEU B N 1
ATOM 5828 C CA . LEU B 1 2 ? 17.578 -26.484 34.094 1 39.75 2 LEU B CA 1
ATOM 5829 C C . LEU B 1 2 ? 18.797 -26.078 34.938 1 39.75 2 LEU B C 1
ATOM 5831 O O . LEU B 1 2 ? 19.109 -24.906 35.062 1 39.75 2 LEU B O 1
ATOM 5835 N N . GLU B 1 3 ? 19.438 -27.141 35.406 1 40.41 3 GLU B N 1
ATOM 5836 C CA . GLU B 1 3 ? 20.562 -26.906 36.312 1 40.41 3 GLU B CA 1
ATOM 5837 C C . GLU B 1 3 ? 21.703 -26.188 35.594 1 40.41 3 GLU B C 1
ATOM 5839 O O . GLU B 1 3 ? 22.422 -25.391 36.219 1 40.41 3 GLU B O 1
ATOM 5844 N N . LYS B 1 4 ? 21.922 -26.578 34.406 1 40.12 4 LYS B N 1
ATOM 5845 C CA . LYS B 1 4 ? 23.047 -26 33.656 1 40.12 4 LYS B CA 1
ATOM 5846 C C . LYS B 1 4 ? 22.859 -24.5 33.469 1 40.12 4 LYS B C 1
ATOM 5848 O O . LYS B 1 4 ? 23.828 -23.734 33.5 1 40.12 4 LYS B O 1
ATOM 5853 N N . VAL B 1 5 ? 21.656 -24.188 33.25 1 42.06 5 VAL B N 1
ATOM 5854 C CA . VAL B 1 5 ? 21.375 -22.781 32.969 1 42.06 5 VAL B CA 1
ATOM 5855 C C . VAL B 1 5 ? 21.578 -21.953 34.219 1 42.06 5 VAL B C 1
ATOM 5857 O O . VAL B 1 5 ? 22.016 -20.797 34.156 1 42.06 5 VAL B O 1
ATOM 5860 N N . LYS B 1 6 ? 21.453 -22.562 35.5 1 45.41 6 LYS B N 1
ATOM 5861 C CA . LYS B 1 6 ? 21.562 -21.844 36.781 1 45.41 6 LYS B CA 1
ATOM 5862 C C . LYS B 1 6 ? 22.984 -21.328 37 1 45.41 6 LYS B C 1
ATOM 5864 O O . LYS B 1 6 ? 23.203 -20.359 37.719 1 45.41 6 LYS B O 1
ATOM 5869 N N . ARG B 1 7 ? 23.891 -22.297 36.781 1 38.41 7 ARG B N 1
ATOM 5870 C CA . ARG B 1 7 ? 25.281 -22 37.094 1 38.41 7 ARG B CA 1
ATOM 5871 C C . ARG B 1 7 ? 25.766 -20.75 36.375 1 38.41 7 ARG B C 1
ATOM 5873 O O . ARG B 1 7 ? 26.734 -20.109 36.781 1 38.41 7 ARG B O 1
ATOM 5880 N N . ILE B 1 8 ? 25.25 -20.5 35.125 1 37.88 8 ILE B N 1
ATOM 5881 C CA . ILE B 1 8 ? 25.844 -19.438 34.344 1 37.88 8 ILE B CA 1
ATOM 5882 C C . ILE B 1 8 ? 25.281 -18.094 34.781 1 37.88 8 ILE B C 1
ATOM 5884 O O . ILE B 1 8 ? 25.938 -17.047 34.594 1 37.88 8 ILE B O 1
ATOM 5888 N N . PHE B 1 9 ? 23.984 -17.953 35.438 1 41.66 9 PHE B N 1
ATOM 5889 C CA . PHE B 1 9 ? 23.281 -16.688 35.344 1 41.66 9 PHE B CA 1
ATOM 5890 C C . PHE B 1 9 ? 23.141 -16.031 36.688 1 41.66 9 PHE B C 1
ATOM 5892 O O . PHE B 1 9 ? 22.125 -16.188 37.375 1 41.66 9 PHE B O 1
ATOM 5899 N N . ALA B 1 10 ? 24.047 -15.797 37.656 1 36.12 10 ALA B N 1
ATOM 5900 C CA . ALA B 1 10 ? 23.859 -15.148 38.969 1 36.12 10 ALA B CA 1
ATOM 5901 C C . ALA B 1 10 ? 23.469 -13.68 38.781 1 36.12 10 ALA B C 1
ATOM 5903 O O . ALA B 1 10 ? 23.578 -12.891 39.719 1 36.12 10 ALA B O 1
ATOM 5904 N N . ARG B 1 11 ? 23.266 -12.992 37.562 1 40.44 11 ARG B N 1
ATOM 5905 C CA . ARG B 1 11 ? 23.266 -11.539 37.656 1 40.44 11 ARG B CA 1
ATOM 5906 C C . ARG B 1 11 ? 21.891 -11.016 38.062 1 40.44 11 ARG B C 1
ATOM 5908 O O . ARG B 1 11 ? 20.906 -11.734 38 1 40.44 11 ARG B O 1
ATOM 5915 N N . ASP B 1 12 ? 21.703 -9.586 38.406 1 43.28 12 ASP B N 1
ATOM 5916 C CA . ASP B 1 12 ? 20.625 -8.734 38.906 1 43.28 12 ASP B CA 1
ATOM 5917 C C . ASP B 1 12 ? 19.453 -8.711 37.938 1 43.28 12 ASP B C 1
ATOM 5919 O O . ASP B 1 12 ? 19.656 -8.703 36.719 1 43.28 12 ASP B O 1
ATOM 5923 N N . CYS B 1 13 ? 18.25 -9.102 38.25 1 51.03 13 CYS B N 1
ATOM 5924 C CA . CYS B 1 13 ? 16.953 -9.273 37.594 1 51.03 13 CYS B CA 1
ATOM 5925 C C . CYS B 1 13 ? 16.469 -7.961 37 1 51.03 13 CYS B C 1
ATOM 5927 O O . CYS B 1 13 ? 15.32 -7.566 37.219 1 51.03 13 CYS B O 1
ATOM 5929 N N . SER B 1 14 ? 17.25 -6.977 36.562 1 66.69 14 SER B N 1
ATOM 5930 C CA . SER B 1 14 ? 16.75 -5.676 36.094 1 66.69 14 SER B CA 1
ATOM 5931 C C . SER B 1 14 ? 16.312 -5.719 34.656 1 66.69 14 SER B C 1
ATOM 5933 O O . SER B 1 14 ? 16.797 -6.539 33.875 1 66.69 14 SER B O 1
ATOM 5935 N N . ARG B 1 15 ? 15.188 -4.988 34.375 1 80.75 15 ARG B N 1
ATOM 5936 C CA . ARG B 1 15 ? 14.656 -4.789 33.031 1 80.75 15 ARG B CA 1
ATOM 5937 C C . ARG B 1 15 ? 15.719 -4.223 32.094 1 80.75 15 ARG B C 1
ATOM 5939 O O . ARG B 1 15 ? 16.422 -3.279 32.438 1 80.75 15 ARG B O 1
ATOM 5946 N N . VAL B 1 16 ? 15.992 -4.977 31.016 1 86.75 16 VAL B N 1
ATOM 5947 C CA . VAL B 1 16 ? 16.938 -4.496 30.016 1 86.75 16 VAL B CA 1
ATOM 5948 C C . VAL B 1 16 ? 16.188 -3.785 28.891 1 86.75 16 VAL B C 1
ATOM 5950 O O . VAL B 1 16 ? 15.164 -4.281 28.406 1 86.75 16 VAL B O 1
ATOM 5953 N N . LYS B 1 17 ? 16.609 -2.561 28.641 1 87.06 17 LYS B N 1
ATOM 5954 C CA . LYS B 1 17 ? 15.953 -1.8 27.578 1 87.06 17 LYS B CA 1
ATOM 5955 C C . LYS B 1 17 ? 16.688 -1.971 26.25 1 87.06 17 LYS B C 1
ATOM 5957 O O . LYS B 1 17 ? 17.844 -1.565 26.125 1 87.06 17 LYS B O 1
ATOM 5962 N N . VAL B 1 18 ? 16.031 -2.758 25.328 1 90.06 18 VAL B N 1
ATOM 5963 C CA . VAL B 1 18 ? 16.609 -2.963 24 1 90.06 18 VAL B CA 1
ATOM 5964 C C . VAL B 1 18 ? 16.047 -1.915 23.047 1 90.06 18 VAL B C 1
ATOM 5966 O O . VAL B 1 18 ? 14.93 -1.439 23.203 1 90.06 18 VAL B O 1
ATOM 5969 N N . PRO B 1 19 ? 16.875 -1.489 22.109 1 86.94 19 PRO B N 1
ATOM 5970 C CA . PRO B 1 19 ? 16.359 -0.537 21.125 1 86.94 19 PRO B CA 1
ATOM 5971 C C . PRO B 1 19 ? 15.203 -1.101 20.297 1 86.94 19 PRO B C 1
ATOM 5973 O O . PRO B 1 19 ? 15.195 -2.291 19.984 1 86.94 19 PRO B O 1
ATOM 5976 N N . THR B 1 20 ? 14.297 -0.203 20.047 1 83.94 20 THR B N 1
ATOM 5977 C CA . THR B 1 20 ? 13.117 -0.629 19.297 1 83.94 20 THR B CA 1
ATOM 5978 C C . THR B 1 20 ? 13.367 -0.523 17.797 1 83.94 20 THR B C 1
ATOM 5980 O O . THR B 1 20 ? 13.766 0.534 17.297 1 83.94 20 THR B O 1
ATOM 5983 N N . ILE B 1 21 ? 13.273 -1.697 17.141 1 80.56 21 ILE B N 1
ATOM 5984 C CA . ILE B 1 21 ? 13.336 -1.758 15.68 1 80.56 21 ILE B CA 1
ATOM 5985 C C . ILE B 1 21 ? 12.031 -2.322 15.125 1 80.56 21 ILE B C 1
ATOM 5987 O O . ILE B 1 21 ? 11.703 -3.488 15.359 1 80.56 21 ILE B O 1
ATOM 5991 N N . LEU B 1 22 ? 11.367 -1.516 14.461 1 73.06 22 LEU B N 1
ATOM 5992 C CA . LEU B 1 22 ? 10.055 -1.926 13.969 1 73.06 22 LEU B CA 1
ATOM 5993 C C . LEU B 1 22 ? 10.18 -2.719 12.68 1 73.06 22 LEU B C 1
ATOM 5995 O O . LEU B 1 22 ? 11.031 -2.42 11.844 1 73.06 22 LEU B O 1
ATOM 5999 N N . GLN B 1 23 ? 9.25 -3.766 12.609 1 74 23 GLN B N 1
ATOM 6000 C CA . GLN B 1 23 ? 9.227 -4.578 11.398 1 74 23 GLN B CA 1
ATOM 6001 C C . GLN B 1 23 ? 8.625 -3.807 10.227 1 74 23 GLN B C 1
ATOM 6003 O O . GLN B 1 23 ? 7.816 -2.898 10.43 1 74 23 GLN B O 1
ATOM 6008 N N . MET B 1 24 ? 9.266 -4.137 9.07 1 66.69 24 MET B N 1
ATOM 6009 C CA . MET B 1 24 ? 8.789 -3.482 7.859 1 66.69 24 MET B CA 1
ATOM 6010 C C . MET B 1 24 ? 7.738 -4.336 7.16 1 66.69 24 MET B C 1
ATOM 6012 O O . MET B 1 24 ? 6.863 -3.809 6.469 1 66.69 24 MET B O 1
ATOM 6016 N N . GLU B 1 25 ? 7.82 -5.617 7.301 1 64.81 25 GLU B N 1
ATOM 6017 C CA . GLU B 1 25 ? 6.891 -6.609 6.766 1 64.81 25 GLU B CA 1
ATOM 6018 C C . GLU B 1 25 ? 6.359 -7.52 7.867 1 64.81 25 GLU B C 1
ATOM 6020 O O . GLU B 1 25 ? 7.039 -7.754 8.867 1 64.81 25 GLU B O 1
ATOM 6025 N N . ALA B 1 26 ? 5.18 -8.031 7.633 1 61 26 ALA B N 1
ATOM 6026 C CA . ALA B 1 26 ? 4.539 -8.875 8.648 1 61 26 ALA B CA 1
ATOM 6027 C C . ALA B 1 26 ? 5.363 -10.125 8.922 1 61 26 ALA B C 1
ATOM 6029 O O . ALA B 1 26 ? 5.355 -10.648 10.039 1 61 26 ALA B O 1
ATOM 6030 N N . THR B 1 27 ? 6.129 -10.531 7.922 1 64.19 27 THR B N 1
ATOM 6031 C CA . THR B 1 27 ? 6.805 -11.82 8.039 1 64.19 27 THR B CA 1
ATOM 6032 C C . THR B 1 27 ? 8.203 -11.648 8.617 1 64.19 27 THR B C 1
ATOM 6034 O O . THR B 1 27 ? 8.922 -12.625 8.82 1 64.19 27 THR B O 1
ATOM 6037 N N . GLU B 1 28 ? 8.539 -10.383 9.008 1 76.94 28 GLU B N 1
ATOM 6038 C CA . GLU B 1 28 ? 9.938 -10.164 9.383 1 76.94 28 GLU B CA 1
ATOM 6039 C C . GLU B 1 28 ? 10.078 -9.984 10.891 1 76.94 28 GLU B C 1
ATOM 6041 O O . GLU B 1 28 ? 11.023 -9.344 11.359 1 76.94 28 GLU B O 1
ATOM 6046 N N . CYS B 1 29 ? 9.172 -10.461 11.641 1 81.81 29 CYS B N 1
ATOM 6047 C CA . CYS B 1 29 ? 9.203 -10.234 13.078 1 81.81 29 CYS B CA 1
ATOM 6048 C C . CYS B 1 29 ? 10.422 -10.906 13.711 1 81.81 29 CYS B C 1
ATOM 6050 O O . CYS B 1 29 ? 11.039 -10.352 14.617 1 81.81 29 CYS B O 1
ATOM 6052 N N . GLY B 1 30 ? 10.773 -12.117 13.234 1 87.19 30 GLY B N 1
ATOM 6053 C CA . GLY B 1 30 ? 11.945 -12.797 13.766 1 87.19 30 GLY B CA 1
ATOM 6054 C C . GLY B 1 30 ? 13.234 -12.039 13.5 1 87.19 30 GLY B C 1
ATOM 6055 O O . GLY B 1 30 ? 14.055 -11.859 14.406 1 87.19 30 GLY B O 1
ATOM 6056 N N . ALA B 1 31 ? 13.391 -11.523 12.305 1 88.69 31 ALA B N 1
ATOM 6057 C CA . ALA B 1 31 ? 14.586 -10.758 11.938 1 88.69 31 ALA B CA 1
ATOM 6058 C C . ALA B 1 31 ? 14.648 -9.445 12.703 1 88.69 31 ALA B C 1
ATOM 6060 O O . ALA B 1 31 ? 15.727 -9.031 13.141 1 88.69 31 ALA B O 1
ATOM 6061 N N . ALA B 1 32 ? 13.484 -8.883 12.922 1 88.75 32 ALA B N 1
ATOM 6062 C CA . ALA B 1 32 ? 13.438 -7.621 13.648 1 88.75 32 ALA B CA 1
ATOM 6063 C C . ALA B 1 32 ? 13.789 -7.82 15.117 1 88.75 32 ALA B C 1
ATOM 6065 O O . ALA B 1 32 ? 14.484 -7 15.719 1 88.75 32 ALA B O 1
ATOM 6066 N N . ALA B 1 33 ? 13.359 -8.82 15.688 1 92.75 33 ALA B N 1
ATOM 6067 C CA . ALA B 1 33 ? 13.68 -9.141 17.078 1 92.75 33 ALA B CA 1
ATOM 6068 C C . ALA B 1 33 ? 15.172 -9.398 17.25 1 92.75 33 ALA B C 1
ATOM 6070 O O . ALA B 1 33 ? 15.781 -8.938 18.219 1 92.75 33 ALA B O 1
ATOM 6071 N N . LEU B 1 34 ? 15.672 -10.133 16.297 1 93.62 34 LEU B N 1
ATOM 6072 C CA . LEU B 1 34 ? 17.109 -10.375 16.328 1 93.62 34 LEU B CA 1
ATOM 6073 C C . LEU B 1 34 ? 17.891 -9.07 16.203 1 93.62 34 LEU B C 1
ATOM 6075 O O . LEU B 1 34 ? 18.891 -8.859 16.891 1 93.62 34 LEU B O 1
ATOM 6079 N N . ALA B 1 35 ? 17.453 -8.234 15.32 1 91.69 35 ALA B N 1
ATOM 6080 C CA . ALA B 1 35 ? 18.094 -6.945 15.133 1 91.69 35 ALA B CA 1
ATOM 6081 C C . ALA B 1 35 ? 18.094 -6.137 16.438 1 91.69 35 ALA B C 1
ATOM 6083 O O . ALA B 1 35 ? 19.078 -5.461 16.75 1 91.69 35 ALA B O 1
ATOM 6084 N N . MET B 1 36 ? 17.047 -6.199 17.156 1 92.75 36 MET B N 1
ATOM 6085 C CA . MET B 1 36 ? 16.922 -5.488 18.422 1 92.75 36 MET B CA 1
ATOM 6086 C C . MET B 1 36 ? 17.953 -5.996 19.438 1 92.75 36 MET B C 1
ATOM 6088 O O . MET B 1 36 ? 18.625 -5.203 20.109 1 92.75 36 MET B O 1
ATOM 6092 N N . VAL B 1 37 ? 18.078 -7.219 19.516 1 93.88 37 VAL B N 1
ATOM 6093 C CA . VAL B 1 37 ? 19 -7.832 20.484 1 93.88 37 VAL B CA 1
ATOM 6094 C C . VAL B 1 37 ? 20.438 -7.543 20.078 1 93.88 37 VAL B C 1
ATOM 6096 O O . VAL B 1 37 ? 21.266 -7.227 20.938 1 93.88 37 VAL B O 1
ATOM 6099 N N . LEU B 1 38 ? 20.719 -7.676 18.812 1 93.5 38 LEU B N 1
ATOM 6100 C CA . LEU B 1 38 ? 22.062 -7.367 18.328 1 93.5 38 LEU B CA 1
ATOM 6101 C C . LEU B 1 38 ? 22.406 -5.906 18.578 1 93.5 38 LEU B C 1
ATOM 6103 O O . LEU B 1 38 ? 23.531 -5.586 18.984 1 93.5 38 LEU B O 1
ATOM 6107 N N . ALA B 1 39 ? 21.469 -5.098 18.344 1 91.88 39 ALA B N 1
ATOM 6108 C CA . ALA B 1 39 ? 21.688 -3.672 18.578 1 91.88 39 ALA B CA 1
ATOM 6109 C C . ALA B 1 39 ? 21.969 -3.396 20.062 1 91.88 39 ALA B C 1
ATOM 6111 O O . ALA B 1 39 ? 22.734 -2.5 20.391 1 91.88 39 ALA B O 1
ATOM 6112 N N . HIS B 1 40 ? 21.297 -4.078 20.891 1 91.88 40 HIS B N 1
ATOM 6113 C CA . HIS B 1 40 ? 21.531 -3.965 22.328 1 91.88 40 HIS B CA 1
ATOM 6114 C C . HIS B 1 40 ? 22.984 -4.273 22.672 1 91.88 40 HIS B C 1
ATOM 6116 O O . HIS B 1 40 ? 23.562 -3.639 23.562 1 91.88 40 HIS B O 1
ATOM 6122 N N . TYR B 1 41 ? 23.531 -5.141 21.953 1 92.44 41 TYR B N 1
ATOM 6123 C CA . TYR B 1 41 ? 24.922 -5.52 22.203 1 92.44 41 TYR B CA 1
ATOM 6124 C C . TYR B 1 41 ? 25.875 -4.668 21.391 1 92.44 41 TYR B C 1
ATOM 6126 O O . TYR B 1 41 ? 27.094 -4.875 21.422 1 92.44 41 TYR B O 1
ATOM 6134 N N . GLY B 1 42 ? 25.25 -3.805 20.531 1 90.25 42 GLY B N 1
ATOM 6135 C CA . GLY B 1 42 ? 26.094 -2.82 19.875 1 90.25 42 GLY B CA 1
ATOM 6136 C C . GLY B 1 42 ? 26.266 -3.076 18.391 1 90.25 42 GLY B C 1
ATOM 6137 O O . GLY B 1 42 ? 27.016 -2.381 17.703 1 90.25 42 GLY B O 1
ATOM 6138 N N . LEU B 1 43 ? 25.688 -4.055 17.938 1 91.5 43 LEU B N 1
ATOM 6139 C CA . LEU B 1 43 ? 25.766 -4.355 16.5 1 91.5 43 LEU B CA 1
ATOM 6140 C C . LEU B 1 43 ? 24.484 -3.908 15.797 1 91.5 43 LEU B C 1
ATOM 6142 O O . LEU B 1 43 ? 23.438 -4.539 15.938 1 91.5 43 LEU B O 1
ATOM 6146 N N . TRP B 1 44 ? 24.703 -2.902 15.008 1 89.88 44 TRP B N 1
ATOM 6147 C CA . TRP B 1 44 ? 23.562 -2.363 14.273 1 89.88 44 TRP B CA 1
ATOM 6148 C C . TRP B 1 44 ? 23.578 -2.832 12.82 1 89.88 44 TRP B C 1
ATOM 6150 O O . TRP B 1 44 ? 24.438 -2.426 12.039 1 89.88 44 TRP B O 1
ATOM 6160 N N . ILE B 1 45 ? 22.641 -3.768 12.555 1 86.44 45 ILE B N 1
ATOM 6161 C CA . ILE B 1 45 ? 22.531 -4.305 11.195 1 86.44 45 ILE B CA 1
ATOM 6162 C C . ILE B 1 45 ? 21.188 -3.895 10.578 1 86.44 45 ILE B C 1
ATOM 6164 O O . ILE B 1 45 ? 20.156 -3.984 11.234 1 86.44 45 ILE B O 1
ATOM 6168 N N . PRO B 1 46 ? 21.328 -3.391 9.359 1 78.69 46 PRO B N 1
ATOM 6169 C CA . PRO B 1 46 ? 20.062 -3.088 8.688 1 78.69 46 PRO B CA 1
ATOM 6170 C C . PRO B 1 46 ? 19.172 -4.316 8.531 1 78.69 46 PRO B C 1
ATOM 6172 O O . PRO B 1 46 ? 19.672 -5.418 8.289 1 78.69 46 PRO B O 1
ATOM 6175 N N . LEU B 1 47 ? 17.828 -4.145 8.734 1 79.38 47 LEU B N 1
ATOM 6176 C CA . LEU B 1 47 ? 16.844 -5.234 8.75 1 79.38 47 LEU B CA 1
ATOM 6177 C C . LEU B 1 47 ? 16.844 -5.973 7.414 1 79.38 47 LEU B C 1
ATOM 6179 O O . LEU B 1 47 ? 16.594 -7.18 7.367 1 79.38 47 LEU B O 1
ATOM 6183 N N . GLU B 1 48 ? 17.297 -5.316 6.371 1 74.75 48 GLU B N 1
ATOM 6184 C CA . GLU B 1 48 ? 17.312 -5.949 5.055 1 74.75 48 GLU B CA 1
ATOM 6185 C C . GLU B 1 48 ? 18.359 -7.059 4.992 1 74.75 48 GLU B C 1
ATOM 6187 O O . GLU B 1 48 ? 18.125 -8.102 4.371 1 74.75 48 GLU B O 1
ATOM 6192 N N . LYS B 1 49 ? 19.391 -6.789 5.59 1 78.25 49 LYS B N 1
ATOM 6193 C CA . LYS B 1 49 ? 20.453 -7.781 5.617 1 78.25 49 LYS B CA 1
ATOM 6194 C C . LYS B 1 49 ? 20.094 -8.961 6.516 1 78.25 49 LYS B C 1
ATOM 6196 O O . LYS B 1 49 ? 20.344 -10.109 6.172 1 78.25 49 LYS B O 1
ATOM 6201 N N . LEU B 1 50 ? 19.516 -8.656 7.59 1 84.88 50 LEU B N 1
ATOM 6202 C CA . LEU B 1 50 ? 19.156 -9.711 8.531 1 84.88 50 LEU B CA 1
ATOM 6203 C C . LEU B 1 50 ? 18.016 -10.562 7.98 1 84.88 50 LEU B C 1
ATOM 6205 O O . LEU B 1 50 ? 17.906 -11.75 8.297 1 84.88 50 LEU B O 1
ATOM 6209 N N . ARG B 1 51 ? 17.156 -9.984 7.203 1 81.06 51 ARG B N 1
ATOM 6210 C CA . ARG B 1 51 ? 16.078 -10.727 6.559 1 81.06 51 ARG B CA 1
ATOM 6211 C C . ARG B 1 51 ? 16.641 -11.82 5.652 1 81.06 51 ARG B C 1
ATOM 6213 O O . ARG B 1 51 ? 16.125 -12.938 5.633 1 81.06 51 ARG B O 1
ATOM 6220 N N . ALA B 1 52 ? 17.625 -11.398 4.949 1 75.5 52 ALA B N 1
ATOM 6221 C CA . ALA B 1 52 ? 18.281 -12.352 4.051 1 75.5 52 ALA B CA 1
ATOM 6222 C C . ALA B 1 52 ? 18.984 -13.453 4.832 1 75.5 52 ALA B C 1
ATOM 6224 O O . ALA B 1 52 ? 18.922 -14.625 4.457 1 75.5 52 ALA B O 1
ATOM 6225 N N . GLU B 1 53 ? 19.547 -13.094 5.938 1 82.44 53 GLU B N 1
ATOM 6226 C CA . GLU B 1 53 ? 20.312 -14.047 6.734 1 82.44 53 GLU B CA 1
ATOM 6227 C C . GLU B 1 53 ? 19.391 -15.016 7.469 1 82.44 53 GLU B C 1
ATOM 6229 O O . GLU B 1 53 ? 19.75 -16.172 7.699 1 82.44 53 GLU B O 1
ATOM 6234 N N . CYS B 1 54 ? 18.234 -14.5 7.762 1 82.5 54 CYS B N 1
ATOM 6235 C CA . CYS B 1 54 ? 17.281 -15.336 8.484 1 82.5 54 CYS B CA 1
ATOM 6236 C C . CYS B 1 54 ? 16.422 -16.141 7.516 1 82.5 54 CYS B C 1
ATOM 6238 O O . CYS B 1 54 ? 15.609 -16.969 7.941 1 82.5 54 CYS B O 1
ATOM 6240 N N . GLY B 1 55 ? 16.594 -15.992 6.336 1 74.12 55 GLY B N 1
ATOM 6241 C CA . GLY B 1 55 ? 15.852 -16.75 5.34 1 74.12 55 GLY B CA 1
ATOM 6242 C C . GLY B 1 55 ? 14.359 -16.5 5.398 1 74.12 55 GLY B C 1
ATOM 6243 O O . GLY B 1 55 ? 13.562 -17.438 5.352 1 74.12 55 GLY B O 1
ATOM 6244 N N . VAL B 1 56 ? 14.07 -15.234 5.633 1 71.88 56 VAL B N 1
ATOM 6245 C CA . VAL B 1 56 ? 12.656 -14.883 5.766 1 71.88 56 VAL B CA 1
ATOM 6246 C C . VAL B 1 56 ? 11.945 -15.07 4.426 1 71.88 56 VAL B C 1
ATOM 6248 O O . VAL B 1 56 ? 12.43 -14.602 3.391 1 71.88 56 VAL B O 1
ATOM 6251 N N . ASN B 1 57 ? 10.898 -16 4.43 1 65.62 57 ASN B N 1
ATOM 6252 C CA . ASN B 1 57 ? 10.047 -16.188 3.26 1 65.62 57 ASN B CA 1
ATOM 6253 C C . ASN B 1 57 ? 8.641 -15.656 3.502 1 65.62 57 ASN B C 1
ATOM 6255 O O . ASN B 1 57 ? 8.383 -14.992 4.508 1 65.62 57 ASN B O 1
ATOM 6259 N N . ARG B 1 58 ? 7.812 -15.852 2.508 1 58.41 58 ARG B N 1
ATOM 6260 C CA . ARG B 1 58 ? 6.445 -15.352 2.613 1 58.41 58 ARG B CA 1
ATOM 6261 C C . ARG B 1 58 ? 5.734 -15.953 3.824 1 58.41 58 ARG B C 1
ATOM 6263 O O . ARG B 1 58 ? 4.801 -15.359 4.363 1 58.41 58 ARG B O 1
ATOM 6270 N N . ASP B 1 59 ? 6.301 -17.062 4.242 1 57.59 59 ASP B N 1
ATOM 6271 C CA . ASP B 1 59 ? 5.695 -17.734 5.387 1 57.59 59 ASP B CA 1
ATOM 6272 C C . ASP B 1 59 ? 6.371 -17.312 6.691 1 57.59 59 ASP B C 1
ATOM 6274 O O . ASP B 1 59 ? 5.969 -17.75 7.773 1 57.59 59 ASP B O 1
ATOM 6278 N N . GLY B 1 60 ? 7.258 -16.484 6.645 1 64.38 60 GLY B N 1
ATOM 6279 C CA . GLY B 1 60 ? 7.984 -16.016 7.816 1 64.38 60 GLY B CA 1
ATOM 6280 C C . GLY B 1 60 ? 9.297 -16.75 8.031 1 64.38 60 GLY B C 1
ATOM 6281 O O . GLY B 1 60 ? 9.883 -17.266 7.086 1 64.38 60 GLY B O 1
ATOM 6282 N N . SER B 1 61 ? 9.859 -16.5 9.25 1 72 61 SER B N 1
ATOM 6283 C CA . SER B 1 61 ? 11.117 -17.141 9.625 1 72 61 SER B CA 1
ATOM 6284 C C . SER B 1 61 ? 10.914 -18.141 10.766 1 72 61 SER B C 1
ATOM 6286 O O . SER B 1 61 ? 10.125 -17.891 11.68 1 72 61 SER B O 1
ATOM 6288 N N . LYS B 1 62 ? 11.516 -19.312 10.586 1 78 62 LYS B N 1
ATOM 6289 C CA . LYS B 1 62 ? 11.516 -20.297 11.664 1 78 62 LYS B CA 1
ATOM 6290 C C . LYS B 1 62 ? 12.484 -19.906 12.773 1 78 62 LYS B C 1
ATOM 6292 O O . LYS B 1 62 ? 13.438 -19.156 12.531 1 78 62 LYS B O 1
ATOM 6297 N N . ALA B 1 63 ? 12.164 -20.359 13.984 1 86.19 63 ALA B N 1
ATOM 6298 C CA . ALA B 1 63 ? 13.039 -20.109 15.125 1 86.19 63 ALA B CA 1
ATOM 6299 C C . ALA B 1 63 ? 14.453 -20.609 14.844 1 86.19 63 ALA B C 1
ATOM 6301 O O . ALA B 1 63 ? 15.438 -19.969 15.234 1 86.19 63 ALA B O 1
ATOM 6302 N N . SER B 1 64 ? 14.477 -21.672 14.07 1 86.19 64 SER B N 1
ATOM 6303 C CA . SER B 1 64 ? 15.773 -22.266 13.766 1 86.19 64 SER B CA 1
ATOM 6304 C C . SER B 1 64 ? 16.594 -21.359 12.852 1 86.19 64 SER B C 1
ATOM 6306 O O . SER B 1 64 ? 17.812 -21.266 12.992 1 86.19 64 SER B O 1
ATOM 6308 N N . CYS B 1 65 ? 15.977 -20.703 12.086 1 84.56 65 CYS B N 1
ATOM 6309 C CA . CYS B 1 65 ? 16.656 -19.797 11.156 1 84.56 65 CYS B CA 1
ATOM 6310 C C . CYS B 1 65 ? 17.188 -18.578 11.883 1 84.56 65 CYS B C 1
ATOM 6312 O O . CYS B 1 65 ? 18.266 -18.078 11.562 1 84.56 65 CYS B O 1
ATOM 6314 N N . VAL B 1 66 ? 16.453 -18.156 12.82 1 89.94 66 VAL B N 1
ATOM 6315 C CA . VAL B 1 66 ? 16.875 -17 13.609 1 89.94 66 VAL B CA 1
ATOM 6316 C C . VAL B 1 66 ? 18.125 -17.344 14.406 1 89.94 66 VAL B C 1
ATOM 6318 O O . VAL B 1 66 ? 19.078 -16.547 14.477 1 89.94 66 VAL B O 1
ATOM 6321 N N . ILE B 1 67 ? 18.156 -18.516 14.992 1 92.12 67 ILE B N 1
ATOM 6322 C CA . ILE B 1 67 ? 19.297 -18.969 15.773 1 92.12 67 ILE B CA 1
ATOM 6323 C C . ILE B 1 67 ? 20.531 -19.109 14.875 1 92.12 67 ILE B C 1
ATOM 6325 O O . ILE B 1 67 ? 21.625 -18.703 15.242 1 92.12 67 ILE B O 1
ATOM 6329 N N . ARG B 1 68 ? 20.297 -19.656 13.719 1 89.31 68 ARG B N 1
ATOM 6330 C CA . ARG B 1 68 ? 21.391 -19.828 12.781 1 89.31 68 ARG B CA 1
ATOM 6331 C C . ARG B 1 68 ? 21.953 -18.484 12.336 1 89.31 68 ARG B C 1
ATOM 6333 O O . ARG B 1 68 ? 23.172 -18.328 12.211 1 89.31 68 ARG B O 1
ATOM 6340 N N . ALA B 1 69 ? 21.125 -17.609 12.133 1 89.94 69 ALA B N 1
ATOM 6341 C CA . ALA B 1 69 ? 21.547 -16.266 11.75 1 89.94 69 ALA B CA 1
ATOM 6342 C C . ALA B 1 69 ? 22.359 -15.609 12.859 1 89.94 69 ALA B C 1
ATOM 6344 O O . ALA B 1 69 ? 23.359 -14.93 12.594 1 89.94 69 ALA B O 1
ATOM 6345 N N . ALA B 1 70 ? 21.953 -15.766 14.055 1 93.19 70 ALA B N 1
ATOM 6346 C CA . ALA B 1 70 ? 22.672 -15.227 15.211 1 93.19 70 ALA B CA 1
ATOM 6347 C C . ALA B 1 70 ? 24.062 -15.852 15.336 1 93.19 70 ALA B C 1
ATOM 6349 O O . ALA B 1 70 ? 25.031 -15.156 15.625 1 93.19 70 ALA B O 1
ATOM 6350 N N . ARG B 1 71 ? 24.125 -17.094 15.086 1 91.75 71 ARG B N 1
ATOM 6351 C CA . ARG B 1 71 ? 25.391 -17.797 15.164 1 91.75 71 ARG B CA 1
ATOM 6352 C C . ARG B 1 71 ? 26.344 -17.344 14.055 1 91.75 71 ARG B C 1
ATOM 6354 O O . ARG B 1 71 ? 27.547 -17.266 14.25 1 91.75 71 ARG B O 1
ATOM 6361 N N . ASN B 1 72 ? 25.75 -17.047 12.969 1 88.62 72 ASN B N 1
ATOM 6362 C CA . ASN B 1 72 ? 26.531 -16.531 11.859 1 88.62 72 ASN B CA 1
ATOM 6363 C C . ASN B 1 72 ? 27.141 -15.164 12.18 1 88.62 72 ASN B C 1
ATOM 6365 O O . ASN B 1 72 ? 28.188 -14.805 11.641 1 88.62 72 ASN B O 1
ATOM 6369 N N . ARG B 1 73 ? 26.5 -14.531 13.023 1 91.12 73 ARG B N 1
ATOM 6370 C CA . ARG B 1 73 ? 26.984 -13.227 13.445 1 91.12 73 ARG B CA 1
ATOM 6371 C C . ARG B 1 73 ? 27.844 -13.344 14.703 1 91.12 73 ARG B C 1
ATOM 6373 O O . ARG B 1 73 ? 27.984 -12.383 15.461 1 91.12 73 ARG B O 1
ATOM 6380 N N . LYS B 1 74 ? 28.312 -14.477 14.93 1 92.19 74 LYS B N 1
ATOM 6381 C CA . LYS B 1 74 ? 29.281 -14.773 15.977 1 92.19 74 LYS B CA 1
ATOM 6382 C C . LYS B 1 74 ? 28.656 -14.633 17.359 1 92.19 74 LYS B C 1
ATOM 6384 O O . LYS B 1 74 ? 29.297 -14.156 18.297 1 92.19 74 LYS B O 1
ATOM 6389 N N . CYS B 1 75 ? 27.422 -14.922 17.438 1 93.69 75 CYS B N 1
ATOM 6390 C CA . CYS B 1 75 ? 26.75 -14.992 18.734 1 93.69 75 CYS B CA 1
ATOM 6391 C C . CYS B 1 75 ? 26.578 -16.438 19.172 1 93.69 75 CYS B C 1
ATOM 6393 O O . CYS B 1 75 ? 26.688 -17.359 18.375 1 93.69 75 CYS B O 1
ATOM 6395 N N . GLN B 1 76 ? 26.484 -16.578 20.406 1 92.69 76 GLN B N 1
ATOM 6396 C CA . GLN B 1 76 ? 26 -17.828 20.969 1 92.69 76 GLN B CA 1
ATOM 6397 C C . GLN B 1 76 ? 24.484 -17.828 21.125 1 92.69 76 GLN B C 1
ATOM 6399 O O . GLN B 1 76 ? 23.953 -17.031 21.906 1 92.69 76 GLN B O 1
ATOM 6404 N N . ALA B 1 77 ? 23.859 -18.547 20.281 1 92.81 77 ALA B N 1
ATOM 6405 C CA . ALA B 1 77 ? 22.406 -18.516 20.25 1 92.81 77 ALA B CA 1
ATOM 6406 C C . ALA B 1 77 ? 21.828 -19.922 20.406 1 92.81 77 ALA B C 1
ATOM 6408 O O . ALA B 1 77 ? 22.297 -20.875 19.781 1 92.81 77 ALA B O 1
ATOM 6409 N N . ASP B 1 78 ? 20.875 -20.062 21.359 1 92 78 ASP B N 1
ATOM 6410 C CA . ASP B 1 78 ? 20.203 -21.344 21.594 1 92 78 ASP B CA 1
ATOM 6411 C C . ASP B 1 78 ? 18.703 -21.156 21.781 1 92 78 ASP B C 1
ATOM 6413 O O . ASP B 1 78 ? 18.25 -20.109 22.25 1 92 78 ASP B O 1
ATOM 6417 N N . GLY B 1 79 ? 17.984 -22.094 21.266 1 91.25 79 GLY B N 1
ATOM 6418 C CA . GLY B 1 79 ? 16.531 -22.109 21.469 1 91.25 79 GLY B CA 1
ATOM 6419 C C . GLY B 1 79 ? 16.109 -23.016 22.609 1 91.25 79 GLY B C 1
ATOM 6420 O O . GLY B 1 79 ? 16.688 -24.078 22.828 1 91.25 79 GLY B O 1
ATOM 6421 N N . TYR B 1 80 ? 15.188 -22.5 23.406 1 88.94 80 TYR B N 1
ATOM 6422 C CA . TYR B 1 80 ? 14.68 -23.25 24.547 1 88.94 80 TYR B CA 1
ATOM 6423 C C . TYR B 1 80 ? 13.156 -23.328 24.516 1 88.94 80 TYR B C 1
ATOM 6425 O O . TYR B 1 80 ? 12.492 -22.438 23.984 1 88.94 80 TYR B O 1
ATOM 6433 N N . ARG B 1 81 ? 12.594 -24.359 24.938 1 88.5 81 ARG B N 1
ATOM 6434 C CA . ARG B 1 81 ? 11.164 -24.484 25.203 1 88.5 81 ARG B CA 1
ATOM 6435 C C . ARG B 1 81 ? 10.859 -24.344 26.688 1 88.5 81 ARG B C 1
ATOM 6437 O O . ARG B 1 81 ? 10.961 -25.297 27.453 1 88.5 81 ARG B O 1
ATOM 6444 N N . TRP B 1 82 ? 10.617 -23.188 27.094 1 87.12 82 TRP B N 1
ATOM 6445 C CA . TRP B 1 82 ? 10.305 -22.859 28.484 1 87.12 82 TRP B CA 1
ATOM 6446 C C . TRP B 1 82 ? 8.828 -22.516 28.656 1 87.12 82 TRP B C 1
ATOM 6448 O O . TRP B 1 82 ? 8.266 -21.766 27.859 1 87.12 82 TRP B O 1
ATOM 6458 N N . SER B 1 83 ? 8.148 -23.141 29.594 1 86.25 83 SER B N 1
ATOM 6459 C CA . SER B 1 83 ? 6.812 -22.688 29.984 1 86.25 83 SER B CA 1
ATOM 6460 C C . SER B 1 83 ? 6.867 -21.344 30.688 1 86.25 83 SER B C 1
ATOM 6462 O O . SER B 1 83 ? 7.945 -20.844 31.016 1 86.25 83 SER B O 1
ATOM 6464 N N . THR B 1 84 ? 5.785 -20.734 30.875 1 87 84 THR B N 1
ATOM 6465 C CA . THR B 1 84 ? 5.723 -19.453 31.594 1 87 84 THR B CA 1
ATOM 6466 C C . THR B 1 84 ? 6.289 -19.594 33 1 87 84 THR B C 1
ATOM 6468 O O . THR B 1 84 ? 7 -18.719 33.469 1 87 84 THR B O 1
ATOM 6471 N N . ASP B 1 85 ? 5.922 -20.688 33.594 1 84.31 85 ASP B N 1
ATOM 6472 C CA . ASP B 1 85 ? 6.398 -20.938 34.938 1 84.31 85 ASP B CA 1
ATOM 6473 C C . ASP B 1 85 ? 7.91 -21.156 34.969 1 84.31 85 ASP B C 1
ATOM 6475 O O . ASP B 1 85 ? 8.594 -20.719 35.906 1 84.31 85 ASP B O 1
ATOM 6479 N N . ASP B 1 86 ? 8.359 -21.781 33.969 1 85.88 86 ASP B N 1
ATOM 6480 C CA . ASP B 1 86 ? 9.797 -21.969 33.844 1 85.88 86 ASP B CA 1
ATOM 6481 C C . ASP B 1 86 ? 10.516 -20.625 33.719 1 85.88 86 ASP B C 1
ATOM 6483 O O . ASP B 1 86 ? 11.562 -20.422 34.344 1 85.88 86 ASP B O 1
ATOM 6487 N N . LEU B 1 87 ? 10.008 -19.844 32.969 1 85.75 87 LEU B N 1
ATOM 6488 C CA . LEU B 1 87 ? 10.594 -18.531 32.719 1 85.75 87 LEU B CA 1
ATOM 6489 C C . LEU B 1 87 ? 10.609 -17.703 34 1 85.75 87 LEU B C 1
ATOM 6491 O O . LEU B 1 87 ? 11.562 -16.969 34.281 1 85.75 87 LEU B O 1
ATOM 6495 N N . LEU B 1 88 ? 9.5 -17.766 34.812 1 83.69 88 LEU B N 1
ATOM 6496 C CA . LEU B 1 88 ? 9.406 -17.031 36.094 1 83.69 88 LEU B CA 1
ATOM 6497 C C . LEU B 1 88 ? 10.445 -17.547 37.062 1 83.69 88 LEU B C 1
ATOM 6499 O O . LEU B 1 88 ? 10.953 -16.766 37.906 1 83.69 88 LEU B O 1
ATOM 6503 N N . GLU B 1 89 ? 10.766 -18.844 37 1 80.69 89 GLU B N 1
ATOM 6504 C CA . GLU B 1 89 ? 11.773 -19.422 37.875 1 80.69 89 GLU B CA 1
ATOM 6505 C C . GLU B 1 89 ? 13.18 -18.969 37.469 1 80.69 89 GLU B C 1
ATOM 6507 O O . GLU B 1 89 ? 14.086 -18.922 38.312 1 80.69 89 GLU B O 1
ATOM 6512 N N . LEU B 1 90 ? 13.266 -18.641 36.219 1 80 90 LEU B N 1
ATOM 6513 C CA . LEU B 1 90 ? 14.562 -18.234 35.688 1 80 90 LEU B CA 1
ATOM 6514 C C . LEU B 1 90 ? 14.789 -16.734 35.875 1 80 90 LEU B C 1
ATOM 6516 O O . LEU B 1 90 ? 15.867 -16.234 35.562 1 80 90 LEU B O 1
ATOM 6520 N N . LEU B 1 91 ? 13.867 -16.031 36.344 1 77.5 91 LEU B N 1
ATOM 6521 C CA . LEU B 1 91 ? 13.906 -14.578 36.438 1 77.5 91 LEU B CA 1
ATOM 6522 C C . LEU B 1 91 ? 15.133 -14.117 37.25 1 77.5 91 LEU B C 1
ATOM 6524 O O . LEU B 1 91 ? 15.781 -13.141 36.875 1 77.5 91 LEU B O 1
ATOM 6528 N N . PRO B 1 92 ? 15.531 -14.906 38.312 1 72.81 92 PRO B N 1
ATOM 6529 C CA . PRO B 1 92 ? 16.688 -14.461 39.094 1 72.81 92 PRO B CA 1
ATOM 6530 C C . PRO B 1 92 ? 18 -14.516 38.281 1 72.81 92 PRO B C 1
ATOM 6532 O O . PRO B 1 92 ? 18.953 -13.812 38.625 1 72.81 92 PRO B O 1
ATOM 6535 N N . GLU B 1 93 ? 17.938 -15.141 37.156 1 75.56 93 GLU B N 1
ATOM 6536 C CA . GLU B 1 93 ? 19.141 -15.273 36.312 1 75.56 93 GLU B CA 1
ATOM 6537 C C . GLU B 1 93 ? 19.188 -14.203 35.219 1 75.56 93 GLU B C 1
ATOM 6539 O O . GLU B 1 93 ? 20.172 -14.094 34.5 1 75.56 93 GLU B O 1
ATOM 6544 N N . ASN B 1 94 ? 18.391 -13.43 35.125 1 74.75 94 ASN B N 1
ATOM 6545 C CA . ASN B 1 94 ? 18.266 -12.312 34.219 1 74.75 94 ASN B CA 1
ATOM 6546 C C . ASN B 1 94 ? 18.562 -12.727 32.781 1 74.75 94 ASN B C 1
ATOM 6548 O O . ASN B 1 94 ? 19.5 -12.219 32.156 1 74.75 94 ASN B O 1
ATOM 6552 N N . PRO B 1 95 ? 17.812 -13.57 32.281 1 79.88 95 PRO B N 1
ATOM 6553 C CA . PRO B 1 95 ? 18.016 -14.055 30.922 1 79.88 95 PRO B CA 1
ATOM 6554 C C . PRO B 1 95 ? 17.609 -13.023 29.859 1 79.88 95 PRO B C 1
ATOM 6556 O O . PRO B 1 95 ? 17.375 -13.383 28.703 1 79.88 95 PRO B O 1
ATOM 6559 N N . PHE B 1 96 ? 17.641 -11.836 30.25 1 87.94 96 PHE B N 1
ATOM 6560 C CA . PHE B 1 96 ? 17.156 -10.828 29.312 1 87.94 96 PHE B CA 1
ATOM 6561 C C . PHE B 1 96 ? 18.312 -10.141 28.609 1 87.94 96 PHE B C 1
ATOM 6563 O O . PHE B 1 96 ? 19.422 -10.055 29.141 1 87.94 96 PHE B O 1
ATOM 6570 N N . PRO B 1 97 ? 18.078 -9.773 27.281 1 92.5 97 PRO B N 1
ATOM 6571 C CA . PRO B 1 97 ? 16.844 -9.836 26.484 1 92.5 97 PRO B CA 1
ATOM 6572 C C . PRO B 1 97 ? 16.594 -11.203 25.859 1 92.5 97 PRO B C 1
ATOM 6574 O O . PRO B 1 97 ? 17.562 -11.906 25.516 1 92.5 97 PRO B O 1
ATOM 6577 N N . LEU B 1 98 ? 15.297 -11.602 25.828 1 92.81 98 LEU B N 1
ATOM 6578 C CA . LEU B 1 98 ? 14.891 -12.883 25.281 1 92.81 98 LEU B CA 1
ATOM 6579 C C . LEU B 1 98 ? 13.93 -12.688 24.109 1 92.81 98 LEU B C 1
ATOM 6581 O O . LEU B 1 98 ? 12.992 -11.891 24.203 1 92.81 98 LEU B O 1
ATOM 6585 N N . ILE B 1 99 ? 14.289 -13.367 22.984 1 95 99 ILE B N 1
ATOM 6586 C CA . ILE B 1 99 ? 13.305 -13.406 21.906 1 95 99 ILE B CA 1
ATOM 6587 C C . ILE B 1 99 ? 12.297 -14.523 22.156 1 95 99 ILE B C 1
ATOM 6589 O O . ILE B 1 99 ? 12.68 -15.68 22.375 1 95 99 ILE B O 1
ATOM 6593 N N . ILE B 1 100 ? 11.023 -14.172 22.188 1 93.5 100 ILE B N 1
ATOM 6594 C CA . ILE B 1 100 ? 10.016 -15.172 22.5 1 93.5 100 ILE B CA 1
ATOM 6595 C C . ILE B 1 100 ? 9 -15.242 21.359 1 93.5 100 ILE B C 1
ATOM 6597 O O . ILE B 1 100 ? 8.812 -14.266 20.625 1 93.5 100 ILE B O 1
ATOM 6601 N N . HIS B 1 101 ? 8.523 -16.391 21.188 1 90.25 101 HIS B N 1
ATOM 6602 C CA . HIS B 1 101 ? 7.461 -16.609 20.203 1 90.25 101 HIS B CA 1
ATOM 6603 C C . HIS B 1 101 ? 6.102 -16.25 20.797 1 90.25 101 HIS B C 1
ATOM 6605 O O . HIS B 1 101 ? 5.773 -16.656 21.906 1 90.25 101 HIS B O 1
ATOM 6611 N N . TRP B 1 102 ? 5.375 -15.383 20.016 1 84.94 102 TRP B N 1
ATOM 6612 C CA . TRP B 1 102 ? 4.16 -14.742 20.516 1 84.94 102 TRP B CA 1
ATOM 6613 C C . TRP B 1 102 ? 2.961 -15.117 19.641 1 84.94 102 TRP B C 1
ATOM 6615 O O . TRP B 1 102 ? 3.004 -14.977 18.422 1 84.94 102 TRP B O 1
ATOM 6625 N N . GLU B 1 103 ? 1.94 -15.688 20.203 1 75.44 103 GLU B N 1
ATOM 6626 C CA . GLU B 1 103 ? 0.658 -16.016 19.594 1 75.44 103 GLU B CA 1
ATOM 6627 C C . GLU B 1 103 ? 0.848 -16.859 18.328 1 75.44 103 GLU B C 1
ATOM 6629 O O . GLU B 1 103 ? 0.199 -16.625 17.312 1 75.44 103 GLU B O 1
ATOM 6634 N N . PHE B 1 104 ? 1.808 -17.656 18.312 1 65.62 104 PHE B N 1
ATOM 6635 C CA . PHE B 1 104 ? 2.102 -18.688 17.328 1 65.62 104 PHE B CA 1
ATOM 6636 C C . PHE B 1 104 ? 2.361 -18.078 15.961 1 65.62 104 PHE B C 1
ATOM 6638 O O . PHE B 1 104 ? 2.318 -18.781 14.945 1 65.62 104 PHE B O 1
ATOM 6645 N N . ASN B 1 105 ? 2.416 -16.844 15.867 1 68.25 105 ASN B N 1
ATOM 6646 C CA . ASN B 1 105 ? 2.652 -16.266 14.539 1 68.25 105 ASN B CA 1
ATOM 6647 C C . ASN B 1 105 ? 3.531 -15.031 14.617 1 68.25 105 ASN B C 1
ATOM 6649 O O . ASN B 1 105 ? 3.582 -14.242 13.672 1 68.25 105 ASN B O 1
ATOM 6653 N N . HIS B 1 106 ? 4.176 -14.852 15.844 1 80.12 106 HIS B N 1
ATOM 6654 C CA . HIS B 1 106 ? 4.879 -13.594 16.047 1 80.12 106 HIS B CA 1
ATOM 6655 C C . HIS B 1 106 ? 6.062 -13.766 16.984 1 80.12 106 HIS B C 1
ATOM 6657 O O . HIS B 1 106 ? 6.074 -14.68 17.812 1 80.12 106 HIS B O 1
ATOM 6663 N N . PHE B 1 107 ? 7.195 -13.117 16.75 1 89.5 107 PHE B N 1
ATOM 6664 C CA . PHE B 1 107 ? 8.328 -13.047 17.672 1 89.5 107 PHE B CA 1
ATOM 6665 C C . PHE B 1 107 ? 8.414 -11.672 18.328 1 89.5 107 PHE B C 1
ATOM 6667 O O . PHE B 1 107 ? 8.188 -10.648 17.672 1 89.5 107 PHE B O 1
ATOM 6674 N N . VAL B 1 108 ? 8.688 -11.641 19.578 1 92.69 108 VAL B N 1
ATOM 6675 C CA . VAL B 1 108 ? 8.852 -10.406 20.344 1 92.69 108 VAL B CA 1
ATOM 6676 C C . VAL B 1 108 ? 10.047 -10.531 21.281 1 92.69 108 VAL B C 1
ATOM 6678 O O . VAL B 1 108 ? 10.531 -11.633 21.531 1 92.69 108 VAL B O 1
ATOM 6681 N N . VAL B 1 109 ? 10.531 -9.352 21.734 1 94.62 109 VAL B N 1
ATOM 6682 C CA . VAL B 1 109 ? 11.648 -9.352 22.672 1 94.62 109 VAL B CA 1
ATOM 6683 C C . VAL B 1 109 ? 11.133 -9.07 24.078 1 94.62 109 VAL B C 1
ATOM 6685 O O . VAL B 1 109 ? 10.445 -8.07 24.312 1 94.62 109 VAL B O 1
ATOM 6688 N N . LEU B 1 110 ? 11.438 -9.992 24.922 1 93.94 110 LEU B N 1
ATOM 6689 C CA . LEU B 1 110 ? 11.125 -9.836 26.344 1 93.94 110 LEU B CA 1
ATOM 6690 C C . LEU B 1 110 ? 12.25 -9.109 27.062 1 93.94 110 LEU B C 1
ATOM 6692 O O . LEU B 1 110 ? 13.383 -9.609 27.125 1 93.94 110 LEU B O 1
ATOM 6696 N N . GLU B 1 111 ? 11.867 -7.977 27.562 1 92.81 111 GLU B N 1
ATOM 6697 C CA . GLU B 1 111 ? 12.875 -7.145 28.203 1 92.81 111 GLU B CA 1
ATOM 6698 C C . GLU B 1 111 ? 12.945 -7.441 29.703 1 92.81 111 GLU B C 1
ATOM 6700 O O . GLU B 1 111 ? 13.945 -7.121 30.359 1 92.81 111 GLU B O 1
ATOM 6705 N N . GLY B 1 112 ? 11.945 -7.898 30.281 1 90 112 GLY B N 1
ATOM 6706 C CA . GLY B 1 112 ? 11.922 -8.219 31.703 1 90 112 GLY B CA 1
ATOM 6707 C C . GLY B 1 112 ? 10.523 -8.414 32.25 1 90 112 GLY B C 1
ATOM 6708 O O . GLY B 1 112 ? 9.539 -8.109 31.578 1 90 112 GLY B O 1
ATOM 6709 N N . ILE B 1 113 ? 10.383 -9.039 33.281 1 87.88 113 ILE B N 1
ATOM 6710 C CA . ILE B 1 113 ? 9.133 -9.227 34.031 1 87.88 113 ILE B CA 1
ATOM 6711 C C . ILE B 1 113 ? 9.273 -8.656 35.438 1 87.88 113 ILE B C 1
ATOM 6713 O O . ILE B 1 113 ? 10.18 -9.031 36.188 1 87.88 113 ILE B O 1
ATOM 6717 N N . LYS B 1 114 ? 8.477 -7.605 35.625 1 84.5 114 LYS B N 1
ATOM 6718 C CA . LYS B 1 114 ? 8.516 -6.988 36.938 1 84.5 114 LYS B CA 1
ATOM 6719 C C . LYS B 1 114 ? 7.109 -6.641 37.438 1 84.5 114 LYS B C 1
ATOM 6721 O O . LYS B 1 114 ? 6.27 -6.184 36.656 1 84.5 114 LYS B O 1
ATOM 6726 N N . ASN B 1 115 ? 6.777 -6.848 38.688 1 82.19 115 ASN B N 1
ATOM 6727 C CA . ASN B 1 115 ? 5.543 -6.461 39.375 1 82.19 115 ASN B CA 1
ATOM 6728 C C . ASN B 1 115 ? 4.312 -6.988 38.656 1 82.19 115 ASN B C 1
ATOM 6730 O O . ASN B 1 115 ? 3.348 -6.254 38.438 1 82.19 115 ASN B O 1
ATOM 6734 N N . GLY B 1 116 ? 4.441 -8.195 38.156 1 82.75 116 GLY B N 1
ATOM 6735 C CA . GLY B 1 116 ? 3.297 -8.828 37.531 1 82.75 116 GLY B CA 1
ATOM 6736 C C . GLY B 1 116 ? 3.037 -8.32 36.125 1 82.75 116 GLY B C 1
ATOM 6737 O O . GLY B 1 116 ? 1.951 -8.523 35.562 1 82.75 116 GLY B O 1
ATOM 6738 N N . LYS B 1 117 ? 4.023 -7.625 35.656 1 89.19 117 LYS B N 1
ATOM 6739 C CA . LYS B 1 117 ? 3.914 -7.125 34.281 1 89.19 117 LYS B CA 1
ATOM 6740 C C . LYS B 1 117 ? 5.117 -7.547 33.438 1 89.19 117 LYS B C 1
ATOM 6742 O O . LYS B 1 117 ? 6.242 -7.602 33.938 1 89.19 117 LYS B O 1
ATOM 6747 N N . ALA B 1 118 ? 4.867 -7.934 32.25 1 91.06 118 ALA B N 1
ATOM 6748 C CA . ALA B 1 118 ? 5.918 -8.273 31.297 1 91.06 118 ALA B CA 1
ATOM 6749 C C . ALA B 1 118 ? 6.172 -7.121 30.328 1 91.06 118 ALA B C 1
ATOM 6751 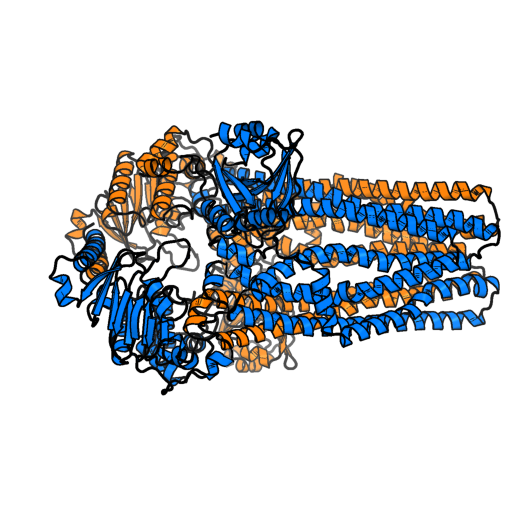O O . ALA B 1 118 ? 5.23 -6.543 29.781 1 91.06 118 ALA B O 1
ATOM 6752 N N . TYR B 1 119 ? 7.402 -6.777 30.219 1 90.06 119 TYR B N 1
ATOM 6753 C CA . TYR B 1 119 ? 7.816 -5.707 29.312 1 90.06 119 TYR B CA 1
ATOM 6754 C C . TYR B 1 119 ? 8.273 -6.273 27.984 1 90.06 119 TYR B C 1
ATOM 6756 O O . TYR B 1 119 ? 9.281 -6.988 27.906 1 90.06 119 TYR B O 1
ATOM 6764 N N . LEU B 1 120 ? 7.539 -5.941 26.984 1 90.5 120 LEU B N 1
ATOM 6765 C CA . LEU B 1 120 ? 7.809 -6.484 25.656 1 90.5 120 LEU B CA 1
ATOM 6766 C C . LEU B 1 120 ? 8.203 -5.375 24.688 1 90.5 120 LEU B C 1
ATOM 6768 O O . LEU B 1 120 ? 7.75 -4.238 24.828 1 90.5 120 LEU B O 1
ATOM 6772 N N . ASN B 1 121 ? 9.133 -5.684 23.844 1 89.94 121 ASN B N 1
ATOM 6773 C CA . ASN B 1 121 ? 9.445 -4.883 22.672 1 89.94 121 ASN B CA 1
ATOM 6774 C C . ASN B 1 121 ? 9.008 -5.578 21.391 1 89.94 121 ASN B C 1
ATOM 6776 O O . ASN B 1 121 ? 9.695 -6.484 20.906 1 89.94 121 ASN B O 1
ATOM 6780 N N . ASP B 1 122 ? 7.887 -5.109 20.906 1 85.62 122 ASP B N 1
ATOM 6781 C CA . ASP B 1 122 ? 7.207 -5.742 19.781 1 85.62 122 ASP B CA 1
ATOM 6782 C C . ASP B 1 122 ? 7.617 -5.098 18.469 1 85.62 122 ASP B C 1
ATOM 6784 O O . ASP B 1 122 ? 7.461 -3.889 18.281 1 85.62 122 ASP B O 1
ATOM 6788 N N . PRO B 1 123 ? 8.211 -6.008 17.562 1 81.81 123 PRO B N 1
ATOM 6789 C CA . PRO B 1 123 ? 8.594 -5.477 16.25 1 81.81 123 PRO B CA 1
ATOM 6790 C C . PRO B 1 123 ? 7.426 -4.832 15.508 1 81.81 123 PRO B C 1
ATOM 6792 O O . PRO B 1 123 ? 7.633 -3.959 14.656 1 81.81 123 PRO B O 1
ATOM 6795 N N . ALA B 1 124 ? 6.316 -5.293 15.859 1 69.88 124 ALA B N 1
ATOM 6796 C CA . ALA B 1 124 ? 5.141 -4.777 15.164 1 69.88 124 ALA B CA 1
ATOM 6797 C C . ALA B 1 124 ? 4.602 -3.525 15.852 1 69.88 124 ALA B C 1
ATOM 6799 O O . ALA B 1 124 ? 4.105 -2.611 15.188 1 69.88 124 ALA B O 1
ATOM 6800 N N . MET B 1 125 ? 4.762 -3.455 17.25 1 67.56 125 MET B N 1
ATOM 6801 C CA . MET B 1 125 ? 4.027 -2.447 18 1 67.56 125 MET B CA 1
ATOM 6802 C C . MET B 1 125 ? 4.98 -1.598 18.844 1 67.56 125 MET B C 1
ATOM 6804 O O . MET B 1 125 ? 4.586 -0.558 19.375 1 67.56 125 MET B O 1
ATOM 6808 N N . GLY B 1 126 ? 6.113 -1.963 18.922 1 75.19 126 GLY B N 1
ATOM 6809 C CA . GLY B 1 126 ? 7.039 -1.274 19.797 1 75.19 126 GLY B CA 1
ATOM 6810 C C . GLY B 1 126 ? 6.961 -1.756 21.234 1 75.19 126 GLY B C 1
ATOM 6811 O O . GLY B 1 126 ? 6.566 -2.896 21.5 1 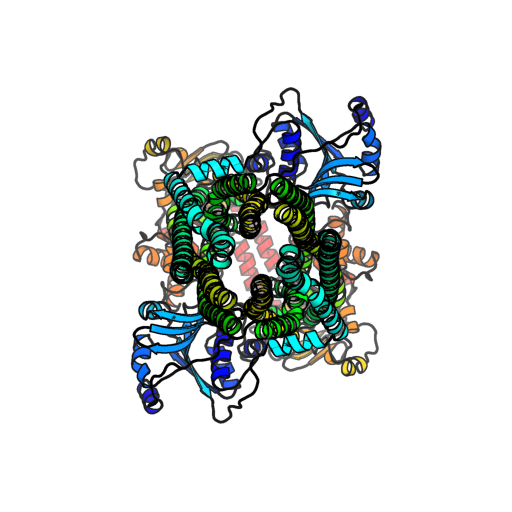75.19 126 GLY B O 1
ATOM 6812 N N . ARG B 1 127 ? 7.371 -0.88 22.172 1 79.75 127 ARG B N 1
ATOM 6813 C CA . ARG B 1 127 ? 7.426 -1.274 23.578 1 79.75 127 ARG B CA 1
ATOM 6814 C C . ARG B 1 127 ? 6.031 -1.307 24.188 1 79.75 127 ARG B C 1
ATOM 6816 O O . ARG B 1 127 ? 5.23 -0.391 23.969 1 79.75 127 ARG B O 1
ATOM 6823 N N . ARG B 1 128 ? 5.707 -2.371 24.703 1 77.19 128 ARG B N 1
ATOM 6824 C CA . ARG B 1 128 ? 4.414 -2.49 25.359 1 77.19 128 ARG B CA 1
ATOM 6825 C C . ARG B 1 128 ? 4.531 -3.307 26.656 1 77.19 128 ARG B C 1
ATOM 6827 O O . ARG B 1 128 ? 5.453 -4.113 26.797 1 77.19 128 ARG B O 1
ATOM 6834 N N . THR B 1 129 ? 3.664 -3.004 27.531 1 81.94 129 THR B N 1
ATOM 6835 C CA . THR B 1 129 ? 3.586 -3.723 28.797 1 81.94 129 THR B CA 1
ATOM 6836 C C . THR B 1 129 ? 2.316 -4.566 28.875 1 81.94 129 THR B C 1
ATOM 6838 O O . THR B 1 129 ? 1.228 -4.082 28.547 1 81.94 129 THR B O 1
ATOM 6841 N N . VAL B 1 130 ? 2.504 -5.836 29.094 1 84.5 130 VAL B N 1
ATOM 6842 C CA . VAL B 1 130 ? 1.364 -6.742 29.172 1 84.5 130 VAL B CA 1
ATOM 6843 C C . VAL B 1 130 ? 1.289 -7.363 30.562 1 84.5 130 VAL B C 1
ATOM 6845 O O . VAL B 1 130 ? 2.318 -7.656 31.188 1 84.5 130 VAL B O 1
ATOM 6848 N N . PRO B 1 131 ? -0.065 -7.453 31 1 84.5 131 PRO B N 1
ATOM 6849 C CA . PRO B 1 131 ? -0.202 -8.172 32.25 1 84.5 131 PRO B CA 1
ATOM 6850 C C . PRO B 1 131 ? 0.239 -9.633 32.156 1 84.5 131 PRO B C 1
ATOM 6852 O O . PRO B 1 131 ? 0.181 -10.227 31.094 1 84.5 131 PRO B O 1
ATOM 6855 N N . LEU B 1 132 ? 0.684 -10.219 33.312 1 88.19 132 LEU B N 1
ATOM 6856 C CA . LEU B 1 132 ? 1.217 -11.578 33.375 1 88.19 132 LEU B CA 1
ATOM 6857 C C . LEU B 1 132 ? 0.18 -12.586 32.875 1 88.19 132 LEU B C 1
ATOM 6859 O O . LEU B 1 132 ? 0.53 -13.609 32.281 1 88.19 132 LEU B O 1
ATOM 6863 N N . GLU B 1 133 ? -1.088 -12.203 33 1 84.44 133 GLU B N 1
ATOM 6864 C CA . GLU B 1 133 ? -2.152 -13.109 32.594 1 84.44 133 GLU B CA 1
ATOM 6865 C C . GLU B 1 133 ? -2.223 -13.195 31.062 1 84.44 133 GLU B C 1
ATOM 6867 O O . GLU B 1 133 ? -2.377 -14.289 30.5 1 84.44 133 GLU B O 1
ATOM 6872 N N . GLU B 1 134 ? -2.021 -12.188 30.562 1 84.38 134 GLU B N 1
ATOM 6873 C CA . GLU B 1 134 ? -2.002 -12.156 29.109 1 84.38 134 GLU B CA 1
ATOM 6874 C C . GLU B 1 134 ? -0.737 -12.812 28.547 1 84.38 134 GLU B C 1
ATOM 6876 O O . GLU B 1 134 ? -0.773 -13.469 27.516 1 84.38 134 GLU B O 1
ATOM 6881 N N . PHE B 1 135 ? 0.302 -12.586 29.25 1 89.38 135 PHE B N 1
ATOM 6882 C CA . PHE B 1 135 ? 1.566 -13.195 28.859 1 89.38 135 PHE B CA 1
ATOM 6883 C C . PHE B 1 135 ? 1.452 -14.711 28.828 1 89.38 135 PHE B C 1
ATOM 6885 O O . PHE B 1 135 ? 1.94 -15.359 27.906 1 89.38 135 PHE B O 1
ATOM 6892 N N . ARG B 1 136 ? 0.71 -15.289 29.703 1 84.94 136 ARG B N 1
ATOM 6893 C CA . ARG B 1 136 ? 0.569 -16.734 29.812 1 84.94 136 ARG B CA 1
ATOM 6894 C C . ARG B 1 136 ? -0.229 -17.297 28.656 1 84.94 136 ARG B C 1
ATOM 6896 O O . ARG B 1 136 ? 0.046 -18.406 28.188 1 84.94 136 ARG B O 1
ATOM 6903 N N . THR B 1 137 ? -1.05 -16.453 28.203 1 80.25 137 THR B N 1
ATOM 6904 C CA . THR B 1 137 ? -1.93 -16.922 27.141 1 80.25 137 THR B CA 1
ATOM 6905 C C . THR B 1 137 ? -1.278 -16.734 25.781 1 80.25 137 THR B C 1
ATOM 6907 O O . THR B 1 137 ? -1.455 -17.562 24.891 1 80.25 137 THR B O 1
ATOM 6910 N N . SER B 1 138 ? -0.488 -15.766 25.672 1 85.12 138 SER B N 1
ATOM 6911 C CA . SER B 1 138 ? 0.023 -15.391 24.359 1 85.12 138 SER B CA 1
ATOM 6912 C C . SER B 1 138 ? 1.405 -15.984 24.109 1 85.12 138 SER B C 1
ATOM 6914 O O . SER B 1 138 ? 1.785 -16.234 22.969 1 85.12 138 SER B O 1
ATOM 6916 N N . TYR B 1 139 ? 2.184 -16.297 25.203 1 89.75 139 TYR B N 1
ATOM 6917 C CA . TYR B 1 139 ? 3.504 -16.906 25.109 1 89.75 139 TYR B CA 1
ATOM 6918 C C . TYR B 1 139 ? 3.398 -18.391 24.734 1 89.75 139 TYR B C 1
ATOM 6920 O O . TYR B 1 139 ? 2.693 -19.156 25.391 1 89.75 139 TYR B O 1
ATOM 6928 N N . THR B 1 140 ? 4.02 -18.766 23.516 1 81.88 140 THR B N 1
ATOM 6929 C CA . THR B 1 140 ? 3.865 -20.109 22.984 1 81.88 140 THR B CA 1
ATOM 6930 C C . THR B 1 140 ? 4.809 -21.078 23.688 1 81.88 140 THR B C 1
ATOM 6932 O O . THR B 1 140 ? 4.648 -22.297 23.578 1 81.88 140 THR B O 1
ATOM 6935 N N . GLY B 1 141 ? 5.848 -20.656 24.422 1 85.56 141 GLY B N 1
ATOM 6936 C CA . GLY B 1 141 ? 6.785 -21.547 25.094 1 85.56 141 GLY B CA 1
ATOM 6937 C C . GLY B 1 141 ? 8.148 -21.594 24.438 1 85.56 141 GLY B C 1
ATOM 6938 O O . GLY B 1 141 ? 9.07 -22.234 24.938 1 85.56 141 GLY B O 1
ATOM 6939 N N . VAL B 1 142 ? 8.297 -20.953 23.328 1 90 142 VAL B N 1
ATOM 6940 C CA . VAL B 1 142 ? 9.57 -20.953 22.609 1 90 142 VAL B CA 1
ATOM 6941 C C . VAL B 1 142 ? 10.344 -19.688 22.922 1 90 142 VAL B C 1
ATOM 6943 O O . VAL B 1 142 ? 9.812 -18.578 22.781 1 90 142 VAL B O 1
ATOM 6946 N N . SER B 1 143 ? 11.484 -19.875 23.406 1 92.25 143 SER B N 1
ATOM 6947 C CA . SER B 1 143 ? 12.359 -18.766 23.75 1 92.25 143 SER B CA 1
ATOM 6948 C C . SER B 1 143 ? 13.727 -18.906 23.078 1 92.25 143 SER B C 1
ATOM 6950 O O . SER B 1 143 ? 14.273 -20.016 23.016 1 92.25 143 SER B O 1
ATOM 6952 N N . LEU B 1 144 ? 14.242 -17.828 22.578 1 93.69 144 LEU B N 1
ATOM 6953 C CA . LEU B 1 144 ? 15.578 -17.781 21.969 1 93.69 144 LEU B CA 1
ATOM 6954 C C . LEU B 1 144 ? 16.516 -16.922 22.797 1 93.69 144 LEU B C 1
ATOM 6956 O O . LEU B 1 144 ? 16.281 -15.719 22.969 1 93.69 144 LEU B O 1
ATOM 6960 N N . TYR B 1 145 ? 17.453 -17.578 23.266 1 92.81 145 TYR B N 1
ATOM 6961 C CA . TYR B 1 145 ? 18.469 -16.891 24.047 1 92.81 145 TYR B CA 1
ATOM 6962 C C . TYR B 1 145 ? 19.719 -16.625 23.203 1 92.81 145 TYR B C 1
ATOM 6964 O O . TYR B 1 145 ? 20.328 -17.562 22.688 1 92.81 145 TYR B O 1
ATOM 6972 N N . ILE B 1 146 ? 20.062 -15.328 23.109 1 93.75 146 ILE B N 1
ATOM 6973 C CA . ILE B 1 146 ? 21.188 -14.914 22.281 1 93.75 146 ILE B CA 1
ATOM 6974 C C . ILE B 1 146 ? 22.156 -14.062 23.094 1 93.75 146 ILE B C 1
ATOM 6976 O O . ILE B 1 146 ? 21.734 -13.102 23.75 1 93.75 146 ILE B O 1
ATOM 6980 N N . GLU B 1 147 ? 23.422 -14.453 23.094 1 91.94 147 GLU B N 1
ATOM 6981 C CA . GLU B 1 147 ? 24.484 -13.703 23.75 1 91.94 147 GLU B CA 1
ATOM 6982 C C . GLU B 1 147 ? 25.703 -13.57 22.828 1 91.94 147 GLU B C 1
ATOM 6984 O O . GLU B 1 147 ? 25.953 -14.438 21.984 1 91.94 147 GLU B O 1
ATOM 6989 N N . PRO B 1 148 ? 26.422 -12.398 22.953 1 93.06 148 PRO B N 1
ATOM 6990 C CA . PRO B 1 148 ? 27.625 -12.227 22.125 1 93.06 148 PRO B CA 1
ATOM 6991 C C . PRO B 1 148 ? 28.688 -13.297 22.391 1 93.06 148 PRO B C 1
ATOM 6993 O O . PRO B 1 148 ? 28.938 -13.648 23.547 1 93.06 148 PRO B O 1
ATOM 6996 N N . GLY B 1 149 ? 29.109 -13.828 21.359 1 90.06 149 GLY B N 1
ATOM 6997 C CA . GLY B 1 149 ? 30.219 -14.758 21.484 1 90.06 149 GLY B CA 1
ATOM 6998 C C . GLY B 1 149 ? 31.562 -14.07 21.625 1 90.06 149 GLY B C 1
ATOM 6999 O O . GLY B 1 149 ? 31.625 -12.844 21.766 1 90.06 149 GLY B O 1
ATOM 7000 N N . GLU B 1 150 ? 32.656 -14.875 21.641 1 87.88 150 GLU B N 1
ATOM 7001 C CA . GLU B 1 150 ? 34 -14.359 21.812 1 87.88 150 GLU B CA 1
ATOM 7002 C C . GLU B 1 150 ? 34.438 -13.516 20.625 1 87.88 150 GLU B C 1
ATOM 7004 O O . GLU B 1 150 ? 35.125 -12.516 20.781 1 87.88 150 GLU B O 1
ATOM 7009 N N . ASP B 1 151 ? 33.906 -13.688 19.547 1 89.69 151 ASP B N 1
ATOM 7010 C CA . ASP B 1 151 ? 34.312 -13 18.328 1 89.69 151 ASP B CA 1
ATOM 7011 C C . ASP B 1 151 ? 33.281 -11.984 17.875 1 89.69 151 ASP B C 1
ATOM 7013 O O . ASP B 1 151 ? 33.281 -11.547 16.734 1 89.69 151 ASP B O 1
ATOM 7017 N N . PHE B 1 152 ? 32.469 -11.719 18.75 1 92 152 PHE B N 1
ATOM 7018 C CA . PHE B 1 152 ? 31.391 -10.773 18.438 1 92 152 PHE B CA 1
ATOM 7019 C C . PHE B 1 152 ? 31.969 -9.383 18.188 1 92 152 PHE B C 1
ATOM 7021 O O . PHE B 1 152 ? 32.781 -8.906 18.969 1 92 152 PHE B O 1
ATOM 7028 N N . VAL B 1 153 ? 31.719 -8.703 17.109 1 89.12 153 VAL B N 1
ATOM 7029 C CA . VAL B 1 153 ? 32.25 -7.391 16.766 1 89.12 153 VAL B CA 1
ATOM 7030 C C . VAL B 1 153 ? 31.109 -6.371 16.719 1 89.12 153 VAL B C 1
ATOM 7032 O O . VAL B 1 153 ? 30.125 -6.555 16 1 89.12 153 VAL B O 1
ATOM 7035 N N . LYS B 1 154 ? 31.234 -5.371 17.547 1 88.56 154 LYS B N 1
ATOM 7036 C CA . LYS B 1 154 ? 30.281 -4.262 17.516 1 88.56 154 LYS B CA 1
ATOM 7037 C C . LYS B 1 154 ? 30.453 -3.424 16.25 1 88.56 154 LYS B C 1
ATOM 7039 O O . LYS B 1 154 ? 31.578 -3.184 15.805 1 88.56 154 LYS B O 1
ATOM 7044 N N . ALA B 1 155 ? 29.516 -3.275 15.484 1 86.56 155 ALA B N 1
ATOM 7045 C CA . ALA B 1 155 ? 29.578 -2.5 14.25 1 86.56 155 ALA B CA 1
ATOM 7046 C C . ALA B 1 155 ? 28.234 -1.851 13.93 1 86.56 155 ALA B C 1
ATOM 7048 O O . ALA B 1 155 ? 27.203 -2.248 14.469 1 86.56 155 ALA B O 1
ATOM 7049 N N . GLY B 1 156 ? 28.375 -0.754 13.266 1 80.19 156 GLY B N 1
ATOM 7050 C CA . GLY B 1 156 ? 27.156 -0.115 12.766 1 80.19 156 GLY B CA 1
ATOM 7051 C C . GLY B 1 156 ? 26.672 1.021 13.648 1 80.19 156 GLY B C 1
ATOM 7052 O O . GLY B 1 156 ? 27.188 1.224 14.75 1 80.19 156 GLY B O 1
ATOM 7053 N N . HIS B 1 157 ? 25.875 1.862 13.062 1 79 157 HIS B N 1
ATOM 7054 C CA . HIS B 1 157 ? 25.281 2.971 13.805 1 79 157 HIS B CA 1
ATOM 7055 C C . HIS B 1 157 ? 23.766 3.016 13.617 1 79 157 HIS B C 1
ATOM 7057 O O . HIS B 1 157 ? 23.25 2.477 12.641 1 79 157 HIS B O 1
ATOM 7063 N N . ARG B 1 158 ? 23.234 3.605 14.688 1 77.19 158 ARG B N 1
ATOM 7064 C CA . ARG B 1 158 ? 21.781 3.771 14.648 1 77.19 158 ARG B CA 1
ATOM 7065 C C . ARG B 1 158 ? 21.359 4.684 13.508 1 77.19 158 ARG B C 1
ATOM 7067 O O . ARG B 1 158 ? 22.047 5.664 13.203 1 77.19 158 ARG B O 1
ATOM 7074 N N . TYR B 1 159 ? 20.422 4.262 12.883 1 74.81 159 TYR B N 1
ATOM 7075 C CA . TYR B 1 159 ? 19.891 5.086 11.797 1 74.81 159 TYR B CA 1
ATOM 7076 C C . TYR B 1 159 ? 19.438 6.445 12.32 1 74.81 159 TYR B C 1
ATOM 7078 O O . TYR B 1 159 ? 18.766 6.531 13.352 1 74.81 159 TYR B O 1
ATOM 7086 N N . ASN B 1 160 ? 20.047 7.504 11.766 1 77.75 160 ASN B N 1
ATOM 7087 C CA . ASN B 1 160 ? 19.703 8.875 12.133 1 77.75 160 ASN B CA 1
ATOM 7088 C C . ASN B 1 160 ? 18.984 9.594 11 1 77.75 160 ASN B C 1
ATOM 7090 O O . ASN B 1 160 ? 19.594 10 10.023 1 77.75 160 ASN B O 1
ATOM 7094 N N . VAL B 1 161 ? 17.719 9.766 11.227 1 78.88 161 VAL B N 1
ATOM 7095 C CA . VAL B 1 161 ? 16.859 10.359 10.211 1 78.88 161 VAL B CA 1
ATOM 7096 C C . VAL B 1 161 ? 17.266 11.812 9.984 1 78.88 161 VAL B C 1
ATOM 7098 O O . VAL B 1 161 ? 17.203 12.312 8.852 1 78.88 161 VAL B O 1
ATOM 7101 N N . PHE B 1 162 ? 17.797 12.523 11.07 1 81.94 162 PHE B N 1
ATOM 7102 C CA . PHE B 1 162 ? 18.172 13.922 10.977 1 81.94 162 PHE B CA 1
ATOM 7103 C C . PHE B 1 162 ? 19.375 14.102 10.047 1 81.94 162 PHE B C 1
ATOM 7105 O O . PHE B 1 162 ? 19.422 15.047 9.258 1 81.94 162 PHE B O 1
ATOM 7112 N N . LYS B 1 163 ? 20.203 13.156 10.148 1 81.44 163 LYS B N 1
ATOM 7113 C CA . LYS B 1 163 ? 21.406 13.219 9.32 1 81.44 163 LYS B CA 1
ATOM 7114 C C . LYS B 1 163 ? 21.062 12.984 7.852 1 81.44 163 LYS B C 1
ATOM 7116 O O . LYS B 1 163 ? 21.562 13.688 6.973 1 81.44 163 LYS B O 1
ATOM 7121 N N . ASP B 1 164 ? 20.203 12.062 7.676 1 82.88 164 ASP B N 1
ATOM 7122 C CA . ASP B 1 164 ? 19.844 11.719 6.301 1 82.88 164 ASP B CA 1
ATOM 7123 C C . ASP B 1 164 ? 19.016 12.828 5.652 1 82.88 164 ASP B C 1
ATOM 7125 O O . ASP B 1 164 ? 19.219 13.141 4.477 1 82.88 164 ASP B O 1
ATOM 7129 N N . LEU B 1 165 ? 18.109 13.359 6.336 1 84.44 165 LEU B N 1
ATOM 7130 C CA . LEU B 1 165 ? 17.281 14.453 5.816 1 84.44 165 LEU B CA 1
ATOM 7131 C C . LEU B 1 165 ? 18.125 15.703 5.59 1 84.44 165 LEU B C 1
ATOM 7133 O O . LEU B 1 165 ? 17.906 16.438 4.617 1 84.44 165 LEU B O 1
ATOM 7137 N N . GLY B 1 166 ? 19.094 15.945 6.602 1 84.06 166 GLY B N 1
ATOM 7138 C CA . GLY B 1 166 ? 19.984 17.078 6.453 1 84.06 166 GLY B CA 1
ATOM 7139 C C . GLY B 1 166 ? 20.859 17 5.223 1 84.06 166 GLY B C 1
ATOM 7140 O O . GLY B 1 166 ? 21.078 18 4.535 1 84.06 166 GLY B O 1
ATOM 7141 N N . LYS B 1 167 ? 21.266 15.812 4.938 1 83.88 167 LYS B N 1
ATOM 7142 C CA . LYS B 1 167 ? 22.094 15.586 3.76 1 83.88 167 LYS B CA 1
ATOM 7143 C C . LYS B 1 167 ? 21.297 15.828 2.477 1 83.88 167 LYS B C 1
ATOM 7145 O O . LYS B 1 167 ? 21.812 16.453 1.539 1 83.88 167 LYS B O 1
ATOM 7150 N N . LYS B 1 168 ? 20.094 15.414 2.461 1 82.5 168 LYS B N 1
ATOM 7151 C CA . LYS B 1 168 ? 19.25 15.57 1.278 1 82.5 168 LYS B CA 1
ATOM 7152 C C . LYS B 1 168 ? 18.891 17.031 1.05 1 82.5 168 LYS B C 1
ATOM 7154 O O . LYS B 1 168 ? 18.766 17.469 -0.094 1 82.5 168 LYS B O 1
ATOM 7159 N N . LEU B 1 169 ? 18.672 17.688 2.162 1 83.69 169 LEU B N 1
ATOM 7160 C CA . LEU B 1 169 ? 18.328 19.094 2.086 1 83.69 169 LEU B CA 1
ATOM 7161 C C . LEU B 1 169 ? 19.5 19.906 1.551 1 83.69 169 LEU B C 1
ATOM 7163 O O . LEU B 1 169 ? 19.312 20.875 0.816 1 83.69 169 LEU B O 1
ATOM 7167 N N . MET B 1 170 ? 20.734 19.422 1.842 1 82.44 170 MET B N 1
ATOM 7168 C CA . MET B 1 170 ? 21.938 20.172 1.463 1 82.44 170 MET B CA 1
ATOM 7169 C C . MET B 1 170 ? 22.359 19.812 0.042 1 82.44 170 MET B C 1
ATOM 7171 O O . MET B 1 170 ? 23.188 20.516 -0.556 1 82.44 170 MET B O 1
ATOM 7175 N N . GLU B 1 171 ? 21.75 18.75 -0.377 1 81.25 171 GLU B N 1
ATOM 7176 C CA . GLU B 1 171 ? 22.062 18.375 -1.754 1 81.25 171 GLU B CA 1
ATOM 7177 C C . GLU B 1 171 ? 21.594 19.438 -2.736 1 81.25 171 GLU B C 1
ATOM 7179 O O . GLU B 1 171 ? 22.281 19.719 -3.721 1 81.25 171 GLU B O 1
ATOM 7184 N N . ASP B 1 172 ? 20.422 20.031 -2.434 1 80.75 172 ASP B N 1
ATOM 7185 C CA . ASP B 1 172 ? 19.953 21.156 -3.227 1 80.75 172 ASP B CA 1
ATOM 7186 C C . ASP B 1 172 ? 20.156 22.469 -2.477 1 80.75 172 ASP B C 1
ATOM 7188 O O . ASP B 1 172 ? 19.188 23.125 -2.084 1 80.75 172 ASP B O 1
ATOM 7192 N N . HIS B 1 173 ? 21.359 22.938 -2.387 1 81.81 173 HIS B N 1
ATOM 7193 C CA . HIS B 1 173 ? 21.734 24.062 -1.544 1 81.81 173 HIS B CA 1
ATOM 7194 C C . HIS B 1 173 ? 21.141 25.375 -2.061 1 81.81 173 HIS B C 1
ATOM 7196 O O . HIS B 1 173 ? 20.812 26.266 -1.274 1 81.81 173 HIS B O 1
ATOM 7202 N N . TRP B 1 174 ? 20.906 25.406 -3.311 1 80.88 174 TRP B N 1
ATOM 7203 C CA . TRP B 1 174 ? 20.375 26.641 -3.865 1 80.88 174 TRP B CA 1
ATOM 7204 C C . TRP B 1 174 ? 18.922 26.828 -3.479 1 80.88 174 TRP B C 1
ATOM 7206 O O . TRP B 1 174 ? 18.5 27.938 -3.129 1 80.88 174 TRP B O 1
ATOM 7216 N N . ALA B 1 175 ? 18.203 25.766 -3.594 1 81.12 175 ALA B N 1
ATOM 7217 C CA . ALA B 1 175 ? 16.797 25.859 -3.193 1 81.12 175 ALA B CA 1
ATOM 7218 C C . ALA B 1 175 ? 16.672 26.156 -1.702 1 81.12 175 ALA B C 1
ATOM 7220 O O . ALA B 1 175 ? 15.844 26.969 -1.297 1 81.12 175 ALA B O 1
ATOM 7221 N N . ALA B 1 176 ? 17.562 25.625 -0.917 1 81.38 176 ALA B N 1
ATOM 7222 C CA . ALA B 1 176 ? 17.547 25.844 0.526 1 81.38 176 ALA B CA 1
ATOM 7223 C C . ALA B 1 176 ? 17.906 27.297 0.855 1 81.38 176 ALA B C 1
ATOM 7225 O O . ALA B 1 176 ? 17.281 27.906 1.724 1 81.38 176 ALA B O 1
ATOM 7226 N N . LEU B 1 177 ? 18.812 27.828 0.172 1 82.88 177 LEU B N 1
ATOM 7227 C CA . LEU B 1 177 ? 19.25 29.203 0.397 1 82.88 177 LEU B CA 1
ATOM 7228 C C . LEU B 1 177 ? 18.172 30.188 -0.009 1 82.88 177 LEU B C 1
ATOM 7230 O O . LEU B 1 177 ? 17.953 31.188 0.675 1 82.88 177 LEU B O 1
ATOM 7234 N N . PHE B 1 178 ? 17.547 29.875 -1.07 1 83.62 178 PHE B N 1
ATOM 7235 C CA . PHE B 1 178 ? 16.5 30.766 -1.546 1 83.62 178 PHE B CA 1
ATOM 7236 C C . PHE B 1 178 ? 15.336 30.812 -0.556 1 83.62 178 PHE B C 1
ATOM 7238 O O . PHE B 1 178 ? 14.773 31.891 -0.3 1 83.62 178 PHE B O 1
ATOM 7245 N N . ILE B 1 179 ? 15.062 29.719 -0.001 1 82.38 179 ILE B N 1
ATOM 7246 C CA . ILE B 1 179 ? 13.984 29.656 0.976 1 82.38 179 ILE B CA 1
ATOM 7247 C C . ILE B 1 179 ? 14.391 30.422 2.24 1 82.38 179 ILE B C 1
ATOM 7249 O O . ILE B 1 179 ? 13.57 31.109 2.846 1 82.38 179 ILE B O 1
ATOM 7253 N N . LEU B 1 180 ? 15.609 30.344 2.551 1 81.5 180 LEU B N 1
ATOM 7254 C CA . LEU B 1 180 ? 16.109 31.047 3.725 1 81.5 180 LEU B CA 1
ATOM 7255 C C . LEU B 1 180 ? 16.016 32.562 3.531 1 81.5 180 LEU B C 1
ATOM 7257 O O . LEU B 1 180 ? 15.617 33.281 4.445 1 81.5 180 LEU B O 1
ATOM 7261 N N . ILE B 1 181 ? 16.281 32.969 2.42 1 85.12 181 ILE B N 1
ATOM 7262 C CA . ILE B 1 181 ? 16.234 34.406 2.113 1 85.12 181 ILE B CA 1
ATOM 7263 C C . ILE B 1 181 ? 14.797 34.906 2.121 1 85.12 181 ILE B C 1
ATOM 7265 O O . ILE B 1 181 ? 14.5 35.969 2.662 1 85.12 181 ILE B O 1
ATOM 7269 N N . LEU B 1 182 ? 13.977 34.156 1.546 1 81.69 182 LEU B N 1
ATOM 7270 C CA . LEU B 1 182 ? 12.562 34.531 1.503 1 81.69 182 LEU B CA 1
ATOM 7271 C C . LEU B 1 182 ? 11.977 34.594 2.908 1 81.69 182 LEU B C 1
ATOM 7273 O O . LEU B 1 182 ? 11.164 35.469 3.205 1 81.69 182 LEU B O 1
ATOM 7277 N N . GLU B 1 183 ? 12.383 33.75 3.781 1 77.81 183 GLU B N 1
ATOM 7278 C CA . GLU B 1 183 ? 11.883 33.719 5.152 1 77.81 183 GLU B CA 1
ATOM 7279 C C . GLU B 1 183 ? 12.398 34.906 5.957 1 77.81 183 GLU B C 1
ATOM 7281 O O . GLU B 1 183 ? 11.68 35.438 6.797 1 77.81 183 GLU B O 1
ATOM 7286 N N . PHE B 1 184 ? 13.617 35.281 5.668 1 80 184 PHE B N 1
ATOM 7287 C CA . PHE B 1 184 ? 14.18 36.438 6.352 1 80 184 PHE B CA 1
ATOM 7288 C C . PHE B 1 184 ? 13.484 37.719 5.918 1 80 184 PHE B C 1
ATOM 7290 O O . PHE B 1 184 ? 13.234 38.594 6.738 1 80 184 PHE B O 1
ATOM 7297 N N . CYS B 1 185 ? 13.109 37.688 4.738 1 82.94 185 CYS B N 1
ATOM 7298 C CA . CYS B 1 185 ? 12.398 38.844 4.211 1 82.94 185 CYS B CA 1
ATOM 7299 C C . CYS B 1 185 ? 10.984 38.938 4.762 1 82.94 185 CYS B C 1
ATOM 7301 O O . CYS B 1 185 ? 10.43 40.031 4.918 1 82.94 185 CYS B O 1
ATOM 7303 N N . ALA B 1 186 ? 10.477 37.812 5.137 1 79.44 186 ALA B N 1
ATOM 7304 C CA . ALA B 1 186 ? 9.102 37.75 5.625 1 79.44 186 ALA B CA 1
ATOM 7305 C C . ALA B 1 186 ? 9.016 38.219 7.074 1 79.44 186 ALA B C 1
ATOM 7307 O O . ALA B 1 186 ? 7.934 38.562 7.559 1 79.44 186 ALA B O 1
ATOM 7308 N N . ILE B 1 187 ? 10.141 38.344 7.746 1 77.38 187 ILE B N 1
ATOM 7309 C CA . ILE B 1 187 ? 10.164 38.781 9.133 1 77.38 187 ILE B CA 1
ATOM 7310 C C . ILE B 1 187 ? 9.773 40.281 9.195 1 77.38 187 ILE B C 1
ATOM 7312 O O . ILE B 1 187 ? 9.086 40.688 10.125 1 77.38 187 ILE B O 1
ATOM 7316 N N . ILE B 1 188 ? 10.062 40.969 8.227 1 79 188 ILE B N 1
ATOM 7317 C CA . ILE B 1 188 ? 9.859 42.438 8.219 1 79 188 ILE B CA 1
ATOM 7318 C C . ILE B 1 188 ? 8.359 42.719 8.188 1 79 188 ILE B C 1
ATOM 7320 O O . ILE B 1 188 ? 7.844 43.438 9.062 1 79 188 ILE B O 1
ATOM 7324 N N . PRO B 1 189 ? 7.703 42.219 7.219 1 77.19 189 PRO B N 1
ATOM 7325 C CA . PRO B 1 189 ? 6.258 42.438 7.262 1 77.19 189 PRO B CA 1
ATOM 7326 C C . PRO B 1 189 ? 5.59 41.812 8.477 1 77.19 189 PRO B C 1
ATOM 7328 O O . PRO B 1 189 ? 4.562 42.312 8.953 1 77.19 189 PRO B O 1
ATOM 7331 N N . GLY B 1 190 ? 6.223 40.812 9.031 1 74.69 190 GLY B N 1
ATOM 7332 C CA . GLY B 1 190 ? 5.688 40.156 10.227 1 74.69 190 GLY B CA 1
ATOM 7333 C C . GLY B 1 190 ? 5.758 41.031 11.453 1 74.69 190 GLY B C 1
ATOM 7334 O O . GLY B 1 190 ? 4.93 40.906 12.359 1 74.69 190 GLY B O 1
ATOM 7335 N N . LEU B 1 191 ? 6.66 42 11.445 1 76.19 191 LEU B N 1
ATOM 7336 C CA . LEU B 1 191 ? 6.836 42.938 12.562 1 76.19 191 LEU B CA 1
ATOM 7337 C C . LEU B 1 191 ? 5.867 44.094 12.461 1 76.19 191 LEU B C 1
ATOM 7339 O O . LEU B 1 191 ? 5.695 44.875 13.422 1 76.19 191 LEU B O 1
ATOM 7343 N N . ALA B 1 192 ? 5.262 44.188 11.367 1 73.5 192 ALA B N 1
ATOM 7344 C CA . ALA B 1 192 ? 4.344 45.281 11.156 1 73.5 192 ALA B CA 1
ATOM 7345 C C . ALA B 1 192 ? 3.203 45.281 12.172 1 73.5 192 ALA B C 1
ATOM 7347 O O . ALA B 1 192 ? 2.812 46.312 12.703 1 73.5 192 ALA B O 1
ATOM 7348 N N . GLY B 1 193 ? 2.736 44.062 12.516 1 72.5 193 GLY B N 1
ATOM 7349 C CA . GLY B 1 193 ? 1.631 43.938 13.453 1 72.5 193 GLY B CA 1
ATOM 7350 C C . GLY B 1 193 ? 1.937 44.531 14.812 1 72.5 193 GLY B C 1
ATOM 7351 O O . GLY B 1 193 ? 1.326 45.531 15.203 1 72.5 193 GLY B O 1
ATOM 7352 N N . PRO B 1 194 ? 2.988 44.062 15.453 1 72.19 194 PRO B N 1
ATOM 7353 C CA . PRO B 1 194 ? 3.328 44.562 16.781 1 72.19 194 PRO B CA 1
ATOM 7354 C C . PRO B 1 194 ? 3.783 46.031 16.766 1 72.19 194 PRO B C 1
ATOM 7356 O O . PRO B 1 194 ? 3.361 46.812 17.609 1 72.19 194 PRO B O 1
ATOM 7359 N N . VAL B 1 195 ? 4.598 46.469 15.836 1 76.12 195 VAL B N 1
ATOM 7360 C CA . VAL B 1 195 ? 5.16 47.812 15.805 1 76.12 195 VAL B CA 1
ATOM 7361 C C . VAL B 1 195 ? 4.059 48.812 15.477 1 76.12 195 VAL B C 1
ATOM 7363 O O . VAL B 1 195 ? 3.994 49.906 16.078 1 76.12 195 VAL B O 1
ATOM 7366 N N . MET B 1 196 ? 3.301 48.406 14.609 1 77 196 MET B N 1
ATOM 7367 C CA . MET B 1 196 ? 2.244 49.344 14.203 1 77 196 MET B CA 1
ATOM 7368 C C . MET B 1 196 ? 1.202 49.5 15.305 1 77 196 MET B C 1
ATOM 7370 O O . MET B 1 196 ? 0.66 50.594 15.492 1 77 196 MET B O 1
ATOM 7374 N N . SER B 1 197 ? 0.901 48.438 15.977 1 75.44 197 SER B N 1
ATOM 7375 C CA . SER B 1 197 ? -0.03 48.531 17.094 1 75.44 197 SER B CA 1
ATOM 7376 C C . SER B 1 197 ? 0.507 49.438 18.188 1 75.44 197 SER B C 1
ATOM 7378 O O . SER B 1 197 ? -0.256 50.188 18.812 1 75.44 197 SER B O 1
ATOM 7380 N N . GLN B 1 198 ? 1.811 49.469 18.422 1 76.25 198 GLN B N 1
ATOM 7381 C CA . GLN B 1 198 ? 2.439 50.344 19.406 1 76.25 198 GLN B CA 1
ATOM 7382 C C . GLN B 1 198 ? 2.34 51.812 18.969 1 76.25 198 GLN B C 1
ATOM 7384 O O . GLN B 1 198 ? 1.957 52.656 19.766 1 76.25 198 GLN B O 1
ATOM 7389 N N . ILE B 1 199 ? 2.689 52 17.734 1 77 199 ILE B N 1
ATOM 7390 C CA . ILE B 1 199 ? 2.668 53.375 17.219 1 77 199 ILE B CA 1
ATOM 7391 C C . ILE B 1 199 ? 1.241 53.906 17.25 1 77 199 ILE B C 1
ATOM 7393 O O . ILE B 1 199 ? 1.024 55.094 17.562 1 77 199 ILE B O 1
ATOM 7397 N N . PHE B 1 200 ? 0.348 53.125 16.969 1 75.94 200 PHE B N 1
ATOM 7398 C CA . PHE B 1 200 ? -1.06 53.5 16.938 1 75.94 200 PHE B CA 1
ATOM 7399 C C . PHE B 1 200 ? -1.519 53.969 18.312 1 75.94 200 PHE B C 1
ATOM 7401 O O . PHE B 1 200 ? -2.096 55.031 18.453 1 75.94 200 PHE B O 1
ATOM 7408 N N . LEU B 1 201 ? -1.209 53.188 19.375 1 73.56 201 LEU B N 1
ATOM 7409 C CA . LEU B 1 201 ? -1.711 53.5 20.719 1 73.56 201 LEU B CA 1
ATOM 7410 C C . LEU B 1 201 ? -0.907 54.625 21.359 1 73.56 201 LEU B C 1
ATOM 7412 O O . LEU B 1 201 ? -1.476 55.5 22 1 73.56 201 LEU B O 1
ATOM 7416 N N . ASP B 1 202 ? 0.391 54.594 21.172 1 74.75 202 ASP B N 1
ATOM 7417 C CA . ASP B 1 202 ? 1.244 55.5 21.906 1 74.75 202 ASP B CA 1
ATOM 7418 C C . ASP B 1 202 ? 1.334 56.844 21.203 1 74.75 202 ASP B C 1
ATOM 7420 O O . ASP B 1 202 ? 1.433 57.906 21.844 1 74.75 202 ASP B O 1
ATOM 7424 N N . GLU B 1 203 ? 1.366 56.781 19.938 1 77.12 203 GLU B N 1
ATOM 7425 C CA . GLU B 1 203 ? 1.646 58.031 19.219 1 77.12 203 GLU B CA 1
ATOM 7426 C C . GLU B 1 203 ? 0.385 58.594 18.578 1 77.12 203 GLU B C 1
ATOM 7428 O O . GLU B 1 203 ? 0.039 59.75 18.781 1 77.12 203 GLU B O 1
ATOM 7433 N N . ILE B 1 204 ? -0.273 57.844 17.953 1 71.88 204 ILE B N 1
ATOM 7434 C CA . ILE B 1 204 ? -1.378 58.375 17.156 1 71.88 204 ILE B CA 1
ATOM 7435 C C . ILE B 1 204 ? -2.559 58.688 18.078 1 71.88 204 ILE B C 1
ATOM 7437 O O . ILE B 1 204 ? -3.133 59.781 18 1 71.88 204 ILE B O 1
ATOM 7441 N N . LEU B 1 205 ? -2.857 57.781 18.969 1 68.69 205 LEU B N 1
ATOM 7442 C CA . LEU B 1 205 ? -4.023 57.969 19.828 1 68.69 205 LEU B CA 1
ATOM 7443 C C . LEU B 1 205 ? -3.742 59.031 20.906 1 68.69 205 LEU B C 1
ATOM 7445 O O . LEU B 1 205 ? -4.609 59.844 21.234 1 68.69 205 LEU B O 1
ATOM 7449 N N . THR B 1 206 ? -2.557 58.938 21.406 1 67.25 206 THR B N 1
ATOM 7450 C CA . THR B 1 206 ? -2.232 59.844 22.5 1 67.25 206 THR B CA 1
ATOM 7451 C C . THR B 1 206 ? -2.029 61.281 21.984 1 67.25 206 THR B C 1
ATOM 7453 O O . THR B 1 206 ? -2.459 62.219 22.625 1 67.25 206 THR B O 1
ATOM 7456 N N . ARG B 1 207 ? -1.442 61.375 20.797 1 68.31 207 ARG B N 1
ATOM 7457 C CA . ARG B 1 207 ? -1.128 62.719 20.312 1 68.31 207 ARG B CA 1
ATOM 7458 C C . ARG B 1 207 ? -2.213 63.219 19.375 1 68.31 207 ARG B C 1
ATOM 7460 O O . ARG B 1 207 ? -2.18 64.375 18.938 1 68.31 207 ARG B O 1
ATOM 7467 N N . LYS B 1 208 ? -3.289 62.469 19.109 1 66.75 208 LYS B N 1
ATOM 7468 C CA . LYS B 1 208 ? -4.449 62.812 18.281 1 66.75 208 LYS B CA 1
ATOM 7469 C C . LYS B 1 208 ? -4.016 63.344 16.922 1 66.75 208 LYS B C 1
ATOM 7471 O O . LYS B 1 208 ? -4.512 64.375 16.469 1 66.75 208 LYS B O 1
ATOM 7476 N N . HIS B 1 209 ? -2.936 62.812 16.406 1 72.12 209 HIS B N 1
ATOM 7477 C CA . HIS B 1 209 ? -2.477 63.25 15.094 1 72.12 209 HIS B CA 1
ATOM 7478 C C . HIS B 1 209 ? -3.264 62.562 13.984 1 72.12 209 HIS B C 1
ATOM 7480 O O . HIS B 1 209 ? -2.916 61.469 13.562 1 72.12 209 HIS B O 1
ATOM 7486 N N . LEU B 1 210 ? -4.312 63.188 13.469 1 71.5 210 LEU B N 1
ATOM 7487 C CA . LEU B 1 210 ? -5.215 62.656 12.453 1 71.5 210 LEU B CA 1
ATOM 7488 C C . LEU B 1 210 ? -4.48 62.438 11.133 1 71.5 210 LEU B C 1
ATOM 7490 O O . LEU B 1 210 ? -4.773 61.5 10.398 1 71.5 210 LEU B O 1
ATOM 7494 N N . ASN B 1 211 ? -3.602 63.281 10.82 1 72.5 211 ASN B N 1
ATOM 7495 C CA . ASN B 1 211 ? -2.916 63.25 9.531 1 72.5 211 ASN B CA 1
ATOM 7496 C C . ASN B 1 211 ? -2.076 61.969 9.391 1 72.5 211 ASN B C 1
ATOM 7498 O O . ASN B 1 211 ? -1.857 61.5 8.273 1 72.5 211 ASN B O 1
ATOM 7502 N N . TRP B 1 212 ? -1.725 61.375 10.453 1 76.38 212 TRP B N 1
ATOM 7503 C CA . TRP B 1 212 ? -0.851 60.219 10.406 1 76.38 212 TRP B CA 1
ATOM 7504 C C . TRP B 1 212 ? -1.665 58.938 10.305 1 76.38 212 TRP B C 1
ATOM 7506 O O . TRP B 1 212 ? -1.128 57.875 9.953 1 76.38 212 TRP B O 1
ATOM 7516 N N . MET B 1 213 ? -2.969 59.125 10.453 1 79.31 213 MET B N 1
ATOM 7517 C CA . MET B 1 213 ? -3.818 57.938 10.477 1 79.31 213 MET B CA 1
ATOM 7518 C C . MET B 1 213 ? -3.918 57.312 9.094 1 79.31 213 MET B C 1
ATOM 7520 O O . MET B 1 213 ? -3.846 56.094 8.953 1 79.31 213 MET B O 1
ATOM 7524 N N . THR B 1 214 ? -4.094 58.156 8.094 1 76.56 214 THR B N 1
ATOM 7525 C CA . THR B 1 214 ? -4.215 57.625 6.742 1 76.56 214 THR B CA 1
ATOM 7526 C C . THR B 1 214 ? -2.904 57 6.281 1 76.56 214 THR B C 1
ATOM 7528 O O . THR B 1 214 ? -2.906 55.938 5.637 1 76.56 214 THR B O 1
ATOM 7531 N N . SER B 1 215 ? -1.824 57.656 6.625 1 79.12 215 SER B N 1
ATOM 7532 C CA . SER B 1 215 ? -0.516 57.094 6.277 1 79.12 215 SER B CA 1
ATOM 7533 C C . SER B 1 215 ? -0.249 55.812 7.016 1 79.12 215 SER B C 1
ATOM 7535 O O . SER B 1 215 ? 0.373 54.875 6.465 1 79.12 215 SER B O 1
ATOM 7537 N N . PHE B 1 216 ? -0.764 55.75 8.156 1 80.94 216 PHE B N 1
ATOM 7538 C CA . PHE B 1 216 ? -0.62 54.562 8.969 1 80.94 216 PHE B CA 1
ATOM 7539 C C . PHE B 1 216 ? -1.401 53.375 8.367 1 80.94 216 PHE B C 1
ATOM 7541 O O . PHE B 1 216 ? -0.888 52.281 8.266 1 80.94 216 PHE B O 1
ATOM 7548 N N . CYS B 1 217 ? -2.596 53.594 7.949 1 79.44 217 CYS B N 1
ATOM 7549 C CA . CYS B 1 217 ? -3.441 52.562 7.328 1 79.44 217 CYS B CA 1
ATOM 7550 C C . CYS B 1 217 ? -2.812 52.062 6.043 1 79.44 217 CYS B C 1
ATOM 7552 O O . CYS B 1 217 ? -2.842 50.844 5.777 1 79.44 217 CYS B O 1
ATOM 7554 N N . MET B 1 218 ? -2.307 52.906 5.289 1 82.94 218 MET B N 1
ATOM 7555 C CA . MET B 1 218 ? -1.691 52.531 4.023 1 82.94 218 MET B CA 1
ATOM 7556 C C . MET B 1 218 ? -0.441 51.688 4.266 1 82.94 218 MET B C 1
ATOM 7558 O O . MET B 1 218 ? -0.194 50.719 3.549 1 82.94 218 MET B O 1
ATOM 7562 N N . ALA B 1 219 ? 0.322 52.062 5.234 1 82.62 219 ALA B N 1
ATOM 7563 C CA . ALA B 1 219 ? 1.533 51.312 5.562 1 82.62 219 ALA B CA 1
ATOM 7564 C C . ALA B 1 219 ? 1.194 49.906 6.062 1 82.62 219 ALA B C 1
ATOM 7566 O O . ALA B 1 219 ? 1.882 48.938 5.73 1 82.62 219 ALA B O 1
ATOM 7567 N N . MET B 1 220 ? 0.188 49.812 6.836 1 81.31 220 MET B N 1
ATOM 7568 C CA . MET B 1 220 ? -0.232 48.5 7.359 1 81.31 220 MET B CA 1
ATOM 7569 C C . MET B 1 220 ? -0.758 47.625 6.242 1 81.31 220 MET B C 1
ATOM 7571 O O . MET B 1 220 ? -0.412 46.438 6.168 1 81.31 220 MET B O 1
ATOM 7575 N N . THR B 1 221 ? -1.604 48.219 5.422 1 83 221 THR B N 1
ATOM 7576 C CA . THR B 1 221 ? -2.16 47.469 4.305 1 83 221 THR B CA 1
ATOM 7577 C C . THR B 1 221 ? -1.052 47 3.365 1 83 221 THR B C 1
ATOM 7579 O O . THR B 1 221 ? -1.069 45.844 2.9 1 83 221 THR B O 1
ATOM 7582 N N . ALA B 1 222 ? -0.131 47.844 3.121 1 85.69 222 ALA B N 1
ATOM 7583 C CA . ALA B 1 222 ? 0.997 47.5 2.258 1 85.69 222 ALA B CA 1
ATOM 7584 C C . ALA B 1 222 ? 1.828 46.375 2.861 1 85.69 222 ALA B C 1
ATOM 7586 O O . ALA B 1 222 ? 2.316 45.5 2.141 1 85.69 222 ALA B O 1
ATOM 7587 N N . SER B 1 223 ? 2.018 46.344 4.148 1 84.69 223 SER B N 1
ATOM 7588 C CA . SER B 1 223 ? 2.785 45.312 4.824 1 84.69 223 SER B CA 1
ATOM 7589 C C . SER B 1 223 ? 2.092 43.969 4.715 1 84.69 223 SER B C 1
ATOM 7591 O O . SER B 1 223 ? 2.75 42.938 4.539 1 84.69 223 SER B O 1
ATOM 7593 N N . PHE B 1 224 ? 0.818 43.969 4.797 1 82.25 224 PHE B N 1
ATOM 7594 C CA . PHE B 1 224 ? 0.083 42.688 4.715 1 82.25 224 PHE B CA 1
ATOM 7595 C C . PHE B 1 224 ? 0.091 42.156 3.289 1 82.25 224 PHE B C 1
ATOM 7597 O O . PHE B 1 224 ? 0.156 40.938 3.08 1 82.25 224 PHE B O 1
ATOM 7604 N N . ILE B 1 225 ? -0.004 43.031 2.352 1 83.88 225 ILE B N 1
ATOM 7605 C CA . ILE B 1 225 ? 0.061 42.625 0.955 1 83.88 225 ILE B CA 1
ATOM 7606 C C . ILE B 1 225 ? 1.438 42.031 0.653 1 83.88 225 ILE B C 1
ATOM 7608 O O . ILE B 1 225 ? 1.548 41 -0.016 1 83.88 225 ILE B O 1
ATOM 7612 N N . LEU B 1 226 ? 2.436 42.719 1.173 1 85.62 226 LEU B N 1
ATOM 7613 C CA . LEU B 1 226 ? 3.795 42.219 0.978 1 85.62 226 LEU B CA 1
ATOM 7614 C C . LEU B 1 226 ? 3.98 40.875 1.636 1 85.62 226 LEU B C 1
ATOM 7616 O O . LEU B 1 226 ? 4.621 39.969 1.067 1 85.62 226 LEU B O 1
ATOM 7620 N N . SER B 1 227 ? 3.459 40.75 2.797 1 82.38 227 SER B N 1
ATOM 7621 C CA . SER B 1 227 ? 3.521 39.438 3.484 1 82.38 227 SER B CA 1
ATOM 7622 C C . SER B 1 227 ? 2.807 38.375 2.688 1 82.38 227 SER B C 1
ATOM 7624 O O . SER B 1 227 ? 3.26 37.219 2.648 1 82.38 227 SER B O 1
ATOM 7626 N N . GLY B 1 228 ? 1.694 38.719 2.08 1 80.19 228 GLY B N 1
ATOM 7627 C CA . GLY B 1 228 ? 0.961 37.781 1.24 1 80.19 228 GLY B CA 1
ATOM 7628 C C . GLY B 1 228 ? 1.738 37.344 0.013 1 80.19 228 GLY B C 1
ATOM 7629 O O . GLY B 1 228 ? 1.751 36.156 -0.333 1 80.19 228 GLY B O 1
ATOM 7630 N N . ILE B 1 229 ? 2.361 38.25 -0.592 1 83 229 ILE B N 1
ATOM 7631 C CA . ILE B 1 229 ? 3.148 37.969 -1.787 1 83 229 ILE B CA 1
ATOM 7632 C C . ILE B 1 229 ? 4.324 37.062 -1.428 1 83 229 ILE B C 1
ATOM 7634 O O . ILE B 1 229 ? 4.633 36.125 -2.156 1 83 229 ILE B O 1
ATOM 7638 N N . MET B 1 230 ? 4.949 37.375 -0.377 1 82.81 230 MET B N 1
ATOM 7639 C CA . MET B 1 230 ? 6.094 36.594 0.052 1 82.81 230 MET B CA 1
ATOM 7640 C C . MET B 1 230 ? 5.668 35.156 0.399 1 82.81 230 MET B C 1
ATOM 7642 O O . MET B 1 230 ? 6.379 34.219 0.089 1 82.81 230 MET B O 1
ATOM 7646 N N . THR B 1 231 ? 4.598 35.031 1.036 1 80.12 231 THR B N 1
ATOM 7647 C CA . THR B 1 231 ? 4.078 33.719 1.384 1 80.12 231 THR B CA 1
ATOM 7648 C C . THR B 1 231 ? 3.725 32.938 0.128 1 80.12 231 THR B C 1
ATOM 7650 O O . THR B 1 231 ? 3.965 31.734 0.06 1 80.12 231 THR B O 1
ATOM 7653 N N . TRP B 1 232 ? 3.215 33.656 -0.813 1 81.31 232 TRP B N 1
ATOM 7654 C CA . TRP B 1 232 ? 2.869 33.031 -2.078 1 81.31 232 TRP B CA 1
ATOM 7655 C C . TRP B 1 232 ? 4.121 32.562 -2.822 1 81.31 232 TRP B C 1
ATOM 7657 O O . TRP B 1 232 ? 4.164 31.469 -3.371 1 81.31 232 TRP B O 1
ATOM 7667 N N . LEU B 1 233 ? 5.039 33.406 -2.869 1 83.75 233 LEU B N 1
ATOM 7668 C CA . LEU B 1 233 ? 6.297 33.062 -3.531 1 83.75 233 LEU B CA 1
ATOM 7669 C C . LEU B 1 233 ? 6.973 31.875 -2.857 1 83.75 233 LEU B C 1
ATOM 7671 O O . LEU B 1 233 ? 7.52 31 -3.533 1 83.75 233 LEU B O 1
ATOM 7675 N N . ARG B 1 234 ? 6.969 31.891 -1.615 1 81.31 234 ARG B N 1
ATOM 7676 C CA . ARG B 1 234 ? 7.516 30.781 -0.862 1 81.31 234 ARG B CA 1
ATOM 7677 C C . ARG B 1 234 ? 6.789 29.484 -1.206 1 81.31 234 ARG B C 1
ATOM 7679 O O . ARG B 1 234 ? 7.422 28.438 -1.4 1 81.31 234 ARG B O 1
ATOM 7686 N N . ALA B 1 235 ? 5.547 29.516 -1.292 1 81.06 235 ALA B N 1
ATOM 7687 C CA . ALA B 1 235 ? 4.742 28.328 -1.593 1 81.06 235 ALA B CA 1
ATOM 7688 C C . ALA B 1 235 ? 5.066 27.781 -2.982 1 81.06 235 ALA B C 1
ATOM 7690 O O . ALA B 1 235 ? 5.137 26.562 -3.18 1 81.06 235 ALA B O 1
ATOM 7691 N N . VAL B 1 236 ? 5.273 28.688 -3.932 1 83.81 236 VAL B N 1
ATOM 7692 C CA . VAL B 1 236 ? 5.574 28.281 -5.305 1 83.81 236 VAL B CA 1
ATOM 7693 C C . VAL B 1 236 ? 6.938 27.594 -5.355 1 83.81 236 VAL B C 1
ATOM 7695 O O . VAL B 1 236 ? 7.094 26.562 -6.016 1 83.81 236 VAL B O 1
ATOM 7698 N N . VAL B 1 237 ? 7.855 28.141 -4.672 1 85.5 237 VAL B N 1
ATOM 7699 C CA . VAL B 1 237 ? 9.211 27.609 -4.688 1 85.5 237 VAL B CA 1
ATOM 7700 C C . VAL B 1 237 ? 9.234 26.25 -3.982 1 85.5 237 VAL B C 1
ATOM 7702 O O . VAL B 1 237 ? 9.875 25.312 -4.457 1 85.5 237 VAL B O 1
ATOM 7705 N N . LEU B 1 238 ? 8.594 26.203 -2.9 1 85.12 238 LEU B N 1
ATOM 7706 C CA . LEU B 1 238 ? 8.562 24.953 -2.145 1 85.12 238 LEU B CA 1
ATOM 7707 C C . LEU B 1 238 ? 7.871 23.859 -2.939 1 85.12 238 LEU B C 1
ATOM 7709 O O . LEU B 1 238 ? 8.305 22.703 -2.92 1 85.12 238 LEU B O 1
ATOM 7713 N N . THR B 1 239 ? 6.852 24.188 -3.611 1 85.5 239 THR B N 1
ATOM 7714 C CA . THR B 1 239 ? 6.109 23.203 -4.395 1 85.5 239 THR B CA 1
ATOM 7715 C C . THR B 1 239 ? 6.941 22.719 -5.578 1 85.5 239 THR B C 1
ATOM 7717 O O . THR B 1 239 ? 6.922 21.531 -5.91 1 85.5 239 THR B O 1
ATOM 7720 N N . GLN B 1 240 ? 7.605 23.578 -6.234 1 85.62 240 GLN B N 1
ATOM 7721 C CA . GLN B 1 240 ? 8.477 23.203 -7.34 1 85.62 240 GLN B CA 1
ATOM 7722 C C . GLN B 1 240 ? 9.633 22.328 -6.852 1 85.62 240 GLN B C 1
ATOM 7724 O O . GLN B 1 240 ? 10.055 21.406 -7.543 1 85.62 240 GLN B O 1
ATOM 7729 N N . TRP B 1 241 ? 10.109 22.734 -5.762 1 86.88 241 TRP B N 1
ATOM 7730 C CA . TRP B 1 241 ? 11.172 21.938 -5.164 1 86.88 241 TRP B CA 1
ATOM 7731 C C . TRP B 1 241 ? 10.672 20.531 -4.812 1 86.88 241 TRP B C 1
ATOM 7733 O O . TRP B 1 241 ? 11.391 19.547 -5 1 86.88 241 TRP B O 1
ATOM 7743 N N . GLN B 1 242 ? 9.562 20.406 -4.227 1 88.06 242 GLN B N 1
ATOM 7744 C CA . GLN B 1 242 ? 8.961 19.125 -3.908 1 88.06 242 GLN B CA 1
ATOM 7745 C C . GLN B 1 242 ? 8.805 18.266 -5.156 1 88.06 242 GLN B C 1
ATOM 7747 O O . GLN B 1 242 ? 9.055 17.062 -5.121 1 88.06 242 GLN B O 1
ATOM 7752 N N . ARG B 1 243 ? 8.406 18.891 -6.227 1 86.25 243 ARG B N 1
ATOM 7753 C CA . ARG B 1 243 ? 8.234 18.188 -7.488 1 86.25 243 ARG B CA 1
ATOM 7754 C C . ARG B 1 243 ? 9.562 17.625 -7.988 1 86.25 243 ARG B C 1
ATOM 7756 O O . ARG B 1 243 ? 9.633 16.453 -8.398 1 86.25 243 ARG B O 1
ATOM 7763 N N . LYS B 1 244 ? 10.5 18.406 -7.953 1 87.19 244 LYS B N 1
ATOM 7764 C CA . LYS B 1 244 ? 11.828 18 -8.414 1 87.19 244 LYS B CA 1
ATOM 7765 C C . LYS B 1 244 ? 12.367 16.844 -7.566 1 87.19 244 LYS B C 1
ATOM 7767 O O . LYS B 1 244 ? 12.875 15.859 -8.102 1 87.19 244 LYS B O 1
ATOM 7772 N N . LEU B 1 245 ? 12.219 17.016 -6.336 1 87.56 245 LEU B N 1
ATOM 7773 C CA . LEU B 1 245 ? 12.711 15.977 -5.422 1 87.56 245 LEU B CA 1
ATOM 7774 C C . LEU B 1 245 ? 11.938 14.68 -5.609 1 87.56 245 LEU B C 1
ATOM 7776 O O . LEU B 1 245 ? 12.531 13.594 -5.633 1 87.56 245 LEU B O 1
ATOM 7780 N N . THR B 1 246 ? 10.648 14.766 -5.695 1 88.06 246 THR B N 1
ATOM 7781 C CA . THR B 1 246 ? 9.805 13.578 -5.836 1 88.06 246 THR B CA 1
ATOM 7782 C C . THR B 1 246 ? 10.141 12.836 -7.125 1 88.06 246 THR B C 1
ATOM 7784 O O . THR B 1 246 ? 10.266 11.609 -7.125 1 88.06 246 THR B O 1
ATOM 7787 N N . LEU B 1 247 ? 10.234 13.578 -8.242 1 87.31 247 LEU B N 1
ATOM 7788 C CA . LEU B 1 247 ? 10.508 12.961 -9.531 1 87.31 247 LEU B CA 1
ATOM 7789 C C . LEU B 1 247 ? 11.867 12.273 -9.531 1 87.31 247 LEU B C 1
ATOM 7791 O O . LEU B 1 247 ? 12 11.133 -9.984 1 87.31 247 LEU B O 1
ATOM 7795 N N . ALA B 1 248 ? 12.812 12.93 -9.047 1 87.75 248 ALA B N 1
ATOM 7796 C CA . ALA B 1 248 ? 14.164 12.391 -9.023 1 87.75 248 ALA B CA 1
ATOM 7797 C C . ALA B 1 248 ? 14.25 11.164 -8.125 1 87.75 248 ALA B C 1
ATOM 7799 O O . ALA B 1 248 ? 14.781 10.125 -8.523 1 87.75 248 ALA B O 1
ATOM 7800 N N . ASP B 1 249 ? 13.711 11.195 -7.016 1 89.69 249 ASP B N 1
ATOM 7801 C CA . ASP B 1 249 ? 13.828 10.125 -6.035 1 89.69 249 ASP B CA 1
ATOM 7802 C C . ASP B 1 249 ? 12.953 8.938 -6.406 1 89.69 249 ASP B C 1
ATOM 7804 O O . ASP B 1 249 ? 13.352 7.781 -6.238 1 89.69 249 ASP B O 1
ATOM 7808 N N . SER B 1 250 ? 11.703 9.234 -6.809 1 91.56 250 SER B N 1
ATOM 7809 C CA . SER B 1 250 ? 10.812 8.148 -7.184 1 91.56 250 SER B CA 1
ATOM 7810 C C . SER B 1 250 ? 11.352 7.379 -8.391 1 91.56 250 SER B C 1
ATOM 7812 O O . SER B 1 250 ? 11.289 6.148 -8.43 1 91.56 250 SER B O 1
ATOM 7814 N N . SER B 1 251 ? 11.875 8.086 -9.383 1 92.5 251 SER B N 1
ATOM 7815 C CA . SER B 1 251 ? 12.43 7.453 -10.57 1 92.5 251 SER B CA 1
ATOM 7816 C C . SER B 1 251 ? 13.68 6.645 -10.242 1 92.5 251 SER B C 1
ATOM 7818 O O . SER B 1 251 ? 13.812 5.5 -10.672 1 92.5 251 SER B O 1
ATOM 7820 N N . SER B 1 252 ? 14.555 7.262 -9.492 1 92.12 252 SER B N 1
ATOM 7821 C CA . SER B 1 252 ? 15.773 6.562 -9.109 1 92.12 252 SER B CA 1
ATOM 7822 C C . SER B 1 252 ? 15.461 5.336 -8.258 1 92.12 252 SER B C 1
ATOM 7824 O O . SER B 1 252 ? 16.078 4.281 -8.422 1 92.12 252 SER B O 1
ATOM 7826 N N . TYR B 1 253 ? 14.57 5.48 -7.41 1 91.94 253 TYR B N 1
ATOM 7827 C CA . TYR B 1 253 ? 14.164 4.391 -6.535 1 91.94 253 TYR B CA 1
ATOM 7828 C C . TYR B 1 253 ? 13.57 3.238 -7.336 1 91.94 253 TYR B C 1
ATOM 7830 O O . TYR B 1 253 ? 13.953 2.082 -7.156 1 91.94 253 TYR B O 1
ATOM 7838 N N . PHE B 1 254 ? 12.633 3.568 -8.195 1 93.06 254 PHE B N 1
ATOM 7839 C CA . PHE B 1 254 ? 11.945 2.525 -8.945 1 93.06 254 PHE B CA 1
ATOM 7840 C C . PHE B 1 254 ? 12.898 1.829 -9.906 1 93.06 254 PHE B C 1
ATOM 7842 O O . PHE B 1 254 ? 12.805 0.617 -10.117 1 93.06 254 PHE B O 1
ATOM 7849 N N . TRP B 1 255 ? 13.766 2.557 -10.492 1 93.56 255 TRP B N 1
ATOM 7850 C CA . TRP B 1 255 ? 14.773 1.965 -11.359 1 93.56 255 TRP B CA 1
ATOM 7851 C C . TRP B 1 255 ? 15.688 1.027 -10.578 1 93.56 255 TRP B C 1
ATOM 7853 O O . TRP B 1 255 ? 16 -0.069 -11.047 1 93.56 255 TRP B O 1
ATOM 7863 N N . HIS B 1 256 ? 16.109 1.452 -9.453 1 93.75 256 HIS B N 1
ATOM 7864 C CA . HIS B 1 256 ? 16.938 0.604 -8.586 1 93.75 256 HIS B CA 1
ATOM 7865 C C . HIS B 1 256 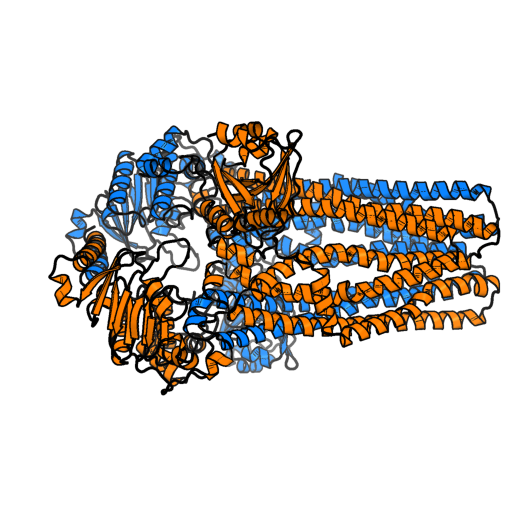? 16.172 -0.656 -8.18 1 93.75 256 HIS B C 1
ATOM 7867 O O . HIS B 1 256 ? 16.75 -1.745 -8.141 1 93.75 256 HIS B O 1
ATOM 7873 N N . LEU B 1 257 ? 14.969 -0.46 -7.898 1 93.69 257 LEU B N 1
ATOM 7874 C CA . LEU B 1 257 ? 14.102 -1.567 -7.52 1 93.69 257 LEU B CA 1
ATOM 7875 C C . LEU B 1 257 ? 14.07 -2.635 -8.609 1 93.69 257 LEU B C 1
ATOM 7877 O O . LEU B 1 257 ? 14.156 -3.83 -8.312 1 93.69 257 LEU B O 1
ATOM 7881 N N . LEU B 1 258 ? 13.984 -2.273 -9.891 1 93.75 258 LEU B N 1
ATOM 7882 C CA . LEU B 1 258 ? 13.898 -3.201 -11.008 1 93.75 258 LEU B CA 1
ATOM 7883 C C . LEU B 1 258 ? 15.227 -3.922 -11.227 1 93.75 258 LEU B C 1
ATOM 7885 O O . LEU B 1 258 ? 15.266 -4.988 -11.844 1 93.75 258 LEU B O 1
ATOM 7889 N N . LYS B 1 259 ? 16.297 -3.385 -10.633 1 94 259 LYS B N 1
ATOM 7890 C CA . LYS B 1 259 ? 17.625 -3.973 -10.828 1 94 259 LYS B CA 1
ATOM 7891 C C . LYS B 1 259 ? 17.953 -4.957 -9.711 1 94 259 LYS B C 1
ATOM 7893 O O . LYS B 1 259 ? 18.984 -5.629 -9.758 1 94 259 LYS B O 1
ATOM 7898 N N . LEU B 1 260 ? 17.094 -5.113 -8.828 1 92.94 260 LEU B N 1
ATOM 7899 C CA . LEU B 1 260 ? 17.328 -6.008 -7.703 1 92.94 260 LEU B CA 1
ATOM 7900 C C . LEU B 1 260 ? 17.156 -7.465 -8.117 1 92.94 260 LEU B C 1
ATOM 7902 O O . LEU B 1 260 ? 16.484 -7.75 -9.117 1 92.94 260 LEU B O 1
ATOM 7906 N N . PRO B 1 261 ? 17.766 -8.406 -7.371 1 92 261 PRO B N 1
ATOM 7907 C CA . PRO B 1 261 ? 17.656 -9.828 -7.699 1 92 261 PRO B CA 1
ATOM 7908 C C . PRO B 1 261 ? 16.281 -10.398 -7.402 1 92 261 PRO B C 1
ATOM 7910 O O . PRO B 1 261 ? 15.531 -9.828 -6.602 1 92 261 PRO B O 1
ATOM 7913 N N . MET B 1 262 ? 16.047 -11.477 -8.07 1 89.56 262 MET B N 1
ATOM 7914 C CA . MET B 1 262 ? 14.742 -12.125 -7.957 1 89.56 262 MET B CA 1
ATOM 7915 C C . MET B 1 262 ? 14.469 -12.547 -6.52 1 89.56 262 MET B C 1
ATOM 7917 O O . MET B 1 262 ? 13.312 -12.633 -6.102 1 89.56 262 MET B O 1
ATOM 7921 N N . GLN B 1 263 ? 15.438 -12.844 -5.793 1 83.5 263 GLN B N 1
ATOM 7922 C CA . GLN B 1 263 ? 15.328 -13.25 -4.398 1 83.5 263 GLN B CA 1
ATOM 7923 C C . GLN B 1 263 ? 14.594 -12.203 -3.568 1 83.5 263 GLN B C 1
ATOM 7925 O O . GLN B 1 263 ? 13.812 -12.539 -2.678 1 83.5 263 GLN B O 1
ATOM 7930 N N . PHE B 1 264 ? 14.93 -10.984 -3.887 1 85.56 264 PHE B N 1
ATOM 7931 C CA . PHE B 1 264 ? 14.281 -9.875 -3.197 1 85.56 264 PHE B CA 1
ATOM 7932 C C . PHE B 1 264 ? 12.773 -9.922 -3.385 1 85.56 264 PHE B C 1
ATOM 7934 O O . PHE B 1 264 ? 12.016 -9.734 -2.43 1 85.56 264 PHE B O 1
ATOM 7941 N N . PHE B 1 265 ? 12.312 -10.203 -4.57 1 84.62 265 PHE B N 1
ATOM 7942 C CA . PHE B 1 265 ? 10.898 -10.141 -4.938 1 84.62 265 PHE B CA 1
ATOM 7943 C C . PHE B 1 265 ? 10.156 -11.375 -4.445 1 84.62 265 PHE B C 1
ATOM 7945 O O . PHE B 1 265 ? 8.969 -11.305 -4.133 1 84.62 265 PHE B O 1
ATOM 7952 N N . HIS B 1 266 ? 10.836 -12.438 -4.367 1 76.62 266 HIS B N 1
ATOM 7953 C CA . HIS B 1 266 ? 10.211 -13.672 -3.912 1 76.62 266 HIS B CA 1
ATOM 7954 C C . HIS B 1 266 ? 9.914 -13.625 -2.418 1 76.62 266 HIS B C 1
ATOM 7956 O O . HIS B 1 266 ? 9 -14.312 -1.938 1 76.62 266 HIS B O 1
ATOM 7962 N N . GLN B 1 267 ? 10.695 -12.836 -1.78 1 71 267 GLN B N 1
ATOM 7963 C CA . GLN B 1 267 ? 10.586 -12.766 -0.327 1 71 267 GLN B CA 1
ATOM 7964 C C . GLN B 1 267 ? 9.562 -11.703 0.095 1 71 267 GLN B C 1
ATOM 7966 O O . GLN B 1 267 ? 9.25 -11.586 1.279 1 71 267 GLN B O 1
ATOM 7971 N N . ARG B 1 268 ? 9.008 -11.008 -0.906 1 73.69 268 ARG B N 1
ATOM 7972 C CA . ARG B 1 268 ? 8.164 -9.867 -0.563 1 73.69 268 ARG B CA 1
ATOM 7973 C C . ARG B 1 268 ? 6.879 -9.875 -1.385 1 73.69 268 ARG B C 1
ATOM 7975 O O . ARG B 1 268 ? 6.832 -10.445 -2.475 1 73.69 268 ARG B O 1
ATOM 7982 N N . TYR B 1 269 ? 5.922 -9.211 -0.853 1 67.56 269 TYR B N 1
ATOM 7983 C CA . TYR B 1 269 ? 4.668 -9.07 -1.585 1 67.56 269 TYR B CA 1
ATOM 7984 C C . TYR B 1 269 ? 4.738 -7.902 -2.561 1 67.56 269 TYR B C 1
ATOM 7986 O O . TYR B 1 269 ? 5.195 -6.812 -2.203 1 67.56 269 TYR B O 1
ATOM 7994 N N . ALA B 1 270 ? 4.258 -8.195 -3.768 1 76.75 270 ALA B N 1
ATOM 7995 C CA . ALA B 1 270 ? 4.312 -7.203 -4.836 1 76.75 270 ALA B CA 1
ATOM 7996 C C . ALA B 1 270 ? 3.576 -5.926 -4.434 1 76.75 270 ALA B C 1
ATOM 7998 O O . ALA B 1 270 ? 4.043 -4.82 -4.711 1 76.75 270 ALA B O 1
ATOM 7999 N N . ALA B 1 271 ? 2.422 -6.051 -3.795 1 65.94 271 ALA B N 1
ATOM 8000 C CA . ALA B 1 271 ? 1.601 -4.906 -3.408 1 65.94 271 ALA B CA 1
ATOM 8001 C C . ALA B 1 271 ? 2.328 -4.027 -2.396 1 65.94 271 ALA B C 1
ATOM 8003 O O . ALA B 1 271 ? 2.238 -2.799 -2.453 1 65.94 271 ALA B O 1
ATOM 8004 N N . GLU B 1 272 ? 3.09 -4.594 -1.485 1 71.81 272 GLU B N 1
ATOM 8005 C CA . GLU B 1 272 ? 3.84 -3.859 -0.471 1 71.81 272 GLU B CA 1
ATOM 8006 C C . GLU B 1 272 ? 5.012 -3.1 -1.09 1 71.81 272 GLU B C 1
ATOM 8008 O O . GLU B 1 272 ? 5.273 -1.952 -0.728 1 71.81 272 GLU B O 1
ATOM 8013 N N . VAL B 1 273 ? 5.613 -3.748 -1.961 1 82.88 273 VAL B N 1
ATOM 8014 C CA . VAL B 1 273 ? 6.758 -3.131 -2.619 1 82.88 273 VAL B CA 1
ATOM 8015 C C . VAL B 1 273 ? 6.289 -1.963 -3.484 1 82.88 273 VAL B C 1
ATOM 8017 O O . VAL B 1 273 ? 6.926 -0.906 -3.508 1 82.88 273 VAL B O 1
ATOM 8020 N N . ALA B 1 274 ? 5.176 -2.176 -4.195 1 84 274 ALA B N 1
ATOM 8021 C CA . ALA B 1 274 ? 4.613 -1.128 -5.043 1 84 274 ALA B CA 1
ATOM 8022 C C . ALA B 1 274 ? 4.16 0.068 -4.207 1 84 274 ALA B C 1
ATOM 8024 O O . ALA B 1 274 ? 4.297 1.217 -4.637 1 84 274 ALA B O 1
ATOM 8025 N N . GLY B 1 275 ? 3.621 -0.169 -2.986 1 80.25 275 GLY B N 1
ATOM 8026 C CA . GLY B 1 275 ? 3.148 0.884 -2.104 1 80.25 275 GLY B CA 1
ATOM 8027 C C . GLY B 1 275 ? 4.266 1.745 -1.548 1 80.25 275 GLY B C 1
ATOM 8028 O O . GLY B 1 275 ? 4.066 2.93 -1.271 1 80.25 275 GLY B O 1
ATOM 8029 N N . ARG B 1 276 ? 5.445 1.279 -1.465 1 82 276 ARG B N 1
ATOM 8030 C CA . ARG B 1 276 ? 6.578 2 -0.896 1 82 276 ARG B CA 1
ATOM 8031 C C . ARG B 1 276 ? 7.02 3.137 -1.813 1 82 276 ARG B C 1
ATOM 8033 O O . ARG B 1 276 ? 7.676 4.082 -1.369 1 82 276 ARG B O 1
ATOM 8040 N N . VAL B 1 277 ? 6.637 3 -3.074 1 85.12 277 VAL B N 1
ATOM 8041 C CA . VAL B 1 277 ? 7.004 4.043 -4.027 1 85.12 277 VAL B CA 1
ATOM 8042 C C . VAL B 1 277 ? 6.375 5.371 -3.605 1 85.12 277 VAL B C 1
ATOM 8044 O O . VAL B 1 277 ? 6.977 6.434 -3.785 1 85.12 277 VAL B O 1
ATOM 8047 N N . GLY B 1 278 ? 5.242 5.285 -2.969 1 84.94 278 GLY B N 1
ATOM 8048 C CA . GLY B 1 278 ? 4.531 6.473 -2.52 1 84.94 278 GLY B CA 1
ATOM 8049 C C . GLY B 1 278 ? 5.227 7.184 -1.373 1 84.94 278 GLY B C 1
ATOM 8050 O O . GLY B 1 278 ? 5.023 8.383 -1.166 1 84.94 278 GLY B O 1
ATOM 8051 N N . PHE B 1 279 ? 6.141 6.543 -0.701 1 83.75 279 PHE B N 1
ATOM 8052 C CA . PHE B 1 279 ? 6.859 7.141 0.419 1 83.75 279 PHE B CA 1
ATOM 8053 C C . PHE B 1 279 ? 7.805 8.234 -0.064 1 83.75 279 PHE B C 1
ATOM 8055 O O . PHE B 1 279 ? 8.094 9.18 0.673 1 83.75 279 PHE B O 1
ATOM 8062 N N . ASN B 1 280 ? 8.195 8.117 -1.337 1 87.94 280 ASN B N 1
ATOM 8063 C CA . ASN B 1 280 ? 9.07 9.148 -1.888 1 87.94 280 ASN B CA 1
ATOM 8064 C C . ASN B 1 280 ? 8.383 10.508 -1.952 1 87.94 280 ASN B C 1
ATOM 8066 O O . ASN B 1 280 ? 9 11.531 -1.679 1 87.94 280 ASN B O 1
ATOM 8070 N N . GLU B 1 281 ? 7.145 10.445 -2.268 1 86.06 281 GLU B N 1
ATOM 8071 C CA . GLU B 1 281 ? 6.383 11.695 -2.326 1 86.06 281 GLU B CA 1
ATOM 8072 C C . GLU B 1 281 ? 6.172 12.273 -0.931 1 86.06 281 GLU B C 1
ATOM 8074 O O . GLU B 1 281 ? 6.262 13.492 -0.739 1 86.06 281 GLU B O 1
ATOM 8079 N N . SER B 1 282 ? 5.875 11.469 -0.004 1 85.88 282 SER B N 1
ATOM 8080 C CA . SER B 1 282 ? 5.668 11.906 1.373 1 85.88 282 SER B CA 1
ATOM 8081 C C . SER B 1 282 ? 6.938 12.516 1.956 1 85.88 282 SER B C 1
ATOM 8083 O O . SER B 1 282 ? 6.891 13.562 2.604 1 85.88 282 SER B O 1
ATOM 8085 N N . ILE B 1 283 ? 8.094 11.922 1.705 1 87.88 283 ILE B N 1
ATOM 8086 C CA . ILE B 1 283 ? 9.383 12.391 2.217 1 87.88 283 ILE B CA 1
ATOM 8087 C C . ILE B 1 283 ? 9.75 13.711 1.543 1 87.88 283 ILE B C 1
ATOM 8089 O O . ILE B 1 283 ? 10.266 14.625 2.193 1 87.88 283 ILE B O 1
ATOM 8093 N N . ALA B 1 284 ? 9.477 13.75 0.245 1 87.94 284 ALA B N 1
ATOM 8094 C CA . ALA B 1 284 ? 9.727 15 -0.468 1 87.94 284 ALA B CA 1
ATOM 8095 C C . ALA B 1 284 ? 8.875 16.141 0.106 1 87.94 284 ALA B C 1
ATOM 8097 O O . ALA B 1 284 ? 9.328 17.281 0.172 1 87.94 284 ALA B O 1
ATOM 8098 N N . GLY B 1 285 ? 7.68 15.836 0.552 1 86.94 285 GLY B N 1
ATOM 8099 C CA . GLY B 1 285 ? 6.816 16.828 1.182 1 86.94 285 GLY B CA 1
ATOM 8100 C C . GLY B 1 285 ? 7.352 17.328 2.506 1 86.94 285 GLY B C 1
ATOM 8101 O O . GLY B 1 285 ? 7.234 18.516 2.82 1 86.94 285 GLY B O 1
ATOM 8102 N N . VAL B 1 286 ? 7.977 16.453 3.223 1 86.06 286 VAL B N 1
ATOM 8103 C CA . VAL B 1 286 ? 8.562 16.828 4.5 1 86.06 286 VAL B CA 1
ATOM 8104 C C . VAL B 1 286 ? 9.82 17.672 4.262 1 86.06 286 VAL B C 1
ATOM 8106 O O . VAL B 1 286 ? 10.039 18.672 4.934 1 86.06 286 VAL B O 1
ATOM 8109 N N . LEU B 1 287 ? 10.562 17.25 3.275 1 86.12 287 LEU B N 1
ATOM 8110 C CA . LEU B 1 287 ? 11.812 17.922 2.957 1 86.12 287 LEU B CA 1
ATOM 8111 C C . LEU B 1 287 ? 11.547 19.328 2.43 1 86.12 287 LEU B C 1
ATOM 8113 O O . LEU B 1 287 ? 12.266 20.281 2.777 1 86.12 287 LEU B O 1
ATOM 8117 N N . SER B 1 288 ? 10.516 19.422 1.659 1 85.75 288 SER B N 1
ATOM 8118 C CA . SER B 1 288 ? 10.195 20.703 1.037 1 85.75 288 SER B CA 1
ATOM 8119 C C . SER B 1 288 ? 9.133 21.453 1.835 1 85.75 288 SER B C 1
ATOM 8121 O O . SER B 1 288 ? 8.531 22.406 1.333 1 85.75 288 SER B O 1
ATOM 8123 N N . GLY B 1 289 ? 8.797 21 2.979 1 84.25 289 GLY B N 1
ATOM 8124 C CA . GLY B 1 289 ? 7.797 21.656 3.814 1 84.25 289 GLY B CA 1
ATOM 8125 C C . GLY B 1 289 ? 8.289 21.938 5.219 1 84.25 289 GLY B C 1
ATOM 8126 O O . GLY B 1 289 ? 9.062 22.875 5.434 1 84.25 289 GLY B O 1
ATOM 8127 N N . PRO B 1 290 ? 7.895 21.078 6.125 1 81.94 290 PRO B N 1
ATOM 8128 C CA . PRO B 1 290 ? 8.219 21.375 7.523 1 81.94 290 PRO B CA 1
ATOM 8129 C C . PRO B 1 290 ? 9.719 21.312 7.805 1 81.94 290 PRO B C 1
ATOM 8131 O O . PRO B 1 290 ? 10.234 22.094 8.594 1 81.94 290 PRO B O 1
ATOM 8134 N N . ALA B 1 291 ? 10.438 20.469 7.16 1 83.94 291 ALA B N 1
ATOM 8135 C CA . ALA B 1 291 ? 11.867 20.344 7.418 1 83.94 291 ALA B CA 1
ATOM 8136 C C . ALA B 1 291 ? 12.641 21.516 6.812 1 83.94 291 ALA B C 1
ATOM 8138 O O . ALA B 1 291 ? 13.617 21.984 7.395 1 83.94 291 ALA B O 1
ATOM 8139 N N . ALA B 1 292 ? 12.211 21.922 5.691 1 82.31 292 ALA B N 1
ATOM 8140 C CA . ALA B 1 292 ? 12.875 23.031 5.02 1 82.31 292 ALA B CA 1
ATOM 8141 C C . ALA B 1 292 ? 12.695 24.328 5.801 1 82.31 292 ALA B C 1
ATOM 8143 O O . ALA B 1 292 ? 13.586 25.188 5.801 1 82.31 292 ALA B O 1
ATOM 8144 N N . THR B 1 293 ? 11.547 24.453 6.496 1 82 293 THR B N 1
ATOM 8145 C CA . THR B 1 293 ? 11.242 25.703 7.176 1 82 293 THR B CA 1
ATOM 8146 C C . THR B 1 293 ? 11.641 25.625 8.648 1 82 293 THR B C 1
ATOM 8148 O O . THR B 1 293 ? 11.57 26.625 9.367 1 82 293 THR B O 1
ATOM 8151 N N . ALA B 1 294 ? 12.117 24.438 9.062 1 83.94 294 ALA B N 1
ATOM 8152 C CA . ALA B 1 294 ? 12.43 24.234 10.477 1 83.94 294 ALA B CA 1
ATOM 8153 C C . ALA B 1 294 ? 13.578 25.141 10.914 1 83.94 294 ALA B C 1
ATOM 8155 O O . ALA B 1 294 ? 13.531 25.734 11.992 1 83.94 294 ALA B O 1
ATOM 8156 N N . VAL B 1 295 ? 14.57 25.234 10.102 1 77.38 295 VAL B N 1
ATOM 8157 C CA . VAL B 1 295 ? 15.727 26.062 10.438 1 77.38 295 VAL B CA 1
ATOM 8158 C C . VAL B 1 295 ? 15.305 27.531 10.523 1 77.38 295 VAL B C 1
ATOM 8160 O O . VAL B 1 295 ? 15.734 28.25 11.43 1 77.38 295 VAL B O 1
ATOM 8163 N N . LEU B 1 296 ? 14.516 27.828 9.742 1 79 296 LEU B N 1
ATOM 8164 C CA . LEU B 1 296 ? 14.039 29.203 9.727 1 79 296 LEU B CA 1
ATOM 8165 C C . LEU B 1 296 ? 13.141 29.484 10.922 1 79 296 LEU B C 1
ATOM 8167 O O . LEU B 1 296 ? 13.227 30.547 11.547 1 79 296 LEU B O 1
ATOM 8171 N N . ASP B 1 297 ? 12.219 28.562 11.094 1 84.25 297 ASP B N 1
ATOM 8172 C CA . ASP B 1 297 ? 11.336 28.719 12.25 1 84.25 297 ASP B CA 1
ATOM 8173 C C . ASP B 1 297 ? 12.141 28.875 13.539 1 84.25 297 ASP B C 1
ATOM 8175 O O . ASP B 1 297 ? 11.75 29.609 14.438 1 84.25 297 ASP B O 1
ATOM 8179 N N . PHE B 1 298 ? 13.234 28.266 13.578 1 84.94 298 PHE B N 1
ATOM 8180 C CA . PHE B 1 298 ? 14.109 28.375 14.734 1 84.94 298 PHE B CA 1
ATOM 8181 C C . PHE B 1 298 ? 14.68 29.781 14.859 1 84.94 298 PHE B C 1
ATOM 8183 O O . PHE B 1 298 ? 14.648 30.375 15.938 1 84.94 298 PHE B O 1
ATOM 8190 N N . PHE B 1 299 ? 15.086 30.359 13.805 1 83.56 299 PHE B N 1
ATOM 8191 C CA . PHE B 1 299 ? 15.68 31.703 13.812 1 83.56 299 PHE B CA 1
ATOM 8192 C C . PHE B 1 299 ? 14.609 32.75 14.047 1 83.56 299 PHE B C 1
ATOM 8194 O O . PHE B 1 299 ? 14.859 33.75 14.734 1 83.56 299 PHE B O 1
ATOM 8201 N N . VAL B 1 300 ? 13.469 32.531 13.43 1 83.69 300 VAL B N 1
ATOM 8202 C CA . VAL B 1 300 ? 12.375 33.469 13.641 1 83.69 300 VAL B CA 1
ATOM 8203 C C . VAL B 1 300 ? 11.961 33.469 15.109 1 83.69 300 VAL B C 1
ATOM 8205 O O . VAL B 1 300 ? 11.727 34.531 15.695 1 83.69 300 VAL B O 1
ATOM 8208 N N . ALA B 1 301 ? 11.914 32.281 15.68 1 86.81 301 ALA B N 1
ATOM 8209 C CA . ALA B 1 301 ? 11.594 32.188 17.109 1 86.81 301 ALA B CA 1
ATOM 8210 C C . ALA B 1 301 ? 12.648 32.875 17.953 1 86.81 301 ALA B C 1
ATOM 8212 O O . ALA B 1 301 ? 12.305 33.562 18.922 1 86.81 301 ALA B O 1
ATOM 8213 N N . LEU B 1 302 ? 13.875 32.75 17.578 1 88.19 302 LEU B N 1
ATOM 8214 C CA . LEU B 1 302 ? 14.969 33.406 18.312 1 88.19 302 LEU B CA 1
ATOM 8215 C C . LEU B 1 302 ? 14.898 34.906 18.172 1 88.19 302 LEU B C 1
ATOM 8217 O O . LEU B 1 302 ? 15.133 35.625 19.141 1 88.19 302 LEU B O 1
ATOM 8221 N N . PHE B 1 303 ? 14.547 35.375 17.016 1 86.31 303 PHE B N 1
ATOM 8222 C CA . PHE B 1 303 ? 14.422 36.781 16.766 1 86.31 303 PHE B CA 1
ATOM 8223 C C . PHE B 1 303 ? 13.312 37.406 17.625 1 86.31 303 PHE B C 1
ATOM 8225 O O . PHE B 1 303 ? 13.516 38.438 18.266 1 86.31 303 PHE B O 1
ATOM 8232 N N . TYR B 1 304 ? 12.156 36.812 17.578 1 87.75 304 TYR B N 1
ATOM 8233 C CA . TYR B 1 304 ? 11.047 37.312 18.391 1 87.75 304 TYR B CA 1
ATOM 8234 C C . TYR B 1 304 ? 11.383 37.25 19.875 1 87.75 304 TYR B C 1
ATOM 8236 O O . TYR B 1 304 ? 10.977 38.125 20.641 1 87.75 304 TYR B O 1
ATOM 8244 N N . LEU B 1 305 ? 12.102 36.219 20.234 1 91 305 LEU B N 1
ATOM 8245 C CA . LEU B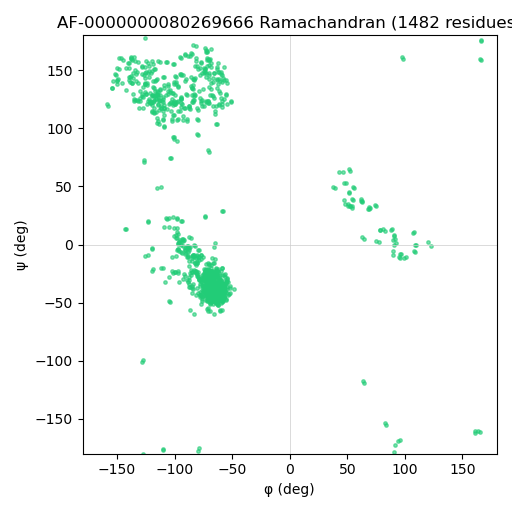 1 305 ? 12.516 36.094 21.641 1 91 305 LEU B CA 1
ATOM 8246 C C . LEU B 1 305 ? 13.414 37.25 22.047 1 91 305 LEU B C 1
ATOM 8248 O O . LEU B 1 305 ? 13.25 37.812 23.125 1 91 305 LEU B O 1
ATOM 8252 N N . LEU B 1 306 ? 14.359 37.656 21.188 1 90.69 306 LEU B N 1
ATOM 8253 C CA . LEU B 1 306 ? 15.266 38.781 21.469 1 90.69 306 LEU B CA 1
ATOM 8254 C C . LEU B 1 306 ? 14.508 40.094 21.547 1 90.69 306 LEU B C 1
ATOM 8256 O O . LEU B 1 306 ? 14.805 40.938 22.406 1 90.69 306 LEU B O 1
ATOM 8260 N N . LEU B 1 307 ? 13.531 40.281 20.703 1 89.56 307 LEU B N 1
ATOM 8261 C CA . LEU B 1 307 ? 12.719 41.469 20.75 1 89.56 307 LEU B CA 1
ATOM 8262 C C . LEU B 1 307 ? 11.891 41.531 22.031 1 89.56 307 LEU B C 1
ATOM 8264 O O . LEU B 1 307 ? 11.734 42.594 22.625 1 89.56 307 LEU B O 1
ATOM 8268 N N . LEU B 1 308 ? 11.352 40.406 22.406 1 92.06 308 LEU B N 1
ATOM 8269 C CA . LEU B 1 308 ? 10.57 40.344 23.641 1 92.06 308 LEU B CA 1
ATOM 8270 C C . LEU B 1 308 ? 11.43 40.719 24.844 1 92.06 308 LEU B C 1
ATOM 8272 O O . LEU B 1 308 ? 10.977 41.406 25.75 1 92.06 308 LEU B O 1
ATOM 8276 N N . LEU B 1 309 ? 12.703 40.344 24.859 1 92.44 309 LEU B N 1
ATOM 8277 C CA . LEU B 1 309 ? 13.617 40.656 25.953 1 92.44 309 LEU B CA 1
ATOM 8278 C C . LEU B 1 309 ? 13.93 42.156 26 1 92.44 309 LEU B C 1
ATOM 8280 O O . LEU B 1 309 ? 14.164 42.719 27.062 1 92.44 309 LEU B O 1
ATOM 8284 N N . GLN B 1 310 ? 13.867 42.812 24.891 1 89.38 310 GLN B N 1
ATOM 8285 C CA . GLN B 1 310 ? 14.125 44.25 24.812 1 89.38 310 GLN B CA 1
ATOM 8286 C C . GLN B 1 310 ? 12.945 45.062 25.359 1 89.38 310 GLN B C 1
ATOM 8288 O O . GLN B 1 310 ? 13.125 46.156 25.906 1 89.38 310 GLN B O 1
ATOM 8293 N N . TYR B 1 311 ? 11.766 44.531 25.109 1 87.62 311 TYR B N 1
ATOM 8294 C CA . TYR B 1 311 ? 10.586 45.219 25.609 1 87.62 311 TYR B CA 1
ATOM 8295 C C . TYR B 1 311 ? 10.484 45.094 27.125 1 87.62 311 TYR B C 1
ATOM 8297 O O . TYR B 1 311 ? 10.422 46.094 27.828 1 87.62 311 TYR B O 1
ATOM 8305 N N . ASN B 1 312 ? 10.453 43.781 27.672 1 91 312 ASN B N 1
ATOM 8306 C CA . ASN B 1 312 ? 10.383 43.531 29.109 1 91 312 ASN B CA 1
ATOM 8307 C C . ASN B 1 312 ? 10.898 42.156 29.453 1 91 312 ASN B C 1
ATOM 8309 O O . ASN B 1 312 ? 10.305 41.125 29.078 1 91 312 ASN B O 1
ATOM 8313 N N . VAL B 1 313 ? 11.867 42.031 30.203 1 91.19 313 VAL B N 1
ATOM 8314 C CA . VAL B 1 313 ? 12.547 40.781 30.547 1 91.19 313 VAL B CA 1
ATOM 8315 C C . VAL B 1 313 ? 11.664 39.938 31.453 1 91.19 313 VAL B C 1
ATOM 8317 O O . VAL B 1 313 ? 11.586 38.719 31.281 1 91.19 313 VAL B O 1
ATOM 8320 N N . THR B 1 314 ? 11.008 40.594 32.375 1 90.62 314 THR B N 1
ATOM 8321 C CA . THR B 1 314 ? 10.18 39.875 33.344 1 90.62 314 THR B CA 1
ATOM 8322 C C . THR B 1 314 ? 9.016 39.188 32.625 1 90.62 314 THR B C 1
ATOM 8324 O O . THR B 1 314 ? 8.758 38 32.875 1 90.62 314 THR B O 1
ATOM 8327 N N . LEU B 1 315 ? 8.375 39.875 31.719 1 92.19 315 LEU B N 1
ATOM 8328 C CA . LEU B 1 315 ? 7.254 39.312 30.984 1 92.19 315 LEU B CA 1
ATOM 8329 C C . LEU B 1 315 ? 7.723 38.219 30.031 1 92.19 315 LEU B C 1
ATOM 8331 O O . LEU B 1 315 ? 7.02 37.219 29.828 1 92.19 315 LEU B O 1
ATOM 8335 N N . THR B 1 316 ? 8.844 38.375 29.469 1 93.25 316 THR B N 1
ATOM 8336 C CA . THR B 1 316 ? 9.398 37.406 28.547 1 93.25 316 THR B CA 1
ATOM 8337 C C . THR B 1 316 ? 9.695 36.062 29.25 1 93.25 316 THR B C 1
ATOM 8339 O O . THR B 1 316 ? 9.414 35 28.719 1 93.25 316 THR B O 1
ATOM 8342 N N . ILE B 1 317 ? 10.227 36.125 30.391 1 92.75 317 ILE B N 1
ATOM 8343 C CA . ILE B 1 317 ? 10.555 34.906 31.156 1 92.75 317 ILE B CA 1
ATOM 8344 C C . ILE B 1 317 ? 9.281 34.156 31.5 1 92.75 317 ILE B C 1
ATOM 8346 O O . ILE B 1 317 ? 9.242 32.938 31.406 1 92.75 317 ILE B O 1
ATOM 8350 N N . ILE B 1 318 ? 8.258 34.844 31.797 1 89.81 318 ILE B N 1
ATOM 8351 C CA . ILE B 1 318 ? 6.98 34.219 32.094 1 89.81 318 ILE B CA 1
ATOM 8352 C C . ILE B 1 318 ? 6.414 33.531 30.859 1 89.81 318 ILE B C 1
ATOM 8354 O O . ILE B 1 318 ? 5.973 32.375 30.906 1 89.81 318 ILE B O 1
ATOM 8358 N N . GLY B 1 319 ? 6.457 34.25 29.75 1 88.62 319 GLY B N 1
ATOM 8359 C CA . GLY B 1 319 ? 5.961 33.688 28.5 1 88.62 319 GLY B CA 1
ATOM 8360 C C . GLY B 1 319 ? 6.73 32.469 28.062 1 88.62 319 GLY B C 1
ATOM 8361 O O . GLY B 1 319 ? 6.133 31.469 27.641 1 88.62 319 GLY B O 1
ATOM 8362 N N . VAL B 1 320 ? 7.965 32.5 28.172 1 89.25 320 VAL B N 1
ATOM 8363 C CA . VAL B 1 320 ? 8.828 31.391 27.734 1 89.25 320 VAL B CA 1
ATOM 8364 C C . VAL B 1 320 ? 8.648 30.188 28.672 1 89.25 320 VAL B C 1
ATOM 8366 O O . VAL B 1 320 ? 8.695 29.047 28.219 1 89.25 320 VAL B O 1
ATOM 8369 N N . LEU B 1 321 ? 8.5 30.5 29.906 1 89.19 321 LEU B N 1
ATOM 8370 C CA . LEU B 1 321 ? 8.297 29.438 30.875 1 89.19 321 LEU B CA 1
ATOM 8371 C C . LEU B 1 321 ? 7.016 28.672 30.562 1 89.19 321 LEU B C 1
ATOM 8373 O O . LEU B 1 321 ? 7.016 27.438 30.547 1 89.19 321 LEU B O 1
ATOM 8377 N N . PHE B 1 322 ? 5.977 29.391 30.281 1 86.25 322 PHE B N 1
ATOM 8378 C CA . PHE B 1 322 ? 4.707 28.734 29.969 1 86.25 322 PHE B CA 1
ATOM 8379 C C . PHE B 1 322 ? 4.785 28 28.641 1 86.25 322 PHE B C 1
ATOM 8381 O O . PHE B 1 322 ? 4.23 26.906 28.5 1 86.25 322 PHE B O 1
ATOM 8388 N N . SER B 1 323 ? 5.461 28.594 27.703 1 84.69 323 SER B N 1
ATOM 8389 C CA . SER B 1 323 ? 5.645 27.922 26.406 1 84.69 323 SER B CA 1
ATOM 8390 C C . SER B 1 323 ? 6.445 26.641 26.562 1 84.69 323 SER B C 1
ATOM 8392 O O . SER B 1 323 ? 6.148 25.641 25.906 1 84.69 323 SER B O 1
ATOM 8394 N N . SER B 1 324 ? 7.461 26.672 27.375 1 87.62 324 SER B N 1
ATOM 8395 C CA . SER B 1 324 ? 8.289 25.484 27.609 1 87.62 324 SER B CA 1
ATOM 8396 C C . SER B 1 324 ? 7.488 24.375 28.281 1 87.62 324 SER B C 1
ATOM 8398 O O . SER B 1 324 ? 7.633 23.203 27.938 1 87.62 324 SER B O 1
ATOM 8400 N N . VAL B 1 325 ? 6.617 24.734 29.188 1 86.12 325 VAL B N 1
ATOM 8401 C CA . VAL B 1 325 ? 5.766 23.75 29.875 1 86.12 325 VAL B CA 1
ATOM 8402 C C . VAL B 1 325 ? 4.809 23.125 28.859 1 86.12 325 VAL B C 1
ATOM 8404 O O . VAL B 1 325 ? 4.57 21.906 28.906 1 86.12 325 VAL B O 1
ATOM 8407 N N . GLU B 1 326 ? 4.344 23.953 28 1 80.06 326 GLU B N 1
ATOM 8408 C CA . GLU B 1 326 ? 3.447 23.469 26.969 1 80.06 326 GLU B CA 1
ATOM 8409 C C . GLU B 1 326 ? 4.141 22.438 26.062 1 80.06 326 GLU B C 1
ATOM 8411 O O . GLU B 1 326 ? 3.562 21.406 25.734 1 80.06 326 GLU B O 1
ATOM 8416 N N . ILE B 1 327 ? 5.34 22.688 25.734 1 80.88 327 ILE B N 1
ATOM 8417 C CA . ILE B 1 327 ? 6.094 21.828 24.844 1 80.88 327 ILE B CA 1
ATOM 8418 C C . ILE B 1 327 ? 6.402 20.5 25.531 1 80.88 327 ILE B C 1
ATOM 8420 O O . ILE B 1 327 ? 6.266 19.422 24.922 1 80.88 327 ILE B O 1
ATOM 8424 N N . VAL B 1 328 ? 6.824 20.562 26.719 1 81.19 328 VAL B N 1
ATOM 8425 C CA . VAL B 1 328 ? 7.184 19.375 27.484 1 81.19 328 VAL B CA 1
ATOM 8426 C C . VAL B 1 328 ? 5.953 18.484 27.656 1 81.19 328 VAL B C 1
ATOM 8428 O O . VAL B 1 328 ? 6.031 17.266 27.5 1 81.19 328 VAL B O 1
ATOM 8431 N N . LEU B 1 329 ? 4.859 19.094 28 1 77 329 LEU B N 1
ATOM 8432 C CA . LEU B 1 329 ? 3.623 18.344 28.172 1 77 329 LEU B CA 1
ATOM 8433 C C . LEU B 1 329 ? 3.174 17.734 26.844 1 77 329 LEU B C 1
ATOM 8435 O O . LEU B 1 329 ? 2.699 16.594 26.828 1 77 329 LEU B O 1
ATOM 8439 N N . PHE B 1 330 ? 3.367 18.469 25.812 1 74.88 330 PHE B N 1
ATOM 8440 C CA . PHE B 1 330 ? 2.994 17.984 24.5 1 74.88 330 PHE B CA 1
ATOM 8441 C C . PHE B 1 330 ? 3.842 16.781 24.109 1 74.88 330 PHE B C 1
ATOM 8443 O O . PHE B 1 330 ? 3.316 15.773 23.625 1 74.88 330 PHE B O 1
ATOM 8450 N N . LEU B 1 331 ? 5.129 16.812 24.359 1 73.75 331 LEU B N 1
ATOM 8451 C CA . LEU B 1 331 ? 6.043 15.727 23.984 1 73.75 331 LEU B CA 1
ATOM 8452 C C . LEU B 1 331 ? 5.77 14.484 24.828 1 73.75 331 LEU B C 1
ATOM 8454 O O . LEU B 1 331 ? 5.832 13.359 24.312 1 73.75 331 LEU B O 1
ATOM 8458 N N . ALA B 1 332 ? 5.441 14.68 26.047 1 73.69 332 ALA B N 1
ATOM 8459 C CA . ALA B 1 332 ? 5.141 13.555 26.922 1 73.69 332 ALA B CA 1
ATOM 8460 C C . ALA B 1 332 ? 3.842 12.867 26.516 1 73.69 332 ALA B C 1
ATOM 8462 O O . ALA B 1 332 ? 3.752 11.641 26.531 1 73.69 332 ALA B O 1
ATOM 8463 N N . MET B 1 333 ? 2.896 13.609 26.156 1 74.56 333 MET B N 1
ATOM 8464 C CA . MET B 1 333 ? 1.581 13.07 25.828 1 74.56 333 MET B CA 1
ATOM 8465 C C . MET B 1 333 ? 1.578 12.477 24.422 1 74.56 333 MET B C 1
ATOM 8467 O O . MET B 1 333 ? 0.827 11.539 24.141 1 74.56 333 MET B O 1
ATOM 8471 N N . ARG B 1 334 ? 2.348 13.008 23.656 1 70.38 334 ARG B N 1
ATOM 8472 C CA . ARG B 1 334 ? 2.404 12.555 22.266 1 70.38 334 ARG B CA 1
ATOM 8473 C C . ARG B 1 334 ? 2.906 11.117 22.172 1 70.38 334 ARG B C 1
ATOM 8475 O O . ARG B 1 334 ? 2.414 10.328 21.375 1 70.38 334 ARG B O 1
ATOM 8482 N N . ARG B 1 335 ? 3.902 10.766 22.984 1 66.25 335 ARG B N 1
ATOM 8483 C CA . ARG B 1 335 ? 4.422 9.406 23 1 66.25 335 ARG B CA 1
ATOM 8484 C C . ARG B 1 335 ? 3.338 8.414 23.406 1 66.25 335 ARG B C 1
ATOM 8486 O O . ARG B 1 335 ? 3.203 7.348 22.797 1 66.25 335 ARG B O 1
ATOM 8493 N N . HIS B 1 336 ? 2.611 8.82 24.344 1 70.5 336 HIS B N 1
ATOM 8494 C CA . HIS B 1 336 ? 1.531 7.957 24.812 1 70.5 336 HIS B CA 1
ATOM 8495 C C . HIS B 1 336 ? 0.435 7.84 23.75 1 70.5 336 HIS B C 1
ATOM 8497 O O . HIS B 1 336 ? -0.108 6.754 23.531 1 70.5 336 HIS B O 1
ATOM 8503 N N . LEU B 1 337 ? 0.189 8.836 23.078 1 73 337 LEU B N 1
ATOM 8504 C CA . LEU B 1 337 ? -0.849 8.852 22.047 1 73 337 LEU B CA 1
ATOM 8505 C C . LEU B 1 337 ? -0.456 7.973 20.859 1 73 337 LEU B C 1
ATOM 8507 O O . LEU B 1 337 ? -1.307 7.305 20.281 1 73 337 LEU B O 1
ATOM 8511 N N . THR B 1 338 ? 0.755 8.016 20.609 1 67.81 338 THR B N 1
ATOM 8512 C CA . THR B 1 338 ? 1.241 7.191 19.5 1 67.81 338 THR B CA 1
ATOM 8513 C C . THR B 1 338 ? 1.06 5.711 19.812 1 67.81 338 THR B C 1
ATOM 8515 O O . THR B 1 338 ? 0.664 4.93 18.953 1 67.81 338 THR B O 1
ATOM 8518 N N . ASP B 1 339 ? 1.315 5.352 21.047 1 63.19 339 ASP B N 1
ATOM 8519 C CA . ASP B 1 339 ? 1.149 3.965 21.469 1 63.19 339 ASP B CA 1
ATOM 8520 C C . ASP B 1 339 ? -0.315 3.541 21.406 1 63.19 339 ASP B C 1
ATOM 8522 O O . ASP B 1 339 ? -0.625 2.424 20.984 1 63.19 339 ASP B O 1
ATOM 8526 N N . LEU B 1 340 ? -1.141 4.379 21.828 1 70.94 340 LEU B N 1
ATOM 8527 C CA . LEU B 1 340 ? -2.568 4.078 21.828 1 70.94 340 LEU B CA 1
ATOM 8528 C C . LEU B 1 340 ? -3.086 3.957 20.391 1 70.94 340 LEU B C 1
ATOM 8530 O O . LEU B 1 340 ? -3.893 3.074 20.094 1 70.94 340 LEU B O 1
ATOM 8534 N N . ASN B 1 341 ? -2.59 4.746 19.531 1 73.69 341 ASN B N 1
ATOM 8535 C CA . ASN B 1 341 ? -3.012 4.715 18.141 1 73.69 341 ASN B CA 1
ATOM 8536 C C . ASN B 1 341 ? -2.561 3.434 17.438 1 73.69 341 ASN B C 1
ATOM 8538 O O . ASN B 1 341 ? -3.281 2.891 16.609 1 73.69 341 ASN B O 1
ATOM 8542 N N . MET B 1 342 ? -1.417 2.988 17.812 1 63.06 342 MET B N 1
ATOM 8543 C CA . MET B 1 342 ? -0.929 1.725 17.266 1 63.06 342 MET B CA 1
ATOM 8544 C C . MET B 1 342 ? -1.813 0.563 17.703 1 63.06 342 MET B C 1
ATOM 8546 O O . MET B 1 342 ? -2.084 -0.348 16.922 1 63.06 342 MET B O 1
ATOM 8550 N N . ARG B 1 343 ? -2.227 0.648 18.906 1 67.44 343 ARG B N 1
ATOM 8551 C CA . ARG B 1 343 ? -3.131 -0.376 19.422 1 67.44 343 ARG B CA 1
ATOM 8552 C C . ARG B 1 343 ? -4.453 -0.371 18.656 1 67.44 343 ARG B C 1
ATOM 8554 O O . ARG B 1 343 ? -4.988 -1.431 18.328 1 67.44 343 ARG B O 1
ATOM 8561 N N . ILE B 1 344 ? -4.969 0.75 18.375 1 79 344 ILE B N 1
ATOM 8562 C CA . ILE B 1 344 ? -6.219 0.871 17.625 1 79 344 ILE B CA 1
ATOM 8563 C C . ILE B 1 344 ? -6.047 0.281 16.234 1 79 344 ILE B C 1
ATOM 8565 O O . ILE B 1 344 ? -6.91 -0.455 15.75 1 79 344 ILE B O 1
ATOM 8569 N N . GLN B 1 345 ? -4.977 0.571 15.625 1 70.94 345 GLN B N 1
ATOM 8570 C CA . GLN B 1 345 ? -4.734 0.088 14.273 1 70.94 345 GLN B CA 1
ATOM 8571 C C . GLN B 1 345 ? -4.668 -1.437 14.234 1 70.94 345 GLN B C 1
ATOM 8573 O O . GLN B 1 345 ? -5.199 -2.062 13.312 1 70.94 345 GLN B O 1
ATOM 8578 N N . GLN B 1 346 ? -4.078 -2.008 15.242 1 65.31 346 GLN B N 1
ATOM 8579 C CA . GLN B 1 346 ? -3.98 -3.463 15.32 1 65.31 346 GLN B CA 1
ATOM 8580 C C . GLN B 1 346 ? -5.352 -4.094 15.539 1 65.31 346 GLN B C 1
ATOM 8582 O O . GLN B 1 346 ? -5.715 -5.051 14.844 1 65.31 346 GLN B O 1
ATOM 8587 N N . ASP B 1 347 ? -5.992 -3.518 16.531 1 75.88 347 ASP B N 1
ATOM 8588 C CA . ASP B 1 347 ? -7.32 -4.051 16.828 1 75.88 347 ASP B CA 1
ATOM 8589 C C . ASP B 1 347 ? -8.273 -3.852 15.648 1 75.88 347 ASP B C 1
ATOM 8591 O O . ASP B 1 347 ? -9.102 -4.719 15.367 1 75.88 347 ASP B O 1
ATOM 8595 N N . ALA B 1 348 ? -8.18 -2.748 15.016 1 81.19 348 ALA B N 1
ATOM 8596 C CA . ALA B 1 348 ? -9.008 -2.479 13.852 1 81.19 348 ALA B CA 1
ATOM 8597 C C . ALA B 1 348 ? -8.672 -3.428 12.703 1 81.19 348 ALA B C 1
ATOM 8599 O O . ALA B 1 348 ? -9.555 -3.859 11.961 1 81.19 348 ALA B O 1
ATOM 8600 N N . GLY B 1 349 ? -7.379 -3.736 12.586 1 73.5 349 GLY B N 1
ATOM 8601 C CA . GLY B 1 349 ? -6.957 -4.711 11.594 1 73.5 349 GLY B CA 1
ATOM 8602 C C . GLY B 1 349 ? -7.543 -6.09 11.828 1 73.5 349 GLY B C 1
ATOM 8603 O O . GLY B 1 349 ? -7.988 -6.75 10.883 1 73.5 349 GLY B O 1
ATOM 8604 N N . LYS B 1 350 ? -7.535 -6.469 13.047 1 74.75 350 LYS B N 1
ATOM 8605 C CA . LYS B 1 350 ? -8.109 -7.766 13.398 1 74.75 350 LYS B CA 1
ATOM 8606 C C . LYS B 1 350 ? -9.609 -7.793 13.117 1 74.75 350 LYS B C 1
ATOM 8608 O O . LYS B 1 350 ? -10.133 -8.773 12.578 1 74.75 350 LYS B O 1
ATOM 8613 N N . ALA B 1 351 ? -10.289 -6.746 13.578 1 83.81 351 ALA B N 1
ATOM 8614 C CA . ALA B 1 351 ? -11.727 -6.668 13.328 1 83.81 351 ALA B CA 1
ATOM 8615 C C . ALA B 1 351 ? -12.023 -6.703 11.836 1 83.81 351 ALA B C 1
ATOM 8617 O O . ALA B 1 351 ? -12.953 -7.387 11.398 1 83.81 351 ALA B O 1
ATOM 8618 N N . TYR B 1 352 ? -11.281 -6.043 11.055 1 81.31 352 TYR B N 1
ATOM 8619 C CA . TYR B 1 352 ? -11.43 -6.039 9.609 1 81.31 352 TYR B CA 1
ATOM 8620 C C . TYR B 1 352 ? -11.141 -7.414 9.023 1 81.31 352 TYR B C 1
ATOM 8622 O O . TYR B 1 352 ? -11.859 -7.879 8.133 1 81.31 352 TYR B O 1
ATOM 8630 N N . GLY B 1 353 ? -10.094 -7.996 9.531 1 75.75 353 GLY B N 1
ATOM 8631 C CA . GLY B 1 353 ? -9.758 -9.336 9.078 1 75.75 353 GLY B CA 1
ATOM 8632 C C . GLY B 1 353 ? -10.875 -10.344 9.305 1 75.75 353 GLY B C 1
ATOM 8633 O O . GLY B 1 353 ? -11.195 -11.133 8.422 1 75.75 353 GLY B O 1
ATOM 8634 N N . VAL B 1 354 ? -11.414 -10.281 10.461 1 81.12 354 VAL B N 1
ATOM 8635 C CA . VAL B 1 354 ? -12.508 -11.18 10.805 1 81.12 354 VAL B CA 1
ATOM 8636 C C . VAL B 1 354 ? -13.695 -10.922 9.883 1 81.12 354 VAL B C 1
ATOM 8638 O O . VAL B 1 354 ? -14.305 -11.867 9.367 1 81.12 354 VAL B O 1
ATOM 8641 N N . ALA B 1 355 ? -14.016 -9.711 9.711 1 86.94 355 ALA B N 1
ATOM 8642 C CA . ALA B 1 355 ? -15.125 -9.359 8.828 1 86.94 355 ALA B CA 1
ATOM 8643 C C . ALA B 1 355 ? -14.859 -9.836 7.402 1 86.94 355 ALA B C 1
ATOM 8645 O O . ALA B 1 355 ? -15.727 -10.43 6.762 1 86.94 355 ALA B O 1
ATOM 8646 N N . MET B 1 356 ? -13.727 -9.609 6.926 1 81.44 356 MET B N 1
ATOM 8647 C CA . MET B 1 356 ? -13.359 -9.977 5.562 1 81.44 356 MET B CA 1
ATOM 8648 C C . MET B 1 356 ? -13.391 -11.484 5.375 1 81.44 356 MET B C 1
ATOM 8650 O O . MET B 1 356 ? -13.945 -11.984 4.391 1 81.44 356 MET B O 1
ATOM 8654 N N . ASN B 1 357 ? -12.836 -12.172 6.289 1 77.19 357 ASN B N 1
ATOM 8655 C CA . ASN B 1 357 ? -12.836 -13.633 6.227 1 77.19 357 ASN B CA 1
ATOM 8656 C C . ASN B 1 357 ? -14.258 -14.195 6.277 1 77.19 357 ASN B C 1
ATOM 8658 O O . ASN B 1 357 ? -14.586 -15.133 5.551 1 77.19 357 ASN B O 1
ATOM 8662 N N . GLY B 1 358 ? -15 -13.672 7.156 1 84.88 358 GLY B N 1
ATOM 8663 C CA . GLY B 1 358 ? -16.391 -14.094 7.234 1 84.88 358 GLY B CA 1
ATOM 8664 C C . GLY B 1 358 ? -17.156 -13.852 5.953 1 84.88 358 GLY B C 1
ATOM 8665 O O . GLY B 1 358 ? -17.953 -14.703 5.527 1 84.88 358 GLY B O 1
ATOM 8666 N N . LEU B 1 359 ? -16.922 -12.789 5.34 1 86.19 359 LEU B N 1
ATOM 8667 C CA . LEU B 1 359 ? -17.641 -12.453 4.117 1 86.19 359 LEU B CA 1
ATOM 8668 C C . LEU B 1 359 ? -17.141 -13.281 2.941 1 86.19 359 LEU B C 1
ATOM 8670 O O . LEU B 1 359 ? -17.906 -13.594 2.025 1 86.19 359 LEU B O 1
ATOM 8674 N N . ARG B 1 360 ? -15.93 -13.664 3.021 1 78.12 360 ARG B N 1
ATOM 8675 C CA . ARG B 1 360 ? -15.406 -14.586 2.016 1 78.12 360 ARG B CA 1
ATOM 8676 C C . ARG B 1 360 ? -16.062 -15.953 2.143 1 78.12 360 ARG B C 1
ATOM 8678 O O . ARG B 1 360 ? -16.25 -16.656 1.144 1 78.12 360 ARG B O 1
ATOM 8685 N N . MET B 1 361 ? -16.391 -16.234 3.393 1 82.12 361 MET B N 1
ATOM 8686 C CA . MET B 1 361 ? -17.016 -17.531 3.654 1 82.12 361 MET B CA 1
ATOM 8687 C C . MET B 1 361 ? -18.531 -17.391 3.82 1 82.12 361 MET B C 1
ATOM 8689 O O . MET B 1 361 ? -19.156 -18.188 4.508 1 82.12 361 MET B O 1
ATOM 8693 N N . ILE B 1 362 ? -19.047 -16.359 3.256 1 88.69 362 ILE B N 1
ATOM 8694 C CA . ILE B 1 362 ? -20.438 -16.031 3.512 1 88.69 362 ILE B CA 1
ATOM 8695 C C . ILE B 1 362 ? -21.344 -17.172 3.045 1 88.69 362 ILE B C 1
ATOM 8697 O O . ILE B 1 362 ? -22.375 -17.453 3.65 1 88.69 362 ILE B O 1
ATOM 8701 N N . GLU B 1 363 ? -20.953 -17.875 1.975 1 87 363 GLU B N 1
ATOM 8702 C CA . GLU B 1 363 ? -21.734 -19.016 1.473 1 87 363 GLU B CA 1
ATOM 8703 C C . GLU B 1 363 ? -21.812 -20.125 2.504 1 87 363 GLU B C 1
ATOM 8705 O O . GLU B 1 363 ? -22.891 -20.672 2.77 1 87 363 GLU B O 1
ATOM 8710 N N . THR B 1 364 ? -20.703 -20.422 3.061 1 83.38 364 THR B N 1
ATOM 8711 C CA . THR B 1 364 ? -20.625 -21.453 4.078 1 83.38 364 THR B CA 1
ATOM 8712 C C . THR B 1 364 ? -21.391 -21.047 5.332 1 83.38 364 THR B C 1
ATOM 8714 O O . THR B 1 364 ? -22.125 -21.844 5.918 1 83.38 364 THR B O 1
ATOM 8717 N N . ILE B 1 365 ? -21.25 -19.828 5.711 1 87.88 365 ILE B N 1
ATOM 8718 C CA . ILE B 1 365 ? -21.891 -19.328 6.922 1 87.88 365 ILE B CA 1
ATOM 8719 C C . ILE B 1 365 ? -23.406 -19.375 6.766 1 87.88 365 ILE B C 1
ATOM 8721 O O . ILE B 1 365 ? -24.109 -19.812 7.676 1 87.88 365 ILE B O 1
ATOM 8725 N N . LYS B 1 366 ? -23.875 -19.016 5.633 1 90.44 366 LYS B N 1
ATOM 8726 C CA . LYS B 1 366 ? -25.312 -19 5.387 1 90.44 366 LYS B CA 1
ATOM 8727 C C . LYS B 1 366 ? -25.859 -20.406 5.211 1 90.44 366 LYS B C 1
ATOM 8729 O O . LYS B 1 366 ? -26.953 -20.719 5.68 1 90.44 366 LYS B O 1
ATOM 8734 N N . ALA B 1 367 ? -25.141 -21.203 4.523 1 87.06 367 ALA B N 1
ATOM 8735 C CA . ALA B 1 367 ? -25.562 -22.594 4.309 1 87.06 367 ALA B CA 1
ATOM 8736 C C . ALA B 1 367 ? -25.703 -23.344 5.633 1 87.06 367 ALA B C 1
ATOM 8738 O O . ALA B 1 367 ? -26.609 -24.141 5.809 1 87.06 367 ALA B O 1
ATOM 8739 N N . ASN B 1 368 ? -24.875 -22.953 6.559 1 85.06 368 ASN B N 1
ATOM 8740 C CA . ASN B 1 368 ? -24.859 -23.641 7.844 1 85.06 368 ASN B CA 1
ATOM 8741 C C . ASN B 1 368 ? -25.656 -22.891 8.898 1 85.06 368 ASN B C 1
ATOM 8743 O O . ASN B 1 368 ? -25.844 -23.391 10.016 1 85.06 368 ASN B O 1
ATOM 8747 N N . GLY B 1 369 ? -26.078 -21.703 8.648 1 86.06 369 GLY B N 1
ATOM 8748 C CA . GLY B 1 369 ? -26.844 -20.891 9.602 1 86.06 369 GLY B CA 1
ATOM 8749 C C . GLY B 1 369 ? -25.984 -20.344 10.727 1 86.06 369 GLY B C 1
ATOM 8750 O O . GLY B 1 369 ? -26.438 -20.266 11.875 1 86.06 369 GLY B O 1
ATOM 8751 N N . ASP B 1 370 ? -24.734 -20.016 10.469 1 87.75 370 ASP B N 1
ATOM 8752 C CA . ASP B 1 370 ? -23.797 -19.578 11.492 1 87.75 370 ASP B CA 1
ATOM 8753 C C . ASP B 1 370 ? -23.703 -18.062 11.539 1 87.75 370 ASP B C 1
ATOM 8755 O O . ASP B 1 370 ? -22.719 -17.516 12.039 1 87.75 370 ASP B O 1
ATOM 8759 N N . GLU B 1 371 ? -24.641 -17.359 11.078 1 90.94 371 GLU B N 1
ATOM 8760 C CA . GLU B 1 371 ? -24.578 -15.898 11.008 1 90.94 371 GLU B CA 1
ATOM 8761 C C . GLU B 1 371 ? -24.5 -15.289 12.406 1 90.94 371 GLU B C 1
ATOM 8763 O O . GLU B 1 371 ? -23.719 -14.359 12.633 1 90.94 371 GLU B O 1
ATOM 8768 N N . SER B 1 372 ? -25.281 -15.773 13.383 1 88.62 372 SER B N 1
ATOM 8769 C CA . SER B 1 372 ? -25.312 -15.219 14.734 1 88.62 372 SER B CA 1
ATOM 8770 C C . SER B 1 372 ? -23.984 -15.406 15.453 1 88.62 372 SER B C 1
ATOM 8772 O O . SER B 1 372 ? -23.516 -14.5 16.125 1 88.62 372 SER B O 1
ATOM 8774 N N . ASP B 1 373 ? -23.422 -16.562 15.266 1 86.38 373 ASP B N 1
ATOM 8775 C CA . ASP B 1 373 ? -22.141 -16.828 15.914 1 86.38 373 ASP B CA 1
ATOM 8776 C C . ASP B 1 373 ? -21.031 -15.977 15.312 1 86.38 373 ASP B C 1
ATOM 8778 O O . ASP B 1 373 ? -20.172 -15.461 16.031 1 86.38 373 ASP B O 1
ATOM 8782 N N . PHE B 1 374 ? -21.094 -15.945 14.117 1 89.19 374 PHE B N 1
ATOM 8783 C CA . PHE B 1 374 ? -20.109 -15.109 13.438 1 89.19 374 PHE B CA 1
ATOM 8784 C C . PHE B 1 374 ? -20.25 -13.656 13.875 1 89.19 374 PHE B C 1
ATOM 8786 O O . PHE B 1 374 ? -19.25 -12.969 14.102 1 89.19 374 PHE B O 1
ATOM 8793 N N . PHE B 1 375 ? -21.438 -13.18 13.969 1 92.31 375 PHE B N 1
ATOM 8794 C CA . PHE B 1 375 ? -21.703 -11.812 14.406 1 92.31 375 PHE B CA 1
ATOM 8795 C C . PHE B 1 375 ? -21.141 -11.562 15.797 1 92.31 375 PHE B C 1
ATOM 8797 O O . PHE B 1 375 ? -20.531 -10.523 16.047 1 92.31 375 PHE B O 1
ATOM 8804 N N . THR B 1 376 ? -21.359 -12.461 16.672 1 89.19 376 THR B N 1
ATOM 8805 C CA . THR B 1 376 ? -20.891 -12.312 18.047 1 89.19 376 THR B CA 1
ATOM 8806 C C . THR B 1 376 ? -19.375 -12.242 18.109 1 89.19 376 THR B C 1
ATOM 8808 O O . THR B 1 376 ? -18.812 -11.453 18.875 1 89.19 376 THR B O 1
ATOM 8811 N N . LYS B 1 377 ? -18.766 -13.031 17.297 1 85.31 377 LYS B N 1
ATOM 8812 C CA . LYS B 1 377 ? -17.312 -13 17.234 1 85.31 377 LYS B CA 1
ATOM 8813 C C . LYS B 1 377 ? -16.797 -11.664 16.703 1 85.31 377 LYS B C 1
ATOM 8815 O O . LYS B 1 377 ? -15.898 -11.062 17.297 1 85.31 377 LYS B O 1
ATOM 8820 N N . TRP B 1 378 ? -17.328 -11.234 15.625 1 89.69 378 TRP B N 1
ATOM 8821 C CA . TRP B 1 378 ? -16.938 -9.953 15.047 1 89.69 378 TRP B CA 1
ATOM 8822 C C . TRP B 1 378 ? -17.203 -8.805 16.016 1 89.69 378 TRP B C 1
ATOM 8824 O O . TRP B 1 378 ? -16.375 -7.906 16.172 1 89.69 378 TRP B O 1
ATOM 8834 N N . ALA B 1 379 ? -18.453 -8.82 16.672 1 90.62 379 ALA B N 1
ATOM 8835 C CA . ALA B 1 379 ? -18.844 -7.777 17.609 1 90.62 379 ALA B CA 1
ATOM 8836 C C . ALA B 1 379 ? -17.844 -7.652 18.75 1 90.62 379 ALA B C 1
ATOM 8838 O O . ALA B 1 379 ? -17.594 -6.555 19.25 1 90.62 379 ALA B O 1
ATOM 8839 N N . GLY B 1 380 ? -17.297 -8.773 19.125 1 86.62 380 GLY B N 1
ATOM 8840 C CA . GLY B 1 380 ? -16.266 -8.758 20.156 1 86.62 380 GLY B CA 1
ATOM 8841 C C . GLY B 1 380 ? -15.023 -7.996 19.75 1 86.62 380 GLY B C 1
ATOM 8842 O O . GLY B 1 380 ? -14.516 -7.168 20.5 1 86.62 380 GLY B O 1
ATOM 8843 N N . TYR B 1 381 ? -14.562 -8.203 18.562 1 85.06 381 TYR B N 1
ATOM 8844 C CA . TYR B 1 381 ? -13.391 -7.508 18.047 1 85.06 381 TYR B CA 1
ATOM 8845 C C . TYR B 1 381 ? -13.688 -6.027 17.828 1 85.06 381 TYR B C 1
ATOM 8847 O O . TYR B 1 381 ? -12.844 -5.172 18.125 1 85.06 381 TYR B O 1
ATOM 8855 N N . GLN B 1 382 ? -14.836 -5.766 17.375 1 88.69 382 GLN B N 1
ATOM 8856 C CA . GLN B 1 382 ? -15.227 -4.383 17.125 1 88.69 382 GLN B CA 1
ATOM 8857 C C . GLN B 1 382 ? -15.328 -3.592 18.422 1 88.69 382 GLN B C 1
ATOM 8859 O O . GLN B 1 382 ? -14.984 -2.41 18.469 1 88.69 382 GLN B O 1
ATOM 8864 N N . THR B 1 383 ? -15.836 -4.191 19.469 1 86.81 383 THR B N 1
ATOM 8865 C CA . THR B 1 383 ? -15.945 -3.549 20.766 1 86.81 383 THR B CA 1
ATOM 8866 C C . THR B 1 383 ? -14.562 -3.188 21.312 1 86.81 383 THR B C 1
ATOM 8868 O O . THR B 1 383 ? -14.391 -2.131 21.922 1 86.81 383 THR B O 1
ATOM 8871 N N . LYS B 1 384 ? -13.656 -3.971 21.031 1 83.69 384 LYS B N 1
ATOM 8872 C CA . LYS B 1 384 ? -12.289 -3.693 21.469 1 83.69 384 LYS B CA 1
ATOM 8873 C C . LYS B 1 384 ? -11.719 -2.473 20.766 1 83.69 384 LYS B C 1
ATOM 8875 O O . LYS B 1 384 ? -11.039 -1.647 21.375 1 83.69 384 LYS B O 1
ATOM 8880 N N . VAL B 1 385 ? -11.93 -2.385 19.484 1 84.81 385 VAL B N 1
ATOM 8881 C CA . VAL B 1 385 ? -11.484 -1.237 18.703 1 84.81 385 VAL B CA 1
ATOM 8882 C C . VAL B 1 385 ? -12.109 0.041 19.25 1 84.81 385 VAL B C 1
ATOM 8884 O O . VAL B 1 385 ? -11.43 1.051 19.422 1 84.81 385 VAL B O 1
ATOM 8887 N N . LEU B 1 386 ? -13.391 -0.01 19.594 1 86.38 386 LEU B N 1
ATOM 8888 C CA . LEU B 1 386 ? -14.125 1.171 20.031 1 86.38 386 LEU B CA 1
ATOM 8889 C C . LEU B 1 386 ? -13.68 1.61 21.422 1 86.38 386 LEU B C 1
ATOM 8891 O O . LEU B 1 386 ? -13.586 2.809 21.688 1 86.38 386 LEU B O 1
ATOM 8895 N N . THR B 1 387 ? -13.375 0.676 22.234 1 83.75 387 THR B N 1
ATOM 8896 C CA . THR B 1 387 ? -12.891 1.002 23.562 1 83.75 387 THR B CA 1
ATOM 8897 C C . THR B 1 387 ? -11.523 1.675 23.5 1 83.75 387 THR B C 1
ATOM 8899 O O . THR B 1 387 ? -11.281 2.67 24.188 1 83.75 387 THR B O 1
ATOM 8902 N N . ALA B 1 388 ? -10.727 1.154 22.672 1 80.88 388 ALA B N 1
ATOM 8903 C CA . ALA B 1 388 ? -9.406 1.752 22.5 1 80.88 388 ALA B CA 1
ATOM 8904 C C . ALA B 1 388 ? -9.516 3.133 21.844 1 80.88 388 ALA B C 1
ATOM 8906 O O . ALA B 1 388 ? -8.781 4.055 22.219 1 80.88 388 ALA B O 1
ATOM 8907 N N . SER B 1 389 ? -10.344 3.27 20.875 1 84.94 389 SER B N 1
ATOM 8908 C CA . SER B 1 389 ? -10.555 4.543 20.203 1 84.94 389 SER B CA 1
ATOM 8909 C C . SER B 1 389 ? -11.055 5.613 21.172 1 84.94 389 SER B C 1
ATOM 8911 O O . SER B 1 389 ? -10.656 6.777 21.078 1 84.94 389 SER B O 1
ATOM 8913 N N . GLN B 1 390 ? -11.875 5.242 22.141 1 82.25 390 GLN B N 1
ATOM 8914 C CA . GLN B 1 390 ? -12.398 6.176 23.141 1 82.25 390 GLN B CA 1
ATOM 8915 C C . GLN B 1 390 ? -11.297 6.633 24.094 1 82.25 390 GLN B C 1
ATOM 8917 O O . GLN B 1 390 ? -11.219 7.816 24.438 1 82.25 390 GLN B O 1
ATOM 8922 N N . GLU B 1 391 ? -10.57 5.758 24.469 1 80.88 391 GLU B N 1
ATOM 8923 C CA . GLU B 1 391 ? -9.461 6.109 25.359 1 80.88 391 GLU B CA 1
ATOM 8924 C C . GLU B 1 391 ? -8.5 7.07 24.672 1 80.88 391 GLU B C 1
ATOM 8926 O O . GLU B 1 391 ? -8.055 8.047 25.266 1 80.88 391 GLU B O 1
ATOM 8931 N N . THR B 1 392 ? -8.289 6.773 23.453 1 82.38 392 THR B N 1
ATOM 8932 C CA . THR B 1 392 ? -7.375 7.613 22.688 1 82.38 392 THR B CA 1
ATOM 8933 C C . THR B 1 392 ? -7.98 8.992 22.438 1 82.38 392 THR B C 1
ATOM 8935 O O . THR B 1 392 ? -7.281 10 22.5 1 82.38 392 THR B O 1
ATOM 8938 N N . ALA B 1 393 ? -9.266 8.984 22.203 1 81.31 393 ALA B N 1
ATOM 8939 C CA . ALA B 1 393 ? -9.945 10.258 21.938 1 81.31 393 ALA B CA 1
ATOM 8940 C C . ALA B 1 393 ? -9.898 11.156 23.172 1 81.31 393 ALA B C 1
ATOM 8942 O O . ALA B 1 393 ? -9.68 12.367 23.062 1 81.31 393 ALA B O 1
ATOM 8943 N N . LEU B 1 394 ? -10.047 10.648 24.359 1 80.69 394 LEU B N 1
ATOM 8944 C CA . LEU B 1 394 ? -10.008 11.422 25.594 1 80.69 394 LEU B CA 1
ATOM 8945 C C . LEU B 1 394 ? -8.602 11.938 25.859 1 80.69 394 LEU B C 1
ATOM 8947 O O . LEU B 1 394 ? -8.43 13.086 26.281 1 80.69 394 LEU B O 1
ATOM 8951 N N . TRP B 1 395 ? -7.672 11.125 25.531 1 78.5 395 TRP B N 1
ATOM 8952 C CA . TRP B 1 395 ? -6.289 11.547 25.719 1 78.5 395 TRP B CA 1
ATOM 8953 C C . TRP B 1 395 ? -5.914 12.625 24.703 1 78.5 395 TRP B C 1
ATOM 8955 O O . TRP B 1 395 ? -5.23 13.594 25.047 1 78.5 395 TRP B O 1
ATOM 8965 N N . ALA B 1 396 ? -6.352 12.406 23.5 1 77.56 396 ALA B N 1
ATOM 8966 C CA . ALA B 1 396 ? -6.07 13.383 22.438 1 77.56 396 ALA B CA 1
ATOM 8967 C C . ALA B 1 396 ? -6.719 14.727 22.75 1 77.56 396 ALA B C 1
ATOM 8969 O O . ALA B 1 396 ? -6.121 15.781 22.516 1 77.56 396 ALA B O 1
ATOM 8970 N N . MET B 1 397 ? -7.867 14.703 23.312 1 76.75 397 MET B N 1
ATOM 8971 C CA . MET B 1 397 ? -8.562 15.938 23.688 1 76.75 397 MET B CA 1
ATOM 8972 C C . MET B 1 397 ? -7.855 16.641 24.828 1 76.75 397 MET B C 1
ATOM 8974 O O . MET B 1 397 ? -7.762 17.875 24.859 1 76.75 397 MET B O 1
ATOM 8978 N N . SER B 1 398 ? -7.34 15.859 25.719 1 76.75 398 SER B N 1
ATOM 8979 C CA . SER B 1 398 ? -6.605 16.438 26.844 1 76.75 398 SER B CA 1
ATOM 8980 C C . SER B 1 398 ? -5.328 17.125 26.375 1 76.75 398 SER B C 1
ATOM 8982 O O . SER B 1 398 ? -4.965 18.188 26.875 1 76.75 398 SER B O 1
ATOM 8984 N N . VAL B 1 399 ? -4.773 16.531 25.406 1 74.44 399 VAL B N 1
ATOM 8985 C CA . VAL B 1 399 ? -3.545 17.094 24.844 1 74.44 399 VAL B CA 1
ATOM 8986 C C . VAL B 1 399 ? -3.857 18.391 24.094 1 74.44 399 VAL B C 1
ATOM 8988 O O . VAL B 1 399 ? -3.068 19.328 24.109 1 74.44 399 VAL B O 1
ATOM 8991 N N . LYS B 1 400 ? -5.012 18.469 23.5 1 71.19 400 LYS B N 1
ATOM 8992 C CA . LYS B 1 400 ? -5.406 19.641 22.719 1 71.19 400 LYS B CA 1
ATOM 8993 C C . LYS B 1 400 ? -5.844 20.781 23.625 1 71.19 400 LYS B C 1
ATOM 8995 O O . LYS B 1 400 ? -5.641 21.953 23.297 1 71.19 400 LYS B O 1
ATOM 9000 N N . MET B 1 401 ? -6.395 20.5 24.828 1 74.69 401 MET B N 1
ATOM 9001 C CA . MET B 1 401 ? -6.973 21.5 25.719 1 74.69 401 MET B CA 1
ATOM 9002 C C . MET B 1 401 ? -5.898 22.125 26.609 1 74.69 401 MET B C 1
ATOM 9004 O O . MET B 1 401 ? -6.012 23.297 27 1 74.69 401 MET B O 1
ATOM 9008 N N . LEU B 1 402 ? -4.898 21.422 26.844 1 76.19 402 LEU B N 1
ATOM 9009 C CA . LEU B 1 402 ? -3.906 21.859 27.812 1 76.19 402 LEU B CA 1
ATOM 9010 C C . LEU B 1 402 ? -3.186 23.109 27.328 1 76.19 402 LEU B C 1
ATOM 9012 O O . LEU B 1 402 ? -3.01 24.078 28.078 1 76.19 402 LEU B O 1
ATOM 9016 N N . PRO B 1 403 ? -2.859 23.125 26.016 1 72.38 403 PRO B N 1
ATOM 9017 C CA . PRO B 1 403 ? -2.215 24.359 25.547 1 72.38 403 PRO B CA 1
ATOM 9018 C C . PRO B 1 403 ? -3.133 25.578 25.625 1 72.38 403 PRO B C 1
ATOM 9020 O O . PRO B 1 403 ? -2.68 26.672 25.969 1 72.38 403 PRO B O 1
ATOM 9023 N N . THR B 1 404 ? -4.352 25.391 25.375 1 71.31 404 THR B N 1
ATOM 9024 C CA . THR B 1 404 ? -5.301 26.5 25.438 1 71.31 404 THR B CA 1
ATOM 9025 C C . THR B 1 404 ? -5.43 27.016 26.859 1 71.31 404 THR B C 1
ATOM 9027 O O . THR B 1 404 ? -5.484 28.219 27.094 1 71.31 404 THR B O 1
ATOM 9030 N N . LEU B 1 405 ? -5.453 26.109 27.828 1 76.94 405 LEU B N 1
ATOM 9031 C CA . LEU B 1 405 ? -5.539 26.484 29.234 1 76.94 405 LEU B CA 1
ATOM 9032 C C . LEU B 1 405 ? -4.281 27.234 29.688 1 76.94 405 LEU B C 1
ATOM 9034 O O . LEU B 1 405 ? -4.371 28.266 30.328 1 76.94 405 LEU B O 1
ATOM 9038 N N . LEU B 1 406 ? -3.195 26.75 29.297 1 81 406 LEU B N 1
ATOM 9039 C CA . LEU B 1 406 ? -1.933 27.359 29.703 1 81 406 LEU B CA 1
ATOM 9040 C C . LEU B 1 406 ? -1.76 28.719 29.031 1 81 406 LEU B C 1
ATOM 9042 O O . LEU B 1 406 ? -1.244 29.656 29.656 1 81 406 LEU B O 1
ATOM 9046 N N . SER B 1 407 ? -2.225 28.797 27.781 1 77 407 SER B N 1
ATOM 9047 C CA . SER B 1 407 ? -2.152 30.078 27.094 1 77 407 SER B CA 1
ATOM 9048 C C . SER B 1 407 ? -3.061 31.109 27.734 1 77 407 SER B C 1
ATOM 9050 O O . SER B 1 407 ? -2.734 32.312 27.766 1 77 407 SER B O 1
ATOM 9052 N N . GLY B 1 408 ? -4.219 30.688 28.234 1 74.62 408 GLY B N 1
ATOM 9053 C CA . GLY B 1 408 ? 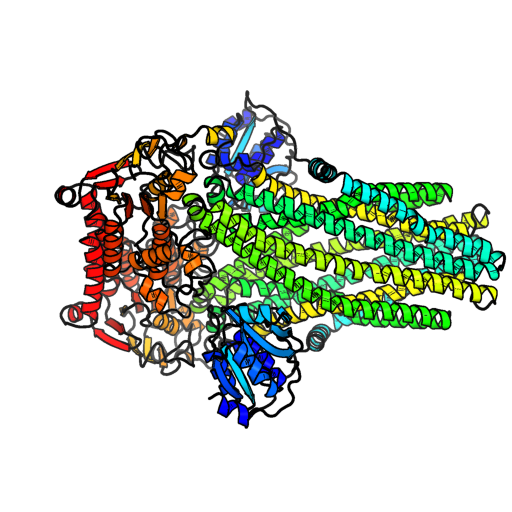-5.109 31.594 28.953 1 74.62 408 GLY B CA 1
ATOM 9054 C C . GLY B 1 408 ? -4.52 32.094 30.25 1 74.62 408 GLY B C 1
ATOM 9055 O O . GLY B 1 408 ? -4.582 33.281 30.531 1 74.62 408 GLY B O 1
ATOM 9056 N N . ILE B 1 409 ? -3.881 31.219 30.922 1 80.75 409 ILE B N 1
ATOM 9057 C CA . ILE B 1 409 ? -3.25 31.594 32.188 1 80.75 409 ILE B CA 1
ATOM 9058 C C . ILE B 1 409 ? -2.068 32.531 31.922 1 80.75 409 ILE B C 1
ATOM 9060 O O . ILE B 1 409 ? -1.875 33.5 32.625 1 80.75 409 ILE B O 1
ATOM 9064 N N . ASN B 1 410 ? -1.335 32.156 30.938 1 83.25 410 ASN B N 1
ATOM 9065 C CA . ASN B 1 410 ? -0.222 33 30.531 1 83.25 410 ASN B CA 1
ATOM 9066 C C . ASN B 1 410 ? -0.696 34.406 30.156 1 83.25 410 ASN B C 1
ATOM 9068 O O . ASN B 1 410 ? -0.082 35.406 30.547 1 83.25 410 ASN B O 1
ATOM 9072 N N . GLY B 1 411 ? -1.753 34.5 29.391 1 79.25 411 GLY B N 1
ATOM 9073 C CA . GLY B 1 411 ? -2.32 35.781 29.016 1 79.25 411 GLY B CA 1
ATOM 9074 C C . GLY B 1 411 ? -2.75 36.594 30.219 1 79.25 411 GLY B C 1
ATOM 9075 O O . GLY B 1 411 ? -2.518 37.812 30.25 1 79.25 411 GLY B O 1
ATOM 9076 N N . ALA B 1 412 ? -3.354 35.969 31.203 1 78.31 412 ALA B N 1
ATOM 9077 C CA . ALA B 1 412 ? -3.797 36.625 32.438 1 78.31 412 ALA B CA 1
ATOM 9078 C C . ALA B 1 412 ? -2.607 37.156 33.219 1 78.31 412 ALA B C 1
ATOM 9080 O O . ALA B 1 412 ? -2.643 38.281 33.75 1 78.31 412 ALA B O 1
ATOM 9081 N N . LEU B 1 413 ? -1.614 36.375 33.312 1 83.56 413 LEU B N 1
ATOM 9082 C CA . LEU B 1 413 ? -0.432 36.75 34.094 1 83.56 413 LEU B CA 1
ATOM 9083 C C . LEU B 1 413 ? 0.305 37.906 33.406 1 83.56 413 LEU B C 1
ATOM 9085 O O . LEU B 1 413 ? 0.763 38.812 34.094 1 83.56 413 LEU B O 1
ATOM 9089 N N . ILE B 1 414 ? 0.404 37.812 32.125 1 84.31 414 ILE B N 1
ATOM 9090 C CA . ILE B 1 414 ? 1.079 38.875 31.391 1 84.31 414 ILE B CA 1
ATOM 9091 C C . ILE B 1 414 ? 0.3 40.188 31.516 1 84.31 414 ILE B C 1
ATOM 9093 O O . ILE B 1 414 ? 0.892 41.25 31.672 1 84.31 414 ILE B O 1
ATOM 9097 N N . MET B 1 415 ? -0.932 40.062 31.422 1 80.62 415 MET B N 1
ATOM 9098 C CA . MET B 1 415 ? -1.762 41.281 31.562 1 80.62 415 MET B CA 1
ATOM 9099 C C . MET B 1 415 ? -1.602 41.875 32.938 1 80.62 415 MET B C 1
ATOM 9101 O O . MET B 1 415 ? -1.532 43.094 33.094 1 80.62 415 MET B O 1
ATOM 9105 N N . THR B 1 416 ? -1.555 41.094 34.031 1 81.06 416 THR B N 1
ATOM 9106 C CA . THR B 1 416 ? -1.456 41.562 35.375 1 81.06 416 THR B CA 1
ATOM 9107 C C . THR B 1 416 ? -0.087 42.188 35.656 1 81.06 416 THR B C 1
ATOM 9109 O O . THR B 1 416 ? 0.006 43.344 36.125 1 81.06 416 THR B O 1
ATOM 9112 N N . ILE B 1 417 ? 0.844 41.469 35.281 1 85.44 417 ILE B N 1
ATOM 9113 C CA . ILE B 1 417 ? 2.193 41.969 35.5 1 85.44 417 ILE B CA 1
ATOM 9114 C C . ILE B 1 417 ? 2.494 43.125 34.562 1 85.44 417 ILE B C 1
ATOM 9116 O O . ILE B 1 417 ? 3.156 44.094 34.969 1 85.44 417 ILE B O 1
ATOM 9120 N N . GLY B 1 418 ? 2.084 43.031 33.312 1 83.44 418 GLY B N 1
ATOM 9121 C CA . GLY B 1 418 ? 2.205 44.156 32.406 1 83.44 418 GLY B CA 1
ATOM 9122 C C . GLY B 1 418 ? 1.481 45.375 32.875 1 83.44 418 GLY B C 1
ATOM 9123 O O . GLY B 1 418 ? 1.988 46.5 32.75 1 83.44 418 GLY B O 1
ATOM 9124 N N . GLY B 1 419 ? 0.295 45.25 33.438 1 80.88 419 GLY B N 1
ATOM 9125 C CA . GLY B 1 419 ? -0.435 46.344 34.031 1 80.88 419 GLY B CA 1
ATOM 9126 C C . GLY B 1 419 ? 0.328 47.062 35.125 1 80.88 419 GLY B C 1
ATOM 9127 O O . GLY B 1 419 ? 0.339 48.281 35.188 1 80.88 419 GLY B O 1
ATOM 9128 N N . PHE B 1 420 ? 0.951 46.25 36 1 82.88 420 PHE B N 1
ATOM 9129 C CA . PHE B 1 420 ? 1.767 46.812 37.062 1 82.88 420 PHE B CA 1
ATOM 9130 C C . PHE B 1 420 ? 2.941 47.594 36.5 1 82.88 420 PHE B C 1
ATOM 9132 O O . PHE B 1 420 ? 3.289 48.688 37 1 82.88 420 PHE B O 1
ATOM 9139 N N . SER B 1 421 ? 3.463 47.125 35.438 1 85.06 421 SER B N 1
ATOM 9140 C CA . SER B 1 421 ? 4.602 47.781 34.812 1 85.06 421 SER B CA 1
ATOM 9141 C C . SER B 1 421 ? 4.184 49.094 34.156 1 85.06 421 SER B C 1
ATOM 9143 O O . SER B 1 421 ? 4.965 50.031 34.094 1 85.06 421 SER B O 1
ATOM 9145 N N . ILE B 1 422 ? 3.066 49.156 33.625 1 82.81 422 ILE B N 1
ATOM 9146 C CA . ILE B 1 422 ? 2.551 50.375 33.031 1 82.81 422 ILE B CA 1
ATOM 9147 C C . ILE B 1 422 ? 2.291 51.406 34.094 1 82.81 422 ILE B C 1
ATOM 9149 O O . ILE B 1 422 ? 2.625 52.594 33.938 1 82.81 422 ILE B O 1
ATOM 9153 N N . MET B 1 423 ? 1.674 51.062 35.219 1 81 423 MET B N 1
ATOM 9154 C CA . MET B 1 423 ? 1.328 51.969 36.312 1 81 423 MET B CA 1
ATOM 9155 C C . MET B 1 423 ? 2.582 52.531 36.969 1 81 423 MET B C 1
ATOM 9157 O O . MET B 1 423 ? 2.588 53.656 37.438 1 81 423 MET B O 1
ATOM 9161 N N . GLU B 1 424 ? 3.547 51.719 37 1 82.75 424 GLU B N 1
ATOM 9162 C CA . GLU B 1 424 ? 4.809 52.156 37.562 1 82.75 424 GLU B CA 1
ATOM 9163 C C . GLU B 1 424 ? 5.598 53 36.562 1 82.75 424 GLU B C 1
ATOM 9165 O O . GLU B 1 424 ? 6.586 53.656 36.938 1 82.75 424 GLU B O 1
ATOM 9170 N N . GLY B 1 425 ? 5.18 53.062 35.281 1 80 425 GLY B N 1
ATOM 9171 C CA . GLY B 1 425 ? 5.812 53.906 34.25 1 80 425 GLY B CA 1
ATOM 9172 C C . GLY B 1 425 ? 6.914 53.188 33.5 1 80 425 GLY B C 1
ATOM 9173 O O . GLY B 1 425 ? 7.625 53.781 32.719 1 80 425 GLY B O 1
ATOM 9174 N N . ALA B 1 426 ? 7.016 52 33.75 1 81.56 426 ALA B N 1
ATOM 9175 C CA . ALA B 1 426 ? 8.094 51.25 33.125 1 81.56 426 ALA B CA 1
ATOM 9176 C C . ALA B 1 426 ? 7.73 50.875 31.688 1 81.56 426 ALA B C 1
ATOM 9178 O O . ALA B 1 426 ? 8.609 50.625 30.859 1 81.56 426 ALA B O 1
ATOM 9179 N N . MET B 1 427 ? 6.449 50.75 31.391 1 83.62 427 MET B N 1
ATOM 9180 C CA . MET B 1 427 ? 5.965 50.375 30.062 1 83.62 427 MET B CA 1
ATOM 9181 C C . MET B 1 427 ? 4.742 51.219 29.672 1 83.62 427 MET B C 1
ATOM 9183 O O . MET B 1 427 ? 3.986 51.656 30.547 1 83.62 427 MET B O 1
ATOM 9187 N N . THR B 1 428 ? 4.688 51.5 28.406 1 81.12 428 THR B N 1
ATOM 9188 C CA . THR B 1 428 ? 3.506 52.219 27.922 1 81.12 428 THR B CA 1
ATOM 9189 C C . THR B 1 428 ? 2.432 51.219 27.484 1 81.12 428 THR B C 1
ATOM 9191 O O . THR B 1 428 ? 2.693 50.031 27.359 1 81.12 428 THR B O 1
ATOM 9194 N N . ALA B 1 429 ? 1.184 51.688 27.328 1 75.5 429 ALA B N 1
ATOM 9195 C CA . ALA B 1 429 ? 0.084 50.844 26.859 1 75.5 429 ALA B CA 1
ATOM 9196 C C . ALA B 1 429 ? 0.38 50.281 25.469 1 75.5 429 ALA B C 1
ATOM 9198 O O . ALA B 1 429 ? 0.019 49.156 25.156 1 75.5 429 ALA B O 1
ATOM 9199 N N . GLY B 1 430 ? 1.032 51.062 24.656 1 75.56 430 GLY B N 1
ATOM 9200 C CA . GLY B 1 430 ? 1.418 50.625 23.328 1 75.56 430 GLY B CA 1
ATOM 9201 C C . GLY B 1 430 ? 2.469 49.531 23.359 1 75.56 430 GLY B C 1
ATOM 9202 O O . GLY B 1 430 ? 2.395 48.562 22.578 1 75.56 430 GLY B O 1
ATOM 9203 N N . MET B 1 431 ? 3.402 49.719 24.281 1 81.69 431 MET B N 1
ATOM 9204 C CA . MET B 1 431 ? 4.441 48.688 24.438 1 81.69 431 MET B CA 1
ATOM 9205 C C . MET B 1 431 ? 3.842 47.375 24.891 1 81.69 431 MET B C 1
ATOM 9207 O O . MET B 1 431 ? 4.293 46.281 24.484 1 81.69 431 MET B O 1
ATOM 9211 N N . PHE B 1 432 ? 2.885 47.438 25.688 1 82.25 432 PHE B N 1
ATOM 9212 C CA . PHE B 1 432 ? 2.223 46.219 26.188 1 82.25 432 PHE B CA 1
ATOM 9213 C C . PHE B 1 432 ? 1.481 45.5 25.047 1 82.25 432 PHE B C 1
ATOM 9215 O O . PHE B 1 432 ? 1.547 44.281 24.938 1 82.25 432 PHE B O 1
ATOM 9222 N N . MET B 1 433 ? 0.749 46.188 24.25 1 75.62 433 MET B N 1
ATOM 9223 C CA . MET B 1 433 ? 0.039 45.625 23.125 1 75.62 433 MET B CA 1
ATOM 9224 C C . MET B 1 433 ? 1.015 44.969 22.141 1 75.62 433 MET B C 1
ATOM 9226 O O . MET B 1 433 ? 0.74 43.906 21.594 1 75.62 433 MET B O 1
ATOM 9230 N N . ALA B 1 434 ? 2.082 45.688 21.938 1 80.5 434 ALA B N 1
ATOM 9231 C CA . ALA B 1 434 ? 3.119 45.125 21.062 1 80.5 434 ALA B CA 1
ATOM 9232 C C . ALA B 1 434 ? 3.682 43.844 21.641 1 80.5 434 ALA B C 1
ATOM 9234 O O . ALA B 1 434 ? 3.949 42.875 20.891 1 80.5 434 ALA B O 1
ATOM 9235 N N . PHE B 1 435 ? 3.865 43.844 22.922 1 85.06 435 PHE B N 1
ATOM 9236 C CA . PHE B 1 435 ? 4.391 42.688 23.594 1 85.06 435 PHE B CA 1
ATOM 9237 C C . PHE B 1 435 ? 3.449 41.5 23.422 1 85.06 435 PHE B C 1
ATOM 9239 O O . PHE B 1 435 ? 3.895 40.375 23.172 1 85.06 435 PHE B O 1
ATOM 9246 N N . GLN B 1 436 ? 2.205 41.688 23.531 1 79.12 436 GLN B N 1
ATOM 9247 C CA . GLN B 1 436 ? 1.225 40.625 23.375 1 79.12 436 GLN B CA 1
ATOM 9248 C C . GLN B 1 436 ? 1.252 40.062 21.953 1 79.12 436 GLN B C 1
ATOM 9250 O O . GLN B 1 436 ? 1.184 38.844 21.766 1 79.12 436 GLN B O 1
ATOM 9255 N N . HIS B 1 437 ? 1.282 40.906 21 1 77.62 437 HIS B N 1
ATOM 9256 C CA . HIS B 1 437 ? 1.35 40.469 19.609 1 77.62 437 HIS B CA 1
ATOM 9257 C C . HIS B 1 437 ? 2.623 39.688 19.328 1 77.62 437 HIS B C 1
ATOM 9259 O O . HIS B 1 437 ? 2.596 38.656 18.625 1 77.62 437 HIS B O 1
ATOM 9265 N N . LEU B 1 438 ? 3.717 40.156 19.922 1 83.88 438 LEU B N 1
ATOM 9266 C CA . LEU B 1 438 ? 5.004 39.5 19.734 1 83.88 438 LEU B CA 1
ATOM 9267 C C . LEU B 1 438 ? 5.004 38.125 20.375 1 83.88 438 LEU B C 1
ATOM 9269 O O . LEU B 1 438 ? 5.613 37.188 19.844 1 83.88 438 LEU B O 1
ATOM 9273 N N . MET B 1 439 ? 4.355 38.094 21.469 1 84.81 439 MET B N 1
ATOM 9274 C CA . MET B 1 439 ? 4.254 36.781 22.141 1 84.81 439 MET B CA 1
ATOM 9275 C C . MET B 1 439 ? 3.51 35.781 21.281 1 84.81 439 MET B C 1
ATOM 9277 O O . MET B 1 439 ? 3.908 34.625 21.203 1 84.81 439 MET B O 1
ATOM 9281 N N . HIS B 1 440 ? 2.479 36.188 20.672 1 77.69 440 HIS B N 1
ATOM 9282 C CA . HIS B 1 440 ? 1.727 35.344 19.75 1 77.69 440 HIS B CA 1
ATOM 9283 C C . HIS B 1 440 ? 2.572 34.938 18.547 1 77.69 440 HIS B C 1
ATOM 9285 O O . HIS B 1 440 ? 2.523 33.781 18.109 1 77.69 440 HIS B O 1
ATOM 9291 N N . SER B 1 441 ? 3.32 35.875 18 1 81.06 441 SER B N 1
ATOM 9292 C CA . SER B 1 441 ? 4.188 35.625 16.859 1 81.06 441 SER B CA 1
ATOM 9293 C C . SER B 1 441 ? 5.312 34.656 17.219 1 81.06 441 SER B C 1
ATOM 9295 O O . SER B 1 441 ? 5.801 33.938 16.359 1 81.06 441 SER B O 1
ATOM 9297 N N . PHE B 1 442 ? 5.699 34.625 18.516 1 83.69 442 PHE B N 1
ATOM 9298 C CA . PHE B 1 442 ? 6.734 33.75 19 1 83.69 442 PHE B CA 1
ATOM 9299 C C . PHE B 1 442 ? 6.211 32.312 19.109 1 83.69 442 PHE B C 1
ATOM 9301 O O . PHE B 1 442 ? 6.938 31.359 18.828 1 83.69 442 PHE B O 1
ATOM 9308 N N . GLU B 1 443 ? 4.988 32.156 19.344 1 81.12 443 GLU B N 1
ATOM 9309 C CA . GLU B 1 443 ? 4.402 30.828 19.578 1 81.12 443 GLU B CA 1
ATOM 9310 C C . GLU B 1 443 ? 4.254 30.062 18.266 1 81.12 443 GLU B C 1
ATOM 9312 O O . GLU B 1 443 ? 4.371 28.828 18.25 1 81.12 443 GLU B O 1
ATOM 9317 N N . ALA B 1 444 ? 4.008 30.719 17.172 1 79.88 444 ALA B N 1
ATOM 9318 C CA . ALA B 1 444 ? 3.729 30.062 15.891 1 79.88 444 ALA B CA 1
ATOM 9319 C C . ALA B 1 444 ? 4.918 29.234 15.43 1 79.88 444 ALA B C 1
ATOM 9321 O O . ALA B 1 444 ? 4.777 28.031 15.156 1 79.88 444 ALA B O 1
ATOM 9322 N N . PRO B 1 445 ? 6.16 29.828 15.367 1 81.88 445 PRO B N 1
ATOM 9323 C CA . PRO B 1 445 ? 7.32 29.016 14.969 1 81.88 445 PRO B CA 1
ATOM 9324 C C . PRO B 1 445 ? 7.648 27.922 15.977 1 81.88 445 PRO B C 1
ATOM 9326 O O . PRO B 1 445 ? 8.125 26.844 15.594 1 81.88 445 PRO B O 1
ATOM 9329 N N . VAL B 1 446 ? 7.422 28.141 17.219 1 81.94 446 VAL B N 1
ATOM 9330 C CA . VAL B 1 446 ? 7.691 27.141 18.234 1 81.94 446 VAL B CA 1
ATOM 9331 C C . VAL B 1 446 ? 6.758 25.938 18.047 1 81.94 446 VAL B C 1
ATOM 9333 O O . VAL B 1 446 ? 7.191 24.797 18.125 1 81.94 446 VAL B O 1
ATOM 9336 N N . ASN B 1 447 ? 5.531 26.219 17.766 1 77.94 447 ASN B N 1
ATOM 9337 C CA . ASN B 1 447 ? 4.566 25.156 17.516 1 77.94 447 ASN B CA 1
ATOM 9338 C C . ASN B 1 447 ? 4.902 24.375 16.25 1 77.94 447 ASN B C 1
ATOM 9340 O O . ASN B 1 447 ? 4.691 23.172 16.188 1 77.94 447 ASN B O 1
ATOM 9344 N N . ALA B 1 448 ? 5.32 25.062 15.266 1 81.88 448 ALA B N 1
ATOM 9345 C CA . ALA B 1 448 ? 5.73 24.422 14.023 1 81.88 448 ALA B CA 1
ATOM 9346 C C . ALA B 1 448 ? 6.871 23.438 14.266 1 81.88 448 ALA B C 1
ATOM 9348 O O . ALA B 1 448 ? 6.895 22.344 13.688 1 81.88 448 ALA B O 1
ATOM 9349 N N . LEU B 1 449 ? 7.777 23.781 15.141 1 80.38 449 LEU B N 1
ATOM 9350 C CA . LEU B 1 449 ? 8.93 22.953 15.453 1 80.38 449 LEU B CA 1
ATOM 9351 C C . LEU B 1 449 ? 8.5 21.719 16.234 1 80.38 449 LEU B C 1
ATOM 9353 O O . LEU B 1 449 ? 9.023 20.625 16.016 1 80.38 449 LEU B O 1
ATOM 9357 N N . VAL B 1 450 ? 7.633 21.922 17.078 1 75.38 450 VAL B N 1
ATOM 9358 C CA . VAL B 1 450 ? 7.117 20.797 17.859 1 75.38 450 VAL B CA 1
ATOM 9359 C C . VAL B 1 450 ? 6.367 19.828 16.938 1 75.38 450 VAL B C 1
ATOM 9361 O O . VAL B 1 450 ? 6.465 18.609 17.109 1 75.38 450 VAL B O 1
ATOM 9364 N N . GLY B 1 451 ? 5.637 20.359 15.969 1 74.62 451 GLY B N 1
ATOM 9365 C CA . GLY B 1 451 ? 4.93 19.547 14.992 1 74.62 451 GLY B CA 1
ATOM 9366 C C . GLY B 1 451 ? 5.855 18.75 14.094 1 74.62 451 GLY B C 1
ATOM 9367 O O . GLY B 1 451 ? 5.547 17.609 13.727 1 74.62 451 GLY B O 1
ATOM 9368 N N . LEU B 1 452 ? 6.953 19.266 13.773 1 78.75 452 LEU B N 1
ATOM 9369 C CA . LEU B 1 452 ? 7.957 18.578 12.961 1 78.75 452 LEU B CA 1
ATOM 9370 C C . LEU B 1 452 ? 8.445 17.312 13.656 1 78.75 452 LEU B C 1
ATOM 9372 O O . LEU B 1 452 ? 8.734 16.312 13 1 78.75 452 LEU B O 1
ATOM 9376 N N . GLY B 1 453 ? 8.5 17.391 14.906 1 73.25 453 GLY B N 1
ATOM 9377 C CA . GLY B 1 453 ? 8.93 16.219 15.641 1 73.25 453 GLY B CA 1
ATOM 9378 C C . GLY B 1 453 ? 8.055 15 15.383 1 73.25 453 GLY B C 1
ATOM 9379 O O . GLY B 1 453 ? 8.562 13.891 15.203 1 73.25 453 GLY B O 1
ATOM 9380 N N . SER B 1 454 ? 6.824 15.211 15.32 1 69.62 454 SER B N 1
ATOM 9381 C CA . SER B 1 454 ? 5.887 14.125 15.062 1 69.62 454 SER B CA 1
ATOM 9382 C C . SER B 1 454 ? 5.992 13.633 13.617 1 69.62 454 SER B C 1
ATOM 9384 O O . SER B 1 454 ? 5.938 12.43 13.359 1 69.62 454 SER B O 1
ATOM 9386 N N . THR B 1 455 ? 6.102 14.547 12.711 1 76.5 455 THR B N 1
ATOM 9387 C CA . THR B 1 455 ? 6.223 14.227 11.297 1 76.5 455 THR B CA 1
ATOM 9388 C C . THR B 1 455 ? 7.504 13.438 11.031 1 76.5 455 THR B C 1
ATOM 9390 O O . THR B 1 455 ? 7.523 12.539 10.188 1 76.5 455 THR B O 1
ATOM 9393 N N . LEU B 1 456 ? 8.477 13.688 11.812 1 78.19 456 LEU B N 1
ATOM 9394 C CA . LEU B 1 456 ? 9.773 13.062 11.602 1 78.19 456 LEU B CA 1
ATOM 9395 C C . LEU B 1 456 ? 9.742 11.594 12.008 1 78.19 456 LEU B C 1
ATOM 9397 O O . LEU B 1 456 ? 10.453 10.766 11.43 1 78.19 456 LEU B O 1
ATOM 9401 N N . GLN B 1 457 ? 9.062 11.297 12.961 1 68.44 457 GLN B N 1
ATOM 9402 C CA . GLN B 1 457 ? 8.953 9.898 13.359 1 68.44 457 GLN B CA 1
ATOM 9403 C C . GLN B 1 457 ? 8.359 9.047 12.234 1 68.44 457 GLN B C 1
ATOM 9405 O O . GLN B 1 457 ? 8.867 7.969 11.938 1 68.44 457 GLN B O 1
ATOM 9410 N N . THR B 1 458 ? 7.297 9.547 11.648 1 70.31 458 THR B N 1
ATOM 9411 C CA . THR B 1 458 ? 6.695 8.844 10.523 1 70.31 458 THR B CA 1
ATOM 9412 C C . THR B 1 458 ? 7.656 8.805 9.336 1 70.31 458 THR B C 1
ATOM 9414 O O . THR B 1 458 ? 7.754 7.789 8.641 1 70.31 458 THR B O 1
ATOM 9417 N N . THR B 1 459 ? 8.281 9.875 9.148 1 80.88 459 THR B N 1
ATOM 9418 C CA . THR B 1 459 ? 9.242 9.969 8.055 1 80.88 459 THR B CA 1
ATOM 9419 C C . THR B 1 459 ? 10.383 8.977 8.25 1 80.88 459 THR B C 1
ATOM 9421 O O . THR B 1 459 ? 10.883 8.398 7.285 1 80.88 459 THR B O 1
ATOM 9424 N N . GLU B 1 460 ? 10.82 8.852 9.43 1 77.62 460 GLU B N 1
ATOM 9425 C CA . GLU B 1 460 ? 11.883 7.902 9.734 1 77.62 460 GLU B CA 1
ATOM 9426 C C . GLU B 1 460 ? 11.484 6.48 9.359 1 77.62 460 GLU B C 1
ATOM 9428 O O . GLU B 1 460 ? 12.273 5.738 8.773 1 77.62 460 GLU B O 1
ATOM 9433 N N . MET B 1 461 ? 10.32 6.098 9.664 1 69 461 MET B N 1
ATOM 9434 C CA . MET B 1 461 ? 9.812 4.773 9.32 1 69 461 MET B CA 1
ATOM 9435 C C . MET B 1 461 ? 9.758 4.59 7.805 1 69 461 MET B C 1
ATOM 9437 O O . MET B 1 461 ? 10.141 3.539 7.289 1 69 461 MET B O 1
ATOM 9441 N N . GLN B 1 462 ? 9.281 5.633 7.098 1 78.94 462 GLN B N 1
ATOM 9442 C CA . GLN B 1 462 ? 9.188 5.57 5.641 1 78.94 462 GLN B CA 1
ATOM 9443 C C . GLN B 1 462 ? 10.57 5.496 5.008 1 78.94 462 GLN B C 1
ATOM 9445 O O . GLN B 1 462 ? 10.789 4.746 4.051 1 78.94 462 GLN B O 1
ATOM 9450 N N . MET B 1 463 ? 11.438 6.207 5.578 1 81.62 463 MET B N 1
ATOM 9451 C CA . MET B 1 463 ? 12.797 6.234 5.059 1 81.62 463 MET B CA 1
ATOM 9452 C C . MET B 1 463 ? 13.484 4.887 5.254 1 81.62 463 MET B C 1
ATOM 9454 O O . MET B 1 463 ? 14.258 4.449 4.398 1 81.62 463 MET B O 1
ATOM 9458 N N . GLN B 1 464 ? 13.289 4.336 6.289 1 74.62 464 GLN B N 1
ATOM 9459 C CA . GLN B 1 464 ? 13.867 3.02 6.539 1 74.62 464 GLN B CA 1
ATOM 9460 C C . GLN B 1 464 ? 13.359 1.996 5.527 1 74.62 464 GLN B C 1
ATOM 9462 O O . GLN B 1 464 ? 14.117 1.145 5.062 1 74.62 464 GLN B O 1
ATOM 9467 N N . ARG B 1 465 ? 12.07 2.061 5.254 1 75.12 465 ARG B N 1
ATOM 9468 C CA . ARG B 1 465 ? 11.492 1.156 4.266 1 75.12 465 ARG B CA 1
ATOM 9469 C C . ARG B 1 465 ? 12.078 1.414 2.881 1 75.12 465 ARG B C 1
ATOM 9471 O O . ARG B 1 465 ? 12.32 0.476 2.117 1 75.12 465 ARG B O 1
ATOM 9478 N N . LEU B 1 466 ? 12.297 2.658 2.596 1 83.94 466 LEU B N 1
ATOM 9479 C CA . LEU B 1 466 ? 12.906 3.004 1.317 1 83.94 466 LEU B CA 1
ATOM 9480 C C . LEU B 1 466 ? 14.367 2.549 1.271 1 83.94 466 LEU B C 1
ATOM 9482 O O . LEU B 1 466 ? 14.844 2.094 0.23 1 83.94 466 LEU B O 1
ATOM 9486 N N . ASN B 1 467 ? 15.07 2.672 2.348 1 79.44 467 ASN B N 1
ATOM 9487 C CA . ASN B 1 467 ? 16.484 2.312 2.418 1 79.44 467 ASN B CA 1
ATOM 9488 C C . ASN B 1 467 ? 16.688 0.806 2.299 1 79.44 467 ASN B C 1
ATOM 9490 O O . ASN B 1 467 ? 17.734 0.35 1.847 1 79.44 467 ASN B O 1
ATOM 9494 N N . ASP B 1 468 ? 15.656 0.073 2.758 1 75.94 468 ASP B N 1
ATOM 9495 C CA . ASP B 1 468 ? 15.703 -1.374 2.578 1 75.94 468 ASP B CA 1
ATOM 9496 C C . ASP B 1 468 ? 15.922 -1.738 1.11 1 75.94 468 ASP B C 1
ATOM 9498 O O . ASP B 1 468 ? 16.656 -2.674 0.801 1 75.94 468 ASP B O 1
ATOM 9502 N N . VAL B 1 469 ? 15.32 -0.956 0.21 1 85.38 469 VAL B N 1
ATOM 9503 C CA . VAL B 1 469 ? 15.445 -1.191 -1.225 1 85.38 469 VAL B CA 1
ATOM 9504 C C . VAL B 1 469 ? 16.719 -0.537 -1.745 1 85.38 469 VAL B C 1
ATOM 9506 O O . VAL B 1 469 ? 17.5 -1.161 -2.479 1 85.38 469 VAL B O 1
ATOM 9509 N N . ARG B 1 470 ? 17 0.646 -1.291 1 86.06 470 ARG B N 1
ATOM 9510 C CA . ARG B 1 470 ? 18.109 1.44 -1.808 1 86.06 470 ARG B CA 1
ATOM 9511 C C . ARG B 1 470 ? 19.453 0.811 -1.443 1 86.06 470 ARG B C 1
ATOM 9513 O O . ARG B 1 470 ? 20.406 0.886 -2.215 1 86.06 470 ARG B O 1
ATOM 9520 N N . CYS B 1 471 ? 19.5 0.158 -0.282 1 81.31 471 CYS B N 1
ATOM 9521 C CA . CYS B 1 471 ? 20.766 -0.389 0.202 1 81.31 471 CYS B CA 1
ATOM 9522 C C . CYS B 1 471 ? 20.922 -1.844 -0.222 1 81.31 471 CYS B C 1
ATOM 9524 O O . CYS B 1 471 ? 22 -2.43 -0.046 1 81.31 471 CYS B O 1
ATOM 9526 N N . TYR B 1 472 ? 19.875 -2.432 -0.798 1 85 472 TYR B N 1
ATOM 9527 C CA . TYR B 1 472 ? 19.984 -3.795 -1.301 1 85 472 TYR B CA 1
ATOM 9528 C C . TYR B 1 472 ? 20.906 -3.855 -2.516 1 85 472 TYR B C 1
ATOM 9530 O O . TYR B 1 472 ? 20.875 -2.965 -3.369 1 85 472 TYR B O 1
ATOM 9538 N N . GLU B 1 473 ? 21.734 -4.762 -2.508 1 86.62 473 GLU B N 1
ATOM 9539 C CA . GLU B 1 473 ? 22.703 -4.895 -3.596 1 86.62 473 GLU B CA 1
ATOM 9540 C C . GLU B 1 473 ? 22 -5.262 -4.906 1 86.62 473 GLU B C 1
ATOM 9542 O O . GLU B 1 473 ? 21.062 -6.062 -4.914 1 86.62 473 GLU B O 1
ATOM 9547 N N . VAL B 1 474 ? 22.438 -4.684 -5.98 1 91.38 474 VAL B N 1
ATOM 9548 C CA . VAL B 1 474 ? 21.891 -4.91 -7.312 1 91.38 474 VAL B CA 1
ATOM 9549 C C . VAL B 1 474 ? 22.281 -6.297 -7.809 1 91.38 474 VAL B C 1
ATOM 9551 O O . VAL B 1 474 ? 23.234 -6.891 -7.309 1 91.38 474 VAL B O 1
ATOM 9554 N N . ASP B 1 475 ? 21.438 -6.879 -8.734 1 92.75 475 ASP B N 1
ATOM 9555 C CA . ASP B 1 475 ? 21.734 -8.156 -9.375 1 92.75 475 ASP B CA 1
ATOM 9556 C C . ASP B 1 475 ? 23 -8.078 -10.219 1 92.75 475 ASP B C 1
ATOM 9558 O O . ASP B 1 475 ? 22.969 -7.586 -11.344 1 92.75 475 ASP B O 1
ATOM 9562 N N . SER B 1 476 ? 24.094 -8.633 -9.688 1 90.56 476 SER B N 1
ATOM 9563 C CA . SER B 1 476 ? 25.391 -8.531 -10.375 1 90.56 476 SER B CA 1
ATOM 9564 C C . SER B 1 476 ? 25.406 -9.406 -11.625 1 90.56 476 SER B C 1
ATOM 9566 O O . SER B 1 476 ? 26.219 -9.188 -12.523 1 90.56 476 SER B O 1
ATOM 9568 N N . LEU B 1 477 ? 24.531 -10.398 -11.633 1 90.19 477 LEU B N 1
ATOM 9569 C CA . LEU B 1 477 ? 24.5 -11.297 -12.781 1 90.19 477 LEU B CA 1
ATOM 9570 C C . LEU B 1 477 ? 23.969 -10.586 -14.016 1 90.19 477 LEU B C 1
ATOM 9572 O O . LEU B 1 477 ? 24.547 -10.672 -15.094 1 90.19 477 LEU B O 1
ATOM 9576 N N . ASN B 1 478 ? 22.891 -9.867 -13.852 1 90.5 478 ASN B N 1
ATOM 9577 C CA . ASN B 1 478 ? 22.219 -9.242 -14.977 1 90.5 478 ASN B CA 1
ATOM 9578 C C . ASN B 1 478 ? 22.578 -7.762 -15.109 1 90.5 478 ASN B C 1
ATOM 9580 O O . ASN B 1 478 ? 22.438 -7.172 -16.188 1 90.5 478 ASN B O 1
ATOM 9584 N N . PHE B 1 479 ? 22.984 -7.188 -14 1 90 479 PHE B N 1
ATOM 9585 C CA . PHE B 1 479 ? 23.406 -5.793 -14 1 90 479 PHE B CA 1
ATOM 9586 C C . PHE B 1 479 ? 24.797 -5.648 -13.391 1 90 479 PHE B C 1
ATOM 9588 O O . PHE B 1 479 ? 24.953 -5.035 -12.336 1 90 479 PHE B O 1
ATOM 9595 N N . PRO B 1 480 ? 25.75 -6.121 -14.211 1 87.31 480 PRO B N 1
ATOM 9596 C CA . PRO B 1 480 ? 27.125 -5.996 -13.719 1 87.31 480 PRO B CA 1
ATOM 9597 C C . PRO B 1 480 ? 27.625 -4.555 -13.75 1 87.31 480 PRO B C 1
ATOM 9599 O O . PRO B 1 480 ? 26.984 -3.682 -14.336 1 87.31 480 PRO B O 1
ATOM 9602 N N . ALA B 1 481 ? 28.719 -4.395 -13.039 1 85.44 481 ALA B N 1
ATOM 9603 C CA . ALA B 1 481 ? 29.359 -3.078 -13.062 1 85.44 481 ALA B CA 1
ATOM 9604 C C . ALA B 1 481 ? 29.766 -2.688 -14.477 1 85.44 481 ALA B C 1
ATOM 9606 O O . ALA B 1 481 ? 30.031 -3.555 -15.312 1 85.44 481 ALA B O 1
ATOM 9607 N N . ASP B 1 482 ? 29.75 -1.469 -14.766 1 82 482 ASP B N 1
ATOM 9608 C CA . ASP B 1 482 ? 30.016 -0.944 -16.094 1 82 482 ASP B CA 1
ATOM 9609 C C . ASP B 1 482 ? 31.328 -1.498 -16.656 1 82 482 ASP B C 1
ATOM 9611 O O . ASP B 1 482 ? 31.406 -1.856 -17.828 1 82 482 ASP B O 1
ATOM 9615 N N . GLU B 1 483 ? 32.281 -1.672 -15.766 1 78.5 483 GLU B N 1
ATOM 9616 C CA . GLU B 1 483 ? 33.594 -2.164 -16.188 1 78.5 483 GLU B CA 1
ATOM 9617 C C . GLU B 1 483 ? 33.5 -3.635 -16.594 1 78.5 483 GLU B C 1
ATOM 9619 O O . GLU B 1 483 ? 34.156 -4.047 -17.562 1 78.5 483 GLU B O 1
ATOM 9624 N N . GLU B 1 484 ? 32.688 -4.395 -16 1 81.94 484 GLU B N 1
ATOM 9625 C CA . GLU B 1 484 ? 32.562 -5.82 -16.281 1 81.94 484 GLU B CA 1
ATOM 9626 C C . GLU B 1 484 ? 31.75 -6.051 -17.562 1 81.94 484 GLU B C 1
ATOM 9628 O O . GLU B 1 484 ? 32.031 -6.965 -18.328 1 81.94 484 GLU B O 1
ATOM 9633 N N . GLU B 1 485 ? 30.812 -5.273 -17.797 1 82.81 485 GLU B N 1
ATOM 9634 C CA . GLU B 1 485 ? 29.969 -5.426 -18.969 1 82.81 485 GLU B CA 1
ATOM 9635 C C . GLU B 1 485 ? 30.719 -5.082 -20.25 1 82.81 485 GLU B C 1
ATOM 9637 O O . GLU B 1 485 ? 30.562 -5.754 -21.266 1 82.81 485 GLU B O 1
ATOM 9642 N N . LYS B 1 486 ? 31.609 -4.07 -20.266 1 76.81 486 LYS B N 1
ATOM 9643 C CA . LYS B 1 486 ? 32.375 -3.635 -21.422 1 76.81 486 LYS B CA 1
ATOM 9644 C C . LYS B 1 486 ? 33.406 -4.676 -21.812 1 76.81 486 LYS B C 1
ATOM 9646 O O . LYS B 1 486 ? 33.812 -4.766 -22.984 1 76.81 486 LYS B O 1
ATOM 9651 N N . SER B 1 487 ? 33.719 -5.477 -20.781 1 80.25 487 SER B N 1
ATOM 9652 C CA . SER B 1 487 ? 34.75 -6.469 -21.031 1 80.25 487 SER B CA 1
ATOM 9653 C C . SER B 1 487 ? 34.188 -7.727 -21.672 1 80.25 487 SER B C 1
ATOM 9655 O O . SER B 1 487 ? 34.906 -8.523 -22.25 1 80.25 487 SER B O 1
ATOM 9657 N N . LYS B 1 488 ? 32.906 -7.777 -21.688 1 81.38 488 LYS B N 1
ATOM 9658 C CA . LYS B 1 488 ? 32.281 -8.969 -22.25 1 81.38 488 LYS B CA 1
ATOM 9659 C C . LYS B 1 488 ? 32.25 -8.898 -23.781 1 81.38 488 LYS B C 1
ATOM 9661 O O . LYS B 1 488 ? 31.859 -7.871 -24.344 1 81.38 488 LYS B O 1
ATOM 9666 N N . LYS B 1 489 ? 32.906 -9.797 -24.469 1 78.75 489 LYS B N 1
ATOM 9667 C CA . LYS B 1 489 ? 32.875 -9.859 -25.938 1 78.75 489 LYS B CA 1
ATOM 9668 C C . LYS B 1 489 ? 32.281 -11.172 -26.422 1 78.75 489 LYS B C 1
ATOM 9670 O O . LYS B 1 489 ? 32.625 -12.25 -25.938 1 78.75 489 LYS B O 1
ATOM 9675 N N . PHE B 1 490 ? 31.297 -11.086 -27.047 1 82.56 490 PHE B N 1
ATOM 9676 C CA . PHE B 1 490 ? 30.672 -12.219 -27.719 1 82.56 490 PHE B CA 1
ATOM 9677 C C . PHE B 1 490 ? 30.641 -12.016 -29.219 1 82.56 490 PHE B C 1
ATOM 9679 O O . PHE B 1 490 ? 30.312 -10.922 -29.703 1 82.56 490 PHE B O 1
ATOM 9686 N N . PRO B 1 491 ? 31.016 -12.953 -29.906 1 77.38 491 PRO B N 1
ATOM 9687 C CA . PRO B 1 491 ? 31.25 -12.773 -31.344 1 77.38 491 PRO B CA 1
ATOM 9688 C C . PRO B 1 491 ? 29.953 -12.555 -32.125 1 77.38 491 PRO B C 1
ATOM 9690 O O . PRO B 1 491 ? 29.969 -11.969 -33.188 1 77.38 491 PRO B O 1
ATOM 9693 N N . MET B 1 492 ? 28.938 -13.078 -31.672 1 84 492 MET B N 1
ATOM 9694 C CA . MET B 1 492 ? 27.688 -13 -32.406 1 84 492 MET B CA 1
ATOM 9695 C C . MET B 1 492 ? 26.656 -12.148 -31.688 1 84 492 MET B C 1
ATOM 9697 O O . MET B 1 492 ? 26.781 -11.93 -30.469 1 84 492 MET B O 1
ATOM 9701 N N . ASP B 1 493 ? 25.656 -11.617 -32.5 1 87.5 493 ASP B N 1
ATOM 9702 C CA . ASP B 1 493 ? 24.609 -10.781 -31.922 1 87.5 493 ASP B CA 1
ATOM 9703 C C . ASP B 1 493 ? 23.516 -11.625 -31.266 1 87.5 493 ASP B C 1
ATOM 9705 O O . ASP B 1 493 ? 22.734 -11.133 -30.438 1 87.5 493 ASP B O 1
ATOM 9709 N N . ARG B 1 494 ? 23.547 -12.953 -31.641 1 93 494 ARG B N 1
ATOM 9710 C CA . ARG B 1 494 ? 22.547 -13.875 -31.109 1 93 494 ARG B CA 1
ATOM 9711 C C . ARG B 1 494 ? 23.156 -15.227 -30.781 1 93 494 ARG B C 1
ATOM 9713 O O . ARG B 1 494 ? 24.188 -15.594 -31.344 1 93 494 ARG B O 1
ATOM 9720 N N . LEU B 1 495 ? 22.531 -15.875 -29.938 1 95.31 495 LEU B N 1
ATOM 9721 C CA . LEU B 1 495 ? 22.969 -17.234 -29.578 1 95.31 495 LEU B CA 1
ATOM 9722 C C . LEU B 1 495 ? 22.531 -18.219 -30.656 1 95.31 495 LEU B C 1
ATOM 9724 O O . LEU B 1 495 ? 21.5 -18.047 -31.312 1 95.31 495 LEU B O 1
ATOM 9728 N N . SER B 1 496 ? 23.344 -19.219 -30.875 1 94.75 496 SER B N 1
ATOM 9729 C CA . SER B 1 496 ? 23.016 -20.266 -31.828 1 94.75 496 SER B CA 1
ATOM 9730 C C . SER B 1 496 ? 21.969 -21.219 -31.266 1 94.75 496 SER B C 1
ATOM 9732 O O . SER B 1 496 ? 21.219 -21.828 -32 1 94.75 496 SER B O 1
ATOM 9734 N N . GLY B 1 497 ? 21.984 -21.359 -29.875 1 95.06 497 GLY B N 1
ATOM 9735 C CA . GLY B 1 497 ? 20.969 -22.203 -29.281 1 95.06 497 GLY B CA 1
ATOM 9736 C C . GLY B 1 497 ? 21.547 -23.344 -28.453 1 95.06 497 GLY B C 1
ATOM 9737 O O . GLY B 1 497 ? 20.797 -24.156 -27.906 1 95.06 497 GLY B O 1
ATOM 9738 N N . GLU B 1 498 ? 22.812 -23.406 -28.422 1 97 498 GLU B N 1
ATOM 9739 C CA . GLU B 1 498 ? 23.453 -24.438 -27.609 1 97 498 GLU B CA 1
ATOM 9740 C C . GLU B 1 498 ? 23.391 -24.078 -26.125 1 97 498 GLU B C 1
ATOM 9742 O O . GLU B 1 498 ? 23.672 -22.938 -25.734 1 97 498 GLU B O 1
ATOM 9747 N N . VAL B 1 499 ? 23.016 -25.016 -25.25 1 97.44 499 VAL B N 1
ATOM 9748 C CA . VAL B 1 499 ? 22.938 -24.844 -23.812 1 97.44 499 VAL B CA 1
ATOM 9749 C C . VAL B 1 499 ? 23.672 -25.984 -23.109 1 97.44 499 VAL B C 1
ATOM 9751 O O . VAL B 1 499 ? 23.438 -27.156 -23.406 1 97.44 499 VAL B O 1
ATOM 9754 N N . THR B 1 500 ? 24.484 -25.625 -22.188 1 97.69 500 THR B N 1
ATOM 9755 C CA . THR B 1 500 ? 25.234 -26.625 -21.438 1 97.69 500 THR B CA 1
ATOM 9756 C C . THR B 1 500 ? 25.219 -26.328 -19.953 1 97.69 500 THR B C 1
ATOM 9758 O O . THR B 1 500 ? 25.531 -25.203 -19.531 1 97.69 500 THR B O 1
ATOM 9761 N N . LEU B 1 501 ? 24.812 -27.234 -19.188 1 97.06 501 LEU B N 1
ATOM 9762 C CA . LEU B 1 501 ? 24.953 -27.219 -17.734 1 97.06 501 LEU B CA 1
ATOM 9763 C C . LEU B 1 501 ? 25.969 -28.266 -17.281 1 97.06 501 LEU B C 1
ATOM 9765 O O . LEU B 1 501 ? 25.812 -29.453 -17.547 1 97.06 501 LEU B O 1
ATOM 9769 N N . ASP B 1 502 ? 26.922 -27.781 -16.625 1 96.81 502 ASP B N 1
ATOM 9770 C CA . ASP B 1 502 ? 28 -28.656 -16.141 1 96.81 502 ASP B CA 1
ATOM 9771 C C . ASP B 1 502 ? 28.031 -28.703 -14.625 1 96.81 502 ASP B C 1
ATOM 9773 O O . ASP B 1 502 ? 28.469 -27.75 -13.969 1 96.81 502 ASP B O 1
ATOM 9777 N N . ASP B 1 503 ? 27.562 -29.781 -14.055 1 96.5 503 ASP B N 1
ATOM 9778 C CA . ASP B 1 503 ? 27.625 -30.062 -12.625 1 96.5 503 ASP B CA 1
ATOM 9779 C C . ASP B 1 503 ? 27 -28.938 -11.812 1 96.5 503 ASP B C 1
ATOM 9781 O O . ASP B 1 503 ? 27.625 -28.422 -10.883 1 96.5 503 ASP B O 1
ATOM 9785 N N . VAL B 1 504 ? 25.859 -28.594 -12.219 1 95.81 504 VAL B N 1
ATOM 9786 C CA . VAL B 1 504 ? 25.203 -27.438 -11.625 1 95.81 504 VAL B CA 1
ATOM 9787 C C . VAL B 1 504 ? 24.469 -27.844 -10.352 1 95.81 504 VAL B C 1
ATOM 9789 O O . VAL B 1 504 ? 23.734 -28.828 -10.344 1 95.81 504 VAL B O 1
ATOM 9792 N N . SER B 1 505 ? 24.734 -27.094 -9.258 1 95.88 505 SER B N 1
ATOM 9793 C CA . SER B 1 505 ? 24 -27.219 -7.996 1 95.88 505 SER B CA 1
ATOM 9794 C C . SER B 1 505 ? 23.406 -25.891 -7.562 1 95.88 505 SER B C 1
ATOM 9796 O O . SER B 1 505 ? 24.016 -24.844 -7.746 1 95.88 505 SER B O 1
ATOM 9798 N N . PHE B 1 506 ? 22.156 -25.953 -7.098 1 93.81 506 PHE B N 1
ATOM 9799 C CA . PHE B 1 506 ? 21.469 -24.734 -6.707 1 93.81 506 PHE B CA 1
ATOM 9800 C C . PHE B 1 506 ? 20.453 -25 -5.613 1 93.81 506 PHE B C 1
ATOM 9802 O O . PHE B 1 506 ? 19.859 -26.094 -5.562 1 93.81 506 PHE B O 1
ATOM 9809 N N . GLY B 1 507 ? 20.328 -23.984 -4.746 1 87.38 507 GLY B N 1
ATOM 9810 C CA . GLY B 1 507 ? 19.297 -23.922 -3.729 1 87.38 507 GLY B CA 1
ATOM 9811 C C . GLY B 1 507 ? 18.812 -22.516 -3.439 1 87.38 507 GLY B C 1
ATOM 9812 O O . GLY B 1 507 ? 19.453 -21.531 -3.852 1 87.38 507 GLY B O 1
ATOM 9813 N N . TYR B 1 508 ? 17.609 -22.328 -2.832 1 77.06 508 TYR B N 1
ATOM 9814 C CA . TYR B 1 508 ? 17.047 -21.016 -2.533 1 77.06 508 TYR B CA 1
ATOM 9815 C C . TYR B 1 508 ? 17.594 -20.484 -1.22 1 77.06 508 TYR B C 1
ATOM 9817 O O . TYR B 1 508 ? 17.688 -19.266 -1.035 1 77.06 508 TYR B O 1
ATOM 9825 N N . SER B 1 509 ? 17.828 -21.406 -0.31 1 72.38 509 SER B N 1
ATOM 9826 C CA . SER B 1 509 ? 18.406 -21.016 0.974 1 72.38 509 SER B CA 1
ATOM 9827 C C . SER B 1 509 ? 19.766 -21.656 1.183 1 72.38 509 SER B C 1
ATOM 9829 O O . SER B 1 509 ? 19.938 -22.875 1.017 1 72.38 509 SER B O 1
ATOM 9831 N N . PRO B 1 510 ? 20.656 -20.75 1.505 1 71 510 PRO B N 1
ATOM 9832 C CA . PRO B 1 510 ? 22 -21.297 1.746 1 71 510 PRO B CA 1
ATOM 9833 C C . PRO B 1 510 ? 22.047 -22.203 2.971 1 71 510 PRO B C 1
ATOM 9835 O O . PRO B 1 510 ? 23.016 -22.969 3.133 1 71 510 PRO B O 1
ATOM 9838 N N . LEU B 1 511 ? 21 -22.047 3.729 1 66.44 511 LEU B N 1
ATOM 9839 C CA . LEU B 1 511 ? 20.984 -22.828 4.965 1 66.44 511 LEU B CA 1
ATOM 9840 C C . LEU B 1 511 ? 20.344 -24.188 4.738 1 66.44 511 LEU B C 1
ATOM 9842 O O . LEU B 1 511 ? 20.391 -25.062 5.609 1 66.44 511 LEU B O 1
ATOM 9846 N N . GLU B 1 512 ? 19.891 -24.484 3.588 1 71.44 512 GLU B N 1
ATOM 9847 C CA . GLU B 1 512 ? 19.25 -25.734 3.23 1 71.44 512 GLU B CA 1
ATOM 9848 C C . GLU B 1 512 ? 20.016 -26.469 2.127 1 71.44 512 GLU B C 1
ATOM 9850 O O . GLU B 1 512 ? 20.828 -25.859 1.434 1 71.44 512 GLU B O 1
ATOM 9855 N N . PRO B 1 513 ? 19.828 -27.797 2.014 1 80.56 513 PRO B N 1
ATOM 9856 C CA . PRO B 1 513 ? 20.469 -28.531 0.911 1 80.56 513 PRO B CA 1
ATOM 9857 C C . PRO B 1 513 ? 20 -28.047 -0.461 1 80.56 513 PRO B C 1
ATOM 9859 O O . PRO B 1 513 ? 18.906 -27.484 -0.586 1 80.56 513 PRO B O 1
ATOM 9862 N N . PRO B 1 514 ? 20.875 -28.172 -1.221 1 88.38 514 PRO B N 1
ATOM 9863 C CA . PRO B 1 514 ? 20.516 -27.719 -2.562 1 88.38 514 PRO B CA 1
ATOM 9864 C C . PRO B 1 514 ? 19.312 -28.453 -3.135 1 88.38 514 PRO B C 1
ATOM 9866 O O . PRO B 1 514 ? 19.141 -29.656 -2.881 1 88.38 514 PRO B O 1
ATOM 9869 N N . LEU B 1 515 ? 18.5 -27.812 -3.898 1 86.62 515 LEU B N 1
ATOM 9870 C CA . LEU B 1 515 ? 17.328 -28.375 -4.551 1 86.62 515 LEU B CA 1
ATOM 9871 C C . LEU B 1 515 ? 17.719 -29.125 -5.816 1 86.62 515 LEU B C 1
ATOM 9873 O O . LEU B 1 515 ? 17.109 -30.156 -6.141 1 86.62 515 LEU B O 1
ATOM 9877 N N . LEU B 1 516 ? 18.719 -28.578 -6.531 1 92.5 516 LEU B N 1
ATOM 9878 C CA . LEU B 1 516 ? 19.344 -29.266 -7.664 1 92.5 516 LEU B CA 1
ATOM 9879 C C . LEU B 1 516 ? 20.781 -29.625 -7.344 1 92.5 516 LEU B C 1
ATOM 9881 O O . LEU B 1 516 ? 21.562 -28.781 -6.906 1 92.5 516 LEU B O 1
ATOM 9885 N N . GLU B 1 517 ? 21.062 -30.953 -7.586 1 94.06 517 GLU B N 1
ATOM 9886 C CA . GLU B 1 517 ? 22.391 -31.438 -7.254 1 94.06 517 GLU B CA 1
ATOM 9887 C C . GLU B 1 517 ? 23.078 -32.062 -8.469 1 94.06 517 GLU B C 1
ATOM 9889 O O . GLU B 1 517 ? 22.578 -33.031 -9.047 1 94.06 517 GLU B O 1
ATOM 9894 N N . HIS B 1 518 ? 24.172 -31.531 -8.734 1 94 518 HIS B N 1
ATOM 9895 C CA . HIS B 1 518 ? 25.047 -32.062 -9.781 1 94 518 HIS B CA 1
ATOM 9896 C C . HIS B 1 518 ? 24.281 -32.312 -11.07 1 94 518 HIS B C 1
ATOM 9898 O O . HIS B 1 518 ? 24.344 -33.406 -11.617 1 94 518 HIS B O 1
ATOM 9904 N N . PHE B 1 519 ? 23.594 -31.359 -11.547 1 95.44 519 PHE B N 1
ATOM 9905 C CA . PHE B 1 519 ? 22.766 -31.453 -12.734 1 95.44 519 PHE B CA 1
ATOM 9906 C C . PHE B 1 519 ? 23.594 -31.234 -14 1 95.44 519 PHE B C 1
ATOM 9908 O O . PHE B 1 519 ? 24.266 -30.203 -14.125 1 95.44 519 PHE B O 1
ATOM 9915 N N . ASN B 1 520 ? 23.578 -32.188 -14.875 1 96.38 520 ASN B N 1
ATOM 9916 C CA . ASN B 1 520 ? 24.297 -32.094 -16.156 1 96.38 520 ASN B CA 1
ATOM 9917 C C . ASN B 1 520 ? 23.328 -32.156 -17.328 1 96.38 520 ASN B C 1
ATOM 9919 O O . ASN B 1 520 ? 22.391 -32.969 -17.328 1 96.38 520 ASN B O 1
ATOM 9923 N N . LEU B 1 521 ? 23.547 -31.234 -18.297 1 96 521 LEU B N 1
ATOM 9924 C CA . LEU B 1 521 ? 22.734 -31.219 -19.5 1 96 521 LEU B CA 1
ATOM 9925 C C . LEU B 1 521 ? 23.484 -30.594 -20.672 1 96 521 LEU B C 1
ATOM 9927 O O . LEU B 1 521 ? 24.219 -29.625 -20.484 1 96 521 LEU B O 1
ATOM 9931 N N . HIS B 1 522 ? 23.391 -31.25 -21.797 1 96.5 522 HIS B N 1
ATOM 9932 C CA . HIS B 1 522 ? 23.875 -30.688 -23.047 1 96.5 522 HIS B CA 1
ATOM 9933 C C . HIS B 1 522 ? 22.797 -30.719 -24.125 1 96.5 522 HIS B C 1
ATOM 9935 O O . HIS B 1 522 ? 22.297 -31.797 -24.484 1 96.5 522 HIS B O 1
ATOM 9941 N N . ALA B 1 523 ? 22.406 -29.562 -24.594 1 97.12 523 ALA B N 1
ATOM 9942 C CA . ALA B 1 523 ? 21.453 -29.422 -25.688 1 97.12 523 ALA B CA 1
ATOM 9943 C C . ALA B 1 523 ? 22.078 -28.734 -26.891 1 97.12 523 ALA B C 1
ATOM 9945 O O . ALA B 1 523 ? 22.562 -27.609 -26.781 1 97.12 523 ALA B O 1
ATOM 9946 N N . SER B 1 524 ? 22.016 -29.438 -28.031 1 96.81 524 SER B N 1
ATOM 9947 C CA . SER B 1 524 ? 22.5 -28.859 -29.281 1 96.81 524 SER B CA 1
ATOM 9948 C C . SER B 1 524 ? 21.453 -27.938 -29.891 1 96.81 524 SER B C 1
ATOM 9950 O O . SER B 1 524 ? 20.266 -28.016 -29.547 1 96.81 524 SER B O 1
ATOM 9952 N N . PRO B 1 525 ? 21.969 -27.016 -30.75 1 96.5 525 PRO B N 1
ATOM 9953 C CA . PRO B 1 525 ? 21 -26.125 -31.406 1 96.5 525 PRO B CA 1
ATOM 9954 C C . PRO B 1 525 ? 19.859 -26.891 -32.062 1 96.5 525 PRO B C 1
ATOM 9956 O O . PRO B 1 525 ? 20.109 -27.828 -32.844 1 96.5 525 PRO B O 1
ATOM 9959 N N . GLY B 1 526 ? 18.562 -26.531 -31.641 1 95.5 526 GLY B N 1
ATOM 9960 C CA . GLY B 1 526 ? 17.391 -27.141 -32.25 1 95.5 526 GLY B CA 1
ATOM 9961 C C . GLY B 1 526 ? 16.859 -28.328 -31.469 1 95.5 526 GLY B C 1
ATOM 9962 O O . GLY B 1 526 ? 15.758 -28.812 -31.75 1 95.5 526 GLY B O 1
ATOM 9963 N N . ASP B 1 527 ? 17.609 -28.766 -30.438 1 96.12 527 ASP B N 1
ATOM 9964 C CA . ASP B 1 527 ? 17.219 -29.906 -29.625 1 96.12 527 ASP B CA 1
ATOM 9965 C C . ASP B 1 527 ? 16 -29.578 -28.75 1 96.12 527 ASP B C 1
ATOM 9967 O O . ASP B 1 527 ? 15.852 -28.438 -28.297 1 96.12 527 ASP B O 1
ATOM 9971 N N . TRP B 1 528 ? 15.195 -30.609 -28.562 1 96.5 528 TRP B N 1
ATOM 9972 C CA . TRP B 1 528 ? 14.094 -30.562 -27.609 1 96.5 528 TRP B CA 1
ATOM 9973 C C . TRP B 1 528 ? 14.375 -31.453 -26.406 1 96.5 528 TRP B C 1
ATOM 9975 O O . TRP B 1 528 ? 14.484 -32.688 -26.547 1 96.5 528 TRP B O 1
ATOM 9985 N N . VAL B 1 529 ? 14.508 -30.844 -25.312 1 96.38 529 VAL B N 1
ATOM 9986 C CA . VAL B 1 529 ? 14.805 -31.578 -24.078 1 96.38 529 VAL B CA 1
ATOM 9987 C C . VAL B 1 529 ? 13.672 -31.391 -23.078 1 96.38 529 VAL B C 1
ATOM 9989 O O . VAL B 1 529 ? 13.258 -30.266 -22.797 1 96.38 529 VAL B O 1
ATOM 9992 N N . ALA B 1 530 ? 13.164 -32.5 -22.562 1 94.75 530 ALA B N 1
ATOM 9993 C CA . ALA B 1 530 ? 12.086 -32.438 -21.562 1 94.75 530 ALA B CA 1
ATOM 9994 C C . ALA B 1 530 ? 12.594 -32.844 -20.188 1 94.75 530 ALA B C 1
ATOM 9996 O O . ALA B 1 530 ? 13.406 -33.781 -20.062 1 94.75 530 ALA B O 1
ATOM 9997 N N . VAL B 1 531 ? 12.219 -32.156 -19.203 1 93 531 VAL B N 1
ATOM 9998 C CA . VAL B 1 531 ? 12.477 -32.469 -17.797 1 93 531 VAL B CA 1
ATOM 9999 C C . VAL B 1 531 ? 11.18 -32.844 -17.094 1 93 531 VAL B C 1
ATOM 10001 O O . VAL B 1 531 ? 10.234 -32.031 -17.062 1 93 531 VAL B O 1
ATOM 10004 N N . VAL B 1 532 ? 11.125 -34.062 -16.625 1 89.75 532 VAL B N 1
ATOM 10005 C CA . VAL B 1 532 ? 9.914 -34.594 -15.992 1 89.75 532 VAL B CA 1
ATOM 10006 C C . VAL B 1 532 ? 10.234 -35.062 -14.578 1 89.75 532 VAL B C 1
ATOM 10008 O O . VAL B 1 532 ? 11.398 -35.344 -14.258 1 89.75 532 VAL B O 1
ATOM 10011 N N . GLY B 1 533 ? 9.227 -35.094 -13.781 1 84.25 533 GLY B N 1
ATOM 10012 C CA . GLY B 1 533 ? 9.383 -35.531 -12.398 1 84.25 533 GLY B CA 1
ATOM 10013 C C . GLY B 1 533 ? 8.18 -35.188 -11.531 1 84.25 533 GLY B C 1
ATOM 10014 O O . GLY B 1 533 ? 7.238 -34.562 -11.992 1 84.25 533 GLY B O 1
ATOM 10015 N N . ALA B 1 534 ? 8.305 -35.656 -10.328 1 75.88 534 ALA B N 1
ATOM 10016 C CA . ALA B 1 534 ? 7.242 -35.375 -9.367 1 75.88 534 ALA B CA 1
ATOM 10017 C C . ALA B 1 534 ? 7.223 -33.906 -8.969 1 75.88 534 ALA B C 1
ATOM 10019 O O . ALA B 1 534 ? 8.164 -33.156 -9.266 1 75.88 534 ALA B O 1
ATOM 10020 N N . SER B 1 535 ? 6.078 -33.469 -8.469 1 70.31 535 SER B N 1
ATOM 10021 C CA . SER B 1 535 ? 5.98 -32.094 -7.961 1 70.31 535 SER B CA 1
ATOM 10022 C C . SER B 1 535 ? 7.051 -31.828 -6.906 1 70.31 535 SER B C 1
ATOM 10024 O O . SER B 1 535 ? 7.316 -32.688 -6.051 1 70.31 535 SER B O 1
ATOM 10026 N N . GLY B 1 536 ? 7.762 -30.797 -7.074 1 72.19 536 GLY B N 1
ATOM 10027 C CA . GLY B 1 536 ? 8.789 -30.422 -6.109 1 72.19 536 GLY B CA 1
ATOM 10028 C C . GLY B 1 536 ? 10.148 -31.016 -6.441 1 72.19 536 GLY B C 1
ATOM 10029 O O . GLY B 1 536 ? 11.102 -30.844 -5.68 1 72.19 536 GLY B O 1
ATOM 10030 N N . SER B 1 537 ? 10.227 -31.656 -7.543 1 77.94 537 SER B N 1
ATOM 10031 C CA . SER B 1 537 ? 11.477 -32.312 -7.891 1 77.94 537 SER B CA 1
ATOM 10032 C C . SER B 1 537 ? 12.516 -31.312 -8.383 1 77.94 537 SER B C 1
ATOM 10034 O O . SER B 1 537 ? 13.703 -31.641 -8.5 1 77.94 537 SER B O 1
ATOM 10036 N N . GLY B 1 538 ? 12.102 -30.062 -8.594 1 83.56 538 GLY B N 1
ATOM 10037 C CA . GLY B 1 538 ? 13.062 -29.047 -9.008 1 83.56 538 GLY B CA 1
ATOM 10038 C C . GLY B 1 538 ? 12.914 -28.641 -10.461 1 83.56 538 GLY B C 1
ATOM 10039 O O . GLY B 1 538 ? 13.742 -27.906 -10.992 1 83.56 538 GLY B O 1
ATOM 10040 N N . LYS B 1 539 ? 11.961 -29 -11.117 1 87.56 539 LYS B N 1
ATOM 10041 C CA . LYS B 1 539 ? 11.742 -28.719 -12.539 1 87.56 539 LYS B CA 1
ATOM 10042 C C . LYS B 1 539 ? 11.695 -27.219 -12.805 1 87.56 539 LYS B C 1
ATOM 10044 O O . LYS B 1 539 ? 12.391 -26.734 -13.695 1 87.56 539 LYS B O 1
ATOM 10049 N N . SER B 1 540 ? 10.867 -26.5 -12.016 1 86.5 540 SER B N 1
ATOM 10050 C CA . SER B 1 540 ? 10.727 -25.062 -12.219 1 86.5 540 SER B CA 1
ATOM 10051 C C . SER B 1 540 ? 12.023 -24.328 -11.883 1 86.5 540 SER B C 1
ATOM 10053 O O . SER B 1 540 ? 12.336 -23.297 -12.492 1 86.5 540 SER B O 1
ATOM 10055 N N . THR B 1 541 ? 12.812 -24.844 -10.945 1 89.62 541 THR B N 1
ATOM 10056 C CA . THR B 1 541 ? 14.102 -24.266 -10.578 1 89.62 541 THR B CA 1
ATOM 10057 C C . THR B 1 541 ? 15.086 -24.359 -11.742 1 89.62 541 THR B C 1
ATOM 10059 O O . THR B 1 541 ? 15.859 -23.438 -11.984 1 89.62 541 THR B O 1
ATOM 10062 N N . PHE B 1 542 ? 14.945 -25.5 -12.438 1 92.19 542 PHE B N 1
ATOM 10063 C CA . PHE B 1 542 ? 15.734 -25.688 -13.648 1 92.19 542 PHE B CA 1
ATOM 10064 C C . PHE B 1 542 ? 15.445 -24.594 -14.664 1 92.19 542 PHE B C 1
ATOM 10066 O O . PHE B 1 542 ? 16.359 -23.969 -15.195 1 92.19 542 PHE B O 1
ATOM 10073 N N . ALA B 1 543 ? 14.25 -24.25 -14.906 1 92.12 543 ALA B N 1
ATOM 10074 C CA . ALA B 1 543 ? 13.836 -23.219 -15.844 1 92.12 543 ALA B CA 1
ATOM 10075 C C . ALA B 1 543 ? 14.32 -21.844 -15.398 1 92.12 543 ALA B C 1
ATOM 10077 O O . ALA B 1 543 ? 14.781 -21.031 -16.219 1 92.12 543 ALA B O 1
ATOM 10078 N N . LYS B 1 544 ? 14.336 -21.562 -14.094 1 92.69 544 LYS B N 1
ATOM 10079 C CA . LYS B 1 544 ? 14.703 -20.266 -13.539 1 92.69 544 LYS B CA 1
ATOM 10080 C C . LYS B 1 544 ? 16.203 -20.031 -13.617 1 92.69 544 LYS B C 1
ATOM 10082 O O . LYS B 1 544 ? 16.656 -18.891 -13.789 1 92.69 544 LYS B O 1
ATOM 10087 N N . ILE B 1 545 ? 16.938 -21.047 -13.625 1 94.25 545 ILE B N 1
ATOM 10088 C CA . ILE B 1 545 ? 18.391 -20.938 -13.742 1 94.25 545 ILE B CA 1
ATOM 10089 C C . ILE B 1 545 ? 18.766 -20.641 -15.195 1 94.25 545 ILE B C 1
ATOM 10091 O O . ILE B 1 545 ? 19.594 -19.766 -15.453 1 94.25 545 ILE B O 1
ATOM 10095 N N . ILE B 1 546 ? 18.141 -21.297 -16.047 1 95.06 546 ILE B N 1
ATOM 10096 C CA . ILE B 1 546 ? 18.438 -21.125 -17.469 1 95.06 546 ILE B CA 1
ATOM 10097 C C . ILE B 1 546 ? 18.109 -19.703 -17.891 1 95.06 546 ILE B C 1
ATOM 10099 O O . ILE B 1 546 ? 18.844 -19.094 -18.688 1 95.06 546 ILE B O 1
ATOM 10103 N N . THR B 1 547 ? 17.031 -19.125 -17.328 1 94.19 547 THR B N 1
ATOM 10104 C CA . THR B 1 547 ? 16.578 -17.797 -17.719 1 94.19 547 THR B CA 1
ATOM 10105 C C . THR B 1 547 ? 17.359 -16.703 -16.984 1 94.19 547 THR B C 1
ATOM 10107 O O . THR B 1 547 ? 17.203 -15.516 -17.266 1 94.19 547 THR B O 1
ATOM 10110 N N . GLY B 1 548 ? 18.141 -17.031 -16.047 1 93.5 548 GLY B N 1
ATOM 10111 C CA . GLY B 1 548 ? 19 -16.062 -15.352 1 93.5 548 GLY B CA 1
ATOM 10112 C C . GLY B 1 548 ? 18.312 -15.406 -14.164 1 93.5 548 GLY B C 1
ATOM 10113 O O . GLY B 1 548 ? 18.797 -14.398 -13.656 1 93.5 548 GLY B O 1
ATOM 10114 N N . LEU B 1 549 ? 17.188 -15.945 -13.75 1 92.62 549 LEU B N 1
ATOM 10115 C CA . LEU B 1 549 ? 16.5 -15.43 -12.57 1 92.62 549 LEU B CA 1
ATOM 10116 C C . LEU B 1 549 ? 17.297 -15.734 -11.305 1 92.62 549 LEU B C 1
ATOM 10118 O O . LEU B 1 549 ? 17.203 -15 -10.32 1 92.62 549 LEU B O 1
ATOM 10122 N N . TYR B 1 550 ? 18 -16.875 -11.391 1 92.81 550 TYR B N 1
ATOM 10123 C CA . TYR B 1 550 ? 18.906 -17.266 -10.312 1 92.81 550 TYR B CA 1
ATOM 10124 C C . TYR B 1 550 ? 20.25 -17.734 -10.867 1 92.81 550 TYR B C 1
ATOM 10126 O O . TYR B 1 550 ? 20.312 -18.266 -11.977 1 92.81 550 TYR B O 1
ATOM 10134 N N . GLU B 1 551 ? 21.266 -17.469 -9.953 1 93.19 551 GLU B N 1
ATOM 10135 C CA . GLU B 1 551 ? 22.594 -17.938 -10.297 1 93.19 551 GLU B CA 1
ATOM 10136 C C . GLU B 1 551 ? 22.938 -19.234 -9.562 1 93.19 551 GLU B C 1
ATOM 10138 O O . GLU B 1 551 ? 22.578 -19.391 -8.391 1 93.19 551 GLU B O 1
ATOM 10143 N N . GLU B 1 552 ? 23.594 -20.047 -10.391 1 93.56 552 GLU B N 1
ATOM 10144 C CA . GLU B 1 552 ? 24 -21.328 -9.812 1 93.56 552 GLU B CA 1
ATOM 10145 C C . GLU B 1 552 ? 24.984 -21.125 -8.656 1 93.56 552 GLU B C 1
ATOM 10147 O O . GLU B 1 552 ? 25.781 -20.172 -8.664 1 93.56 552 GLU B O 1
ATOM 10152 N N . TRP B 1 553 ? 24.906 -22.156 -7.57 1 92.38 553 TRP B N 1
ATOM 10153 C CA . TRP B 1 553 ? 25.828 -22.141 -6.449 1 92.38 553 TRP B CA 1
ATOM 10154 C C . TRP B 1 553 ? 27.203 -22.656 -6.879 1 92.38 553 TRP B C 1
ATOM 10156 O O . TRP B 1 553 ? 28.234 -22.109 -6.477 1 92.38 553 TRP B O 1
ATOM 10166 N N . SER B 1 554 ? 27.094 -23.75 -7.637 1 94.38 554 SER B N 1
ATOM 10167 C CA . SER B 1 554 ? 28.281 -24.391 -8.188 1 94.38 554 SER B CA 1
ATOM 10168 C C . SER B 1 554 ? 28.016 -24.969 -9.57 1 94.38 554 SER B C 1
ATOM 10170 O O . SER B 1 554 ? 26.859 -25.141 -9.961 1 94.38 554 SER B O 1
ATOM 10172 N N . GLY B 1 555 ? 29.078 -25.125 -10.227 1 95.44 555 GLY B N 1
ATOM 10173 C CA . GLY B 1 555 ? 28.922 -25.516 -11.625 1 95.44 555 GLY B CA 1
ATOM 10174 C C . GLY B 1 555 ? 28.844 -24.328 -12.57 1 95.44 555 GLY B C 1
ATOM 10175 O O . GLY B 1 555 ? 29.125 -23.203 -12.18 1 95.44 555 GLY B O 1
ATOM 10176 N N . THR B 1 556 ? 28.656 -24.75 -13.883 1 95.75 556 THR B N 1
ATOM 10177 C CA . THR B 1 556 ? 28.672 -23.656 -14.852 1 95.75 556 THR B CA 1
ATOM 10178 C C . THR B 1 556 ? 27.547 -23.828 -15.867 1 95.75 556 THR B C 1
ATOM 10180 O O . THR B 1 556 ? 27.297 -24.938 -16.344 1 95.75 556 THR B O 1
ATOM 10183 N N . LEU B 1 557 ? 26.766 -22.75 -16.062 1 96.5 557 LEU B N 1
ATOM 10184 C CA . LEU B 1 557 ? 25.828 -22.625 -17.172 1 96.5 557 LEU B CA 1
ATOM 10185 C C . LEU B 1 557 ? 26.469 -21.875 -18.344 1 96.5 557 LEU B C 1
ATOM 10187 O O . LEU B 1 557 ? 26.969 -20.766 -18.172 1 96.5 557 LEU B O 1
ATOM 10191 N N . ALA B 1 558 ? 26.562 -22.578 -19.469 1 96.81 558 ALA B N 1
ATOM 10192 C CA . ALA B 1 558 ? 27.188 -21.984 -20.641 1 96.81 558 ALA B CA 1
ATOM 10193 C C . ALA B 1 558 ? 26.234 -21.969 -21.844 1 96.81 558 ALA B C 1
ATOM 10195 O O . ALA B 1 558 ? 25.422 -22.891 -22 1 96.81 558 ALA B O 1
ATOM 10196 N N . PHE B 1 559 ? 26.328 -20.891 -22.656 1 96.19 559 PHE B N 1
ATOM 10197 C CA . PHE B 1 559 ? 25.672 -20.766 -23.953 1 96.19 559 PHE B CA 1
ATOM 10198 C C . PHE B 1 559 ? 26.688 -20.75 -25.078 1 96.19 559 PHE B C 1
ATOM 10200 O O . PHE B 1 559 ? 27.594 -19.906 -25.094 1 96.19 559 PHE B O 1
ATOM 10207 N N . ASP B 1 560 ? 26.516 -21.656 -26.016 1 95.88 560 ASP B N 1
ATOM 10208 C CA . ASP B 1 560 ? 27.438 -21.75 -27.141 1 95.88 560 ASP B CA 1
ATOM 10209 C C . ASP B 1 560 ? 28.891 -21.844 -26.672 1 95.88 560 ASP B C 1
ATOM 10211 O O . ASP B 1 560 ? 29.766 -21.156 -27.172 1 95.88 560 ASP B O 1
ATOM 10215 N N . GLY B 1 561 ? 29.031 -22.469 -25.578 1 93.06 561 GLY B N 1
ATOM 10216 C CA . GLY B 1 561 ? 30.359 -22.75 -25.078 1 93.06 561 GLY B CA 1
ATOM 10217 C C . GLY B 1 561 ? 30.906 -21.641 -24.188 1 93.06 561 GLY B C 1
ATOM 10218 O O . GLY B 1 561 ? 31.969 -21.797 -23.578 1 93.06 561 GLY B O 1
ATOM 10219 N N . THR B 1 562 ? 30.266 -20.594 -24.047 1 94.06 562 THR B N 1
ATOM 10220 C CA . THR B 1 562 ? 30.688 -19.469 -23.219 1 94.06 562 THR B CA 1
ATOM 10221 C C . THR B 1 562 ? 29.875 -19.406 -21.938 1 94.06 562 THR B C 1
ATOM 10223 O O . THR B 1 562 ? 28.641 -19.438 -21.969 1 94.06 562 THR B O 1
ATOM 10226 N N . PRO B 1 563 ? 30.578 -19.266 -20.891 1 93.62 563 PRO B N 1
ATOM 10227 C CA . PRO B 1 563 ? 29.844 -19.109 -19.625 1 93.62 563 PRO B CA 1
ATOM 10228 C C . PRO B 1 563 ? 28.906 -17.922 -19.625 1 93.62 563 PRO B C 1
ATOM 10230 O O . PRO B 1 563 ? 29.234 -16.859 -20.188 1 93.62 563 PRO B O 1
ATOM 10233 N N . ARG B 1 564 ? 27.75 -18.094 -18.984 1 93.31 564 ARG B N 1
ATOM 10234 C CA . ARG B 1 564 ? 26.703 -17.078 -19.016 1 93.31 564 ARG B CA 1
ATOM 10235 C C . ARG B 1 564 ? 27.25 -15.727 -18.562 1 93.31 564 ARG B C 1
ATOM 10237 O O . ARG B 1 564 ? 26.906 -14.695 -19.156 1 93.31 564 ARG B O 1
ATOM 10244 N N . ARG B 1 565 ? 28.031 -15.633 -17.578 1 91 565 ARG B N 1
ATOM 10245 C CA . ARG B 1 565 ? 28.562 -14.406 -16.984 1 91 565 ARG B CA 1
ATOM 10246 C C . ARG B 1 565 ? 29.422 -13.633 -17.984 1 91 565 ARG B C 1
ATOM 10248 O O . ARG B 1 565 ? 29.609 -12.43 -17.844 1 91 565 ARG B O 1
ATOM 10255 N N . GLN B 1 566 ? 29.891 -14.367 -18.938 1 91.75 566 GLN B N 1
ATOM 10256 C CA . GLN B 1 566 ? 30.781 -13.742 -19.922 1 91.75 566 GLN B CA 1
ATOM 10257 C C . GLN B 1 566 ? 30 -13.344 -21.172 1 91.75 566 GLN B C 1
ATOM 10259 O O . GLN B 1 566 ? 30.531 -12.688 -22.062 1 91.75 566 GLN B O 1
ATOM 10264 N N . VAL B 1 567 ? 28.797 -13.625 -21.281 1 92.94 567 VAL B N 1
ATOM 10265 C CA . VAL B 1 567 ? 27.922 -13.242 -22.406 1 92.94 567 VAL B CA 1
ATOM 10266 C C . VAL B 1 567 ? 27.188 -11.953 -22.062 1 92.94 567 VAL B C 1
ATOM 10268 O O . VAL B 1 567 ? 26.594 -11.844 -20.984 1 92.94 567 VAL B O 1
ATOM 10271 N N . PRO B 1 568 ? 27.297 -10.977 -22.891 1 91.38 568 PRO B N 1
ATOM 10272 C CA . PRO B 1 568 ? 26.531 -9.75 -22.641 1 91.38 568 PRO B CA 1
ATOM 10273 C C . PRO B 1 568 ? 25.047 -10.016 -22.469 1 91.38 568 PRO B C 1
ATOM 10275 O O . PRO B 1 568 ? 24.469 -10.844 -23.188 1 91.38 568 PRO B O 1
ATOM 10278 N N . ARG B 1 569 ? 24.391 -9.422 -21.609 1 90.19 569 ARG B N 1
ATOM 10279 C CA . ARG B 1 569 ? 22.984 -9.641 -21.266 1 90.19 569 ARG B CA 1
ATOM 10280 C C . ARG B 1 569 ? 22.078 -9.406 -22.469 1 90.19 569 ARG B C 1
ATOM 10282 O O . ARG B 1 569 ? 21.094 -10.117 -22.672 1 90.19 569 ARG B O 1
ATOM 10289 N N . GLN B 1 570 ? 22.469 -8.32 -23.266 1 88.62 570 GLN B N 1
ATOM 10290 C CA . GLN B 1 570 ? 21.656 -7.988 -24.438 1 88.62 570 GLN B CA 1
ATOM 10291 C C . GLN B 1 570 ? 21.594 -9.164 -25.406 1 88.62 570 GLN B C 1
ATOM 10293 O O . GLN B 1 570 ? 20.547 -9.391 -26.031 1 88.62 570 GLN B O 1
ATOM 10298 N N . VAL B 1 571 ? 22.672 -9.961 -25.5 1 92.56 571 VAL B N 1
ATOM 10299 C CA . VAL B 1 571 ? 22.734 -11.125 -26.375 1 92.56 571 VAL B CA 1
ATOM 10300 C C . VAL B 1 571 ? 21.828 -12.227 -25.844 1 92.56 571 VAL B C 1
ATOM 10302 O O . VAL B 1 571 ? 21.109 -12.883 -26.609 1 92.56 571 VAL B O 1
ATOM 10305 N N . ILE B 1 572 ? 21.734 -12.336 -24.609 1 93.56 572 ILE B N 1
ATOM 10306 C CA . ILE B 1 572 ? 20.953 -13.391 -23.984 1 93.56 572 ILE B CA 1
ATOM 10307 C C . ILE B 1 572 ? 19.469 -13.047 -24.094 1 93.56 572 ILE B C 1
ATOM 10309 O O . ILE B 1 572 ? 18.656 -13.875 -24.5 1 93.56 572 ILE B O 1
ATOM 10313 N N . THR B 1 573 ? 19.156 -11.844 -23.766 1 90.19 573 THR B N 1
ATOM 10314 C CA . THR B 1 573 ? 17.766 -11.453 -23.688 1 90.19 573 THR B CA 1
ATOM 10315 C C . THR B 1 573 ? 17.156 -11.336 -25.078 1 90.19 573 THR B C 1
ATOM 10317 O O . THR B 1 573 ? 15.938 -11.445 -25.25 1 90.19 573 THR B O 1
ATOM 10320 N N . SER B 1 574 ? 17.969 -11.148 -26.125 1 90.31 574 SER B N 1
ATOM 10321 C CA . SER B 1 574 ? 17.484 -11.102 -27.5 1 90.31 574 SER B CA 1
ATOM 10322 C C . SER B 1 574 ? 17.359 -12.5 -28.078 1 90.31 574 SER B C 1
ATOM 10324 O O . SER B 1 574 ? 16.734 -12.688 -29.125 1 90.31 574 SER B O 1
ATOM 10326 N N . SER B 1 575 ? 17.891 -13.523 -27.344 1 95.06 575 SER B N 1
ATOM 10327 C CA . SER B 1 575 ? 17.969 -14.867 -27.906 1 95.06 575 SER B CA 1
ATOM 10328 C C . SER B 1 575 ? 17.156 -15.859 -27.094 1 95.06 575 SER B C 1
ATOM 10330 O O . SER B 1 575 ? 16.812 -16.938 -27.578 1 95.06 575 SER B O 1
ATOM 10332 N N . LEU B 1 576 ? 16.891 -15.539 -25.891 1 95.25 576 LEU B N 1
ATOM 10333 C CA . LEU B 1 576 ? 16.25 -16.453 -24.953 1 95.25 576 LEU B CA 1
ATOM 10334 C C . LEU B 1 576 ? 14.883 -15.922 -24.516 1 95.25 576 LEU B C 1
ATOM 10336 O O . LEU B 1 576 ? 14.773 -14.75 -24.141 1 95.25 576 LEU B O 1
ATOM 10340 N N . ALA B 1 577 ? 13.836 -16.734 -24.672 1 93.62 577 ALA B N 1
ATOM 10341 C CA . ALA B 1 577 ? 12.492 -16.391 -24.219 1 93.62 577 ALA B CA 1
ATOM 10342 C C . ALA B 1 577 ? 11.938 -17.484 -23.297 1 93.62 577 ALA B C 1
ATOM 10344 O O . ALA B 1 577 ? 12.336 -18.641 -23.391 1 93.62 577 ALA B O 1
ATOM 10345 N N . ALA B 1 578 ? 11.125 -17.031 -22.359 1 93.31 578 ALA B N 1
ATOM 10346 C CA . ALA B 1 578 ? 10.578 -17.969 -21.391 1 93.31 578 ALA B CA 1
ATOM 10347 C C . ALA B 1 578 ? 9.07 -17.781 -21.234 1 93.31 578 ALA B C 1
ATOM 10349 O O . ALA B 1 578 ? 8.562 -16.656 -21.328 1 93.31 578 ALA B O 1
ATOM 10350 N N . VAL B 1 579 ? 8.391 -18.922 -21.141 1 91.06 579 VAL B N 1
ATOM 10351 C CA . VAL B 1 579 ? 6.98 -18.953 -20.781 1 91.06 579 VAL B CA 1
ATOM 10352 C C . VAL B 1 579 ? 6.816 -19.578 -19.406 1 91.06 579 VAL B C 1
ATOM 10354 O O . VAL B 1 579 ? 7.195 -20.734 -19.172 1 91.06 579 VAL B O 1
ATOM 10357 N N . ASP B 1 580 ? 6.297 -18.797 -18.469 1 84.5 580 ASP B N 1
ATOM 10358 C CA . ASP B 1 580 ? 6.188 -19.203 -17.078 1 84.5 580 ASP B CA 1
ATOM 10359 C C . ASP B 1 580 ? 4.891 -19.969 -16.828 1 84.5 580 ASP B C 1
ATOM 10361 O O . ASP B 1 580 ? 3.996 -19.969 -17.672 1 84.5 580 ASP B O 1
ATOM 10365 N N . GLN B 1 581 ? 4.91 -20.641 -15.758 1 75.44 581 GLN B N 1
ATOM 10366 C CA . GLN B 1 581 ? 3.738 -21.391 -15.32 1 75.44 581 GLN B CA 1
ATOM 10367 C C . GLN B 1 581 ? 2.57 -20.453 -15.008 1 75.44 581 GLN B C 1
ATOM 10369 O O . GLN B 1 581 ? 1.427 -20.75 -15.359 1 75.44 581 GLN B O 1
ATOM 10374 N N . ASP B 1 582 ? 2.904 -19.375 -14.336 1 74.69 582 ASP B N 1
ATOM 10375 C CA . ASP B 1 582 ? 1.885 -18.391 -14.008 1 74.69 582 ASP B CA 1
ATOM 10376 C C . ASP B 1 582 ? 1.782 -17.312 -15.086 1 74.69 582 ASP B C 1
ATOM 10378 O O . ASP B 1 582 ? 2.75 -16.594 -15.352 1 74.69 582 ASP B O 1
ATOM 10382 N N . ILE B 1 583 ? 0.575 -17.297 -15.695 1 77.06 583 ILE B N 1
ATOM 10383 C CA . ILE B 1 583 ? 0.365 -16.391 -16.828 1 77.06 583 ILE B CA 1
ATOM 10384 C C . ILE B 1 583 ? -0.133 -15.039 -16.312 1 77.06 583 ILE B C 1
ATOM 10386 O O . ILE B 1 583 ? -1.046 -14.977 -15.492 1 77.06 583 ILE B O 1
ATOM 10390 N N . PHE B 1 584 ? 0.559 -14.055 -16.766 1 77.44 584 PHE B N 1
ATOM 10391 C CA . PHE B 1 584 ? 0.117 -12.711 -16.406 1 77.44 584 PHE B CA 1
ATOM 10392 C C . PHE B 1 584 ? 0.022 -11.82 -17.641 1 77.44 584 PHE B C 1
ATOM 10394 O O . PHE B 1 584 ? 0.971 -11.734 -18.422 1 77.44 584 PHE B O 1
ATOM 10401 N N . LEU B 1 585 ? -1.088 -11.266 -17.875 1 83.5 585 LEU B N 1
ATOM 10402 C CA . LEU B 1 585 ? -1.311 -10.32 -18.969 1 83.5 585 LEU B CA 1
ATOM 10403 C C . LEU B 1 585 ? -1.523 -8.914 -18.422 1 83.5 585 LEU B C 1
ATOM 10405 O O . LEU B 1 585 ? -2.072 -8.742 -17.328 1 83.5 585 LEU B O 1
ATOM 10409 N N . ILE B 1 586 ? -1.064 -7.938 -19.094 1 76.75 586 ILE B N 1
ATOM 10410 C CA . ILE B 1 586 ? -1.165 -6.547 -18.656 1 76.75 586 ILE B CA 1
ATOM 10411 C C . ILE B 1 586 ? -2.395 -5.902 -19.297 1 76.75 586 ILE B C 1
ATOM 10413 O O . ILE B 1 586 ? -2.904 -6.383 -20.312 1 76.75 586 ILE B O 1
ATOM 10417 N N . THR B 1 587 ? -2.764 -4.844 -18.688 1 73.81 587 THR B N 1
ATOM 10418 C CA . THR B 1 587 ? -3.83 -4.043 -19.281 1 73.81 587 THR B CA 1
ATOM 10419 C C . THR B 1 587 ? -3.324 -3.297 -20.516 1 73.81 587 THR B C 1
ATOM 10421 O O . THR B 1 587 ? -2.281 -2.643 -20.453 1 73.81 587 THR B O 1
ATOM 10424 N N . GLY B 1 588 ? -3.898 -3.48 -21.578 1 75.44 588 GLY B N 1
ATOM 10425 C CA . GLY B 1 588 ? -3.52 -2.914 -22.859 1 75.44 588 GLY B CA 1
ATOM 10426 C C . GLY B 1 588 ? -4.105 -3.662 -24.047 1 75.44 588 GLY B C 1
ATOM 10427 O O . GLY B 1 588 ? -5.113 -4.359 -23.906 1 75.44 588 GLY B O 1
ATOM 10428 N N . THR B 1 589 ? -3.475 -3.428 -25.156 1 84.75 589 THR B N 1
ATOM 10429 C CA . THR B 1 589 ? -3.955 -4.113 -26.344 1 84.75 589 THR B CA 1
ATOM 10430 C C . THR B 1 589 ? -3.334 -5.5 -26.453 1 84.75 589 THR B C 1
ATOM 10432 O O . THR B 1 589 ? -2.363 -5.812 -25.766 1 84.75 589 THR B O 1
ATOM 10435 N N . VAL B 1 590 ? -3.943 -6.281 -27.297 1 91 590 VAL B N 1
ATOM 10436 C CA . VAL B 1 590 ? -3.406 -7.609 -27.578 1 91 590 VAL B CA 1
ATOM 10437 C C . VAL B 1 590 ? -1.995 -7.484 -28.156 1 91 590 VAL B C 1
ATOM 10439 O O . VAL B 1 590 ? -1.093 -8.227 -27.766 1 91 590 VAL B O 1
ATOM 10442 N N . ALA B 1 591 ? -1.843 -6.512 -29 1 91.75 591 ALA B N 1
ATOM 10443 C CA . ALA B 1 591 ? -0.536 -6.293 -29.609 1 91.75 591 ALA B CA 1
ATOM 10444 C C . ALA B 1 591 ? 0.504 -5.906 -28.562 1 91.75 591 ALA B C 1
ATOM 10446 O O . ALA B 1 591 ? 1.645 -6.375 -28.609 1 91.75 591 ALA B O 1
ATOM 10447 N N . GLU B 1 592 ? 0.135 -5.129 -27.641 1 86.88 592 GLU B N 1
ATOM 10448 C CA . GLU B 1 592 ? 1.037 -4.688 -26.594 1 86.88 592 GLU B CA 1
ATOM 10449 C C . GLU B 1 592 ? 1.415 -5.848 -25.672 1 86.88 592 GLU B C 1
ATOM 10451 O O . GLU B 1 592 ? 2.533 -5.895 -25.156 1 86.88 592 GLU B O 1
ATOM 10456 N N . ASN B 1 593 ? 0.454 -6.73 -25.469 1 89.69 593 ASN B N 1
ATOM 10457 C CA . ASN B 1 593 ? 0.72 -7.887 -24.625 1 89.69 593 ASN B CA 1
ATOM 10458 C C . ASN B 1 593 ? 1.684 -8.867 -25.297 1 89.69 593 ASN B C 1
ATOM 10460 O O . ASN B 1 593 ? 2.498 -9.5 -24.625 1 89.69 593 ASN B O 1
ATOM 10464 N N . ILE B 1 594 ? 1.592 -8.914 -26.609 1 93.31 594 ILE B N 1
ATOM 10465 C CA . ILE B 1 594 ? 2.484 -9.805 -27.344 1 93.31 594 ILE B CA 1
ATOM 10466 C C . ILE B 1 594 ? 3.869 -9.172 -27.453 1 93.31 594 ILE B C 1
ATOM 10468 O O . ILE B 1 594 ? 4.883 -9.859 -27.312 1 93.31 594 ILE B O 1
ATOM 10472 N N . ALA B 1 595 ? 3.842 -7.898 -27.562 1 89.25 595 ALA B N 1
ATOM 10473 C CA . ALA B 1 595 ? 5.121 -7.203 -27.672 1 89.25 595 ALA B CA 1
ATOM 10474 C C . ALA B 1 595 ? 5.688 -6.852 -26.312 1 89.25 595 ALA B C 1
ATOM 10476 O O . ALA B 1 595 ? 6.871 -6.523 -26.188 1 89.25 595 ALA B O 1
ATOM 10477 N N . LEU B 1 596 ? 5.082 -7.004 -25.156 1 79.5 596 LEU B N 1
ATOM 10478 C CA . LEU B 1 596 ? 5.395 -6.742 -23.766 1 79.5 596 LEU B CA 1
ATOM 10479 C C . LEU B 1 596 ? 6.156 -5.426 -23.609 1 79.5 596 LEU B C 1
ATOM 10481 O O . LEU B 1 596 ? 7.285 -5.41 -23.109 1 79.5 596 LEU B O 1
ATOM 10485 N N . PHE B 1 597 ? 5.926 -4.328 -24.062 1 72 597 PHE B N 1
ATOM 10486 C CA . PHE B 1 597 ? 6.445 -2.979 -23.891 1 72 597 PHE B CA 1
ATOM 10487 C C . PHE B 1 597 ? 7.504 -2.668 -24.938 1 72 597 PHE B C 1
ATOM 10489 O O . PHE B 1 597 ? 8.016 -1.547 -25 1 72 597 PHE B O 1
ATOM 10496 N N . ASP B 1 598 ? 7.98 -3.73 -25.719 1 77.88 598 ASP B N 1
ATOM 10497 C CA . ASP B 1 598 ? 9.008 -3.551 -26.734 1 77.88 598 ASP B CA 1
ATOM 10498 C C . ASP B 1 598 ? 8.414 -2.988 -28.031 1 77.88 598 ASP B C 1
ATOM 10500 O O . ASP B 1 598 ? 7.816 -3.725 -28.812 1 77.88 598 ASP B O 1
ATOM 10504 N N . SER B 1 599 ? 8.727 -1.801 -28.234 1 75.69 599 SER B N 1
ATOM 10505 C CA . SER B 1 599 ? 8.188 -1.12 -29.406 1 75.69 599 SER B CA 1
ATOM 10506 C C . SER B 1 599 ? 8.961 -1.487 -30.672 1 75.69 599 SER B C 1
ATOM 10508 O O . SER B 1 599 ? 8.492 -1.231 -31.781 1 75.69 599 SER B O 1
ATOM 10510 N N . THR B 1 600 ? 10 -2.238 -30.531 1 79.75 600 THR B N 1
ATOM 10511 C CA . THR B 1 600 ? 10.836 -2.561 -31.672 1 79.75 600 THR B CA 1
ATOM 10512 C C . THR B 1 600 ? 10.336 -3.818 -32.375 1 79.75 600 THR B C 1
ATOM 10514 O O . THR B 1 600 ? 10.75 -4.121 -33.5 1 79.75 600 THR B O 1
ATOM 10517 N N . VAL B 1 601 ? 9.406 -4.508 -31.734 1 87.94 601 VAL B N 1
ATOM 10518 C CA . VAL B 1 601 ? 8.875 -5.719 -32.344 1 87.94 601 VAL B CA 1
ATOM 10519 C C . VAL B 1 601 ? 7.992 -5.344 -33.562 1 87.94 601 VAL B C 1
ATOM 10521 O O . VAL B 1 601 ? 7.082 -4.523 -33.406 1 87.94 601 VAL B O 1
ATOM 10524 N N . ARG B 1 602 ? 8.359 -5.941 -34.812 1 85.56 602 ARG B N 1
ATOM 10525 C CA . ARG B 1 602 ? 7.617 -5.66 -36.031 1 85.56 602 ARG B CA 1
ATOM 10526 C C . ARG B 1 602 ? 6.23 -6.289 -36 1 85.56 602 ARG B C 1
ATOM 10528 O O . ARG B 1 602 ? 6.047 -7.371 -35.438 1 85.56 602 ARG B O 1
ATOM 10535 N N . LYS B 1 603 ? 5.289 -5.703 -36.469 1 91.75 603 LYS B N 1
ATOM 10536 C CA . LYS B 1 603 ? 3.914 -6.195 -36.562 1 91.75 603 LYS B CA 1
ATOM 10537 C C . LYS B 1 603 ? 3.857 -7.562 -37.219 1 91.75 603 LYS B C 1
ATOM 10539 O O . LYS B 1 603 ? 3.055 -8.414 -36.844 1 91.75 603 LYS B O 1
ATOM 10544 N N . SER B 1 604 ? 4.688 -7.695 -38.156 1 93.44 604 SER B N 1
ATOM 10545 C CA . SER B 1 604 ? 4.734 -8.977 -38.844 1 93.44 604 SER B CA 1
ATOM 10546 C C . SER B 1 604 ? 5.148 -10.109 -37.906 1 93.44 604 SER B C 1
ATOM 10548 O O . SER B 1 604 ? 4.609 -11.211 -38 1 93.44 604 SER B O 1
ATOM 10550 N N . ASP B 1 605 ? 6.078 -9.844 -37.062 1 94.94 605 ASP B N 1
ATOM 10551 C CA . ASP B 1 605 ? 6.531 -10.844 -36.094 1 94.94 605 ASP B CA 1
ATOM 10552 C C . ASP B 1 605 ? 5.441 -11.156 -35.062 1 94.94 605 ASP B C 1
ATOM 10554 O O . ASP B 1 605 ? 5.316 -12.297 -34.625 1 94.94 605 ASP B O 1
ATOM 10558 N N . ILE B 1 606 ? 4.648 -10.141 -34.719 1 95.56 606 ILE B N 1
ATOM 10559 C CA . ILE B 1 606 ? 3.541 -10.32 -33.781 1 95.56 606 ILE B CA 1
ATOM 10560 C C . ILE B 1 606 ? 2.498 -11.258 -34.375 1 95.56 606 ILE B C 1
ATOM 10562 O O . ILE B 1 606 ? 2.035 -12.195 -33.719 1 95.56 606 ILE B O 1
ATOM 10566 N N . ILE B 1 607 ? 2.248 -11.094 -35.656 1 96.25 607 ILE B N 1
ATOM 10567 C CA . ILE B 1 607 ? 1.23 -11.883 -36.344 1 96.25 607 ILE B CA 1
ATOM 10568 C C . ILE B 1 607 ? 1.728 -13.32 -36.5 1 96.25 607 ILE B C 1
ATOM 10570 O O . ILE B 1 607 ? 0.981 -14.273 -36.281 1 96.25 607 ILE B O 1
ATOM 10574 N N . ALA B 1 608 ? 2.963 -13.383 -36.938 1 96.5 608 ALA B N 1
ATOM 10575 C CA . ALA B 1 608 ? 3.553 -14.711 -37.094 1 96.5 608 ALA B CA 1
ATOM 10576 C C . ALA B 1 608 ? 3.555 -15.492 -35.781 1 96.5 608 ALA B C 1
ATOM 10578 O O . ALA B 1 608 ? 3.24 -16.688 -35.781 1 96.5 608 ALA B O 1
ATOM 10579 N N . ALA B 1 609 ? 3.916 -14.867 -34.75 1 97.06 609 ALA B N 1
ATOM 10580 C CA . ALA B 1 609 ? 3.941 -15.5 -33.438 1 97.06 609 ALA B CA 1
ATOM 10581 C C . ALA B 1 609 ? 2.539 -15.914 -33 1 97.06 609 ALA B C 1
ATOM 10583 O O . ALA B 1 609 ? 2.355 -17 -32.438 1 97.06 609 ALA B O 1
ATOM 10584 N N . ALA B 1 610 ? 1.597 -15.07 -33.281 1 97.06 610 ALA B N 1
ATOM 10585 C CA . ALA B 1 610 ? 0.21 -15.375 -32.938 1 97.06 610 ALA B CA 1
ATOM 10586 C C . ALA B 1 610 ? -0.295 -16.594 -33.719 1 97.06 610 ALA B C 1
ATOM 10588 O O . ALA B 1 610 ? -1.06 -17.406 -33.188 1 97.06 610 ALA B O 1
ATOM 10589 N N . LYS B 1 611 ? 0.083 -16.672 -34.969 1 96.88 611 LYS B N 1
ATOM 10590 C CA . LYS B 1 611 ? -0.291 -17.812 -35.781 1 96.88 611 LYS B CA 1
ATOM 10591 C C . LYS B 1 611 ? 0.332 -19.109 -35.25 1 96.88 611 LYS B C 1
ATOM 10593 O O . LYS B 1 611 ? -0.346 -20.125 -35.125 1 96.88 611 LYS B O 1
ATOM 10598 N N . ASP B 1 612 ? 1.556 -19 -34.875 1 96.75 612 ASP B N 1
ATOM 10599 C CA . ASP B 1 612 ? 2.256 -20.172 -34.375 1 96.75 612 ASP B CA 1
ATOM 10600 C C . ASP B 1 612 ? 1.682 -20.609 -33.031 1 96.75 612 ASP B C 1
ATOM 10602 O O . ASP B 1 612 ? 1.656 -21.797 -32.719 1 96.75 612 ASP B O 1
ATOM 10606 N N . ALA B 1 613 ? 1.26 -19.688 -32.25 1 96.44 613 ALA B N 1
ATOM 10607 C CA . ALA B 1 613 ? 0.654 -19.984 -30.953 1 96.44 613 ALA B CA 1
ATOM 10608 C C . ALA B 1 613 ? -0.824 -20.328 -31.109 1 96.44 613 ALA B C 1
ATOM 10610 O O . ALA B 1 613 ? -1.522 -20.547 -30.109 1 96.44 613 ALA B O 1
ATOM 10611 N N . CYS B 1 614 ? -1.338 -20.312 -32.312 1 95.25 614 CYS B N 1
ATOM 10612 C CA . CYS B 1 614 ? -2.709 -20.688 -32.625 1 95.25 614 CYS B CA 1
ATOM 10613 C C . CYS B 1 614 ? -3.707 -19.766 -31.938 1 95.25 614 CYS B C 1
ATOM 10615 O O . CYS B 1 614 ? -4.723 -20.234 -31.422 1 95.25 614 CYS B O 1
ATOM 10617 N N . ILE B 1 615 ? -3.412 -18.547 -31.828 1 94.88 615 ILE B N 1
ATOM 10618 C CA . ILE B 1 615 ? -4.328 -17.625 -31.172 1 94.88 615 ILE B CA 1
ATOM 10619 C C . ILE B 1 615 ? -4.75 -16.531 -32.156 1 94.88 615 ILE B C 1
ATOM 10621 O O . ILE B 1 615 ? -5.637 -15.734 -31.859 1 94.88 615 ILE B O 1
ATOM 10625 N N . HIS B 1 616 ? -4.184 -16.531 -33.375 1 95.62 616 HIS B N 1
ATOM 10626 C CA . HIS B 1 616 ? -4.441 -15.523 -34.375 1 95.62 616 HIS B CA 1
ATOM 10627 C C . HIS B 1 616 ? -5.93 -15.422 -34.688 1 95.62 616 HIS B C 1
ATOM 10629 O O . HIS B 1 616 ? -6.484 -14.32 -34.75 1 95.62 616 HIS B O 1
ATOM 10635 N N . GLU B 1 617 ? -6.551 -16.531 -34.844 1 90.88 617 GLU B N 1
ATOM 10636 C CA . GLU B 1 617 ? -7.965 -16.547 -35.188 1 90.88 617 GLU B CA 1
ATOM 10637 C C . GLU B 1 617 ? -8.828 -16.016 -34.062 1 90.88 617 GLU B C 1
ATOM 10639 O O . GLU B 1 617 ? -9.82 -15.32 -34.281 1 90.88 617 GLU B O 1
ATOM 10644 N N . ASP B 1 618 ? -8.43 -16.438 -32.875 1 91.56 618 ASP B N 1
ATOM 10645 C CA . ASP B 1 618 ? -9.148 -15.922 -31.719 1 91.56 618 ASP B CA 1
ATOM 10646 C C . ASP B 1 618 ? -9.055 -14.398 -31.641 1 91.56 618 ASP B C 1
ATOM 10648 O O . ASP B 1 618 ? -10.016 -13.734 -31.281 1 91.56 618 ASP B O 1
ATOM 10652 N N . ILE B 1 619 ? -7.941 -13.797 -31.938 1 92.5 619 ILE B N 1
ATOM 10653 C CA . ILE B 1 619 ? -7.672 -12.367 -31.875 1 92.5 619 ILE B CA 1
ATOM 10654 C C . ILE B 1 619 ? -8.508 -11.633 -32.906 1 92.5 619 ILE B C 1
ATOM 10656 O O . ILE B 1 619 ? -9.055 -10.562 -32.656 1 92.5 619 ILE B O 1
ATOM 10660 N N . LEU B 1 620 ? -8.594 -12.312 -34.062 1 87.19 620 LEU B N 1
ATOM 10661 C CA . LEU B 1 620 ? -9.336 -11.688 -35.156 1 87.19 620 LEU B CA 1
ATOM 10662 C C . LEU B 1 620 ? -10.82 -11.609 -34.844 1 87.19 620 LEU B C 1
ATOM 10664 O O . LEU B 1 620 ? -11.531 -10.758 -35.375 1 87.19 620 LEU B O 1
ATOM 10668 N N . GLN B 1 621 ? -11.219 -12.367 -33.906 1 81.75 621 GLN B N 1
ATOM 10669 C CA . GLN B 1 621 ? -12.625 -12.391 -33.531 1 81.75 621 GLN B CA 1
ATOM 10670 C C . GLN B 1 621 ? -12.93 -11.328 -32.5 1 81.75 621 GLN B C 1
ATOM 10672 O O . GLN B 1 621 ? -14.094 -10.977 -32.281 1 81.75 621 GLN B O 1
ATOM 10677 N N . LEU B 1 622 ? -11.984 -10.922 -31.938 1 80.75 622 LEU B N 1
ATOM 10678 C CA . LEU B 1 622 ? -12.172 -9.859 -30.953 1 80.75 622 LEU B CA 1
ATOM 10679 C C . LEU B 1 622 ? -12.461 -8.531 -31.641 1 80.75 622 LEU B C 1
ATOM 10681 O O . LEU B 1 622 ? -11.938 -8.258 -32.719 1 80.75 622 LEU B O 1
ATOM 10685 N N . ASP B 1 623 ? -13.266 -7.691 -30.938 1 72.62 623 ASP B N 1
ATOM 10686 C CA . ASP B 1 623 ? -13.477 -6.332 -31.422 1 72.62 623 ASP B CA 1
ATOM 10687 C C . ASP B 1 623 ? -12.18 -5.527 -31.391 1 72.62 623 ASP B C 1
ATOM 10689 O O . ASP B 1 623 ? -11.609 -5.309 -30.328 1 72.62 623 ASP B O 1
ATOM 10693 N N . GLY B 1 624 ? -11.688 -5.188 -32.625 1 80.19 624 GLY B N 1
ATOM 10694 C CA . GLY B 1 624 ? -10.445 -4.434 -32.719 1 80.19 624 GLY B CA 1
ATOM 10695 C C . GLY B 1 624 ? -9.242 -5.293 -33.062 1 80.19 624 GLY B C 1
ATOM 10696 O O . GLY B 1 624 ? -8.164 -4.777 -33.344 1 80.19 624 GLY B O 1
ATOM 10697 N N . GLY B 1 625 ? -9.469 -6.574 -33 1 88.69 625 GLY B N 1
ATOM 10698 C CA . GLY B 1 625 ? -8.375 -7.469 -33.344 1 88.69 625 GLY B CA 1
ATOM 10699 C C . GLY B 1 625 ? -7.188 -7.363 -32.406 1 88.69 625 GLY B C 1
ATOM 10700 O O . GLY B 1 625 ? -7.34 -7.473 -31.203 1 88.69 625 GLY B O 1
ATOM 10701 N N . TYR B 1 626 ? -6.141 -6.961 -33.031 1 90.38 626 TYR B N 1
ATOM 10702 C CA . TYR B 1 626 ? -4.906 -6.848 -32.25 1 90.38 626 TYR B CA 1
ATOM 10703 C C . TYR B 1 626 ? -4.922 -5.605 -31.391 1 90.38 626 TYR B C 1
ATOM 10705 O O . TYR B 1 626 ? -4.109 -5.48 -30.469 1 90.38 626 TYR B O 1
ATOM 10713 N N . GLU B 1 627 ? -5.789 -4.816 -31.641 1 85 627 GLU B N 1
ATOM 10714 C CA . GLU B 1 627 ? -5.922 -3.602 -30.844 1 85 627 GLU B CA 1
ATOM 10715 C C . GLU B 1 627 ? -7 -3.76 -29.781 1 85 627 GLU B C 1
ATOM 10717 O O . GLU B 1 627 ? -7.297 -2.816 -29.047 1 85 627 GLU B O 1
ATOM 10722 N N . ALA B 1 628 ? -7.422 -5.008 -29.719 1 81.56 628 ALA B N 1
ATOM 10723 C CA . ALA B 1 628 ? -8.406 -5.281 -28.672 1 81.56 628 ALA B CA 1
ATOM 10724 C C . ALA B 1 628 ? -7.805 -5.117 -27.281 1 81.56 628 ALA B C 1
ATOM 10726 O O . ALA B 1 628 ? -6.609 -5.363 -27.078 1 81.56 628 ALA B O 1
ATOM 10727 N N . GLN B 1 629 ? -8.602 -4.699 -26.406 1 74.25 629 GLN B N 1
ATOM 10728 C CA . GLN B 1 629 ? -8.133 -4.406 -25.062 1 74.25 629 GLN B CA 1
ATOM 10729 C C . GLN B 1 629 ? -8.117 -5.668 -24.203 1 74.25 629 GLN B C 1
ATOM 10731 O O . GLN B 1 629 ? -9.023 -6.492 -24.281 1 74.25 629 GLN B O 1
ATOM 10736 N N . VAL B 1 630 ? -7.02 -5.84 -23.484 1 80.56 630 VAL B N 1
ATOM 10737 C CA . VAL B 1 630 ? -6.855 -6.895 -22.484 1 80.56 630 VAL B CA 1
ATOM 10738 C C . VAL B 1 630 ? -7.066 -6.32 -21.094 1 80.56 630 VAL B C 1
ATOM 10740 O O . VAL B 1 630 ? -6.477 -5.297 -20.734 1 80.56 630 VAL B O 1
ATOM 10743 N N . ALA B 1 631 ? -8.016 -6.969 -20.453 1 66.88 631 ALA B N 1
ATOM 10744 C CA . ALA B 1 631 ? -8.305 -6.539 -19.078 1 66.88 631 ALA B CA 1
ATOM 10745 C C . ALA B 1 631 ? -7.188 -6.965 -18.125 1 66.88 631 ALA B C 1
ATOM 10747 O O . ALA B 1 631 ? -6.32 -7.762 -18.5 1 66.88 631 ALA B O 1
ATOM 10748 N N . GLU B 1 632 ? -7.277 -6.375 -16.922 1 66.38 632 GLU B N 1
ATOM 10749 C CA . GLU B 1 632 ? -6.27 -6.691 -15.906 1 66.38 632 GLU B CA 1
ATOM 10750 C C . GLU B 1 632 ? -6.242 -8.188 -15.602 1 66.38 632 GLU B C 1
ATOM 10752 O O . GLU B 1 632 ? -7.281 -8.789 -15.32 1 66.38 632 GLU B O 1
ATOM 10757 N N . GLY B 1 633 ? -5.055 -8.75 -15.773 1 69.12 633 GLY B N 1
ATOM 10758 C CA . GLY B 1 633 ? -4.918 -10.18 -15.516 1 69.12 633 GLY B CA 1
ATOM 10759 C C . GLY B 1 633 ? -5.469 -11.039 -16.641 1 69.12 633 GLY B C 1
ATOM 10760 O O . GLY B 1 633 ? -5.469 -12.266 -16.547 1 69.12 633 GLY B O 1
ATOM 10761 N N . GLY B 1 634 ? -5.938 -10.43 -17.688 1 73.5 634 GLY B N 1
ATOM 10762 C CA . GLY B 1 634 ? -6.492 -11.172 -18.812 1 73.5 634 GLY B CA 1
ATOM 10763 C C . GLY B 1 634 ? -7.793 -11.875 -18.484 1 73.5 634 GLY B C 1
ATOM 10764 O O . GLY B 1 634 ? -8.078 -12.945 -19.016 1 73.5 634 GLY B O 1
ATOM 10765 N N . VAL B 1 635 ? -8.492 -11.25 -17.578 1 61.81 635 VAL B N 1
ATOM 10766 C CA . VAL B 1 635 ? -9.695 -11.906 -17.062 1 61.81 635 VAL B CA 1
ATOM 10767 C C . VAL B 1 635 ? -10.711 -12.062 -18.203 1 61.81 635 VAL B C 1
ATOM 10769 O O . VAL B 1 635 ? -11.562 -12.953 -18.156 1 61.81 635 VAL B O 1
ATOM 10772 N N . ASN B 1 636 ? -10.602 -11.289 -19.25 1 65.25 636 ASN B N 1
ATOM 10773 C CA . ASN B 1 636 ? -11.531 -11.359 -20.359 1 65.25 636 ASN B CA 1
ATOM 10774 C C . ASN B 1 636 ? -11.117 -12.422 -21.375 1 65.25 636 ASN B C 1
ATOM 10776 O O . ASN B 1 636 ? -11.734 -12.555 -22.438 1 65.25 636 ASN B O 1
ATOM 10780 N N . PHE B 1 637 ? -10.086 -13.156 -21.031 1 78.94 637 PHE B N 1
ATOM 10781 C CA . PHE B 1 637 ? -9.633 -14.266 -21.859 1 78.94 637 PHE B CA 1
ATOM 10782 C C . PHE B 1 637 ? -9.758 -15.586 -21.094 1 78.94 637 PHE B C 1
ATOM 10784 O O . PHE B 1 637 ? -9.672 -15.609 -19.875 1 78.94 637 PHE B O 1
ATOM 10791 N N . SER B 1 638 ? -9.977 -16.672 -21.875 1 73.06 638 SER B N 1
ATOM 10792 C CA . SER B 1 638 ? -9.969 -18 -21.266 1 73.06 638 SER B CA 1
ATOM 10793 C C . SER B 1 638 ? -8.555 -18.406 -20.844 1 73.06 638 SER B C 1
ATOM 10795 O O . SER B 1 638 ? -7.578 -17.797 -21.266 1 73.06 638 SER B O 1
ATOM 10797 N N . GLY B 1 639 ? -8.445 -19.359 -19.922 1 77.88 639 GLY B N 1
ATOM 10798 C CA . GLY B 1 639 ? -7.148 -19.859 -19.5 1 77.88 639 GLY B CA 1
ATOM 10799 C C . GLY B 1 639 ? -6.266 -20.297 -20.672 1 77.88 639 GLY B C 1
ATOM 10800 O O . GLY B 1 639 ? -5.074 -19.984 -20.688 1 77.88 639 GLY B O 1
ATOM 10801 N N . GLY B 1 640 ? -6.855 -20.984 -21.656 1 83 640 GLY B N 1
ATOM 10802 C CA . GLY B 1 640 ? -6.117 -21.422 -22.828 1 83 640 GLY B CA 1
ATOM 10803 C C . GLY B 1 640 ? -5.668 -20.266 -23.703 1 83 640 GLY B C 1
ATOM 10804 O O . GLY B 1 640 ? -4.566 -20.297 -24.25 1 83 640 GLY B O 1
ATOM 10805 N N . GLN B 1 641 ? -6.539 -19.297 -23.844 1 88 641 GLN B N 1
ATOM 10806 C CA . GLN B 1 641 ? -6.184 -18.109 -24.625 1 88 641 GLN B CA 1
ATOM 10807 C C . GLN B 1 641 ? -5.035 -17.344 -23.984 1 88 641 GLN B C 1
ATOM 10809 O O . GLN B 1 641 ? -4.133 -16.875 -24.688 1 88 641 GLN B O 1
ATOM 10814 N N . ARG B 1 642 ? -5.098 -17.266 -22.688 1 89.81 642 ARG B N 1
ATOM 10815 C CA . ARG B 1 642 ? -4.035 -16.562 -21.984 1 89.81 642 ARG B CA 1
ATOM 10816 C C . ARG B 1 642 ? -2.689 -17.25 -22.172 1 89.81 642 ARG B C 1
ATOM 10818 O O . ARG B 1 642 ? -1.669 -16.594 -22.375 1 89.81 642 ARG B O 1
ATOM 10825 N N . GLN B 1 643 ? -2.732 -18.531 -22.141 1 89.81 643 GLN B N 1
ATOM 10826 C CA . GLN B 1 643 ? -1.507 -19.297 -22.328 1 89.81 643 GLN B CA 1
ATOM 10827 C C . GLN B 1 643 ? -0.968 -19.125 -23.75 1 89.81 643 GLN B C 1
ATOM 10829 O O . GLN B 1 643 ? 0.239 -18.969 -23.953 1 89.81 643 GLN B O 1
ATOM 10834 N N . ARG B 1 644 ? -1.846 -19.156 -24.734 1 94 644 ARG B N 1
ATOM 10835 C CA . ARG B 1 644 ? -1.436 -19.016 -26.125 1 94 644 ARG B CA 1
ATOM 10836 C C . ARG B 1 644 ? -0.917 -17.594 -26.391 1 94 644 ARG B C 1
ATOM 10838 O O . ARG B 1 644 ? 0 -17.406 -27.188 1 94 644 ARG B O 1
ATOM 10845 N N . LEU B 1 645 ? -1.488 -16.656 -25.703 1 93.62 645 LEU B N 1
ATOM 10846 C CA . LEU B 1 645 ? -0.989 -15.281 -25.797 1 93.62 645 LEU B CA 1
ATOM 10847 C C . LEU B 1 645 ? 0.42 -15.172 -25.234 1 93.62 645 LEU B C 1
ATOM 10849 O O . LEU B 1 645 ? 1.267 -14.469 -25.781 1 93.62 645 LEU B O 1
ATOM 10853 N N . GLU B 1 646 ? 0.622 -15.852 -24.156 1 92.38 646 GLU B N 1
ATOM 10854 C CA . GLU B 1 646 ? 1.952 -15.844 -23.562 1 92.38 646 GLU B CA 1
ATOM 10855 C C . GLU B 1 646 ? 2.969 -16.531 -24.469 1 92.38 646 GLU B C 1
ATOM 10857 O O . GLU B 1 646 ? 4.113 -16.094 -24.578 1 92.38 646 GLU B O 1
ATOM 10862 N N . ILE B 1 647 ? 2.559 -17.594 -25.047 1 94.69 647 ILE B N 1
ATOM 10863 C CA . ILE B 1 647 ? 3.43 -18.297 -25.984 1 94.69 647 ILE B CA 1
ATOM 10864 C C . ILE B 1 647 ? 3.756 -17.391 -27.172 1 94.69 647 ILE B C 1
ATOM 10866 O O . ILE B 1 647 ? 4.902 -17.328 -27.609 1 94.69 647 ILE B O 1
ATOM 10870 N N . ALA B 1 648 ? 2.734 -16.703 -27.641 1 95.62 648 ALA B N 1
ATOM 10871 C CA . ALA B 1 648 ? 2.951 -15.75 -28.719 1 95.62 648 ALA B CA 1
ATOM 10872 C C . ALA B 1 648 ? 3.959 -14.68 -28.328 1 95.62 648 ALA B C 1
ATOM 10874 O O . ALA B 1 648 ? 4.785 -14.266 -29.141 1 95.62 648 ALA B O 1
ATOM 10875 N N . ARG B 1 649 ? 3.854 -14.258 -27.125 1 93.31 649 ARG B N 1
ATOM 10876 C CA . ARG B 1 649 ? 4.785 -13.258 -26.609 1 93.31 649 ARG B CA 1
ATOM 10877 C C . ARG B 1 649 ? 6.223 -13.773 -26.656 1 93.31 649 ARG B C 1
ATOM 10879 O O . ARG B 1 649 ? 7.121 -13.055 -27.109 1 93.31 649 ARG B O 1
ATOM 10886 N N . ALA B 1 650 ? 6.426 -14.906 -26.25 1 93.31 650 ALA B N 1
ATOM 10887 C CA . ALA B 1 650 ? 7.758 -15.508 -26.25 1 93.31 650 ALA B CA 1
ATOM 10888 C C . ALA B 1 650 ? 8.273 -15.703 -27.672 1 93.31 650 ALA B C 1
ATOM 10890 O O . ALA B 1 650 ? 9.461 -15.531 -27.938 1 93.31 650 ALA B O 1
ATOM 10891 N N . LEU B 1 651 ? 7.391 -16.016 -28.625 1 95.62 651 LEU B N 1
ATOM 10892 C CA . LEU B 1 651 ? 7.773 -16.328 -30 1 95.62 651 LEU B CA 1
ATOM 10893 C C . LEU B 1 651 ? 8.008 -15.055 -30.812 1 95.62 651 LEU B C 1
ATOM 10895 O O . LEU B 1 651 ? 8.695 -15.07 -31.828 1 95.62 651 LEU B O 1
ATOM 10899 N N . ALA B 1 652 ? 7.418 -13.992 -30.375 1 94.12 652 ALA B N 1
ATOM 10900 C CA . ALA B 1 652 ? 7.461 -12.742 -31.125 1 94.12 652 ALA B CA 1
ATOM 10901 C C . ALA B 1 652 ? 8.891 -12.211 -31.234 1 94.12 652 ALA B C 1
ATOM 10903 O O . ALA B 1 652 ? 9.227 -11.492 -32.188 1 94.12 652 ALA B O 1
ATOM 10904 N N . VAL B 1 653 ? 9.734 -12.586 -30.359 1 91.31 653 VAL B N 1
ATOM 10905 C CA . VAL B 1 653 ? 11.109 -12.086 -30.375 1 91.31 653 VAL B CA 1
ATOM 10906 C C . VAL B 1 653 ? 12.008 -13.055 -31.141 1 91.31 653 VAL B C 1
ATOM 10908 O O . VAL B 1 653 ? 13.219 -12.852 -31.234 1 91.31 653 VAL B O 1
ATOM 10911 N N . ASN B 1 654 ? 11.461 -14.102 -31.734 1 92.5 654 ASN B N 1
ATOM 10912 C CA . ASN B 1 654 ? 12.195 -15.086 -32.531 1 92.5 654 ASN B CA 1
ATOM 10913 C C . ASN B 1 654 ? 13.406 -15.633 -31.781 1 92.5 654 ASN B C 1
ATOM 10915 O O . ASN B 1 654 ? 14.539 -15.523 -32.25 1 92.5 654 ASN B O 1
ATOM 10919 N N . PRO B 1 655 ? 13.125 -16.312 -30.719 1 95.44 655 PRO B N 1
ATOM 10920 C CA . PRO B 1 655 ? 14.219 -16.812 -29.875 1 95.44 655 PRO B CA 1
ATOM 10921 C C . PRO B 1 655 ? 14.945 -18 -30.484 1 95.44 655 PRO B C 1
ATOM 10923 O O . PRO B 1 655 ? 14.352 -18.75 -31.266 1 95.44 655 PRO B O 1
ATOM 10926 N N . SER B 1 656 ? 16.281 -18.125 -30.172 1 96.94 656 SER B N 1
ATOM 10927 C CA . SER B 1 656 ? 17.047 -19.312 -30.5 1 96.94 656 SER B CA 1
ATOM 10928 C C . SER B 1 656 ? 16.906 -20.375 -29.422 1 96.94 656 SER B C 1
ATOM 10930 O O . SER B 1 656 ? 17.156 -21.562 -29.672 1 96.94 656 SER B O 1
ATOM 10932 N N . ILE B 1 657 ? 16.547 -19.984 -28.25 1 97.25 657 ILE B N 1
ATOM 10933 C CA . ILE B 1 657 ? 16.312 -20.859 -27.109 1 97.25 657 ILE B CA 1
ATOM 10934 C C . ILE B 1 657 ? 14.969 -20.531 -26.469 1 97.25 657 ILE B C 1
ATOM 10936 O O . ILE B 1 657 ? 14.68 -19.375 -26.172 1 97.25 657 ILE B O 1
ATOM 10940 N N . LEU B 1 658 ? 14.141 -21.469 -26.312 1 96.62 658 LEU B N 1
ATOM 10941 C CA . LEU B 1 658 ? 12.812 -21.312 -25.719 1 96.62 658 LEU B CA 1
ATOM 10942 C C . LEU B 1 658 ? 12.648 -22.203 -24.5 1 96.62 658 LEU B C 1
ATOM 10944 O O . LEU B 1 658 ? 12.891 -23.422 -24.578 1 96.62 658 LEU B O 1
ATOM 10948 N N . VAL B 1 659 ? 12.344 -21.625 -23.359 1 96 659 VAL B N 1
ATOM 10949 C CA . VAL B 1 659 ? 12.086 -22.359 -22.125 1 96 659 VAL B CA 1
ATOM 10950 C C . VAL B 1 659 ? 10.594 -22.375 -21.828 1 96 659 VAL B C 1
ATOM 10952 O O . VAL B 1 659 ? 9.961 -21.328 -21.719 1 96 659 VAL B O 1
ATOM 10955 N N . LEU B 1 660 ? 10.031 -23.547 -21.75 1 93.69 660 LEU B N 1
ATOM 10956 C CA . LEU B 1 660 ? 8.602 -23.719 -21.5 1 93.69 660 LEU B CA 1
ATOM 10957 C C . LEU B 1 660 ? 8.359 -24.391 -20.156 1 93.69 660 LEU B C 1
ATOM 10959 O O . LEU B 1 660 ? 8.555 -25.594 -20.031 1 93.69 660 LEU B O 1
ATOM 10963 N N . ASP B 1 661 ? 7.902 -23.672 -19.172 1 90.38 661 ASP B N 1
ATOM 10964 C CA . ASP B 1 661 ? 7.586 -24.219 -17.844 1 90.38 661 ASP B CA 1
ATOM 10965 C C . ASP B 1 661 ? 6.086 -24.453 -17.688 1 90.38 661 ASP B C 1
ATOM 10967 O O . ASP B 1 661 ? 5.352 -23.562 -17.25 1 90.38 661 ASP B O 1
ATOM 10971 N N . GLU B 1 662 ? 5.609 -25.641 -17.984 1 82.88 662 GLU B N 1
ATOM 10972 C CA . GLU B 1 662 ? 4.207 -26.031 -17.969 1 82.88 662 GLU B CA 1
ATOM 10973 C C . GLU B 1 662 ? 3.35 -25.062 -18.781 1 82.88 662 GLU B C 1
ATOM 10975 O O . GLU B 1 662 ? 2.281 -24.656 -18.328 1 82.88 662 GLU B O 1
ATOM 10980 N N . ALA B 1 663 ? 3.807 -24.703 -19.906 1 83.81 663 ALA B N 1
ATOM 10981 C CA . ALA B 1 663 ? 3.262 -23.625 -20.719 1 83.81 663 ALA B CA 1
ATOM 10982 C C . ALA B 1 663 ? 2.018 -24.078 -21.469 1 83.81 663 ALA B C 1
ATOM 10984 O O . ALA B 1 663 ? 1.295 -23.25 -22.047 1 83.81 663 ALA B O 1
ATOM 10985 N N . THR B 1 664 ? 1.742 -25.375 -21.469 1 78.88 664 THR B N 1
ATOM 10986 C CA . THR B 1 664 ? 0.616 -25.859 -22.25 1 78.88 664 THR B CA 1
ATOM 10987 C C . THR B 1 664 ? -0.379 -26.609 -21.375 1 78.88 664 THR B C 1
ATOM 10989 O O . THR B 1 664 ? -1.161 -27.422 -21.875 1 78.88 664 THR B O 1
ATOM 10992 N N . SER B 1 665 ? -0.271 -26.328 -20.125 1 73.81 665 SER B N 1
ATOM 10993 C CA . SER B 1 665 ? -1.069 -27.078 -19.172 1 73.81 665 SER B CA 1
ATOM 10994 C C . SER B 1 665 ? -2.555 -26.766 -19.312 1 73.81 665 SER B C 1
ATOM 10996 O O . SER B 1 665 ? -3.406 -27.594 -19.016 1 73.81 665 SER B O 1
ATOM 10998 N N . ALA B 1 666 ? -2.869 -25.578 -19.797 1 70.44 666 ALA B N 1
ATOM 10999 C CA . ALA B 1 666 ? -4.262 -25.156 -19.891 1 70.44 666 ALA B CA 1
ATOM 11000 C C . ALA B 1 666 ? -4.816 -25.359 -21.297 1 70.44 666 ALA B C 1
ATOM 11002 O O . ALA B 1 666 ? -5.977 -25.047 -21.562 1 70.44 666 ALA B O 1
ATOM 11003 N N . LEU B 1 667 ? -4.027 -25.969 -22.125 1 77.62 667 LEU B N 1
ATOM 11004 C CA . LEU B 1 667 ? -4.453 -26.156 -23.516 1 77.62 667 LEU B CA 1
ATOM 11005 C C . LEU B 1 667 ? -5.102 -27.531 -23.703 1 77.62 667 LEU B C 1
ATOM 11007 O O . LEU B 1 667 ? -4.746 -28.484 -23.016 1 77.62 667 LEU B O 1
ATOM 11011 N N . ASP B 1 668 ? -6.117 -27.516 -24.641 1 71.75 668 ASP B N 1
ATOM 11012 C CA . ASP B 1 668 ? -6.645 -28.797 -25.094 1 71.75 668 ASP B CA 1
ATOM 11013 C C . ASP B 1 668 ? -5.609 -29.562 -25.922 1 71.75 668 ASP B C 1
ATOM 11015 O O . ASP B 1 668 ? -4.742 -28.953 -26.547 1 71.75 668 ASP B O 1
ATOM 11019 N N . PRO B 1 669 ? -5.715 -30.875 -25.922 1 72.06 669 PRO B N 1
ATOM 11020 C CA . PRO B 1 669 ? -4.699 -31.719 -26.562 1 72.06 669 PRO B CA 1
ATOM 11021 C C . PRO B 1 669 ? -4.5 -31.391 -28.047 1 72.06 669 PRO B C 1
ATOM 11023 O O . PRO B 1 669 ? -3.371 -31.422 -28.531 1 72.06 669 PRO B O 1
ATOM 11026 N N . ILE B 1 670 ? -5.547 -31.078 -28.688 1 76.31 670 ILE B N 1
ATOM 11027 C CA . ILE B 1 670 ? -5.445 -30.797 -30.125 1 76.31 670 ILE B CA 1
ATOM 11028 C C . ILE B 1 670 ? -4.68 -29.5 -30.344 1 76.31 670 ILE B C 1
ATOM 11030 O O . ILE B 1 670 ? -3.76 -29.438 -31.172 1 76.31 670 ILE B O 1
ATOM 11034 N N . THR B 1 671 ? -5.098 -28.516 -29.688 1 84.81 671 THR B N 1
ATOM 11035 C CA . THR B 1 671 ? -4.426 -27.234 -29.797 1 84.81 671 THR B CA 1
ATOM 11036 C C . THR B 1 671 ? -2.979 -27.328 -29.312 1 84.81 671 THR B C 1
ATOM 11038 O O . THR B 1 671 ? -2.084 -26.719 -29.906 1 84.81 671 THR B O 1
ATOM 11041 N N . GLU B 1 672 ? -2.83 -28.094 -28.266 1 86.31 672 GLU B N 1
ATOM 11042 C CA . GLU B 1 672 ? -1.482 -28.297 -27.734 1 86.31 672 GLU B CA 1
ATOM 11043 C C . GLU B 1 672 ? -0.566 -28.906 -28.797 1 86.31 672 GLU B C 1
ATOM 11045 O O . GLU B 1 672 ? 0.554 -28.422 -29 1 86.31 672 GLU B O 1
ATOM 11050 N N . LYS B 1 673 ? -1.015 -29.922 -29.453 1 84.56 673 LYS B N 1
ATOM 11051 C CA . LYS B 1 673 ? -0.229 -30.594 -30.469 1 84.56 673 LYS B CA 1
ATOM 11052 C C . LYS B 1 673 ? 0.128 -29.641 -31.609 1 84.56 673 LYS B C 1
ATOM 11054 O O . LYS B 1 673 ? 1.269 -29.625 -32.062 1 84.56 673 LYS B O 1
ATOM 11059 N N . LYS B 1 674 ? -0.824 -28.859 -32.031 1 90.69 674 LYS B N 1
ATOM 11060 C CA . LYS B 1 674 ? -0.601 -27.906 -33.125 1 90.69 674 LYS B CA 1
ATOM 11061 C C . LYS B 1 674 ? 0.431 -26.859 -32.719 1 90.69 674 LYS B C 1
ATOM 11063 O O . LYS B 1 674 ? 1.303 -26.5 -33.5 1 90.69 674 LYS B O 1
ATOM 11068 N N . VAL B 1 675 ? 0.272 -26.312 -31.578 1 93.88 675 VAL B N 1
ATOM 11069 C CA . VAL B 1 675 ? 1.181 -25.297 -31.078 1 93.88 675 VAL B CA 1
ATOM 11070 C C . VAL B 1 675 ? 2.6 -25.859 -30.984 1 93.88 675 VAL B C 1
ATOM 11072 O O . VAL B 1 675 ? 3.557 -25.203 -31.406 1 93.88 675 VAL B O 1
ATOM 11075 N N . LEU B 1 676 ? 2.732 -27.031 -30.516 1 91.94 676 LEU B N 1
ATOM 11076 C CA . LEU B 1 676 ? 4.043 -27.656 -30.375 1 91.94 676 LEU B CA 1
ATOM 11077 C C . LEU B 1 676 ? 4.668 -27.953 -31.734 1 91.94 676 LEU B C 1
ATOM 11079 O O . LEU B 1 676 ? 5.879 -27.797 -31.906 1 91.94 676 LEU B O 1
ATOM 11083 N N . GLU B 1 677 ? 3.869 -28.375 -32.656 1 92.19 677 GLU B N 1
ATOM 11084 C CA . GLU B 1 677 ? 4.359 -28.609 -34 1 92.19 677 GLU B CA 1
ATOM 11085 C C . GLU B 1 677 ? 4.875 -27.312 -34.625 1 92.19 677 GLU B C 1
ATOM 11087 O O . GLU B 1 677 ? 5.918 -27.312 -35.281 1 92.19 677 GLU B O 1
ATOM 11092 N N . ASN B 1 678 ? 4.094 -26.297 -34.438 1 95.19 678 ASN B N 1
ATOM 11093 C CA . ASN B 1 678 ? 4.504 -25 -34.969 1 95.19 678 ASN B CA 1
ATOM 11094 C C . ASN B 1 678 ? 5.812 -24.531 -34.344 1 95.19 678 ASN B C 1
ATOM 11096 O O . ASN B 1 678 ? 6.656 -23.953 -35.031 1 95.19 678 ASN B O 1
ATOM 11100 N N . ILE B 1 679 ? 5.977 -24.734 -33.094 1 95 679 ILE B N 1
ATOM 11101 C CA . ILE B 1 679 ? 7.195 -24.328 -32.406 1 95 679 ILE B CA 1
ATOM 11102 C C . ILE B 1 679 ? 8.375 -25.156 -32.906 1 95 679 ILE B C 1
ATOM 11104 O O . ILE B 1 679 ? 9.477 -24.625 -33.094 1 95 679 ILE B O 1
ATOM 11108 N N . ARG B 1 680 ? 8.172 -26.391 -33.188 1 93.69 680 ARG B N 1
ATOM 11109 C CA . ARG B 1 680 ? 9.227 -27.266 -33.719 1 93.69 680 ARG B CA 1
ATOM 11110 C C . ARG B 1 680 ? 9.711 -26.781 -35.062 1 93.69 680 ARG B C 1
ATOM 11112 O O . ARG B 1 680 ? 10.898 -26.891 -35.375 1 93.69 680 ARG B O 1
ATOM 11119 N N . HIS B 1 681 ? 8.805 -26.297 -35.844 1 94.19 681 HIS B N 1
ATOM 11120 C CA . HIS B 1 681 ? 9.133 -25.828 -37.188 1 94.19 681 HIS B CA 1
ATOM 11121 C C . HIS B 1 681 ? 10.031 -24.594 -37.125 1 94.19 681 HIS B C 1
ATOM 11123 O O . HIS B 1 681 ? 10.773 -24.312 -38.062 1 94.19 681 HIS B O 1
ATOM 11129 N N . ARG B 1 682 ? 9.969 -23.938 -36.031 1 94 682 ARG B N 1
ATOM 11130 C CA . ARG B 1 682 ? 10.797 -22.734 -35.906 1 94 682 ARG B CA 1
ATOM 11131 C C . ARG B 1 682 ? 12.266 -23.109 -35.688 1 94 682 ARG B C 1
ATOM 11133 O O . ARG B 1 682 ? 13.156 -22.297 -35.969 1 94 682 ARG B O 1
ATOM 11140 N N . GLY B 1 683 ? 12.516 -24.234 -35.25 1 93.25 683 GLY B N 1
ATOM 11141 C CA . GLY B 1 683 ? 13.875 -24.75 -35.188 1 93.25 683 GLY B CA 1
ATOM 11142 C C . GLY B 1 683 ? 14.648 -24.25 -33.969 1 93.25 683 GLY B C 1
ATOM 11143 O O . GLY B 1 683 ? 15.883 -24.281 -33.969 1 93.25 683 GLY B O 1
ATOM 11144 N N . CYS B 1 684 ? 14.055 -23.688 -33.031 1 95.12 684 CYS B N 1
ATOM 11145 C CA . CYS B 1 684 ? 14.75 -23.203 -31.844 1 95.12 684 CYS B CA 1
ATOM 11146 C C . CYS B 1 684 ? 14.977 -24.328 -30.844 1 95.12 684 CYS B C 1
ATOM 11148 O O . CYS B 1 684 ? 14.32 -25.359 -30.906 1 95.12 684 CYS B O 1
ATOM 11150 N N . THR B 1 685 ? 15.992 -24.234 -30.016 1 97.12 685 THR B N 1
ATOM 11151 C CA . THR B 1 685 ? 16.219 -25.156 -28.891 1 97.12 685 THR B CA 1
ATOM 11152 C C . THR B 1 685 ? 15.133 -24.984 -27.828 1 97.12 685 THR B C 1
ATOM 11154 O O . THR B 1 685 ? 14.836 -23.875 -27.406 1 97.12 685 THR B O 1
ATOM 11157 N N . CYS B 1 686 ? 14.539 -26.078 -27.453 1 96.19 686 CYS B N 1
ATOM 11158 C CA . CYS B 1 686 ? 13.414 -26 -26.531 1 96.19 686 CYS B CA 1
ATOM 11159 C C . CYS B 1 686 ? 13.688 -26.812 -25.266 1 96.19 686 CYS B C 1
ATOM 11161 O O . CYS B 1 686 ? 13.992 -28 -25.328 1 96.19 686 CYS B O 1
ATOM 11163 N N . LEU B 1 687 ? 13.609 -26.188 -24.203 1 96.31 687 LEU B N 1
ATOM 11164 C CA . LEU B 1 687 ? 13.664 -26.812 -22.875 1 96.31 687 LEU B CA 1
ATOM 11165 C C . LEU B 1 687 ? 12.289 -26.828 -22.219 1 96.31 687 LEU B C 1
ATOM 11167 O O . LEU B 1 687 ? 11.781 -25.781 -21.812 1 96.31 687 LEU B O 1
ATOM 11171 N N . ILE B 1 688 ? 11.812 -27.984 -22 1 94.38 688 ILE B N 1
ATOM 11172 C CA . ILE B 1 688 ? 10.406 -28.109 -21.641 1 94.38 688 ILE B CA 1
ATOM 11173 C C . ILE B 1 688 ? 10.273 -28.797 -20.281 1 94.38 688 ILE B C 1
ATOM 11175 O O . ILE B 1 688 ? 10.836 -29.875 -20.062 1 94.38 688 ILE B O 1
ATOM 11179 N N . VAL B 1 689 ? 9.625 -28.109 -19.344 1 90.19 689 VAL B N 1
ATOM 11180 C CA . VAL B 1 689 ? 9.172 -28.703 -18.094 1 90.19 689 VAL B CA 1
ATOM 11181 C C . VAL B 1 689 ? 7.695 -29.078 -18.203 1 90.19 689 VAL B C 1
ATOM 11183 O O . VAL B 1 689 ? 6.832 -28.203 -18.344 1 90.19 689 VAL B O 1
ATOM 11186 N N . ALA B 1 690 ? 7.344 -30.328 -18.297 1 80.5 690 ALA B N 1
ATOM 11187 C CA . ALA B 1 690 ? 5.957 -30.719 -18.547 1 80.5 690 ALA B CA 1
ATOM 11188 C C . ALA B 1 690 ? 5.555 -31.906 -17.672 1 80.5 690 ALA B C 1
ATOM 11190 O O . ALA B 1 690 ? 6.41 -32.625 -17.141 1 80.5 690 ALA B O 1
ATOM 11191 N N . HIS B 1 691 ? 4.32 -32 -17.547 1 69.31 691 HIS B N 1
ATOM 11192 C CA . HIS B 1 691 ? 3.705 -33.125 -16.859 1 69.31 691 HIS B CA 1
ATOM 11193 C C . HIS B 1 691 ? 2.969 -34.031 -17.844 1 69.31 691 HIS B C 1
ATOM 11195 O O . HIS B 1 691 ? 2.73 -35.219 -17.547 1 69.31 691 HIS B O 1
ATOM 11201 N N . ARG B 1 692 ? 2.662 -33.531 -18.922 1 71.75 692 ARG B N 1
ATOM 11202 C CA . ARG B 1 692 ? 1.837 -34.25 -19.875 1 71.75 692 ARG B CA 1
ATOM 11203 C C . ARG B 1 692 ? 2.699 -35.062 -20.844 1 71.75 692 ARG B C 1
ATOM 11205 O O . ARG B 1 692 ? 3.736 -34.594 -21.312 1 71.75 692 ARG B O 1
ATOM 11212 N N . LEU B 1 693 ? 2.238 -36.219 -21.141 1 74 693 LEU B N 1
ATOM 11213 C CA . LEU B 1 693 ? 2.953 -37.156 -22 1 74 693 LEU B CA 1
ATOM 11214 C C . LEU B 1 693 ? 2.99 -36.656 -23.438 1 74 693 LEU B C 1
ATOM 11216 O O . LEU B 1 693 ? 3.977 -36.844 -24.156 1 74 693 LEU B O 1
ATOM 11220 N N . SER B 1 694 ? 1.963 -36 -23.859 1 72.94 694 SER B N 1
ATOM 11221 C CA . SER B 1 694 ? 1.883 -35.5 -25.234 1 72.94 694 SER B CA 1
ATOM 11222 C C . SER B 1 694 ? 3.004 -34.531 -25.547 1 72.94 694 SER B C 1
ATOM 11224 O O . SER B 1 694 ? 3.494 -34.469 -26.672 1 72.94 694 SER B O 1
ATOM 11226 N N . THR B 1 695 ? 3.447 -33.844 -24.609 1 79.25 695 THR B N 1
ATOM 11227 C CA . THR B 1 695 ? 4.48 -32.844 -24.766 1 79.25 695 THR B CA 1
ATOM 11228 C C . THR B 1 695 ? 5.871 -33.469 -24.703 1 79.25 695 THR B C 1
ATOM 11230 O O . THR B 1 695 ? 6.812 -32.938 -25.312 1 79.25 695 THR B O 1
ATOM 11233 N N . ILE B 1 696 ? 5.969 -34.594 -24.078 1 84.88 696 ILE B N 1
ATOM 11234 C CA . ILE B 1 696 ? 7.285 -35.125 -23.75 1 84.88 696 ILE B CA 1
ATOM 11235 C C . ILE B 1 696 ? 7.648 -36.25 -24.75 1 84.88 696 ILE B C 1
ATOM 11237 O O . ILE B 1 696 ? 8.828 -36.531 -24.953 1 84.88 696 ILE B O 1
ATOM 11241 N N . ARG B 1 697 ? 6.742 -36.875 -25.375 1 84.25 697 ARG B N 1
ATOM 11242 C CA . ARG B 1 697 ? 6.926 -38.094 -26.172 1 84.25 697 ARG B CA 1
ATOM 11243 C C . ARG B 1 697 ? 7.895 -37.844 -27.328 1 84.25 697 ARG B C 1
ATOM 11245 O O . ARG B 1 697 ? 8.719 -38.688 -27.641 1 84.25 697 ARG B O 1
ATOM 11252 N N . ASP B 1 698 ? 7.828 -36.688 -27.969 1 84.69 698 ASP B N 1
ATOM 11253 C CA . ASP B 1 698 ? 8.578 -36.438 -29.188 1 84.69 698 ASP B CA 1
ATOM 11254 C C . ASP B 1 698 ? 9.867 -35.688 -28.906 1 84.69 698 ASP B C 1
ATOM 11256 O O . ASP B 1 698 ? 10.531 -35.188 -29.812 1 84.69 698 ASP B O 1
ATOM 11260 N N . CYS B 1 699 ? 10.297 -35.594 -27.703 1 93.12 699 CYS B N 1
ATOM 11261 C CA . CYS B 1 699 ? 11.523 -34.875 -27.359 1 93.12 699 CYS B CA 1
ATOM 11262 C C . CYS B 1 699 ? 12.758 -35.719 -27.656 1 93.12 699 CYS B C 1
ATOM 11264 O O . CYS B 1 699 ? 12.688 -36.938 -27.688 1 93.12 699 CYS B O 1
ATOM 11266 N N . ASP B 1 700 ? 13.914 -34.969 -27.984 1 94.5 700 ASP B N 1
ATOM 11267 C CA . ASP B 1 700 ? 15.172 -35.625 -28.297 1 94.5 700 ASP B CA 1
ATOM 11268 C C . ASP B 1 700 ? 15.789 -36.25 -27.062 1 94.5 700 ASP B C 1
ATOM 11270 O O . ASP B 1 700 ? 16.516 -37.25 -27.172 1 94.5 700 ASP B O 1
ATOM 11274 N N . GLU B 1 701 ? 15.5 -35.719 -25.969 1 95.44 701 GLU B N 1
ATOM 11275 C CA . GLU B 1 701 ? 15.961 -36.25 -24.688 1 95.44 701 GLU B CA 1
ATOM 11276 C C . GLU B 1 701 ? 14.953 -35.938 -23.578 1 95.44 701 GLU B C 1
ATOM 11278 O O . GLU B 1 701 ? 14.359 -34.875 -23.547 1 95.44 701 GLU B O 1
ATOM 11283 N N . ILE B 1 702 ? 14.773 -36.969 -22.766 1 94.62 702 ILE B N 1
ATOM 11284 C CA . ILE B 1 702 ? 13.914 -36.844 -21.594 1 94.62 702 ILE B CA 1
ATOM 11285 C C . ILE B 1 702 ? 14.734 -37.094 -20.328 1 94.62 702 ILE B C 1
ATOM 11287 O O . ILE B 1 702 ? 15.43 -38.094 -20.219 1 94.62 702 ILE B O 1
ATOM 11291 N N . ILE B 1 703 ? 14.617 -36.188 -19.453 1 94.75 703 ILE B N 1
ATOM 11292 C CA . ILE B 1 703 ? 15.32 -36.25 -18.172 1 94.75 703 ILE B CA 1
ATOM 11293 C C . ILE B 1 703 ? 14.312 -36.406 -17.031 1 94.75 703 ILE B C 1
ATOM 11295 O O . ILE B 1 703 ? 13.422 -35.562 -16.891 1 94.75 703 ILE B O 1
ATOM 11299 N N . VAL B 1 704 ? 14.508 -37.469 -16.266 1 93.38 704 VAL B N 1
ATOM 11300 C CA . VAL B 1 704 ? 13.633 -37.688 -15.125 1 93.38 704 VAL B CA 1
ATOM 11301 C C . VAL B 1 704 ? 14.32 -37.219 -13.852 1 93.38 704 VAL B C 1
ATOM 11303 O O . VAL B 1 704 ? 15.422 -37.656 -13.523 1 93.38 704 VAL B O 1
ATOM 11306 N N . LEU B 1 705 ? 13.641 -36.281 -13.211 1 91 705 LEU B N 1
ATOM 11307 C CA . LEU B 1 705 ? 14.156 -35.688 -11.977 1 91 705 LEU B CA 1
ATOM 11308 C C . LEU B 1 705 ? 13.422 -36.25 -10.766 1 91 705 LEU B C 1
ATOM 11310 O O . LEU B 1 705 ? 12.195 -36.406 -10.797 1 91 705 LEU B O 1
ATOM 11314 N N . SER B 1 706 ? 14.172 -36.656 -9.82 1 88.62 706 SER B N 1
ATOM 11315 C CA . SER B 1 706 ? 13.648 -37.062 -8.531 1 88.62 706 SER B CA 1
ATOM 11316 C C . SER B 1 706 ? 14.461 -36.469 -7.383 1 88.62 706 SER B C 1
ATOM 11318 O O . SER B 1 706 ? 15.68 -36.656 -7.324 1 88.62 706 SER B O 1
ATOM 11320 N N . HIS B 1 707 ? 13.789 -35.781 -6.516 1 85.94 707 HIS B N 1
ATOM 11321 C CA . HIS B 1 707 ? 14.398 -35.156 -5.355 1 85.94 707 HIS B CA 1
ATOM 11322 C C . HIS B 1 707 ? 15.656 -34.375 -5.746 1 85.94 707 HIS B C 1
ATOM 11324 O O . HIS B 1 707 ? 16.703 -34.531 -5.109 1 85.94 707 HIS B O 1
ATOM 11330 N N . GLY B 1 708 ? 15.664 -33.781 -6.895 1 88.81 708 GLY B N 1
ATOM 11331 C CA . GLY B 1 708 ? 16.734 -32.875 -7.293 1 88.81 708 GLY B CA 1
ATOM 11332 C C . GLY B 1 708 ? 17.859 -33.562 -8.047 1 88.81 708 GLY B C 1
ATOM 11333 O O . GLY B 1 708 ? 18.828 -32.906 -8.453 1 88.81 708 GLY B O 1
ATOM 11334 N N . LYS B 1 709 ? 17.688 -34.875 -8.25 1 92.81 709 LYS B N 1
ATOM 11335 C CA . LYS B 1 709 ? 18.719 -35.656 -8.938 1 92.81 709 LYS B CA 1
ATOM 11336 C C . LYS B 1 709 ? 18.172 -36.312 -10.203 1 92.81 709 LYS B C 1
ATOM 11338 O O . LYS B 1 709 ? 16.984 -36.656 -10.266 1 92.81 709 LYS B O 1
ATOM 11343 N N . ILE B 1 710 ? 19.141 -36.406 -11.148 1 93.62 710 ILE B N 1
ATOM 11344 C CA . ILE B 1 710 ? 18.781 -37.125 -12.367 1 93.62 710 ILE B CA 1
ATOM 11345 C C . ILE B 1 710 ? 18.781 -38.625 -12.102 1 93.62 710 ILE B C 1
ATOM 11347 O O . ILE B 1 710 ? 19.828 -39.188 -11.75 1 93.62 710 ILE B O 1
ATOM 11351 N N . VAL B 1 711 ? 17.594 -39.281 -12.281 1 92.94 711 VAL B N 1
ATOM 11352 C CA . VAL B 1 711 ? 17.484 -40.719 -11.969 1 92.94 711 VAL B CA 1
ATOM 11353 C C . VAL B 1 711 ? 17.469 -41.531 -13.266 1 92.94 711 VAL B C 1
ATOM 11355 O O . VAL B 1 711 ? 17.781 -42.719 -13.258 1 92.94 711 VAL B O 1
ATOM 11358 N N . GLU B 1 712 ? 16.984 -40.938 -14.344 1 93.94 712 GLU B N 1
ATOM 11359 C CA . GLU B 1 712 ? 16.906 -41.625 -15.641 1 93.94 712 GLU B CA 1
ATOM 11360 C C . GLU B 1 712 ? 16.953 -40.594 -16.781 1 93.94 712 GLU B C 1
ATOM 11362 O O . GLU B 1 712 ? 16.516 -39.469 -16.625 1 93.94 712 GLU B O 1
ATOM 11367 N N . ARG B 1 713 ? 17.656 -40.906 -17.891 1 93.62 713 ARG B N 1
ATOM 11368 C CA . ARG B 1 713 ? 17.703 -40.094 -19.094 1 93.62 713 ARG B CA 1
ATOM 11369 C C . ARG B 1 713 ? 17.641 -40.938 -20.344 1 93.62 713 ARG B C 1
ATOM 11371 O O . ARG B 1 713 ? 18.141 -42.062 -20.359 1 93.62 713 ARG B O 1
ATOM 11378 N N . GLY B 1 714 ? 16.906 -40.469 -21.312 1 93.75 714 GLY B N 1
ATOM 11379 C CA . GLY B 1 714 ? 16.766 -41.188 -22.562 1 93.75 714 GLY B CA 1
ATOM 11380 C C . GLY B 1 714 ? 15.617 -40.688 -23.422 1 93.75 714 GLY B C 1
ATOM 11381 O O . GLY B 1 714 ? 15.258 -39.5 -23.359 1 93.75 714 GLY B O 1
ATOM 11382 N N . ILE B 1 715 ? 15.227 -41.5 -24.328 1 92.69 715 ILE B N 1
ATOM 11383 C CA . ILE B 1 715 ? 14.117 -41.156 -25.219 1 92.69 715 ILE B CA 1
ATOM 11384 C C . ILE B 1 715 ? 12.883 -41.969 -24.828 1 92.69 715 ILE B C 1
ATOM 11386 O O . ILE B 1 715 ? 12.992 -43.031 -24.188 1 92.69 715 ILE B O 1
ATOM 11390 N N . HIS B 1 716 ? 11.703 -41.469 -25.188 1 90.69 716 HIS B N 1
ATOM 11391 C CA . HIS B 1 716 ? 10.422 -42.031 -24.797 1 90.69 716 HIS B CA 1
ATOM 11392 C C . HIS B 1 716 ? 10.336 -43.5 -25.188 1 90.69 716 HIS B C 1
ATOM 11394 O O . HIS B 1 716 ? 10.016 -44.375 -24.344 1 90.69 716 HIS B O 1
ATOM 11400 N N . ARG B 1 717 ? 10.711 -43.844 -26.438 1 87.25 717 ARG B N 1
ATOM 11401 C CA . ARG B 1 717 ? 10.555 -45.188 -26.984 1 87.25 717 ARG B CA 1
ATOM 11402 C C . ARG B 1 717 ? 11.367 -46.219 -26.188 1 87.25 717 ARG B C 1
ATOM 11404 O O . ARG B 1 717 ? 10.93 -47.344 -25.984 1 87.25 717 ARG B O 1
ATOM 11411 N N . GLU B 1 718 ? 12.461 -45.781 -25.703 1 91 718 GLU B N 1
ATOM 11412 C CA . GLU B 1 718 ? 13.359 -46.656 -24.969 1 91 718 GLU B CA 1
ATOM 11413 C C . GLU B 1 718 ? 12.984 -46.719 -23.484 1 91 718 GLU B C 1
ATOM 11415 O O . GLU B 1 718 ? 12.984 -47.812 -22.891 1 91 718 GLU B O 1
ATOM 11420 N N . MET B 1 719 ? 12.562 -45.656 -22.969 1 90.44 719 MET B N 1
ATOM 11421 C CA . MET B 1 719 ? 12.375 -45.562 -21.516 1 90.44 719 MET B CA 1
ATOM 11422 C C . MET B 1 719 ? 11.047 -46.188 -21.109 1 90.44 719 MET B C 1
ATOM 11424 O O . MET B 1 719 ? 10.898 -46.656 -19.969 1 90.44 719 MET B O 1
ATOM 11428 N N . VAL B 1 720 ? 10.148 -46.25 -21.969 1 87.88 720 VAL B N 1
ATOM 11429 C CA . VAL B 1 720 ? 8.852 -46.844 -21.656 1 87.88 720 VAL B CA 1
ATOM 11430 C C . VAL B 1 720 ? 8.977 -48.375 -21.594 1 87.88 720 VAL B C 1
ATOM 11432 O O . VAL B 1 720 ? 8.18 -49.031 -20.922 1 87.88 720 VAL B O 1
ATOM 11435 N N . GLN B 1 721 ? 9.961 -48.938 -22.266 1 85.12 721 GLN B N 1
ATOM 11436 C CA . GLN B 1 721 ? 10.148 -50.406 -22.344 1 85.12 721 GLN B CA 1
ATOM 11437 C C . GLN B 1 721 ? 10.883 -50.938 -21.125 1 85.12 721 GLN B C 1
ATOM 11439 O O . GLN B 1 721 ? 10.75 -52.094 -20.781 1 85.12 721 GLN B O 1
ATOM 11444 N N . HIS B 1 722 ? 11.57 -50.094 -20.5 1 85.5 722 HIS B N 1
ATOM 11445 C CA . HIS B 1 722 ? 12.352 -50.5 -19.328 1 85.5 722 HIS B CA 1
ATOM 11446 C C . HIS B 1 722 ? 11.641 -50.125 -18.031 1 85.5 722 HIS B C 1
ATOM 11448 O O . HIS B 1 722 ? 10.945 -49.094 -17.969 1 85.5 722 HIS B O 1
ATOM 11454 N N . ASP B 1 723 ? 11.672 -51.094 -17 1 85.31 723 ASP B N 1
ATOM 11455 C CA . ASP B 1 723 ? 11.086 -50.812 -15.688 1 85.31 723 ASP B CA 1
ATOM 11456 C C . ASP B 1 723 ? 11.906 -49.781 -14.922 1 85.31 723 ASP B C 1
ATOM 11458 O O . ASP B 1 723 ? 12.766 -50.156 -14.109 1 85.31 723 ASP B O 1
ATOM 11462 N N . GLY B 1 724 ? 11.68 -48.594 -15.297 1 87.75 724 GLY B N 1
ATOM 11463 C CA . GLY B 1 724 ? 12.391 -47.5 -14.648 1 87.75 724 GLY B CA 1
ATOM 11464 C C . GLY B 1 724 ? 11.477 -46.438 -14.086 1 87.75 724 GLY B C 1
ATOM 11465 O O . GLY B 1 724 ? 10.25 -46.625 -14.078 1 87.75 724 GLY B O 1
ATOM 11466 N N . PRO B 1 725 ? 12.141 -45.406 -13.414 1 88.5 725 PRO B N 1
ATOM 11467 C CA . PRO B 1 725 ? 11.367 -44.312 -12.828 1 88.5 725 PRO B CA 1
ATOM 11468 C C . PRO B 1 725 ? 10.445 -43.625 -13.836 1 88.5 725 PRO B C 1
ATOM 11470 O O . PRO B 1 725 ? 9.352 -43.188 -13.477 1 88.5 725 PRO B O 1
ATOM 11473 N N . TYR B 1 726 ? 10.836 -43.625 -15.102 1 89.69 726 TYR B N 1
ATOM 11474 C CA . TYR B 1 726 ? 10.039 -43 -16.156 1 89.69 726 TYR B CA 1
ATOM 11475 C C . TYR B 1 726 ? 8.742 -43.781 -16.375 1 89.69 726 TYR B C 1
ATOM 11477 O O . TYR B 1 726 ? 7.66 -43.188 -16.438 1 89.69 726 TYR B O 1
ATOM 11485 N N . ARG B 1 727 ? 8.891 -45 -16.484 1 87.19 727 ARG B N 1
ATOM 11486 C CA . ARG B 1 727 ? 7.723 -45.875 -16.688 1 87.19 727 ARG B CA 1
ATOM 11487 C C . ARG B 1 727 ? 6.766 -45.781 -15.5 1 87.19 727 ARG B C 1
ATOM 11489 O O . ARG B 1 727 ? 5.547 -45.719 -15.688 1 87.19 727 ARG B O 1
ATOM 11496 N N . ARG B 1 728 ? 7.324 -45.75 -14.414 1 82.69 728 ARG B N 1
ATOM 11497 C CA . ARG B 1 728 ? 6.504 -45.625 -13.211 1 82.69 728 ARG B CA 1
ATOM 11498 C C . ARG B 1 728 ? 5.746 -44.312 -13.188 1 82.69 728 ARG B C 1
ATOM 11500 O O . ARG B 1 728 ? 4.586 -44.25 -12.758 1 82.69 728 ARG B O 1
ATOM 11507 N N . LEU B 1 729 ? 6.453 -43.281 -13.523 1 80.75 729 LEU B N 1
ATOM 11508 C CA . LEU B 1 729 ? 5.836 -41.969 -13.57 1 80.75 729 LEU B CA 1
ATOM 11509 C C . LEU B 1 729 ? 4.684 -41.938 -14.57 1 80.75 729 LEU B C 1
ATOM 11511 O O . LEU B 1 729 ? 3.635 -41.344 -14.297 1 80.75 729 LEU B O 1
ATOM 11515 N N . ILE B 1 730 ? 4.895 -42.531 -15.695 1 77.88 730 ILE B N 1
ATOM 11516 C CA . ILE B 1 730 ? 3.881 -42.562 -16.75 1 77.88 730 ILE B CA 1
ATOM 11517 C C . ILE B 1 730 ? 2.699 -43.438 -16.297 1 77.88 730 ILE B C 1
ATOM 11519 O O . ILE B 1 730 ? 1.542 -43.062 -16.516 1 77.88 730 ILE B O 1
ATOM 11523 N N . GLU B 1 731 ? 3.062 -44.5 -15.602 1 72.44 731 GLU B N 1
ATOM 11524 C CA . GLU B 1 731 ? 2.018 -45.375 -15.109 1 72.44 731 GLU B CA 1
ATOM 11525 C C . GLU B 1 731 ? 1.192 -44.719 -14.016 1 72.44 731 GLU B C 1
ATOM 11527 O O . GLU B 1 731 ? -0.031 -44.875 -13.969 1 72.44 731 GLU B O 1
ATOM 11532 N N . GLU B 1 732 ? 1.953 -44.062 -13.203 1 65.69 732 GLU B N 1
ATOM 11533 C CA . GLU B 1 732 ? 1.264 -43.344 -12.141 1 65.69 732 GLU B CA 1
ATOM 11534 C C . GLU B 1 732 ? 0.349 -42.25 -12.711 1 65.69 732 GLU B C 1
ATOM 11536 O O . GLU B 1 732 ? -0.765 -42.062 -12.227 1 65.69 732 GLU B O 1
ATOM 11541 N N . ARG B 1 733 ? 0.875 -41.656 -13.617 1 63.59 733 ARG B N 1
ATOM 11542 C CA . ARG B 1 733 ? 0.098 -40.594 -14.25 1 63.59 733 ARG B CA 1
ATOM 11543 C C . ARG B 1 733 ? -1.054 -41.188 -15.07 1 63.59 733 ARG B C 1
ATOM 11545 O O . ARG B 1 733 ? -2.146 -40.594 -15.102 1 63.59 733 ARG B O 1
ATOM 11552 N N . GLU B 1 734 ? -0.681 -42.312 -15.805 1 55.47 734 GLU B N 1
ATOM 11553 C CA . GLU B 1 734 ? -1.728 -43.031 -16.531 1 55.47 734 GLU B CA 1
ATOM 11554 C C . GLU B 1 734 ? -2.795 -43.562 -15.57 1 55.47 734 GLU B C 1
ATOM 11556 O O . GLU B 1 734 ? -3.988 -43.5 -15.875 1 55.47 734 GLU B O 1
ATOM 11561 N N . LYS B 1 735 ? -2.283 -44.094 -14.438 1 55.19 735 LYS B N 1
ATOM 11562 C CA . LYS B 1 735 ? -3.225 -44.562 -13.414 1 55.19 735 LYS B CA 1
ATOM 11563 C C . LYS B 1 735 ? -4.023 -43.406 -12.844 1 55.19 735 LYS B C 1
ATOM 11565 O O . LYS B 1 735 ? -5.223 -43.531 -12.586 1 55.19 735 LYS B O 1
ATOM 11570 N N . GLU B 1 736 ? -3.178 -42.406 -12.633 1 49 736 GLU B N 1
ATOM 11571 C CA . GLU B 1 736 ? -3.863 -41.188 -12.164 1 49 736 GLU B CA 1
ATOM 11572 C C . GLU B 1 736 ? -4.852 -40.688 -13.211 1 49 736 GLU B C 1
ATOM 11574 O O . GLU B 1 736 ? -5.953 -40.25 -12.867 1 49 736 GLU B O 1
ATOM 11579 N N . GLU B 1 737 ? -4.391 -40.781 -14.43 1 44.5 737 GLU B N 1
ATOM 11580 C CA . GLU B 1 737 ? -5.246 -40.406 -15.555 1 44.5 737 GLU B CA 1
ATOM 11581 C C . GLU B 1 737 ? -6.297 -41.5 -15.828 1 44.5 737 GLU B C 1
ATOM 11583 O O . GLU B 1 737 ? -7.445 -41.188 -16.156 1 44.5 737 GLU B O 1
ATOM 11588 N N . MET B 1 738 ? -5.949 -42.875 -15.938 1 42.22 738 MET B N 1
ATOM 11589 C CA . MET B 1 738 ? -6.871 -44 -16.047 1 42.22 738 MET B CA 1
ATOM 11590 C C . MET B 1 738 ? -7.809 -44.062 -14.844 1 42.22 738 MET B C 1
ATOM 11592 O O . MET B 1 738 ? -8.992 -44.375 -14.992 1 42.22 738 MET B O 1
ATOM 11596 N N . GLU B 1 739 ? -7.336 -44.125 -13.688 1 37.91 739 GLU B N 1
ATOM 11597 C CA . GLU B 1 739 ? -8.164 -44.125 -12.484 1 37.91 739 GLU B CA 1
ATOM 11598 C C . GLU B 1 739 ? -9.062 -42.906 -12.438 1 37.91 739 GLU B C 1
ATOM 11600 O O . GLU B 1 739 ? -10.188 -42.969 -11.922 1 37.91 739 GLU B O 1
ATOM 11605 N N . THR B 1 740 ? -8.664 -41.938 -12.992 1 35.72 740 THR B N 1
ATOM 11606 C CA . THR B 1 740 ? -9.594 -40.844 -13.242 1 35.72 740 THR B CA 1
ATOM 11607 C C . THR B 1 740 ? -10.539 -41.188 -14.391 1 35.72 740 THR B C 1
ATOM 11609 O O . THR B 1 740 ? -11.648 -40.656 -14.461 1 35.72 740 THR B O 1
ATOM 11612 N N . MET B 1 741 ? -10.234 -42.062 -15.414 1 31.47 741 MET B N 1
ATOM 11613 C CA . MET B 1 741 ? -11.07 -42.594 -16.484 1 31.47 741 MET B CA 1
ATOM 11614 C C . MET B 1 741 ? -11.875 -43.812 -15.992 1 31.47 741 MET B C 1
ATOM 11616 O O . MET B 1 741 ? -13 -44.031 -16.438 1 31.47 741 MET B O 1
ATOM 11620 N N . ASP B 1 742 ? -11.336 -45.031 -15.477 1 31.22 742 ASP B N 1
ATOM 11621 C CA . ASP B 1 742 ? -12.109 -46.156 -14.977 1 31.22 742 ASP B CA 1
ATOM 11622 C C . ASP B 1 742 ? -13.039 -45.719 -13.844 1 31.22 742 ASP B C 1
ATOM 11624 O O . ASP B 1 742 ? -14 -46.438 -13.531 1 31.22 742 ASP B O 1
ATOM 11628 N N . GLU B 1 743 ? -12.75 -44.938 -12.984 1 29.67 743 GLU B N 1
ATOM 11629 C CA . GLU B 1 743 ? -13.82 -44.438 -12.117 1 29.67 743 GLU B CA 1
ATOM 11630 C C . GLU B 1 743 ? -14.648 -43.375 -12.812 1 29.67 743 GLU B C 1
ATOM 11632 O O . GLU B 1 743 ? -14.102 -42.469 -13.438 1 29.67 743 GLU B O 1
#

Radius of gyration: 37.71 Å; Cα contacts (8 Å, |Δi|>4): 2403; chains: 2; bounding box: 81×114×85 Å

Secondary structure (DSSP, 8-state):
-HHHHHHH--S--PPP-PPP---SSGGGHHHHHHHHHHHHTTB---HHHHHHHTT-BTTB--HHHHHHHHHHTTEEEEEEE--HHHHHHTGGG---SEEEEETTTEEEEEEEEETTEEEEEETTTEEEEEEHHHHHHHEEEEEEEEEE-TT---B-----HHHHHHHHHHHTHHHHHHHHHHHHHHHHHHHHHHHHHHHIIIIIIHHT-THHHHHHHHHHHHHHHHHHHHHHHHHHHHHHHHHHHHHHHHHHHHHHHHTS-HHHHHTS-HHHHHHGGGHHHHHHHHHTTHHHHHHHHHHHHHHHHHHHHHH-HHHHHHHHHHHHHHHHHHHHHHHHHHHHHHHHHHHHHHHHHHHHHHHHTHHHHHHHT-HHHHHHHHHHHHHHHHHHHHHHHHHHHHHHHHHHHHHHHHHHHHHHHHHHHHHTTSS-HHHHHHHHHHHHHHHHHHHHHHHHHHHHHHHHHHHHHHHHHHTSPP-TTTS--HHHHHH---SSSS--S-EEEEEEEE-S-TTS--SEEEEEEEE-TT-EEEEEESTTSSHHHHHHHHTTSS--SEEEEEETTEEGGGS-HHHHHHHEEEE-SS----SEEHHHHHHTT-TTS-HHHHHHHHHHTT-HHHHHHSTTGGGPEEPGGGTTS-HHHHHHHHHHHHHHT--SEEEEESTTTTS-HHHHHHHHHHHHHHT-EEEEE-S-HHHHTT-SEEEEEETTEEEEEE-HHHHTTS-SHHHHHHHHHHHHHHHHHH-/-HHHHHHH--S--PPP-PPP---SSGGGHHHHHHHHHHHHTTB---HHHHHHHTT-BTTB--HHHHHHHHHHTTEEEEEEE--HHHHHHTGGG---SEEEEETTTEEEEEEEEETTEEEEEETTTEEEEEEHHHHHHHEEEEEEEEEE-TT---B-----HHHHHHHHHHHTHHHHHHHHHHHHHHHHHHHHHHHHHHIIIIIIIHHT-THHHHHHHHHHHHHHHHHHHHHHHHHHHHHHHHHHHHHHHHHHHHHHHHTS-HHHHHTS-HHHHHHTTHHHHHHHHHHTTHHHHHHHHHHHHHHHHHHHHHH-HHHHHHHHHHHHHHHHHHHHHHHHHHHHHHHHHHHHHHHHHHHHHHHHTHHHHHHHT-HHHHHHHHHHHHHHHHHHHHHHHHHHHHHHHHHHHHHHHHHHHHHHHHHHHHHTTSS-HHHHHHHHHHHHHHHHHHHHHHHHHHHHHHHHHHHHHHHHHHTSPP-TTTS--HHHHHH---SSSS--S-EEEEEEEE-S-TTS--SEEEEEEEE-TT-EEEEEESTTSSHHHHHHHHTTSS--SEEEEEETTEEGGGS-HHHHHHHEEEE-SS----SEEHHHHHHTT-TTS-HHHHHHHHHHTT-HHHHHHSTTGGGPEEPGGGTTS-HHHHHHHHHHHHHHT--SEEEEESTTTTS-HHHHHHHHHHHHHHT-EEEEE-S-HHHHTT-SEEEEEETTEEEEEE-HHHHTTS-SHHHHHHHHHHHHHHHHHH-

pLDDT: mean 83.05, std 10.95, range [29.67, 97.69]

InterPro domains:
  IPR003439 ABC transporter-like, ATP-binding domain [PF00005] (516-665)
  IPR003439 ABC transporter-like, ATP-binding domain [PS50893] (499-732)
  IPR003593 AAA+ ATPase domain [SM00382] (525-707)
  IPR005074 Peptidase C39, bacteriocin processing [PF03412] (18-150)
  IPR005074 Peptidase C39, bacteriocin processing [PS50990] (23-146)
  IPR011527 ABC transporter type 1, transmembrane domain [PF00664] (178-442)
  IPR011527 ABC transporter type 1, transmembrane domain [PS50929] (177-458)
  IPR017871 ABC transporter-like, conserved site [PS00211] (637-651)
  IPR022514 NHPM bacteriocin system ABC transporter, peptidase/ATP-binding protein [TIGR03796] (17-731)
  IPR027417 P-loop containing nucleoside triphosphate hydrolase [G3DSA:3.40.50.300] (489-743)
  IPR027417 P-loop containing nucleoside triphosphate hydrolase [SSF52540] (489-731)
  IPR036640 ABC transporter type 1, transmembrane domain superfamily [G3DSA:1.20.1560.10] (169-470)
  IPR036640 ABC transporter type 1, transmembrane domain superfamily [SSF90123] (169-470)
  IPR039421 Type 1 protein exporter [PTHR43394] (162-735)

Nearest PDB structures (foldseek):
  6v9z-assembly1_B  TM=9.055E-01  e=7.219E-56  Acetivibrio thermocellus ATCC 27405
  8vow-assembly1_A  TM=8.455E-01  e=4.616E-39  Acetivibrio thermocellus ATCC 27405
  8vp1-assembly1_B  TM=8.213E-01  e=3.103E-36  Acetivibrio thermocellus ATCC 27405
  6qv0-assembly1_A  TM=8.177E-01  e=2.282E-35  Thermotoga maritima MSB8
  4a82-assembly1_A  TM=7.798E-01  e=2.794E-36  Homo sapiens

Solvent-accessible surface area (backbone atoms only — not comparable to full-atom values): 75217 Å² total; per-residue (Å²): 110,72,65,63,57,52,75,74,26,78,48,81,62,65,72,43,87,58,59,82,42,69,38,86,49,88,39,34,21,48,39,21,34,49,39,18,54,39,36,58,70,40,26,41,61,61,63,59,59,39,32,61,57,23,56,40,32,80,86,21,46,54,72,66,32,44,35,51,35,38,39,72,61,32,25,47,45,47,80,44,83,41,48,68,67,52,49,61,70,41,40,65,29,35,69,55,57,26,39,29,35,33,68,84,75,39,34,27,26,36,21,36,75,57,95,65,29,32,37,34,42,27,14,86,75,33,75,43,78,40,50,46,71,54,46,59,70,33,49,66,28,44,34,36,43,64,44,80,33,94,74,43,70,69,38,67,66,79,87,53,58,67,59,53,52,50,51,57,51,55,68,46,47,64,64,49,50,50,51,50,51,54,53,59,58,43,50,57,37,61,46,44,59,26,55,47,50,19,45,44,49,53,45,35,59,66,64,61,45,66,79,54,41,60,57,46,33,51,51,47,36,51,30,36,51,50,39,44,50,49,53,49,51,49,51,52,53,30,50,54,50,24,49,52,46,22,54,53,48,36,51,52,48,52,54,53,58,67,42,38,40,51,69,63,55,68,42,44,56,40,63,60,60,42,54,51,53,56,41,36,49,55,47,22,46,38,52,42,36,60,58,58,44,40,66,49,29,51,51,52,29,50,50,40,50,55,52,38,46,70,75,38,51,72,58,38,52,54,51,50,51,52,51,50,51,44,49,54,53,47,57,59,50,48,58,54,49,53,54,45,50,52,48,30,53,51,35,43,47,50,31,47,48,51,42,27,54,49,48,68,36,38,68,60,32,61,38,45,61,36,53,67,43,49,47,55,55,43,50,54,36,45,52,52,25,51,55,45,48,47,55,42,48,56,51,52,46,51,63,61,46,49,50,57,39,51,50,40,42,49,50,29,50,46,50,42,55,48,49,54,33,32,74,72,63,76,36,51,74,14,54,50,55,18,48,54,46,41,51,54,61,29,47,55,32,52,50,53,50,58,52,40,54,60,53,45,56,57,46,39,55,44,47,51,59,48,42,45,59,73,69,47,72,61,22,56,84,79,54,46,57,70,71,59,53,71,66,35,73,58,96,57,78,53,55,76,21,27,41,36,32,46,48,26,23,30,54,93,43,91,89,46,77,57,44,32,46,64,40,69,46,78,40,53,60,43,36,32,38,29,40,33,58,57,90,84,16,38,58,68,58,53,54,35,41,76,50,60,58,42,77,69,74,38,60,45,53,23,46,70,83,36,47,50,88,48,44,46,57,68,31,46,34,55,14,35,26,64,32,56,64,75,80,76,42,57,68,39,27,45,51,46,50,32,40,61,67,45,81,80,60,52,69,67,39,48,51,52,16,23,48,38,30,68,36,39,68,64,35,60,69,37,77,66,24,56,61,16,75,32,39,69,60,30,69,85,44,53,68,39,54,48,38,24,44,45,45,12,24,33,42,32,62,62,34,22,26,38,37,32,35,43,48,58,73,62,43,54,70,66,59,39,50,50,29,51,51,41,51,57,70,69,48,31,11,32,42,34,31,49,87,49,20,73,75,45,53,82,28,70,31,37,36,33,30,50,82,18,31,80,76,48,74,43,35,48,83,60,40,61,74,39,98,41,72,61,30,48,52,41,43,48,38,15,39,56,12,29,53,47,28,79,37,111,72,64,62,56,56,76,75,28,80,46,79,61,65,70,44,86,58,58,83,42,69,38,90,47,89,40,34,21,48,38,21,35,49,39,18,56,37,38,59,71,41,26,41,60,62,63,56,59,40,31,63,56,23,56,40,32,80,88,22,47,55,71,66,32,45,35,51,34,38,38,72,60,32,26,46,45,50,77,43,80,41,49,68,67,50,50,63,69,42,39,63,28,34,69,55,58,24,40,30,35,34,68,84,73,39,34,27,27,36,19,37,72,56,94,65,29,33,36,33,42,27,13,86,74,34,75,45,78,40,49,48,69,54,46,59,70,33,48,66,28,43,33,36,44,63,43,80,33,95,72,43,70,68,40,66,66,79,88,52,57,65,58,54,53,51,51,57,51,54,69,45,46,65,63,49,50,51,52,50,51,54,52,59,57,43,48,57,37,61,45,44,60,27,54,46,49,19,45,44,49,54,46,35,60,66,63,61,44,67,80,52,41,61,57,46,31,51,52,47,38,49,30,35,51,50,40,44,49,50,53,48,51,50,51,52,52,31,48,52,47,23,49,53,47,22,53,53,49,37,52,53,48,52,54,52,57,68,42,39,40,51,67,63,56,67,41,43,57,39,65,60,59,41,55,52,55,57,41,36,49,55,49,22,48,38,51,43,38,59,58,58,44,39,64,49,27,51,50,52,28,50,49,41,49,54,52,39,47,70,75,39,53,72,57,37,53,52,52,50,50,51,52,50,52,43,50,54,52,49,57,59,48,46,57,55,48,53,54,46,50,51,50,29,53,51,35,42,46,50,29,47,49,51,44,28,52,49,47,68,37,39,67,59,31,58,37,43,61,36,51,68,45,50,46,52,55,42,50,54,35,44,50,52,25,52,53,44,48,47,55,42,50,56,51,52,48,50,63,61,47,47,50,58,38,51,50,40,43,48,52,29,50,44,51,42,53,49,48,52,33,34,74,72,63,76,37,50,74,14,54,50,55,18,48,54,46,41,52,54,61,29,46,54,32,51,50,53,50,59,51,42,56,60,54,45,56,57,44,40,56,45,47,51,58,48,42,46,58,71,69,47,69,62,24,57,85,80,55,46,56,71,72,59,53,71,65,35,72,58,94,56,80,54,56,77,22,27,41,35,32,44,49,26,24,31,53,94,41,92,90,47,76,56,44,31,47,62,40,69,48,80,39,53,61,44,35,33,37,27,40,33,58,57,92,84,16,39,56,69,58,54,54,36,41,74,49,61,57,41,78,70,76,36,60,46,54,23,46,72,83,38,46,51,89,46,44,47,57,70,33,47,35,57,15,34,27,65,32,56,66,75,79,77,42,56,67,39,28,45,49,47,51,33,41,61,66,45,82,81,58,52,69,66,39,49,50,52,15,21,49,38,30,68,36,41,68,62,36,63,68,37,78,65,24,53,63,17,76,33,39,70,61,30,68,83,44,54,69,39,54,47,36,25,44,43,46,13,25,35,43,32,61,62,36,22,27,40,38,33,36,44,50,56,71,62,42,55,70,67,61,40,52,51,28,50,52,43,50,57,72,68,49,32,11,34,42,35,31,48,87,48,27,67,74,45,54,80,29,73,29,37,36,34,31,49,84,18,29,83,77,48,74,44,36,48,82,61,39,62,75,39,100,40,76,62,30,49,51,45,45,48,44,18,42,54,15,30,51,42,18,80,40

Foldseek 3Di:
DLVVLVVVFQDALDFADWDAAADPDLQQQLLRQLQRVLVSVQAHDFSLVSCQQQVGAPQHGDPVSSQRSLVVLQKHKDKFQAALVRVVVCSSRNLPFKWFQWQVRHIWTWRHDDPQWTWIQGNHQGTDIDGVVVCNVTTPRMIMRIGHHPPRDRDDDDDDLCVVLVVVLVVCVVLLVVLLVLLVVLLVLLLLVLVLLLCCVPPCVVVVPPVCVVVSVVVNVVSVVVNVVSVVVLVVSLVVQLVVQLVVCLVVLVVLLVQAALLVPRRDDPVSVVVLSCLSSLSSCLSSDLVSCLVVLVVSLVVLLVVLCVLPVVLSVLLVVLLVVLLVLLVVLVVVLSSLVSVLVVLVVVLVVLVVVCVVCVVVCVVVVVPVVSVVVSVVSVVSSVVSVVVSVVSVVVNVVVSVVSVVVSVVVLVVVVVVCCVVVNHPPSSSSSSVSSSVSSNVSVVSNSVSVVSSVVSSSSVSVSVSSVVRDGDCQQDNDPVLLVQQDDPDLAFQFWKWWAQFWACSRPVDGTQAGGDTDTDDQLAFEEEEEDPSLCLVVVLCCQLPSDDTPDTFIDTPRHTSSRHRNSRSVLAEFEDAPQFFAAWFFLLCRLQVPPPVQDPVLLLLLLVLLVCQVVQCPADVRRRHTADGRNPVDDPSNSLSSSSSSRPSSLHQEYEYEQSCVRPDLVSVLSSLVSVSVSSHYYYYYHLDCSNQQPGQKYFYGGSNDTFDMDHNVPVCPDPGPVVVSVVCVVCVVVVVVVD/DLVVLVVVFQDALDFADWDAAADLDLQQQLLRQLQRVLVSVQAHDFSLVSCQQQVGAPQHGDPVSSQRSLVVLQKHKDKFQAALVRVVVCSSRNLPQKWFQWQPRHIWTWRHDDPQWTWIQGNHQGTDIDGVVVCNVTTPRMIMRIGHHPPRDRDDDDDDLCVVLVVVLVVCVVLLVVLLVLLVVLLVLLLLVLVLLLCCVPPCVVVVPPVCVVVSVVVNVVSVVVNVVSVVVLVVSLVVQLVVQLVVLLVVLVVLLVQAALLVPRRDDPVSVVVLSCLSSLSSCLSSDLVSCLVVLVVSLVVLLVVLCVLPVVLSVLLVVLLVVLLVLLVVLVVVLSSLVSVLVVLVVVLVVLVVVCVVCVVVCVVVVVPVVSVVVSVVSVVSSVVSVVVSVVSVVVNVVVSVVSVVVSVVVLVVVVVVCVVVVNHPPSSSSSSVSSSVSSNVSVVSNSVSVVSSVVSSSSVSSSVSSVVRDGDCQQDNDPVLLVQQDDPDLAFQFWKWWAQFWACSGPVDGTQAGGDTDTDDQLAFEEEEEDPSLCLVVVLCCLLPSDDTPDTFIDTPRHTSSRHRNSRSVLAEFEQAPQFFAAWFFLQCRLQVPPPPQDPVLLLLLLVLLVCQVVQVPADVRRRHTADGRNPVDDPSNRLSSSSSSRPSSLHLEYEYAQSCVRPDLVSVLSSLVSVSVSSHYYYYYHLDCSNQQPGQKYFYGDSNDTFDMDHNVPVCPDPGPVVVSVVVVVCVVVVVVVD

Organism: Selenomonas ruminantium (NCBI:txid971)